Protein AF-0000000076112813 (afdb_homodimer)

InterPro domains:
  IPR049012 Mutator-like transposase domain [PF20700] (1-371)

Radius of gyration: 33.18 Å; Cα contacts (8 Å, |Δi|>4): 1658; chains: 2; bounding box: 88×106×82 Å

Structure (mmCIF, N/CA/C/O backbone):
data_AF-0000000076112813-model_v1
#
loop_
_entity.id
_entity.type
_entity.pdbx_description
1 polymer 'Mutator-like transposase domain-containing protein'
#
loop_
_atom_site.group_PDB
_atom_site.id
_atom_site.type_symbol
_atom_site.label_atom_id
_atom_site.label_alt_id
_atom_site.label_comp_id
_atom_site.label_asym_id
_atom_site.label_entity_id
_atom_site.label_seq_id
_atom_site.pdbx_PDB_ins_code
_atom_site.Cartn_x
_atom_site.Cartn_y
_atom_site.Cartn_z
_atom_site.occupancy
_atom_site.B_iso_or_equiv
_atom_site.auth_seq_id
_atom_site.auth_comp_id
_atom_site.auth_asym_id
_atom_site.auth_atom_id
_atom_site.pdbx_PDB_model_num
ATOM 1 N N . MET A 1 1 ? 8.406 -40.531 -15.422 1 90.19 1 MET A N 1
ATOM 2 C CA . MET A 1 1 ? 7.383 -41.094 -14.539 1 90.19 1 MET A CA 1
ATOM 3 C C . MET A 1 1 ? 6.406 -41.969 -15.328 1 90.19 1 MET A C 1
ATOM 5 O O . MET A 1 1 ? 6.293 -43.156 -15.078 1 90.19 1 MET A O 1
ATOM 9 N N . TRP A 1 2 ? 5.66 -41.438 -16.297 1 91.44 2 TRP A N 1
ATOM 10 C CA . TRP A 1 2 ? 4.625 -42.156 -17.047 1 91.44 2 TRP A CA 1
ATOM 11 C C . TRP A 1 2 ? 5.223 -43.312 -17.844 1 91.44 2 TRP A C 1
ATOM 13 O O . TRP A 1 2 ? 4.684 -44.406 -17.844 1 91.44 2 TRP A O 1
ATOM 23 N N . ASN A 1 3 ? 6.371 -43.062 -18.484 1 93.19 3 ASN A N 1
ATOM 24 C CA . ASN A 1 3 ? 7.051 -44.125 -19.219 1 93.19 3 ASN A CA 1
ATOM 25 C C . ASN A 1 3 ? 7.379 -45.312 -18.328 1 93.19 3 ASN A C 1
ATOM 27 O O . ASN A 1 3 ? 7.141 -46.469 -18.688 1 93.19 3 ASN A O 1
ATOM 31 N N . THR A 1 4 ? 7.922 -45.031 -17.172 1 93.44 4 THR A N 1
ATOM 32 C CA . THR A 1 4 ? 8.281 -46.062 -16.219 1 93.44 4 THR A CA 1
ATOM 33 C C . THR A 1 4 ? 7.047 -46.844 -15.766 1 93.44 4 THR A C 1
ATOM 35 O O . THR A 1 4 ? 7.055 -48.062 -15.719 1 93.44 4 THR A O 1
ATOM 38 N N . ALA A 1 5 ? 6.035 -46.125 -15.438 1 94.56 5 ALA A N 1
ATOM 39 C CA . ALA A 1 5 ? 4.812 -46.75 -14.93 1 94.56 5 ALA A CA 1
ATOM 40 C C . ALA A 1 5 ? 4.156 -47.625 -15.992 1 94.56 5 ALA A C 1
ATOM 42 O O . ALA A 1 5 ? 3.686 -48.719 -15.703 1 94.56 5 ALA A O 1
ATOM 43 N N . PHE A 1 6 ? 4.055 -47.094 -17.188 1 92.5 6 PHE A N 1
ATOM 44 C CA . PHE A 1 6 ? 3.414 -47.844 -18.266 1 92.5 6 PHE A CA 1
ATOM 45 C C . PHE A 1 6 ? 4.199 -49.125 -18.578 1 92.5 6 PHE A C 1
ATOM 47 O O . PHE A 1 6 ? 3.609 -50.188 -18.812 1 92.5 6 PHE A O 1
ATOM 54 N N . LYS A 1 7 ? 5.492 -49 -18.609 1 91.56 7 LYS A N 1
ATOM 55 C CA . LYS A 1 7 ? 6.332 -50.156 -18.875 1 91.56 7 LYS A CA 1
ATOM 56 C C . LYS A 1 7 ? 6.195 -51.219 -17.75 1 91.56 7 LYS A C 1
ATOM 58 O O . LYS A 1 7 ? 6.105 -52.406 -18.016 1 91.56 7 LYS A O 1
ATOM 63 N N . GLU A 1 8 ? 6.262 -50.719 -16.547 1 94.81 8 GLU A N 1
ATOM 64 C CA . GLU A 1 8 ? 6.098 -51.594 -15.398 1 94.81 8 GLU A CA 1
ATOM 65 C C . GLU A 1 8 ? 4.738 -52.281 -15.422 1 94.81 8 GLU A C 1
ATOM 67 O O . GLU A 1 8 ? 4.645 -53.5 -15.172 1 94.81 8 GLU A O 1
ATOM 72 N N . HIS A 1 9 ? 3.711 -51.594 -15.648 1 94.69 9 HIS A N 1
ATOM 73 C CA . HIS A 1 9 ? 2.361 -52.125 -15.734 1 94.69 9 HIS A CA 1
ATOM 74 C C . HIS A 1 9 ? 2.273 -53.219 -16.797 1 94.69 9 HIS A C 1
ATOM 76 O O . HIS A 1 9 ? 1.688 -54.281 -16.562 1 94.69 9 HIS A O 1
ATOM 82 N N . ALA A 1 10 ? 2.828 -52.938 -17.969 1 89.62 10 ALA A N 1
ATOM 83 C CA . ALA A 1 10 ? 2.803 -53.906 -19.078 1 89.62 10 ALA A CA 1
ATOM 84 C C . ALA A 1 10 ? 3.541 -55.188 -18.703 1 89.62 10 ALA A C 1
ATOM 86 O O . ALA A 1 10 ? 3.162 -56.281 -19.141 1 89.62 10 ALA A O 1
ATOM 87 N N . SER A 1 11 ? 4.562 -55.031 -17.891 1 91.75 11 SER A N 1
ATOM 88 C CA . SER A 1 11 ? 5.352 -56.188 -17.484 1 91.75 11 SER A CA 1
ATOM 89 C C . SER A 1 11 ? 4.605 -57.031 -16.438 1 91.75 11 SER A C 1
ATOM 91 O O . SER A 1 11 ? 4.68 -58.25 -16.453 1 91.75 11 SER A O 1
ATOM 93 N N . ILE A 1 12 ? 3.953 -56.344 -15.547 1 93.94 12 ILE A N 1
ATOM 94 C CA . ILE A 1 12 ? 3.289 -57.031 -14.438 1 93.94 12 ILE A CA 1
ATOM 95 C C . ILE A 1 12 ? 1.954 -57.594 -14.898 1 93.94 12 ILE A C 1
ATOM 97 O O . ILE A 1 12 ? 1.556 -58.688 -14.469 1 93.94 12 ILE A O 1
ATOM 101 N N . SER A 1 13 ? 1.271 -56.781 -15.711 1 93.06 13 SER A N 1
ATOM 102 C CA . SER A 1 13 ? -0.036 -57.188 -16.219 1 93.06 13 SER A CA 1
ATOM 103 C C . SER A 1 13 ? -0.128 -57.031 -17.734 1 93.06 13 SER A C 1
ATOM 105 O O . SER A 1 13 ? -0.859 -56.156 -18.219 1 93.06 13 SER A O 1
ATOM 107 N N . PRO A 1 14 ? 0.369 -57.906 -18.469 1 88.5 14 PRO A N 1
ATOM 108 C CA . PRO A 1 14 ? 0.478 -57.75 -19.922 1 88.5 14 PRO A CA 1
ATOM 109 C C . PRO A 1 14 ? -0.879 -57.781 -20.609 1 88.5 14 PRO A C 1
ATOM 111 O O . PRO A 1 14 ? -1.026 -57.219 -21.703 1 88.5 14 PRO A O 1
ATOM 114 N N . VAL A 1 15 ? -1.887 -58.406 -20.062 1 91.12 15 VAL A N 1
ATOM 115 C CA . VAL A 1 15 ? -3.168 -58.562 -20.75 1 91.12 15 VAL A CA 1
ATOM 116 C C . VAL A 1 15 ? -4.125 -57.469 -20.312 1 91.12 15 VAL A C 1
ATOM 118 O O . VAL A 1 15 ? -5.215 -57.312 -20.859 1 91.12 15 VAL A O 1
ATOM 121 N N . CYS A 1 16 ? -3.648 -56.625 -19.391 1 93 16 CYS A N 1
ATOM 122 C CA . CYS A 1 16 ? -4.535 -55.594 -18.844 1 93 16 CYS A CA 1
ATOM 123 C C . CYS A 1 16 ? -4.664 -54.406 -19.797 1 93 16 CYS A C 1
ATOM 125 O O . CYS A 1 16 ? -3.658 -53.906 -20.297 1 93 16 CYS A O 1
ATOM 127 N N . ASN A 1 17 ? -5.902 -54.031 -20.078 1 89.25 17 ASN A N 1
ATOM 128 C CA . ASN A 1 17 ? -6.164 -52.875 -20.938 1 89.25 17 ASN A CA 1
ATOM 129 C C . ASN A 1 17 ? -6.648 -51.688 -20.125 1 89.25 17 ASN A C 1
ATOM 131 O O . ASN A 1 17 ? -7.328 -50.812 -20.656 1 89.25 17 ASN A O 1
ATOM 135 N N . GLY A 1 18 ? -6.367 -51.75 -18.891 1 92.44 18 GLY A N 1
ATOM 136 C CA . GLY A 1 18 ? -6.789 -50.656 -18.016 1 92.44 18 GLY A CA 1
ATOM 137 C C . GLY A 1 18 ? -5.984 -49.375 -18.219 1 92.44 18 GLY A C 1
ATOM 138 O O . GLY A 1 18 ? -4.926 -49.406 -18.859 1 92.44 18 GLY A O 1
ATOM 139 N N . PHE A 1 19 ? -6.559 -48.219 -17.719 1 93.88 19 PHE A N 1
ATOM 140 C CA . PHE A 1 19 ? -5.898 -46.906 -17.797 1 93.88 19 PHE A CA 1
ATOM 141 C C . PHE A 1 19 ? -5.16 -46.625 -16.484 1 93.88 19 PHE A C 1
ATOM 143 O O . PHE A 1 19 ? -5.648 -46.938 -15.406 1 93.88 19 PHE A O 1
ATOM 150 N N . LEU A 1 20 ? -3.98 -46.031 -16.734 1 94.81 20 LEU A N 1
ATOM 151 C CA . LEU A 1 20 ? -3.254 -45.562 -15.562 1 94.81 20 LEU A CA 1
ATOM 152 C C . LEU A 1 20 ? -3.678 -44.125 -15.211 1 94.81 20 LEU A C 1
ATOM 154 O O . LEU A 1 20 ? -3.838 -43.281 -16.094 1 94.81 20 LEU A O 1
ATOM 158 N N . HIS A 1 21 ? -4 -43.938 -13.945 1 93.12 21 HIS A N 1
ATOM 159 C CA . HIS A 1 21 ? -4.324 -42.594 -13.461 1 93.12 21 HIS A CA 1
ATOM 160 C C . HIS A 1 21 ? -3.686 -42.344 -12.102 1 93.12 21 HIS A C 1
ATOM 162 O O . HIS A 1 21 ? -3.244 -43.281 -11.43 1 93.12 21 HIS A O 1
ATOM 168 N N . TRP A 1 22 ? -3.652 -41.125 -11.727 1 90.19 22 TRP A N 1
ATOM 169 C CA . TRP A 1 22 ? -3.131 -40.75 -10.414 1 90.19 22 TRP A CA 1
ATOM 170 C C . TRP A 1 22 ? -4.047 -41.25 -9.297 1 90.19 22 TRP A C 1
ATOM 172 O O . TRP A 1 22 ? -5.27 -41.188 -9.414 1 90.19 22 TRP A O 1
ATOM 182 N N . ASP A 1 23 ? -3.438 -41.875 -8.352 1 90.44 23 ASP A N 1
ATOM 183 C CA . ASP A 1 23 ? -4.195 -42.188 -7.148 1 90.44 23 ASP A CA 1
ATOM 184 C C . ASP A 1 23 ? -4.297 -40.969 -6.223 1 90.44 23 ASP A C 1
ATOM 186 O O . ASP A 1 23 ? -3.471 -40.812 -5.324 1 90.44 23 ASP A O 1
ATOM 190 N N . MET A 1 24 ? -5.297 -40.281 -6.348 1 84.69 24 MET A N 1
ATOM 191 C CA . MET A 1 24 ? -5.469 -39 -5.656 1 84.69 24 MET A CA 1
ATOM 192 C C . MET A 1 24 ? -5.578 -39.219 -4.148 1 84.69 24 MET A C 1
ATOM 194 O O . MET A 1 24 ? -5.246 -38.312 -3.367 1 84.69 24 MET A O 1
ATOM 198 N N . LYS A 1 25 ? -6.102 -40.312 -3.676 1 85.56 25 LYS A N 1
ATOM 199 C CA . LYS A 1 25 ? -6.273 -40.594 -2.256 1 85.56 25 LYS A CA 1
ATOM 200 C C . LYS A 1 25 ? -4.926 -40.781 -1.565 1 85.56 25 LYS A C 1
ATOM 202 O O . LYS A 1 25 ? -4.812 -40.562 -0.355 1 85.56 25 LYS A O 1
ATOM 207 N N . LYS A 1 26 ? -3.941 -41.156 -2.379 1 89.88 26 LYS A N 1
ATOM 208 C CA . LYS A 1 26 ? -2.637 -41.438 -1.785 1 89.88 26 LYS A CA 1
ATOM 209 C C . LYS A 1 26 ? -1.637 -40.344 -2.1 1 89.88 26 LYS A C 1
ATOM 211 O O . LYS A 1 26 ? -0.428 -40.531 -1.945 1 89.88 26 LYS A O 1
ATOM 216 N N . GLU A 1 27 ? -2.17 -39.281 -2.574 1 88.44 27 GLU A N 1
ATOM 217 C CA . GLU A 1 27 ? -1.311 -38.156 -2.904 1 88.44 27 GLU A CA 1
ATOM 218 C C . GLU A 1 27 ? -0.609 -37.625 -1.662 1 88.44 27 GLU A C 1
ATOM 220 O O . GLU A 1 27 ? -1.218 -37.531 -0.595 1 88.44 27 GLU A O 1
ATOM 225 N N . LYS A 1 28 ? 0.679 -37.344 -1.759 1 86 28 LYS A N 1
ATOM 226 C CA . LYS A 1 28 ? 1.44 -36.688 -0.697 1 86 28 LYS A CA 1
ATOM 227 C C . LYS A 1 28 ? 1.85 -35.281 -1.102 1 86 28 LYS A C 1
ATOM 229 O O . LYS A 1 28 ? 2.662 -35.094 -2.012 1 86 28 LYS A O 1
ATOM 234 N N . ILE A 1 29 ? 1.318 -34.375 -0.402 1 82.56 29 ILE A N 1
ATOM 235 C CA . ILE A 1 29 ? 1.545 -32.969 -0.749 1 82.56 29 ILE A CA 1
ATOM 236 C C . ILE A 1 29 ? 2.574 -32.375 0.201 1 82.56 29 ILE A C 1
ATOM 238 O O . ILE A 1 29 ? 2.529 -32.594 1.41 1 82.56 29 ILE A O 1
ATOM 242 N N . ARG A 1 30 ? 3.516 -31.625 -0.354 1 82.19 30 ARG A N 1
ATOM 243 C CA . ARG A 1 30 ? 4.516 -30.859 0.385 1 82.19 30 ARG A CA 1
ATOM 244 C C . ARG A 1 30 ? 4.684 -29.453 -0.21 1 82.19 30 ARG A C 1
ATOM 246 O O . ARG A 1 30 ? 5.566 -29.234 -1.04 1 82.19 30 ARG A O 1
ATOM 253 N N . GLY A 1 31 ? 3.951 -28.547 0.407 1 82 31 GLY A N 1
ATOM 254 C CA . GLY A 1 31 ? 3.941 -27.234 -0.227 1 82 31 GLY A CA 1
ATOM 255 C C . GLY A 1 31 ? 3.414 -27.266 -1.649 1 82 31 GLY A C 1
ATOM 256 O O . GLY A 1 31 ? 2.318 -27.766 -1.9 1 82 31 GLY A O 1
ATOM 257 N N . LEU A 1 32 ? 4.281 -26.891 -2.588 1 86.5 32 LEU A N 1
ATOM 258 C CA . LEU A 1 32 ? 3.898 -26.906 -3.994 1 86.5 32 LEU A CA 1
ATOM 259 C C . LEU A 1 32 ? 4.312 -28.219 -4.66 1 86.5 32 LEU A C 1
ATOM 261 O O . LEU A 1 32 ? 3.9 -28.5 -5.785 1 86.5 32 LEU A O 1
ATOM 265 N N . GLY A 1 33 ? 5.098 -28.922 -3.918 1 82.44 33 GLY A N 1
ATOM 266 C CA . GLY A 1 33 ? 5.496 -30.219 -4.434 1 82.44 33 GLY A CA 1
ATOM 267 C C . GLY A 1 33 ? 4.539 -31.328 -4.051 1 82.44 33 GLY A C 1
ATOM 268 O O . GLY A 1 33 ? 3.93 -31.297 -2.98 1 82.44 33 GLY A O 1
ATOM 269 N N . CYS A 1 34 ? 4.457 -32.281 -5.035 1 86.31 34 CYS A N 1
ATOM 270 C CA . CYS A 1 34 ? 3.611 -33.438 -4.738 1 86.31 34 CYS A CA 1
ATOM 271 C C . CYS A 1 34 ? 4.289 -34.75 -5.16 1 86.31 34 CYS A C 1
ATOM 273 O O . CYS A 1 34 ? 5.156 -34.75 -6.039 1 86.31 34 CYS A O 1
ATOM 275 N N . ARG A 1 35 ? 4.012 -35.719 -4.398 1 90.31 35 ARG A N 1
ATOM 276 C CA . ARG A 1 35 ? 4.355 -37.094 -4.773 1 90.31 35 ARG A CA 1
ATOM 277 C C . ARG A 1 35 ? 3.105 -37.906 -5.109 1 90.31 35 ARG A C 1
ATOM 279 O O . ARG A 1 35 ? 2.1 -37.812 -4.402 1 90.31 35 ARG A O 1
ATOM 286 N N . GLU A 1 36 ? 3.266 -38.5 -6.23 1 91.75 36 GLU A N 1
ATOM 287 C CA . GLU A 1 36 ? 2.082 -39.188 -6.75 1 91.75 36 GLU A CA 1
ATOM 288 C C . GLU A 1 36 ? 2.363 -40.656 -7.008 1 91.75 36 GLU A C 1
ATOM 290 O O . GLU A 1 36 ? 3.512 -41.062 -7.234 1 91.75 36 GLU A O 1
ATOM 295 N N . GLN A 1 37 ? 1.291 -41.406 -6.832 1 94.56 37 GLN A N 1
ATOM 296 C CA . GLN A 1 37 ? 1.275 -42.812 -7.254 1 94.56 37 GLN A CA 1
ATOM 297 C C . GLN A 1 37 ? 0.25 -43.031 -8.359 1 94.56 37 GLN A C 1
ATOM 299 O O . GLN A 1 37 ? -0.777 -42.375 -8.414 1 94.56 37 GLN A O 1
ATOM 304 N N . MET A 1 38 ? 0.599 -43.906 -9.258 1 94.94 38 MET A N 1
ATOM 305 C CA . MET A 1 38 ? -0.341 -44.25 -10.32 1 94.94 38 MET A CA 1
ATOM 306 C C . MET A 1 38 ? -1.021 -45.594 -10.023 1 94.94 38 MET A C 1
ATOM 308 O O . MET A 1 38 ? -0.425 -46.469 -9.398 1 94.94 38 MET A O 1
ATOM 312 N N . LYS A 1 39 ? -2.285 -45.656 -10.43 1 95.75 39 LYS A N 1
ATOM 313 C CA . LYS A 1 39 ? -3.035 -46.906 -10.289 1 95.75 39 LYS A CA 1
ATOM 314 C C . LYS A 1 39 ? -3.781 -47.25 -11.578 1 95.75 39 LYS A C 1
ATOM 316 O O . LYS A 1 39 ? -4.102 -46.344 -12.367 1 95.75 39 LYS A O 1
ATOM 321 N N . CYS A 1 40 ? -3.898 -48.531 -11.805 1 96.25 40 CYS A N 1
ATOM 322 C CA . CYS A 1 40 ? -4.652 -48.969 -12.961 1 96.25 40 CYS A CA 1
ATOM 323 C C . CYS A 1 40 ? -6.141 -49.062 -12.648 1 96.25 40 CYS A C 1
ATOM 325 O O . CYS A 1 40 ? -6.523 -49.406 -11.531 1 96.25 40 CYS A O 1
ATOM 327 N N . THR A 1 41 ? -6.98 -48.75 -13.578 1 94.69 41 THR A N 1
ATOM 328 C CA . THR A 1 41 ? -8.422 -48.75 -13.391 1 94.69 41 THR A CA 1
ATOM 329 C C . THR A 1 41 ? -8.945 -50.188 -13.43 1 94.69 41 THR A C 1
ATOM 331 O O . THR A 1 41 ? -10.07 -50.469 -13.008 1 94.69 41 THR A O 1
ATOM 334 N N . HIS A 1 42 ? -8.156 -51.188 -13.938 1 95.25 42 HIS A N 1
ATOM 335 C CA . HIS A 1 42 ? -8.68 -52.531 -14.211 1 95.25 42 HIS A CA 1
ATOM 336 C C . HIS A 1 42 ? -8 -53.562 -13.336 1 95.25 42 HIS A C 1
ATOM 338 O O . HIS A 1 42 ? -8.609 -54.594 -13 1 95.25 42 HIS A O 1
ATOM 344 N N . CYS A 1 43 ? -6.746 -53.406 -13.109 1 95 43 CYS A N 1
ATOM 345 C CA . CYS A 1 43 ? -6.035 -54.406 -12.328 1 95 43 CYS A CA 1
ATOM 346 C C . CYS A 1 43 ? -5.523 -53.812 -11.023 1 95 43 CYS A C 1
ATOM 348 O O . CYS A 1 43 ? -5.906 -52.719 -10.648 1 95 43 CYS A O 1
ATOM 350 N N . THR A 1 44 ? -4.719 -54.531 -10.18 1 93.69 44 THR A N 1
ATOM 351 C CA . THR A 1 44 ? -4.312 -54.125 -8.844 1 93.69 44 THR A CA 1
ATOM 352 C C . THR A 1 44 ? -2.963 -53.406 -8.883 1 93.69 44 THR A C 1
ATOM 354 O O . THR A 1 44 ? -2.305 -53.25 -7.848 1 93.69 44 THR A O 1
ATOM 357 N N . TYR A 1 45 ? -2.607 -52.938 -10.07 1 95.44 45 TYR A N 1
ATOM 358 C CA . TYR A 1 45 ? -1.302 -52.312 -10.219 1 95.44 45 TYR A CA 1
ATOM 359 C C . TYR A 1 45 ? -1.269 -50.969 -9.531 1 95.44 45 TYR A C 1
ATOM 361 O O . TYR A 1 45 ? -2.203 -50.156 -9.664 1 95.44 45 TYR A O 1
ATOM 369 N N . HIS A 1 46 ? -0.18 -50.781 -8.781 1 95.62 46 HIS A N 1
ATOM 370 C CA . HIS A 1 46 ? 0.213 -49.5 -8.227 1 95.62 46 HIS A CA 1
ATOM 371 C C . HIS A 1 46 ? 1.69 -49.219 -8.484 1 95.62 46 HIS A C 1
ATOM 373 O O . HIS A 1 46 ? 2.539 -50.094 -8.266 1 95.62 46 HIS A O 1
ATOM 379 N N . SER A 1 47 ? 1.897 -48.062 -9.008 1 95.38 47 SER A N 1
ATOM 380 C CA . SER A 1 47 ? 3.295 -47.688 -9.211 1 95.38 47 SER A CA 1
ATOM 381 C C . SER A 1 47 ? 3.961 -47.312 -7.898 1 95.38 47 SER A C 1
ATOM 383 O O . SER A 1 47 ? 3.291 -47.156 -6.871 1 95.38 47 SER A O 1
ATOM 385 N N . LYS A 1 48 ? 5.277 -47.188 -7.977 1 94.06 48 LYS A N 1
ATOM 386 C CA . LYS A 1 48 ? 5.973 -46.5 -6.879 1 94.06 48 LYS A CA 1
ATOM 387 C C . LYS A 1 48 ? 5.598 -45.031 -6.812 1 94.06 48 LYS A C 1
ATOM 389 O O . LYS A 1 48 ? 4.93 -44.5 -7.711 1 94.06 48 LYS A O 1
ATOM 394 N N . TYR A 1 49 ? 6.027 -44.406 -5.719 1 94.62 49 TYR A N 1
ATOM 395 C CA . TYR A 1 49 ? 5.828 -42.969 -5.629 1 94.62 49 TYR A CA 1
ATOM 396 C C . TYR A 1 49 ? 6.828 -42.219 -6.504 1 94.62 49 TYR A C 1
ATOM 398 O O . TYR A 1 49 ? 8.016 -42.594 -6.535 1 94.62 49 TYR A O 1
ATOM 406 N N . PHE A 1 50 ? 6.277 -41.312 -7.234 1 92.5 50 PHE A N 1
ATOM 407 C CA . PHE A 1 50 ? 7.125 -40.438 -8.008 1 92.5 50 PHE A CA 1
ATOM 408 C C . PHE A 1 50 ? 7.059 -39 -7.449 1 92.5 50 PHE A C 1
ATOM 410 O O . PHE A 1 50 ? 5.973 -38.5 -7.168 1 92.5 50 PHE A O 1
ATOM 417 N N . SER A 1 51 ? 8.281 -38.406 -7.258 1 89 51 SER A N 1
ATOM 418 C CA . SER A 1 51 ? 8.312 -37 -6.891 1 89 51 SER A CA 1
ATOM 419 C C . SER A 1 51 ? 8.195 -36.094 -8.117 1 89 51 SER A C 1
ATOM 421 O O . SER A 1 51 ? 8.984 -36.219 -9.055 1 89 51 SER A O 1
ATOM 423 N N . LEU A 1 52 ? 7.215 -35.281 -8.102 1 88.06 52 LEU A N 1
ATOM 424 C CA . LEU A 1 52 ? 6.996 -34.406 -9.242 1 88.06 52 LEU A CA 1
ATOM 425 C C . LEU A 1 52 ? 7.711 -33.062 -9.031 1 88.06 52 LEU A C 1
ATOM 427 O O . LEU A 1 52 ? 7.273 -32.031 -9.547 1 88.06 52 LEU A O 1
ATOM 431 N N . TYR A 1 53 ? 8.641 -33.094 -8.156 1 87.44 53 TYR A N 1
ATOM 432 C CA . TYR A 1 53 ? 9.477 -31.922 -7.887 1 87.44 53 TYR A CA 1
ATOM 433 C C . TYR A 1 53 ? 10.93 -32.312 -7.66 1 87.44 53 TYR A C 1
ATOM 435 O O . TYR A 1 53 ? 11.211 -33.5 -7.371 1 87.44 53 TYR A O 1
ATOM 443 N N . GLU A 1 54 ? 11.75 -31.297 -7.793 1 88.75 54 GLU A N 1
ATOM 444 C CA . GLU A 1 54 ? 13.172 -31.5 -7.52 1 88.75 54 GLU A CA 1
ATOM 445 C C . GLU A 1 54 ? 13.523 -31.109 -6.09 1 88.75 54 GLU A C 1
ATOM 447 O O . GLU A 1 54 ? 12.914 -30.188 -5.527 1 88.75 54 GLU A O 1
ATOM 452 N N . GLU A 1 55 ? 14.43 -31.844 -5.578 1 90.62 55 GLU A N 1
ATOM 453 C CA . GLU A 1 55 ? 14.906 -31.547 -4.227 1 90.62 55 GLU A CA 1
ATOM 454 C C . GLU A 1 55 ? 16.297 -30.906 -4.25 1 90.62 55 GLU A C 1
ATOM 456 O O . GLU A 1 55 ? 17.078 -31.156 -5.168 1 90.62 55 GLU A O 1
ATOM 461 N N . ILE A 1 56 ? 16.547 -30.062 -3.303 1 91.25 56 ILE A N 1
ATOM 462 C CA . ILE A 1 56 ? 17.859 -29.453 -3.168 1 91.25 56 ILE A CA 1
ATOM 463 C C . ILE A 1 56 ? 18.844 -30.453 -2.566 1 91.25 56 ILE A C 1
ATOM 465 O O . ILE A 1 56 ? 18.547 -31.078 -1.544 1 91.25 56 ILE A O 1
ATOM 469 N N . ALA A 1 57 ? 19.969 -30.562 -3.242 1 85.06 57 ALA A N 1
ATOM 470 C CA . ALA A 1 57 ? 20.969 -31.516 -2.777 1 85.06 57 ALA A CA 1
ATOM 471 C C . ALA A 1 57 ? 21.672 -31 -1.519 1 85.06 57 ALA A C 1
ATOM 473 O O . ALA A 1 57 ? 22.094 -29.844 -1.459 1 85.06 57 ALA A O 1
ATOM 474 N N . THR A 1 58 ? 21.438 -31.734 -0.499 1 81.06 58 THR A N 1
ATOM 475 C CA . THR A 1 58 ? 22.172 -31.406 0.715 1 81.06 58 THR A CA 1
ATOM 476 C C . THR A 1 58 ? 22.953 -32.625 1.225 1 81.06 58 THR A C 1
ATOM 478 O O . THR A 1 58 ? 22.641 -33.75 0.884 1 81.06 58 THR A O 1
ATOM 481 N N . ASN A 1 59 ? 24.062 -32.375 1.892 1 75.56 59 ASN A N 1
ATOM 482 C CA . ASN A 1 59 ? 24.859 -33.438 2.475 1 75.56 59 ASN A CA 1
ATOM 483 C C . ASN A 1 59 ? 24.297 -33.906 3.824 1 75.56 59 ASN A C 1
ATOM 485 O O . ASN A 1 59 ? 24.844 -34.812 4.453 1 75.56 59 ASN A O 1
ATOM 489 N N . LYS A 1 60 ? 23.344 -33.312 4.254 1 68 60 LYS A N 1
ATOM 490 C CA . LYS A 1 60 ? 22.797 -33.656 5.562 1 68 60 LYS A CA 1
ATOM 491 C C . LYS A 1 60 ? 21.703 -34.688 5.441 1 68 60 LYS A C 1
ATOM 493 O O . LYS A 1 60 ? 20.938 -34.719 4.469 1 68 60 LYS A O 1
ATOM 498 N N . PRO A 1 61 ? 21.672 -35.562 6.469 1 79.56 61 PRO A N 1
ATOM 499 C CA . PRO A 1 61 ? 20.594 -36.562 6.461 1 79.56 61 PRO A CA 1
ATOM 500 C C . PRO A 1 61 ? 19.234 -35.938 6.762 1 79.56 61 PRO A C 1
ATOM 502 O O . PRO A 1 61 ? 19.156 -34.875 7.367 1 79.56 61 PRO A O 1
ATOM 505 N N . GLY A 1 62 ? 18.109 -36.469 6.102 1 73 62 GLY A N 1
ATOM 506 C CA . GLY A 1 62 ? 16.766 -35.969 6.375 1 73 62 GLY A CA 1
ATOM 507 C C . GLY A 1 62 ? 16.031 -35.531 5.125 1 73 62 GLY A C 1
ATOM 508 O O . GLY A 1 62 ? 16.5 -35.75 4.008 1 73 62 GLY A O 1
ATOM 509 N N . ARG A 1 63 ? 14.969 -35 5.414 1 73.38 63 ARG A N 1
ATOM 510 C CA . ARG A 1 63 ? 14.109 -34.625 4.289 1 73.38 63 ARG A CA 1
ATOM 511 C C . ARG A 1 63 ? 14.641 -33.375 3.594 1 73.38 63 ARG A C 1
ATOM 513 O O . ARG A 1 63 ? 14.992 -32.375 4.25 1 73.38 63 ARG A O 1
ATOM 520 N N . ARG A 1 64 ? 14.898 -33.469 2.361 1 84.38 64 ARG A N 1
ATOM 521 C CA . ARG A 1 64 ? 15.453 -32.406 1.538 1 84.38 64 ARG A CA 1
ATOM 522 C C . ARG A 1 64 ? 14.383 -31.391 1.145 1 84.38 64 ARG A C 1
ATOM 524 O O . ARG A 1 64 ? 13.203 -31.719 1.066 1 84.38 64 ARG A O 1
ATOM 531 N N . ARG A 1 65 ? 14.805 -30.25 1.023 1 87.56 65 ARG A N 1
ATOM 532 C CA . ARG A 1 65 ? 13.891 -29.188 0.647 1 87.56 65 ARG A CA 1
ATOM 533 C C . ARG A 1 65 ? 13.516 -29.281 -0.829 1 87.56 65 ARG A C 1
ATOM 535 O O . ARG A 1 65 ? 14.367 -29.562 -1.672 1 87.56 65 ARG A O 1
ATOM 542 N N . ALA A 1 66 ? 12.234 -29.016 -1.081 1 90.88 66 ALA A N 1
ATOM 543 C CA . ALA A 1 66 ? 11.781 -28.938 -2.471 1 90.88 66 ALA A CA 1
ATOM 544 C C . ALA A 1 66 ? 12.195 -27.625 -3.115 1 90.88 66 ALA A C 1
ATOM 546 O O . ALA A 1 66 ? 11.938 -26.547 -2.564 1 90.88 66 ALA A O 1
ATOM 547 N N . LYS A 1 67 ? 12.758 -27.641 -4.324 1 92.75 67 LYS A N 1
ATOM 548 C CA . LYS A 1 67 ? 13.211 -26.438 -5.031 1 92.75 67 LYS A CA 1
ATOM 549 C C . LYS A 1 67 ? 12.047 -25.469 -5.262 1 92.75 67 LYS A C 1
ATOM 551 O O . LYS A 1 67 ? 12.203 -24.266 -5.113 1 92.75 67 LYS A O 1
ATOM 556 N N . VAL A 1 68 ? 10.953 -26.062 -5.566 1 92.19 68 VAL A N 1
ATOM 557 C CA . VAL A 1 68 ? 9.781 -25.25 -5.914 1 92.19 68 VAL A CA 1
ATOM 558 C C . VAL A 1 68 ? 9.32 -24.469 -4.691 1 92.19 68 VAL A C 1
ATOM 560 O O . VAL A 1 68 ? 8.867 -23.328 -4.82 1 92.19 68 VAL A O 1
ATOM 563 N N . ASN A 1 69 ? 9.469 -24.984 -3.512 1 93.31 69 ASN A N 1
ATOM 564 C CA . ASN A 1 69 ? 9.062 -24.281 -2.295 1 93.31 69 ASN A CA 1
ATOM 565 C C . ASN A 1 69 ? 10.023 -23.156 -1.944 1 93.31 69 ASN A C 1
ATOM 567 O O . ASN A 1 69 ? 9.609 -22.094 -1.478 1 93.31 69 ASN A O 1
ATOM 571 N N . VAL A 1 70 ? 11.273 -23.422 -2.201 1 95.75 70 VAL A N 1
ATOM 572 C CA . VAL A 1 70 ? 12.281 -22.391 -1.981 1 95.75 70 VAL A CA 1
ATOM 573 C C . VAL A 1 70 ? 12.062 -21.234 -2.961 1 95.75 70 VAL A C 1
ATOM 575 O O . VAL A 1 70 ? 12.062 -20.062 -2.566 1 95.75 70 VAL A O 1
ATOM 578 N N . GLY A 1 71 ? 11.836 -21.672 -4.18 1 95.81 71 GLY A N 1
ATOM 579 C CA . GLY A 1 71 ? 11.562 -20.672 -5.188 1 95.81 71 GLY A CA 1
ATOM 580 C C . GLY A 1 71 ? 10.344 -19.812 -4.867 1 95.81 71 GLY A C 1
ATOM 581 O O . GLY A 1 71 ? 10.352 -18.609 -5.102 1 95.81 71 GLY A O 1
ATOM 582 N N . LEU A 1 72 ? 9.359 -20.453 -4.359 1 95.88 72 LEU A N 1
ATOM 583 C CA . LEU A 1 72 ? 8.148 -19.719 -3.992 1 95.88 72 LEU A CA 1
ATOM 584 C C . LEU A 1 72 ? 8.453 -18.688 -2.908 1 95.88 72 LEU A C 1
ATOM 586 O O . LEU A 1 72 ? 7.961 -17.562 -2.971 1 95.88 72 LEU A O 1
ATOM 590 N N . ALA A 1 73 ? 9.242 -19.078 -1.926 1 96.62 73 ALA A N 1
ATOM 591 C CA . ALA A 1 73 ? 9.609 -18.156 -0.854 1 96.62 73 ALA A CA 1
ATOM 592 C C . ALA A 1 73 ? 10.352 -16.953 -1.401 1 96.62 73 ALA A C 1
ATOM 594 O O . ALA A 1 73 ? 10.094 -15.812 -0.995 1 96.62 73 ALA A O 1
ATOM 595 N N . VAL A 1 74 ? 11.227 -17.188 -2.365 1 97.5 74 VAL A N 1
ATOM 596 C CA . VAL A 1 74 ? 11.953 -16.109 -3.016 1 97.5 74 VAL A CA 1
ATOM 597 C C . VAL A 1 74 ? 10.969 -15.203 -3.756 1 97.5 74 VAL A C 1
ATOM 599 O O . VAL A 1 74 ? 11.031 -13.977 -3.627 1 97.5 74 VAL A O 1
ATOM 602 N N . GLY A 1 75 ? 10.086 -15.836 -4.477 1 96.12 75 GLY A N 1
ATOM 603 C CA . GLY A 1 75 ? 9.094 -15.07 -5.215 1 96.12 75 GLY A CA 1
ATOM 604 C C . GLY A 1 75 ? 8.203 -14.234 -4.324 1 96.12 75 GLY A C 1
ATOM 605 O O . GLY A 1 75 ? 7.918 -13.07 -4.633 1 96.12 75 GLY A O 1
ATOM 606 N N . LEU A 1 76 ? 7.762 -14.797 -3.248 1 95.38 76 LEU A N 1
ATOM 607 C CA . LEU A 1 76 ? 6.879 -14.109 -2.318 1 95.38 76 LEU A CA 1
ATOM 608 C C . LEU A 1 76 ? 7.594 -12.922 -1.672 1 95.38 76 LEU A C 1
ATOM 610 O O . LEU A 1 76 ? 6.965 -11.906 -1.36 1 95.38 76 LEU A O 1
ATOM 614 N N . SER A 1 77 ? 8.867 -13.023 -1.489 1 95.88 77 SER A N 1
ATOM 615 C CA . SER A 1 77 ? 9.633 -11.93 -0.893 1 95.88 77 SER A CA 1
ATOM 616 C C . SER A 1 77 ? 9.688 -10.727 -1.82 1 95.88 77 SER A C 1
ATOM 618 O O . SER A 1 77 ? 10.062 -9.625 -1.397 1 95.88 77 SER A O 1
ATOM 620 N N . LYS A 1 78 ? 9.32 -10.906 -3.057 1 94.62 78 LYS A N 1
ATOM 621 C CA . LYS A 1 78 ? 9.383 -9.828 -4.047 1 94.62 78 LYS A CA 1
ATOM 622 C C . LYS A 1 78 ? 7.984 -9.383 -4.461 1 94.62 78 LYS A C 1
ATOM 624 O O . LYS A 1 78 ? 7.824 -8.664 -5.453 1 94.62 78 LYS A O 1
ATOM 629 N N . THR A 1 79 ? 7.031 -9.859 -3.797 1 91.69 79 THR A N 1
ATOM 630 C CA . THR A 1 79 ? 5.641 -9.492 -4.035 1 91.69 79 THR A CA 1
ATOM 631 C C . THR A 1 79 ? 4.98 -9.008 -2.75 1 91.69 79 THR A C 1
ATOM 633 O O . THR A 1 79 ? 5.484 -9.258 -1.653 1 91.69 79 THR A O 1
ATOM 636 N N . PRO A 1 80 ? 3.914 -8.32 -2.916 1 89.5 80 PRO A N 1
ATOM 637 C CA . PRO A 1 80 ? 3.246 -7.812 -1.716 1 89.5 80 PRO A CA 1
ATOM 638 C C . PRO A 1 80 ? 2.404 -8.875 -1.015 1 89.5 80 PRO A C 1
ATOM 640 O O . PRO A 1 80 ? 1.756 -8.586 -0.004 1 89.5 80 PRO A O 1
ATOM 643 N N . MET A 1 81 ? 2.453 -10.102 -1.413 1 89.75 81 MET A N 1
ATOM 644 C CA . MET A 1 81 ? 1.55 -11.125 -0.889 1 89.75 81 MET A CA 1
ATOM 645 C C . MET A 1 81 ? 2.281 -12.055 0.068 1 89.75 81 MET A C 1
ATOM 647 O O . MET A 1 81 ? 3.504 -12.195 -0.005 1 89.75 81 MET A O 1
ATOM 651 N N . ALA A 1 82 ? 1.465 -12.547 1.001 1 90.38 82 ALA A N 1
ATOM 652 C CA . ALA A 1 82 ? 1.902 -13.656 1.845 1 90.38 82 ALA A CA 1
ATOM 653 C C . ALA A 1 82 ? 1.209 -14.953 1.444 1 90.38 82 ALA A C 1
ATOM 655 O O . ALA A 1 82 ? 0.885 -15.156 0.272 1 90.38 82 ALA A O 1
ATOM 656 N N . ALA A 1 83 ? 1.12 -15.852 2.34 1 90.62 83 ALA A N 1
ATOM 657 C CA . ALA A 1 83 ? 0.562 -17.172 2.051 1 90.62 83 ALA A CA 1
ATOM 658 C C . ALA A 1 83 ? -0.894 -17.062 1.605 1 90.62 83 ALA A C 1
ATOM 660 O O . ALA A 1 83 ? -1.302 -17.703 0.638 1 90.62 83 ALA A O 1
ATOM 661 N N . ALA A 1 84 ? -1.622 -16.188 2.174 1 88.62 84 ALA A N 1
ATOM 662 C CA . ALA A 1 84 ? -3.049 -16.078 1.882 1 88.62 84 ALA A CA 1
ATOM 663 C C . ALA A 1 84 ? -3.281 -15.609 0.445 1 88.62 84 ALA A C 1
ATOM 665 O O . ALA A 1 84 ? -4.16 -16.141 -0.246 1 88.62 84 ALA A O 1
ATOM 666 N N . GLY A 1 85 ? -2.553 -14.617 0.08 1 90.06 85 GLY A N 1
ATOM 667 C CA . GLY A 1 85 ? -2.674 -14.141 -1.286 1 90.06 85 GLY A CA 1
ATOM 668 C C . GLY A 1 85 ? -2.348 -15.195 -2.324 1 90.06 85 GLY A C 1
ATOM 669 O O . GLY A 1 85 ? -3.035 -15.305 -3.342 1 90.06 85 GLY A O 1
ATOM 670 N N . TYR A 1 86 ? -1.357 -15.969 -2.053 1 93 86 TYR A N 1
ATOM 671 C CA . TYR A 1 86 ? -0.969 -17.031 -2.98 1 93 86 TYR A CA 1
ATOM 672 C C . TYR A 1 86 ? -2.037 -18.109 -3.051 1 93 86 TYR A C 1
ATOM 674 O O . TYR A 1 86 ? -2.342 -18.625 -4.133 1 93 86 TYR A O 1
ATOM 682 N N . ILE A 1 87 ? -2.557 -18.453 -1.939 1 92.12 87 ILE A N 1
ATOM 683 C CA . ILE A 1 87 ? -3.596 -19.484 -1.862 1 92.12 87 ILE A CA 1
ATOM 684 C C . ILE A 1 87 ? -4.82 -19.031 -2.654 1 92.12 87 ILE A C 1
ATOM 686 O O . ILE A 1 87 ? -5.453 -19.828 -3.344 1 92.12 87 ILE A O 1
ATOM 690 N N . ARG A 1 88 ? -5.145 -17.766 -2.645 1 91.75 88 ARG A N 1
ATOM 691 C CA . ARG A 1 88 ? -6.258 -17.219 -3.424 1 91.75 88 ARG A CA 1
ATOM 692 C C . ARG A 1 88 ? -6.02 -17.422 -4.918 1 91.75 88 ARG A C 1
ATOM 694 O O . ARG A 1 88 ? -6.949 -17.734 -5.664 1 91.75 88 ARG A O 1
ATOM 701 N N . LEU A 1 89 ? -4.805 -17.188 -5.293 1 92.38 89 LEU A N 1
ATOM 702 C CA . LEU A 1 89 ? -4.465 -17.375 -6.699 1 92.38 89 LEU A CA 1
ATOM 703 C C . LEU A 1 89 ? -4.629 -18.828 -7.109 1 92.38 89 LEU A C 1
ATOM 705 O O . LEU A 1 89 ? -5.168 -19.125 -8.18 1 92.38 89 LEU A O 1
ATOM 709 N N . CYS A 1 90 ? -4.16 -19.703 -6.246 1 91 90 CYS A N 1
ATOM 710 C CA . CYS A 1 90 ? -4.312 -21.141 -6.52 1 91 90 CYS A CA 1
ATOM 711 C C . CYS A 1 90 ? -5.785 -21.516 -6.594 1 91 90 CYS A C 1
ATOM 713 O O . CYS A 1 90 ? -6.207 -22.188 -7.531 1 91 90 CYS A O 1
ATOM 715 N N . LEU A 1 91 ? -6.5 -21 -5.676 1 89.88 91 LEU A N 1
ATOM 716 C CA . LEU A 1 91 ? -7.926 -21.312 -5.617 1 89.88 91 LEU A CA 1
ATOM 717 C C . LEU A 1 91 ? -8.633 -20.859 -6.887 1 89.88 91 LEU A C 1
ATOM 719 O O . LEU A 1 91 ? -9.375 -21.625 -7.5 1 89.88 91 LEU A O 1
ATOM 723 N N . SER A 1 92 ? -8.414 -19.672 -7.285 1 91.81 92 SER A N 1
ATOM 724 C CA . SER A 1 92 ? -9.117 -19.094 -8.422 1 91.81 92 SER A CA 1
ATOM 725 C C . SER A 1 92 ? -8.727 -19.797 -9.727 1 91.81 92 SER A C 1
ATOM 727 O O . SER A 1 92 ? -9.461 -19.734 -10.711 1 91.81 92 SER A O 1
ATOM 729 N N . THR A 1 93 ? -7.535 -20.422 -9.75 1 89.94 93 THR A N 1
ATOM 730 C CA . THR A 1 93 ? -7.078 -21.094 -10.953 1 89.94 93 THR A CA 1
ATOM 731 C C . THR A 1 93 ? -7.324 -22.609 -10.852 1 89.94 93 THR A C 1
ATOM 733 O O . THR A 1 93 ? -6.812 -23.375 -11.664 1 89.94 93 THR A O 1
ATOM 736 N N . ASN A 1 94 ? -7.98 -22.984 -9.82 1 87.81 94 ASN A N 1
ATOM 737 C CA . ASN A 1 94 ? -8.352 -24.375 -9.594 1 87.81 94 ASN A CA 1
ATOM 738 C C . ASN A 1 94 ? -7.121 -25.266 -9.391 1 87.81 94 ASN A C 1
ATOM 740 O O . ASN A 1 94 ? -7.066 -26.375 -9.914 1 87.81 94 ASN A O 1
ATOM 744 N N . LEU A 1 95 ? -6.109 -24.719 -8.836 1 83.56 95 LEU A N 1
ATOM 745 C CA . LEU A 1 95 ? -4.918 -25.453 -8.422 1 83.56 95 LEU A CA 1
ATOM 746 C C . LEU A 1 95 ? -4.953 -25.75 -6.93 1 83.56 95 LEU A C 1
ATOM 748 O O . LEU A 1 95 ? -5.359 -24.906 -6.133 1 83.56 95 LEU A O 1
ATOM 752 N N . PRO A 1 96 ? -4.578 -26.906 -6.594 1 80.31 96 PRO A N 1
ATOM 753 C CA . PRO A 1 96 ? -4.523 -27.188 -5.156 1 80.31 96 PRO A CA 1
ATOM 754 C C . PRO A 1 96 ? -3.523 -26.297 -4.422 1 80.31 96 PRO A C 1
ATOM 756 O O . PRO A 1 96 ? -2.334 -26.297 -4.75 1 80.31 96 PRO A O 1
ATOM 759 N N . PRO A 1 97 ? -4.023 -25.594 -3.463 1 84.44 97 PRO A N 1
ATOM 760 C CA . PRO A 1 97 ? -3.1 -24.703 -2.748 1 84.44 97 PRO A CA 1
ATOM 761 C C . PRO A 1 97 ? -2.256 -25.438 -1.713 1 84.44 97 PRO A C 1
ATOM 763 O O . PRO A 1 97 ? -2.723 -26.406 -1.106 1 84.44 97 PRO A O 1
ATOM 766 N N . PRO A 1 98 ? -1.021 -25.062 -1.558 1 86.12 98 PRO A N 1
ATOM 767 C CA . PRO A 1 98 ? -0.302 -25.531 -0.371 1 86.12 98 PRO A CA 1
ATOM 768 C C . PRO A 1 98 ? -0.897 -25 0.929 1 86.12 98 PRO A C 1
ATOM 770 O O . PRO A 1 98 ? -1.684 -24.047 0.908 1 86.12 98 PRO A O 1
ATOM 773 N N . SER A 1 99 ? -0.544 -25.656 1.944 1 87.81 99 SER A N 1
ATOM 774 C CA . SER A 1 99 ? -1.011 -25.156 3.232 1 87.81 99 SER A CA 1
ATOM 775 C C . SER A 1 99 ? -0.354 -23.812 3.576 1 87.81 99 SER A C 1
ATOM 777 O O . SER A 1 99 ? 0.822 -23.609 3.277 1 87.81 99 SER A O 1
ATOM 779 N N . ALA A 1 100 ? -1.143 -22.953 4.23 1 89.94 100 ALA A N 1
ATOM 780 C CA . ALA A 1 100 ? -0.613 -21.656 4.645 1 89.94 100 ALA A CA 1
ATOM 781 C C . ALA A 1 100 ? 0.583 -21.828 5.578 1 89.94 100 ALA A C 1
ATOM 783 O O . ALA A 1 100 ? 1.582 -21.109 5.449 1 89.94 100 ALA A O 1
ATOM 784 N N . ARG A 1 101 ? 0.497 -22.797 6.465 1 87.31 101 ARG A N 1
ATOM 785 C CA . ARG A 1 101 ? 1.566 -23.062 7.422 1 87.31 101 ARG A CA 1
ATOM 786 C C . ARG A 1 101 ? 2.836 -23.516 6.711 1 87.31 101 ARG A C 1
ATOM 788 O O . ARG A 1 101 ? 3.941 -23.125 7.086 1 87.31 101 ARG A O 1
ATOM 795 N N . GLY A 1 102 ? 2.586 -24.312 5.68 1 87.19 102 GLY A N 1
ATOM 796 C CA . GLY A 1 102 ? 3.727 -24.781 4.91 1 87.19 102 GLY A CA 1
ATOM 797 C C . GLY A 1 102 ? 4.473 -23.656 4.203 1 87.19 102 GLY A C 1
ATOM 798 O O . GLY A 1 102 ? 5.703 -23.625 4.211 1 87.19 102 GLY A O 1
ATOM 799 N N . ILE A 1 103 ? 3.73 -22.781 3.646 1 92 103 ILE A N 1
ATOM 800 C CA . ILE A 1 103 ? 4.34 -21.641 2.961 1 92 103 ILE A CA 1
ATOM 801 C C . ILE A 1 103 ? 5.078 -20.766 3.969 1 92 103 ILE A C 1
ATOM 803 O O . ILE A 1 103 ? 6.223 -20.375 3.734 1 92 103 ILE A O 1
ATOM 807 N N . GLN A 1 104 ? 4.441 -20.516 5.098 1 90.94 104 GLN A N 1
ATOM 808 C CA . GLN A 1 104 ? 5.027 -19.656 6.121 1 90.94 104 GLN A CA 1
ATOM 809 C C . GLN A 1 104 ? 6.312 -20.266 6.676 1 90.94 104 GLN A C 1
ATOM 811 O O . GLN A 1 104 ? 7.301 -19.562 6.887 1 90.94 104 GLN A O 1
ATOM 816 N N . ASP A 1 105 ? 6.273 -21.484 6.895 1 89.31 105 ASP A N 1
ATOM 817 C CA . ASP A 1 105 ? 7.449 -22.172 7.418 1 89.31 105 ASP A CA 1
ATOM 818 C C . ASP A 1 105 ? 8.617 -22.078 6.441 1 89.31 105 ASP A C 1
ATOM 820 O O . ASP A 1 105 ? 9.758 -21.844 6.852 1 89.31 105 ASP A O 1
ATOM 824 N N . ALA A 1 106 ? 8.328 -22.312 5.195 1 91.94 106 ALA A N 1
ATOM 825 C CA . ALA A 1 106 ? 9.367 -22.188 4.18 1 91.94 106 ALA A CA 1
ATOM 826 C C . ALA A 1 106 ? 9.945 -20.766 4.16 1 91.94 106 ALA A C 1
ATOM 828 O O . ALA A 1 106 ? 11.164 -20.578 4.125 1 91.94 106 ALA A O 1
ATOM 829 N N . CYS A 1 107 ? 9.109 -19.828 4.266 1 94.12 107 CYS A N 1
ATOM 830 C CA . CYS A 1 107 ? 9.547 -18.438 4.254 1 94.12 107 CYS A CA 1
ATOM 831 C C . CYS A 1 107 ? 10.398 -18.125 5.48 1 94.12 107 CYS A C 1
ATOM 833 O O . CYS A 1 107 ? 11.414 -17.438 5.379 1 94.12 107 CYS A O 1
ATOM 835 N N . ASN A 1 108 ? 9.984 -18.609 6.629 1 91.75 108 ASN A N 1
ATOM 836 C CA . ASN A 1 108 ? 10.711 -18.359 7.871 1 91.75 108 ASN A CA 1
ATOM 837 C C . ASN A 1 108 ? 12.133 -18.906 7.809 1 91.75 108 ASN A C 1
ATOM 839 O O . ASN A 1 108 ? 13.031 -18.406 8.484 1 91.75 108 ASN A O 1
ATOM 843 N N . LYS A 1 109 ? 12.297 -19.891 7.027 1 91.94 109 LYS A N 1
ATOM 844 C CA . LYS A 1 109 ? 13.617 -20.516 6.898 1 91.94 109 LYS A CA 1
ATOM 845 C C . LYS A 1 109 ? 14.438 -19.828 5.812 1 91.94 109 LYS A C 1
ATOM 847 O O . LYS A 1 109 ? 15.648 -19.625 5.98 1 91.94 109 LYS A O 1
ATOM 852 N N . ILE A 1 110 ? 13.828 -19.453 4.762 1 96.25 110 ILE A N 1
ATOM 853 C CA . ILE A 1 110 ? 14.531 -19.016 3.562 1 96.25 110 ILE A CA 1
ATOM 854 C C . ILE A 1 110 ? 14.852 -17.531 3.672 1 96.25 110 ILE A C 1
ATOM 856 O O . ILE A 1 110 ? 15.898 -17.078 3.209 1 96.25 110 ILE A O 1
ATOM 860 N N . LEU A 1 111 ? 14.047 -16.734 4.23 1 96.56 111 LEU A N 1
ATOM 861 C CA . LEU A 1 111 ? 14.18 -15.273 4.215 1 96.56 111 LEU A CA 1
ATOM 862 C C . LEU A 1 111 ? 15.398 -14.836 5.023 1 96.56 111 LEU A C 1
ATOM 864 O O . LEU A 1 111 ? 16.109 -13.906 4.625 1 96.56 111 LEU A O 1
ATOM 868 N N . PRO A 1 112 ? 15.648 -15.453 6.172 1 95.25 112 PRO A N 1
ATOM 869 C CA . PRO A 1 112 ? 16.906 -15.109 6.832 1 95.25 112 PRO A CA 1
ATOM 870 C C . PRO A 1 112 ? 18.125 -15.375 5.953 1 95.25 112 PRO A C 1
ATOM 872 O O . PRO A 1 112 ? 19.125 -14.648 6.031 1 95.25 112 PRO A O 1
ATOM 875 N N . GLU A 1 113 ? 18.062 -16.422 5.117 1 97 113 GLU A N 1
ATOM 876 C CA . GLU A 1 113 ? 19.156 -16.703 4.195 1 97 113 GLU A CA 1
ATOM 877 C C . GLU A 1 113 ? 19.281 -15.602 3.141 1 97 113 GLU A C 1
ATOM 879 O O . GLU A 1 113 ? 20.391 -15.227 2.76 1 97 113 GLU A O 1
ATOM 884 N N . ILE A 1 114 ? 18.188 -15.109 2.711 1 98.06 114 ILE A N 1
ATOM 885 C CA . ILE A 1 114 ? 18.188 -14.008 1.757 1 98.06 114 ILE A CA 1
ATOM 886 C C . ILE A 1 114 ? 18.844 -12.781 2.387 1 98.06 114 ILE A C 1
ATOM 888 O O . ILE A 1 114 ? 19.609 -12.07 1.73 1 98.06 114 ILE A O 1
ATOM 892 N N . GLU A 1 115 ? 18.484 -12.555 3.652 1 97.25 115 GLU A N 1
ATOM 893 C CA . GLU A 1 115 ? 19.109 -11.453 4.391 1 97.25 115 GLU A CA 1
ATOM 894 C C . GLU A 1 115 ? 20.625 -11.57 4.402 1 97.25 115 GLU A C 1
ATOM 896 O O . GLU A 1 115 ? 21.328 -10.609 4.113 1 97.25 115 GLU A O 1
ATOM 901 N N . GLU A 1 116 ? 21.094 -12.719 4.617 1 97.56 116 GLU A N 1
ATOM 902 C CA . GLU A 1 116 ? 22.531 -12.953 4.68 1 97.56 116 GLU A CA 1
ATOM 903 C C . GLU A 1 116 ? 23.172 -12.773 3.309 1 97.56 116 GLU A C 1
ATOM 905 O O . GLU A 1 116 ? 24.266 -12.195 3.197 1 97.56 116 GLU A O 1
ATOM 910 N N . ILE A 1 117 ? 22.531 -13.273 2.328 1 98.12 117 ILE A N 1
ATOM 911 C CA . ILE A 1 117 ? 23.047 -13.148 0.969 1 98.12 117 ILE A CA 1
ATOM 912 C C . ILE A 1 117 ? 23.172 -11.672 0.599 1 98.12 117 ILE A C 1
ATOM 914 O O . ILE A 1 117 ? 24.203 -11.242 0.062 1 98.12 117 ILE A O 1
ATOM 918 N N . ASN A 1 118 ? 22.172 -10.93 0.888 1 98.25 118 ASN A N 1
ATOM 919 C CA . ASN A 1 118 ? 22.203 -9.516 0.526 1 98.25 118 ASN A CA 1
ATOM 920 C C . ASN A 1 118 ? 23.219 -8.75 1.369 1 98.25 118 ASN A C 1
ATOM 922 O O . ASN A 1 118 ? 23.859 -7.812 0.881 1 98.25 118 ASN A O 1
ATOM 926 N N . LYS A 1 119 ? 23.281 -9.039 2.68 1 97.56 119 LYS A N 1
ATOM 927 C CA . LYS A 1 119 ? 24.297 -8.414 3.518 1 97.56 119 LYS A CA 1
ATOM 928 C C . LYS A 1 119 ? 25.703 -8.602 2.932 1 97.56 119 LYS A C 1
ATOM 930 O O . LYS A 1 119 ? 26.484 -7.656 2.875 1 97.56 119 LYS A O 1
ATOM 935 N N . ASN A 1 120 ? 25.922 -9.773 2.477 1 97.56 120 ASN A N 1
ATOM 936 C CA . ASN A 1 120 ? 27.219 -10.062 1.847 1 97.56 120 ASN A CA 1
ATOM 937 C C . ASN A 1 120 ? 27.375 -9.297 0.537 1 97.56 120 ASN A C 1
ATOM 939 O O . ASN A 1 120 ? 28.469 -8.812 0.23 1 97.56 120 ASN A O 1
ATOM 943 N N . ASP A 1 121 ? 26.344 -9.289 -0.209 1 97.88 121 ASP A N 1
ATOM 944 C CA . ASP A 1 121 ? 26.391 -8.531 -1.455 1 97.88 121 ASP A CA 1
ATOM 945 C C . ASP A 1 121 ? 26.703 -7.059 -1.19 1 97.88 121 ASP A C 1
ATOM 947 O O . ASP A 1 121 ? 27.531 -6.461 -1.881 1 97.88 121 ASP A O 1
ATOM 951 N N . MET A 1 122 ? 26.078 -6.465 -0.194 1 97.56 122 MET A N 1
ATOM 952 C CA . MET A 1 122 ? 26.312 -5.066 0.153 1 97.56 122 MET A CA 1
ATOM 953 C C . MET A 1 122 ? 27.75 -4.863 0.631 1 97.56 122 MET A C 1
ATOM 955 O O . MET A 1 122 ? 28.375 -3.861 0.3 1 97.56 122 MET A O 1
ATOM 959 N N . LYS A 1 123 ? 28.234 -5.793 1.359 1 97.5 123 LYS A N 1
ATOM 960 C CA . LYS A 1 123 ? 29.625 -5.738 1.803 1 97.5 123 LYS A CA 1
ATOM 961 C C . LYS A 1 123 ? 30.578 -5.734 0.613 1 97.5 123 LYS A C 1
ATOM 963 O O . LYS A 1 123 ? 31.516 -4.945 0.571 1 97.5 123 LYS A O 1
ATOM 968 N N . MET A 1 124 ? 30.328 -6.586 -0.309 1 97.38 124 MET A N 1
ATOM 969 C CA . MET A 1 124 ? 31.172 -6.672 -1.501 1 97.38 124 MET A CA 1
ATOM 970 C C . MET A 1 124 ? 31.109 -5.379 -2.303 1 97.38 124 MET A C 1
ATOM 972 O O . MET A 1 124 ? 32.125 -4.941 -2.869 1 97.38 124 MET A O 1
ATOM 976 N N . ARG A 1 125 ? 30 -4.82 -2.354 1 97.31 125 ARG A N 1
ATOM 977 C CA . ARG A 1 125 ? 29.844 -3.553 -3.064 1 97.31 125 ARG A CA 1
ATOM 978 C C . ARG A 1 125 ? 30.656 -2.447 -2.391 1 97.31 125 ARG A C 1
ATOM 980 O O . ARG A 1 125 ? 31.25 -1.613 -3.066 1 97.31 125 ARG A O 1
ATOM 987 N N . ARG A 1 126 ? 30.641 -2.432 -1.09 1 97.75 126 ARG A N 1
ATOM 988 C CA . ARG A 1 126 ? 31.453 -1.466 -0.358 1 97.75 126 ARG A CA 1
ATOM 989 C C . ARG A 1 126 ? 32.938 -1.629 -0.693 1 97.75 126 ARG A C 1
ATOM 991 O O . ARG A 1 126 ? 33.625 -0.643 -0.927 1 97.75 126 ARG A O 1
ATOM 998 N N . GLU A 1 127 ? 33.344 -2.832 -0.781 1 97.06 127 GLU A N 1
ATOM 999 C CA . GLU A 1 127 ? 34.75 -3.105 -1.116 1 97.06 127 GLU A CA 1
ATOM 1000 C C . GLU A 1 127 ? 35.062 -2.66 -2.539 1 97.06 127 GLU A C 1
ATOM 1002 O O . GLU A 1 127 ? 36.125 -2.104 -2.793 1 97.06 127 GLU A O 1
ATOM 1007 N N . ARG A 1 128 ? 34.156 -2.875 -3.365 1 96.88 128 ARG A N 1
ATOM 1008 C CA . ARG A 1 128 ? 34.344 -2.465 -4.75 1 96.88 128 ARG A CA 1
ATOM 1009 C C . ARG A 1 128 ? 34.469 -0.948 -4.863 1 96.88 128 ARG A C 1
ATOM 1011 O O . ARG A 1 128 ? 35.25 -0.433 -5.66 1 96.88 128 ARG A O 1
ATOM 1018 N N . ILE A 1 129 ? 33.688 -0.257 -4.141 1 97.12 129 ILE A N 1
ATOM 1019 C CA . ILE A 1 129 ? 33.719 1.201 -4.145 1 97.12 129 ILE A CA 1
ATOM 1020 C C . ILE A 1 129 ? 35.062 1.699 -3.646 1 97.12 129 ILE A C 1
ATOM 1022 O O . ILE A 1 129 ? 35.656 2.613 -4.23 1 97.12 129 ILE A O 1
ATOM 1026 N N . LYS A 1 130 ? 35.594 1.091 -2.641 1 96.31 130 LYS A N 1
ATOM 1027 C CA . LYS A 1 130 ? 36.906 1.448 -2.121 1 96.31 130 LYS A CA 1
ATOM 1028 C C . LYS A 1 130 ? 37.969 1.227 -3.174 1 96.31 130 LYS A C 1
ATOM 1030 O O . LYS A 1 130 ? 38.844 2.086 -3.377 1 96.31 130 LYS A O 1
ATOM 1035 N N . ASP A 1 131 ? 37.875 0.083 -3.762 1 96 131 ASP A N 1
ATOM 1036 C CA . ASP A 1 131 ? 38.844 -0.26 -4.797 1 96 131 ASP A CA 1
ATOM 1037 C C . ASP A 1 131 ? 38.812 0.753 -5.941 1 96 131 ASP A C 1
ATOM 1039 O O . ASP A 1 131 ? 39.844 1.169 -6.441 1 96 131 ASP A O 1
ATOM 1043 N N . MET A 1 132 ? 37.656 1.09 -6.281 1 95.88 132 MET A N 1
ATOM 1044 C CA . MET A 1 132 ? 37.5 2.061 -7.359 1 95.88 132 MET A CA 1
ATOM 1045 C C . MET A 1 132 ? 38.062 3.414 -6.973 1 95.88 132 MET A C 1
ATOM 1047 O O . MET A 1 132 ? 38.719 4.078 -7.793 1 95.88 132 MET A O 1
ATOM 1051 N N . GLN A 1 133 ? 37.812 3.822 -5.801 1 95.62 133 GLN A N 1
ATOM 1052 C CA . GLN A 1 133 ? 38.344 5.098 -5.328 1 95.62 133 GLN A CA 1
ATOM 1053 C C . GLN A 1 133 ? 39.875 5.074 -5.25 1 95.62 133 GLN A C 1
ATOM 1055 O O . GLN A 1 133 ? 40.531 6.062 -5.574 1 95.62 133 GLN A O 1
ATOM 1060 N N . GLN A 1 134 ? 40.406 3.955 -4.875 1 94.88 134 GLN A N 1
ATOM 1061 C CA . GLN A 1 134 ? 41.875 3.787 -4.832 1 94.88 134 GLN A CA 1
ATOM 1062 C C . GLN A 1 134 ? 42.469 3.896 -6.227 1 94.88 134 GLN A C 1
ATOM 1064 O O . GLN A 1 134 ? 43.469 4.586 -6.422 1 94.88 134 GLN A O 1
ATOM 1069 N N . GLN A 1 135 ? 41.812 3.314 -7.074 1 95.5 135 GLN A N 1
ATOM 1070 C CA . GLN A 1 135 ? 42.281 3.33 -8.453 1 95.5 135 GLN A CA 1
ATOM 1071 C C . GLN A 1 135 ? 42.188 4.727 -9.055 1 95.5 135 GLN A C 1
ATOM 1073 O O . GLN A 1 135 ? 43 5.105 -9.906 1 95.5 135 GLN A O 1
ATOM 1078 N N . ASN A 1 136 ? 41.219 5.461 -8.633 1 93.94 136 ASN A N 1
ATOM 1079 C CA . ASN A 1 136 ? 41 6.812 -9.141 1 93.94 136 ASN A CA 1
ATOM 1080 C C . ASN A 1 136 ? 41.906 7.824 -8.43 1 93.94 136 ASN A C 1
ATOM 1082 O O . ASN A 1 136 ? 41.812 9.023 -8.688 1 93.94 136 ASN A O 1
ATOM 1086 N N . GLY A 1 137 ? 42.688 7.371 -7.434 1 91.88 137 GLY A N 1
ATOM 1087 C CA . GLY A 1 137 ? 43.719 8.211 -6.82 1 91.88 137 GLY A CA 1
ATOM 1088 C C . GLY A 1 137 ? 43.188 9.031 -5.656 1 91.88 137 GLY A C 1
ATOM 1089 O O . GLY A 1 137 ? 43.781 10.039 -5.277 1 91.88 137 GLY A O 1
ATOM 1090 N N . LYS A 1 138 ? 42.094 8.633 -5.16 1 91.69 138 LYS A N 1
ATOM 1091 C CA . LYS A 1 138 ? 41.594 9.352 -3.994 1 91.69 138 LYS A CA 1
ATOM 1092 C C . LYS A 1 138 ? 42.531 9.172 -2.795 1 91.69 138 LYS A C 1
ATOM 1094 O O . LYS A 1 138 ? 43.062 8.078 -2.568 1 91.69 138 LYS A O 1
ATOM 1099 N N . SER A 1 139 ? 42.75 10.273 -2.096 1 91.19 139 SER A N 1
ATOM 1100 C CA . SER A 1 139 ? 43.656 10.258 -0.954 1 91.19 139 SER A CA 1
ATOM 1101 C C . SER A 1 139 ? 43.156 9.305 0.133 1 91.19 139 SER A C 1
ATOM 1103 O O . SER A 1 139 ? 43.938 8.578 0.741 1 91.19 139 SER A O 1
ATOM 1105 N N . ASN A 1 140 ? 41.875 9.281 0.379 1 93.81 140 ASN A N 1
ATOM 1106 C CA . ASN A 1 140 ? 41.25 8.375 1.338 1 93.81 140 ASN A CA 1
ATOM 1107 C C . ASN A 1 140 ? 40.094 7.578 0.702 1 93.81 140 ASN A C 1
ATOM 1109 O O . ASN A 1 140 ? 38.969 8.031 0.681 1 93.81 140 ASN A O 1
ATOM 1113 N N . PRO A 1 141 ? 40.438 6.434 0.311 1 95 141 PRO A N 1
ATOM 1114 C CA . PRO A 1 141 ? 39.438 5.617 -0.409 1 95 141 PRO A CA 1
ATOM 1115 C C . PRO A 1 141 ? 38.281 5.164 0.479 1 95 141 PRO A C 1
ATOM 1117 O O . PRO A 1 141 ? 37.281 4.652 -0.022 1 95 141 PRO A O 1
ATOM 1120 N N . ASN A 1 142 ? 38.406 5.348 1.788 1 96.06 142 ASN A N 1
ATOM 1121 C CA . ASN A 1 142 ? 37.406 4.867 2.73 1 96.06 142 ASN A CA 1
ATOM 1122 C C . ASN A 1 142 ? 36.312 5.902 2.951 1 96.06 142 ASN A C 1
ATOM 1124 O O . ASN A 1 142 ? 35.281 5.605 3.584 1 96.06 142 ASN A O 1
ATOM 1128 N N . VAL A 1 143 ? 36.5 7.094 2.428 1 96.94 143 VAL A N 1
ATOM 1129 C CA . VAL A 1 143 ? 35.531 8.172 2.633 1 96.94 143 VAL A CA 1
ATOM 1130 C C . VAL A 1 143 ? 34.625 8.297 1.407 1 96.94 143 VAL A C 1
ATOM 1132 O O . VAL A 1 143 ? 35.094 8.445 0.284 1 96.94 143 VAL A O 1
ATOM 1135 N N . ILE A 1 144 ? 33.344 8.227 1.629 1 96.88 144 ILE A N 1
ATOM 1136 C CA . ILE A 1 144 ? 32.406 8.266 0.495 1 96.88 144 ILE A CA 1
ATOM 1137 C C . ILE A 1 144 ? 31.344 9.32 0.737 1 96.88 144 ILE A C 1
ATOM 1139 O O . ILE A 1 144 ? 31.156 9.781 1.867 1 96.88 144 ILE A O 1
ATOM 1143 N N . ASN A 1 145 ? 30.672 9.695 -0.318 1 95.94 145 ASN A N 1
ATOM 1144 C CA . ASN A 1 145 ? 29.406 10.414 -0.249 1 95.94 145 ASN A CA 1
ATOM 1145 C C . ASN A 1 145 ? 28.219 9.461 -0.317 1 95.94 145 ASN A C 1
ATOM 1147 O O . ASN A 1 145 ? 28.297 8.398 -0.937 1 95.94 145 ASN A O 1
ATOM 1151 N N . ALA A 1 146 ? 27.188 9.82 0.407 1 97.56 146 ALA A N 1
ATOM 1152 C CA . ALA A 1 146 ? 26.062 8.883 0.47 1 97.56 146 ALA A CA 1
ATOM 1153 C C . ALA A 1 146 ? 24.734 9.625 0.57 1 97.56 146 ALA A C 1
ATOM 1155 O O . ALA A 1 146 ? 24.703 10.844 0.776 1 97.56 146 ALA A O 1
ATOM 1156 N N . GLN A 1 147 ? 23.703 9 0.284 1 97.38 147 GLN A N 1
ATOM 1157 C CA . GLN A 1 147 ? 22.328 9.422 0.522 1 97.38 147 GLN A CA 1
ATOM 1158 C C . GLN A 1 147 ? 21.594 8.422 1.41 1 97.38 147 GLN A C 1
ATOM 1160 O O . GLN A 1 147 ? 21.875 7.223 1.372 1 97.38 147 GLN A O 1
ATOM 1165 N N . SER A 1 148 ? 20.688 8.852 2.217 1 96.06 148 SER A N 1
ATOM 1166 C CA . SER A 1 148 ? 20 7.949 3.135 1 96.06 148 SER A CA 1
ATOM 1167 C C . SER A 1 148 ? 18.578 8.422 3.416 1 96.06 148 SER A C 1
ATOM 1169 O O . SER A 1 148 ? 18.266 9.594 3.217 1 96.06 148 SER A O 1
ATOM 1171 N N . ASP A 1 149 ? 17.734 7.504 3.729 1 92.38 149 ASP A N 1
ATOM 1172 C CA . ASP A 1 149 ? 16.344 7.777 4.105 1 92.38 149 ASP A CA 1
ATOM 1173 C C . ASP A 1 149 ? 15.742 6.602 4.879 1 92.38 149 ASP A C 1
ATOM 1175 O O . ASP A 1 149 ? 16.219 5.469 4.754 1 92.38 149 ASP A O 1
ATOM 1179 N N . GLY A 1 150 ? 14.828 6.98 5.758 1 87.69 150 GLY A N 1
ATOM 1180 C CA . GLY A 1 150 ? 14.125 5.961 6.523 1 87.69 150 GLY A CA 1
ATOM 1181 C C . GLY A 1 150 ? 12.672 5.812 6.125 1 87.69 150 GLY A C 1
ATOM 1182 O O . GLY A 1 150 ? 12.023 6.785 5.727 1 87.69 150 GLY A O 1
ATOM 1183 N N . MET A 1 151 ? 12.227 4.547 6.125 1 85.81 151 MET A N 1
ATOM 1184 C CA . MET A 1 151 ? 10.82 4.242 5.902 1 85.81 151 MET A CA 1
ATOM 1185 C C . MET A 1 151 ? 10.203 3.604 7.145 1 85.81 151 MET A C 1
ATOM 1187 O O . MET A 1 151 ? 10.812 2.746 7.777 1 85.81 151 MET A O 1
ATOM 1191 N N . TYR A 1 152 ? 8.984 4.086 7.402 1 77.44 152 TYR A N 1
ATOM 1192 C CA . TYR A 1 152 ? 8.281 3.58 8.578 1 77.44 152 TYR A CA 1
ATOM 1193 C C . TYR A 1 152 ? 6.953 2.941 8.18 1 77.44 152 TYR A C 1
ATOM 1195 O O . TYR A 1 152 ? 6.285 3.408 7.258 1 77.44 152 TYR A O 1
ATOM 1203 N N . ASN A 1 153 ? 6.613 1.73 8.578 1 70.31 153 ASN A N 1
ATOM 1204 C CA . ASN A 1 153 ? 5.324 1.073 8.391 1 70.31 153 ASN A CA 1
ATOM 1205 C C . ASN A 1 153 ? 4.523 1.021 9.688 1 70.31 153 ASN A C 1
ATOM 1207 O O . ASN A 1 153 ? 5.043 0.614 10.727 1 70.31 153 ASN A O 1
ATOM 1211 N N . ASN A 1 154 ? 3.209 1.779 9.711 1 56.62 154 ASN A N 1
ATOM 1212 C CA . ASN A 1 154 ? 2.33 1.813 10.875 1 56.62 154 ASN A CA 1
ATOM 1213 C C . ASN A 1 154 ? 1.15 0.86 10.719 1 56.62 154 ASN A C 1
ATOM 1215 O O . ASN A 1 154 ? 0.491 0.851 9.672 1 56.62 154 ASN A O 1
ATOM 1219 N N . ASN A 1 155 ? 0.993 -0.173 11.305 1 46.25 155 ASN A N 1
ATOM 1220 C CA . ASN A 1 155 ? -0.295 -0.858 11.312 1 46.25 155 ASN A CA 1
ATOM 1221 C C . ASN A 1 155 ? -1.44 0.104 11.609 1 46.25 155 ASN A C 1
ATOM 1223 O O . ASN A 1 155 ? -1.228 1.168 12.195 1 46.25 155 ASN A O 1
A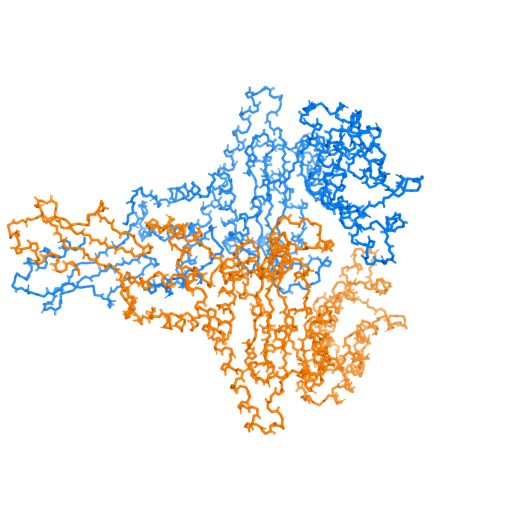TOM 1227 N N . LEU A 1 156 ? -2.789 -0.025 11.109 1 39.81 156 LEU A N 1
ATOM 1228 C CA . LEU A 1 156 ? -4.055 0.697 11.164 1 39.81 156 LEU A CA 1
ATOM 1229 C C . LEU A 1 156 ? -4.211 1.43 12.492 1 39.81 156 LEU A C 1
ATOM 1231 O O . LEU A 1 156 ? -4.961 2.4 12.586 1 39.81 156 LEU A O 1
ATOM 1235 N N . TYR A 1 157 ? -4.215 0.838 13.539 1 34.34 157 TYR A N 1
ATOM 1236 C CA . TYR A 1 157 ? -4.973 1.407 14.648 1 34.34 157 TYR A CA 1
ATOM 1237 C C . TYR A 1 157 ? -4.453 2.795 15.008 1 34.34 157 TYR A C 1
ATOM 1239 O O . TYR A 1 157 ? -4.906 3.4 15.984 1 34.34 157 TYR A O 1
ATOM 1247 N N . SER A 1 158 ? -3.086 3.188 14.82 1 35.97 158 SER A N 1
ATOM 1248 C CA . SER A 1 158 ? -2.633 4.215 15.75 1 35.97 158 SER A CA 1
ATOM 1249 C C . SER A 1 158 ? -3.08 5.602 15.305 1 35.97 158 SER A C 1
ATOM 1251 O O . SER A 1 158 ? -2.891 5.98 14.148 1 35.97 158 SER A O 1
ATOM 1253 N N . GLY A 1 159 ? -4.277 6.297 15.594 1 34.06 159 GLY A N 1
ATOM 1254 C CA . GLY A 1 159 ? -4.785 7.66 15.633 1 34.06 159 GLY A CA 1
ATOM 1255 C C . GLY A 1 159 ? -3.697 8.703 15.477 1 34.06 159 GLY A C 1
ATOM 1256 O O . GLY A 1 159 ? -3.832 9.633 14.68 1 34.06 159 GLY A O 1
ATOM 1257 N N . VAL A 1 160 ? -3.115 9.289 16.719 1 35.16 160 VAL A N 1
ATOM 1258 C CA . VAL A 1 160 ? -2.543 10.594 17.047 1 35.16 160 VAL A CA 1
ATOM 1259 C C . VAL A 1 160 ? -1.311 10.852 16.188 1 35.16 160 VAL A C 1
ATOM 1261 O O . VAL A 1 160 ? -0.343 10.086 16.234 1 35.16 160 VAL A O 1
ATOM 1264 N N . GLY A 1 161 ? -1.184 11.234 15.172 1 34.06 161 GLY A N 1
ATOM 1265 C CA . GLY A 1 161 ? -0.028 11.766 14.469 1 34.06 161 GLY A CA 1
ATOM 1266 C C . GLY A 1 161 ? 0.879 12.602 15.344 1 34.06 161 GLY A C 1
ATOM 1267 O O . GLY A 1 161 ? 1.856 13.18 14.867 1 34.06 161 GLY A O 1
ATOM 1268 N N . LYS A 1 162 ? 0.584 13.805 16.203 1 33.34 162 LYS A N 1
ATOM 1269 C CA . LYS A 1 162 ? 1.899 14.203 16.703 1 33.34 162 LYS A CA 1
ATOM 1270 C C . LYS A 1 162 ? 2.775 12.977 16.969 1 33.34 162 LYS A C 1
ATOM 1272 O O . LYS A 1 162 ? 3.832 13.094 17.594 1 33.34 162 LYS A O 1
ATOM 1277 N N . THR A 1 163 ? 2.496 11.93 17.375 1 32.22 163 THR A N 1
ATOM 1278 C CA . THR A 1 163 ? 2.547 11 18.5 1 32.22 163 THR A CA 1
ATOM 1279 C C . THR A 1 163 ? 3.967 10.484 18.719 1 32.22 163 THR A C 1
ATOM 1281 O O . THR A 1 163 ? 4.68 10.195 17.75 1 32.22 163 THR A O 1
ATOM 1284 N N . PRO A 1 164 ? 4.684 10.07 20.016 1 33.47 164 PRO A N 1
ATOM 1285 C CA . PRO A 1 164 ? 5.531 9.031 20.594 1 33.47 164 PRO A CA 1
ATOM 1286 C C . PRO A 1 164 ? 5.48 7.715 19.828 1 33.47 164 PRO A C 1
ATOM 1288 O O . PRO A 1 164 ? 6.523 7.168 19.453 1 33.47 164 PRO A O 1
ATOM 1291 N N . PHE A 1 165 ? 4.258 6.492 20.141 1 32.78 165 PHE A N 1
ATOM 1292 C CA . PHE A 1 165 ? 4.191 5.137 19.609 1 32.78 165 PHE A CA 1
ATOM 1293 C C . PHE A 1 165 ? 3.623 5.141 18.203 1 32.78 165 PHE A C 1
ATOM 1295 O O . PHE A 1 165 ? 2.408 5.047 18.016 1 32.78 165 PHE A O 1
ATOM 1302 N N . GLN A 1 166 ? 3.412 5.945 17.469 1 38.31 166 GLN A N 1
ATOM 1303 C CA . GLN A 1 166 ? 3.111 5.512 16.109 1 38.31 166 GLN A CA 1
ATOM 1304 C C . GLN A 1 166 ? 3.449 4.039 15.906 1 38.31 166 GLN A C 1
ATOM 1306 O O . GLN A 1 166 ? 4.602 3.633 16.078 1 38.31 166 GLN A O 1
ATOM 1311 N N . PRO A 1 167 ? 2.4 3.326 16.156 1 44.22 167 PRO A N 1
ATOM 1312 C CA . PRO A 1 167 ? 2.801 1.917 16.172 1 44.22 167 PRO A CA 1
ATOM 1313 C C . PRO A 1 167 ? 3.518 1.489 14.891 1 44.22 167 PRO A C 1
ATOM 1315 O O . PRO A 1 167 ? 2.922 0.825 14.039 1 44.22 167 PRO A O 1
ATOM 1318 N N . ALA A 1 168 ? 4.18 2.5 14.312 1 52.94 168 ALA A N 1
ATOM 1319 C CA . ALA A 1 168 ? 4.988 1.743 13.359 1 52.94 168 ALA A CA 1
ATOM 1320 C C . ALA A 1 168 ? 5.688 0.57 14.039 1 52.94 168 ALA A C 1
ATOM 1322 O O . ALA A 1 168 ? 6.121 0.68 15.188 1 52.94 168 ALA A O 1
ATOM 1323 N N . THR A 1 169 ? 5.293 -0.335 13.516 1 66.5 169 THR A N 1
ATOM 1324 C CA . THR A 1 169 ? 5.859 -1.513 14.164 1 66.5 169 THR A CA 1
ATOM 1325 C C . THR A 1 169 ? 7.172 -1.918 13.5 1 66.5 169 THR A C 1
ATOM 1327 O O . THR A 1 169 ? 7.926 -2.727 14.047 1 66.5 169 THR A O 1
ATOM 1330 N N . GLN A 1 170 ? 7.41 -1.035 12.281 1 79.19 170 GLN A N 1
ATOM 1331 C CA . GLN A 1 170 ? 8.617 -1.447 11.57 1 79.19 170 GLN A CA 1
ATOM 1332 C C . GLN A 1 170 ? 9.383 -0.24 11.031 1 79.19 170 GLN A C 1
ATOM 1334 O O . GLN A 1 170 ? 8.773 0.762 10.641 1 79.19 170 GLN A O 1
ATOM 1339 N N . VAL A 1 171 ? 10.688 -0.224 11.07 1 84.12 171 VAL A N 1
ATOM 1340 C CA . VAL A 1 171 ? 11.539 0.806 10.484 1 84.12 171 VAL A CA 1
ATOM 1341 C C . VAL A 1 171 ? 12.586 0.158 9.578 1 84.12 171 VAL A C 1
ATOM 1343 O O . VAL A 1 171 ? 13.141 -0.889 9.914 1 84.12 171 VAL A O 1
ATOM 1346 N N . ILE A 1 172 ? 12.734 0.693 8.438 1 91.44 172 ILE A N 1
ATOM 1347 C CA . ILE A 1 172 ? 13.773 0.306 7.492 1 91.44 172 ILE A CA 1
ATOM 1348 C C . ILE A 1 172 ? 14.578 1.537 7.074 1 91.44 172 ILE A C 1
ATOM 1350 O O . ILE A 1 172 ? 14.023 2.492 6.527 1 91.44 172 ILE A O 1
ATOM 1354 N N . TYR A 1 173 ? 15.82 1.576 7.477 1 94 173 TYR A N 1
ATOM 1355 C CA . TYR A 1 173 ? 16.719 2.678 7.129 1 94 173 TYR A CA 1
ATOM 1356 C C . TYR A 1 173 ? 17.766 2.232 6.117 1 94 173 TYR A C 1
ATOM 1358 O O . TYR A 1 173 ? 18.438 1.217 6.316 1 94 173 TYR A O 1
ATOM 1366 N N . SER A 1 174 ? 17.859 2.918 5.012 1 97.12 174 SER A N 1
ATOM 1367 C CA . SER A 1 174 ? 18.75 2.504 3.932 1 97.12 174 SER A CA 1
ATOM 1368 C C . SER A 1 174 ? 19.766 3.59 3.615 1 97.12 174 SER A C 1
ATOM 1370 O O . SER A 1 174 ? 19.531 4.77 3.889 1 97.12 174 SER A O 1
ATOM 1372 N N . LEU A 1 175 ? 20.875 3.219 3.117 1 98.06 175 LEU A N 1
ATOM 1373 C CA . LEU A 1 175 ? 21.953 4.094 2.68 1 98.06 175 LEU A CA 1
ATOM 1374 C C . LEU A 1 175 ? 22.484 3.664 1.317 1 98.06 175 LEU A C 1
ATOM 1376 O O . LEU A 1 175 ? 22.781 2.486 1.106 1 98.06 175 LEU A O 1
ATOM 1380 N N . ALA A 1 176 ? 22.516 4.578 0.395 1 98.38 176 ALA A N 1
ATOM 1381 C CA . ALA A 1 176 ? 23.078 4.352 -0.938 1 98.38 176 ALA A CA 1
ATOM 1382 C C . ALA A 1 176 ? 24.312 5.199 -1.166 1 98.38 176 ALA A C 1
ATOM 1384 O O . ALA A 1 176 ? 24.406 6.336 -0.689 1 98.38 176 ALA A O 1
ATOM 1385 N N . GLU A 1 177 ? 25.219 4.695 -1.897 1 97.75 177 GLU A N 1
ATOM 1386 C CA . GLU A 1 177 ? 26.438 5.426 -2.195 1 97.75 177 GLU A CA 1
ATOM 1387 C C . GLU A 1 177 ? 26.219 6.453 -3.299 1 97.75 177 GLU A C 1
ATOM 1389 O O . GLU A 1 177 ? 25.375 6.258 -4.176 1 97.75 177 GLU A O 1
ATOM 1394 N N . ASN A 1 178 ? 26.891 7.574 -3.188 1 95.88 178 ASN A N 1
ATOM 1395 C CA . ASN A 1 178 ? 26.875 8.602 -4.223 1 95.88 178 ASN A CA 1
ATOM 1396 C C . ASN A 1 178 ? 28.234 8.727 -4.902 1 95.88 178 ASN A C 1
ATOM 1398 O O . ASN A 1 178 ? 28.688 9.828 -5.207 1 95.88 178 ASN A O 1
ATOM 1402 N N . VAL A 1 179 ? 28.922 7.664 -5.043 1 94.25 179 VAL A N 1
ATOM 1403 C CA . VAL A 1 179 ? 30.25 7.633 -5.648 1 94.25 179 VAL A CA 1
ATOM 1404 C C . VAL A 1 179 ? 30.141 7.203 -7.109 1 94.25 179 VAL A C 1
ATOM 1406 O O . VAL A 1 179 ? 30.75 7.824 -7.992 1 94.25 179 VAL A O 1
ATOM 1409 N N . THR A 1 180 ? 29.391 6.199 -7.316 1 93.94 180 THR A N 1
ATOM 1410 C CA . THR A 1 180 ? 29.219 5.676 -8.664 1 93.94 180 THR A CA 1
ATOM 1411 C C . THR A 1 180 ? 27.891 6.133 -9.258 1 93.94 180 THR A C 1
ATOM 1413 O O . THR A 1 180 ? 27.047 6.707 -8.555 1 93.94 180 THR A O 1
ATOM 1416 N N . GLN A 1 181 ? 27.672 5.852 -10.547 1 91.12 181 GLN A N 1
ATOM 1417 C CA . GLN A 1 181 ? 26.422 6.207 -11.242 1 91.12 181 GLN A CA 1
ATOM 1418 C C . GLN A 1 181 ? 25.281 5.281 -10.828 1 91.12 181 GLN A C 1
ATOM 1420 O O . GLN A 1 181 ? 24.109 5.633 -10.977 1 91.12 181 GLN A O 1
ATOM 1425 N N . GLN A 1 182 ? 25.578 4.18 -10.305 1 92.38 182 GLN A N 1
ATOM 1426 C CA . GLN A 1 182 ? 24.562 3.195 -9.953 1 92.38 182 GLN A CA 1
ATOM 1427 C C . GLN A 1 182 ? 23.875 3.566 -8.641 1 92.38 182 GLN A C 1
ATOM 1429 O O . GLN A 1 182 ? 22.688 3.268 -8.453 1 92.38 182 GLN A O 1
ATOM 1434 N N . HIS A 1 183 ? 24.641 4.215 -7.738 1 96.62 183 HIS A N 1
ATOM 1435 C CA . HIS A 1 183 ? 24.125 4.586 -6.43 1 96.62 183 HIS A CA 1
ATOM 1436 C C . HIS A 1 183 ? 23.578 3.369 -5.691 1 96.62 183 HIS A C 1
ATOM 1438 O O . HIS A 1 183 ? 22.438 3.391 -5.219 1 96.62 183 HIS A O 1
ATOM 1444 N N . ASP A 1 184 ? 24.406 2.373 -5.559 1 97.12 184 ASP A N 1
ATOM 1445 C CA . ASP A 1 184 ? 23.984 1.107 -4.973 1 97.12 184 ASP A CA 1
ATOM 1446 C C . ASP A 1 184 ? 23.594 1.285 -3.508 1 97.12 184 ASP A C 1
ATOM 1448 O O . ASP A 1 184 ? 24.188 2.086 -2.789 1 97.12 184 ASP A O 1
ATOM 1452 N N . ILE A 1 185 ? 22.562 0.532 -3.129 1 98.5 185 ILE A N 1
ATOM 1453 C CA . ILE A 1 185 ? 22.266 0.402 -1.705 1 98.5 185 ILE A CA 1
ATOM 1454 C C . ILE A 1 185 ? 23.375 -0.398 -1.025 1 98.5 185 ILE A C 1
ATOM 1456 O O . ILE A 1 185 ? 23.625 -1.558 -1.371 1 98.5 185 ILE A O 1
ATOM 1460 N N . ILE A 1 186 ? 24 0.173 -0.001 1 98.38 186 ILE A N 1
ATOM 1461 C CA . ILE A 1 186 ? 25.172 -0.491 0.566 1 98.38 186 ILE A CA 1
ATOM 1462 C C . ILE A 1 186 ? 24.969 -0.707 2.064 1 98.38 186 ILE A C 1
ATOM 1464 O O . ILE A 1 186 ? 25.812 -1.284 2.738 1 98.38 186 ILE A O 1
ATOM 1468 N N . GLY A 1 187 ? 23.922 -0.24 2.598 1 97.88 187 GLY A N 1
ATOM 1469 C CA . GLY A 1 187 ? 23.578 -0.44 3.996 1 97.88 187 GLY A CA 1
ATOM 1470 C C . GLY A 1 187 ? 22.078 -0.456 4.246 1 97.88 187 GLY A C 1
ATOM 1471 O O . GLY A 1 187 ? 21.328 0.283 3.604 1 97.88 187 GLY A O 1
ATOM 1472 N N . LEU A 1 188 ? 21.703 -1.305 5.168 1 97.12 188 LEU A N 1
ATOM 1473 C CA . LEU A 1 188 ? 20.297 -1.453 5.512 1 97.12 188 LEU A CA 1
ATOM 1474 C C . LEU A 1 188 ? 20.125 -1.849 6.977 1 97.12 188 LEU A C 1
ATOM 1476 O O . LEU A 1 188 ? 20.812 -2.756 7.461 1 97.12 188 LEU A O 1
ATOM 1480 N N . VAL A 1 189 ? 19.312 -1.092 7.66 1 94.75 189 VAL A N 1
ATOM 1481 C CA . VAL A 1 189 ? 18.922 -1.44 9.023 1 94.75 189 VAL A CA 1
ATOM 1482 C C . VAL A 1 189 ? 17.422 -1.684 9.086 1 94.75 189 VAL A C 1
ATOM 1484 O O . VAL A 1 189 ? 16.625 -0.873 8.594 1 94.75 189 VAL A O 1
ATOM 1487 N N . VAL A 1 190 ? 17.062 -2.85 9.609 1 91.75 190 VAL A N 1
ATOM 1488 C CA . VAL A 1 190 ? 15.656 -3.219 9.711 1 91.75 190 VAL A CA 1
ATOM 1489 C C . VAL A 1 190 ? 15.297 -3.535 11.156 1 91.75 190 VAL A C 1
ATOM 1491 O O . VAL A 1 190 ? 15.938 -4.383 11.789 1 91.75 190 VAL A O 1
ATOM 1494 N N . HIS A 1 191 ? 14.32 -2.854 11.641 1 85.62 191 HIS A N 1
ATOM 1495 C CA . HIS A 1 191 ? 13.781 -3.16 12.969 1 85.62 191 HIS A CA 1
ATOM 1496 C C . HIS A 1 191 ? 12.273 -3.332 12.922 1 85.62 191 HIS A C 1
ATOM 1498 O O . HIS A 1 191 ? 11.586 -2.654 12.148 1 85.62 191 HIS A O 1
ATOM 1504 N N . ASN A 1 192 ? 11.914 -4.336 13.742 1 78.81 192 ASN A N 1
ATOM 1505 C CA . ASN A 1 192 ? 10.5 -4.688 13.719 1 78.81 192 ASN A CA 1
ATOM 1506 C C . ASN A 1 192 ? 9.898 -4.68 15.117 1 78.81 192 ASN A C 1
ATOM 1508 O O . ASN A 1 192 ? 10.414 -5.34 16.031 1 78.81 192 ASN A O 1
ATOM 1512 N N . LYS A 1 193 ? 8.828 -4.117 15.391 1 70.38 193 LYS A N 1
ATOM 1513 C CA . LYS A 1 193 ? 7.941 -4.129 16.547 1 70.38 193 LYS A CA 1
ATOM 1514 C C . LYS A 1 193 ? 8.688 -3.736 17.828 1 70.38 193 LYS A C 1
ATOM 1516 O O . LYS A 1 193 ? 9.891 -3.977 17.938 1 70.38 193 LYS A O 1
ATOM 1521 N N . LEU A 1 194 ? 7.91 -3.111 18.656 1 62.97 194 LEU A N 1
ATOM 1522 C CA . LEU A 1 194 ? 8.414 -2.812 20 1 62.97 194 LEU A CA 1
ATOM 1523 C C . LEU A 1 194 ? 8.359 -4.051 20.875 1 62.97 194 LEU A C 1
ATOM 1525 O O . LEU A 1 194 ? 7.387 -4.805 20.844 1 62.97 194 LEU A O 1
ATOM 1529 N N . CYS A 1 195 ? 9.445 -4.336 21.5 1 62 195 CYS A N 1
ATOM 1530 C CA . CYS A 1 195 ? 9.477 -5.484 22.406 1 62 195 CYS A CA 1
ATOM 1531 C C . CYS A 1 195 ? 8.781 -5.156 23.719 1 62 195 CYS A C 1
ATOM 1533 O O . CYS A 1 195 ? 9.422 -4.711 24.672 1 62 195 CYS A O 1
ATOM 1535 N N . SER A 1 196 ? 7.465 -5.277 23.656 1 57.22 196 SER A N 1
ATOM 1536 C CA . SER A 1 196 ? 6.723 -5.012 24.891 1 57.22 196 SER A CA 1
ATOM 1537 C C . SER A 1 196 ? 7.145 -5.957 26 1 57.22 196 SER A C 1
ATOM 1539 O O . SER A 1 196 ? 7.18 -5.57 27.172 1 57.22 196 SER A O 1
ATOM 1541 N N . LYS A 1 197 ? 7.406 -7.18 25.562 1 55.62 197 LYS A N 1
ATOM 1542 C CA . LYS A 1 197 ? 7.797 -8.188 26.547 1 55.62 197 LYS A CA 1
ATOM 1543 C C . LYS A 1 197 ? 9.156 -7.871 27.156 1 55.62 197 LYS A C 1
ATOM 1545 O O . LYS A 1 197 ? 9.398 -8.141 28.344 1 55.62 197 LYS A O 1
ATOM 1550 N N . GLY A 1 198 ? 9.961 -7.359 26.234 1 52.59 198 GLY A N 1
ATOM 1551 C CA . GLY A 1 198 ? 11.258 -6.992 26.766 1 52.59 198 GLY A CA 1
ATOM 1552 C C . GLY A 1 198 ? 11.18 -5.996 27.922 1 52.59 198 GLY A C 1
ATOM 1553 O O . GLY A 1 198 ? 12 -6.027 28.828 1 52.59 198 GLY A O 1
ATOM 1554 N N . LYS A 1 199 ? 10.188 -5.062 27.859 1 49.66 199 LYS A N 1
ATOM 1555 C CA . LYS A 1 199 ? 10.031 -4.141 28.969 1 49.66 199 LYS A CA 1
ATOM 1556 C C . LYS A 1 199 ? 9.594 -4.875 30.234 1 49.66 199 LYS A C 1
ATOM 1558 O O . LYS A 1 199 ? 10.055 -4.551 31.328 1 49.66 199 LYS A O 1
ATOM 1563 N N . HIS A 1 200 ? 8.5 -5.543 30.031 1 47.09 200 HIS A N 1
ATOM 1564 C CA . HIS A 1 200 ? 7.988 -6.188 31.234 1 47.09 200 HIS A CA 1
ATOM 1565 C C . HIS A 1 200 ? 9.008 -7.152 31.828 1 47.09 200 HIS A C 1
ATOM 1567 O O . HIS A 1 200 ? 8.898 -7.539 33 1 47.09 200 HIS A O 1
ATOM 1573 N N . LEU A 1 201 ? 9.641 -7.742 30.938 1 43.44 201 LEU A N 1
ATOM 1574 C CA . LEU A 1 201 ? 10.719 -8.539 31.516 1 43.44 201 LEU A CA 1
ATOM 1575 C C . LEU A 1 201 ? 11.859 -7.648 31.984 1 43.44 201 LEU A C 1
ATOM 1577 O O . LEU A 1 201 ? 12.797 -7.387 31.234 1 43.44 201 LEU A O 1
ATOM 1581 N N . LYS A 1 202 ? 11.617 -6.426 32.344 1 37.62 202 LYS A N 1
ATOM 1582 C CA . LYS A 1 202 ? 12.672 -5.566 32.875 1 37.62 202 LYS A CA 1
ATOM 1583 C C . LYS A 1 202 ? 13.781 -6.391 33.5 1 37.62 202 LYS A C 1
ATOM 1585 O O . LYS A 1 202 ? 14.953 -6.234 33.156 1 37.62 202 LYS A O 1
ATOM 1590 N N . PRO A 1 203 ? 14.219 -5.984 34.938 1 37.69 203 PRO A N 1
ATOM 1591 C CA . PRO A 1 203 ? 15.484 -5.621 35.562 1 37.69 203 PRO A CA 1
ATOM 1592 C C . PRO A 1 203 ? 16.438 -6.809 35.719 1 37.69 203 PRO A C 1
ATOM 1594 O O . PRO A 1 203 ? 17.5 -6.684 36.344 1 37.69 203 PRO A O 1
ATOM 1597 N N . SER A 1 204 ? 16.062 -8.023 36.062 1 35.53 204 SER A N 1
ATOM 1598 C CA . SER A 1 204 ? 17.359 -8.602 36.344 1 35.53 204 SER A CA 1
ATOM 1599 C C . SER A 1 204 ? 18.297 -8.492 35.156 1 35.53 204 SER A C 1
ATOM 1601 O O . SER A 1 204 ? 17.828 -8.516 34 1 35.53 204 SER A O 1
ATOM 1603 N N . ASP A 1 205 ? 19.578 -7.777 35.312 1 39.16 205 ASP A N 1
ATOM 1604 C CA . ASP A 1 205 ? 20.75 -7.492 34.469 1 39.16 205 ASP A CA 1
ATOM 1605 C C . ASP A 1 205 ? 20.734 -8.359 33.219 1 39.16 205 ASP A C 1
ATOM 1607 O O . ASP A 1 205 ? 21.328 -7.988 32.188 1 39.16 205 ASP A O 1
ATOM 1611 N N . GLU A 1 206 ? 20.391 -9.641 33.281 1 36.78 206 GLU A N 1
ATOM 1612 C CA . GLU A 1 206 ? 20.781 -10.711 32.375 1 36.78 206 GLU A CA 1
ATOM 1613 C C . GLU A 1 206 ? 19.766 -10.898 31.266 1 36.78 206 GLU A C 1
ATOM 1615 O O . GLU A 1 206 ? 19.953 -11.742 30.375 1 36.78 206 GLU A O 1
ATOM 1620 N N . HIS A 1 207 ? 18.547 -10.469 31.484 1 39.47 207 HIS A N 1
ATOM 1621 C CA . HIS A 1 207 ? 17.703 -11.031 30.422 1 39.47 207 HIS A CA 1
ATOM 1622 C C . HIS A 1 207 ? 17.828 -10.227 29.141 1 39.47 207 HIS A C 1
ATOM 1624 O O . HIS A 1 207 ? 17.391 -9.07 29.078 1 39.47 207 HIS A O 1
ATOM 1630 N N . GLN A 1 208 ? 18.828 -10.133 28.484 1 41.06 208 GLN A N 1
ATOM 1631 C CA . GLN A 1 208 ? 19 -9.805 27.078 1 41.06 208 GLN A CA 1
ATOM 1632 C C . GLN A 1 208 ? 17.812 -10.32 26.266 1 41.06 208 GLN A C 1
ATOM 1634 O O . GLN A 1 208 ? 17.375 -11.461 26.453 1 41.06 208 GLN A O 1
ATOM 1639 N N . CYS A 1 209 ? 16.781 -9.508 26.109 1 46 209 CYS A N 1
ATOM 1640 C CA . CYS A 1 209 ? 15.906 -9.969 25.047 1 46 209 CYS A CA 1
ATOM 1641 C C . CYS A 1 209 ? 16.562 -11.094 24.234 1 46 209 CYS A C 1
ATOM 1643 O O . CYS A 1 209 ? 17.516 -10.859 23.5 1 46 209 CYS A O 1
ATOM 1645 N N . LEU A 1 210 ? 16.75 -12.117 24.922 1 43.34 210 LEU A N 1
ATOM 1646 C CA . LEU A 1 210 ? 17.547 -13.305 24.641 1 43.34 210 LEU A CA 1
ATOM 1647 C C . LEU A 1 210 ? 17.562 -13.609 23.141 1 43.34 210 LEU A C 1
ATOM 1649 O O . LEU A 1 210 ? 18.594 -13.992 22.594 1 43.34 210 LEU A O 1
ATOM 1653 N N . GLY A 1 211 ? 16.312 -14.25 22.422 1 43.28 211 GLY A N 1
ATOM 1654 C CA . GLY A 1 211 ? 16.5 -15.273 21.391 1 43.28 211 GLY A CA 1
ATOM 1655 C C . GLY A 1 211 ? 16.531 -14.711 19.984 1 43.28 211 GLY A C 1
ATOM 1656 O O . GLY A 1 211 ? 15.992 -13.633 19.734 1 43.28 211 GLY A O 1
ATOM 1657 N N . LYS A 1 212 ? 17.5 -14.977 19.203 1 50.56 212 LYS A N 1
ATOM 1658 C CA . LYS A 1 212 ? 17.766 -14.836 17.781 1 50.56 212 LYS A CA 1
ATOM 1659 C C . LYS A 1 212 ? 16.469 -14.812 16.969 1 50.56 212 LYS A C 1
ATOM 1661 O O . LYS A 1 212 ? 16.406 -14.18 15.922 1 50.56 212 LYS A O 1
ATOM 1666 N N . ASP A 1 213 ? 15.352 -15.312 17.656 1 58.62 213 ASP A N 1
ATOM 1667 C CA . ASP A 1 213 ? 14.18 -15.555 16.812 1 58.62 213 ASP A CA 1
ATOM 1668 C C . ASP A 1 213 ? 13.078 -14.539 17.109 1 58.62 213 ASP A C 1
ATOM 1670 O O . ASP A 1 213 ? 11.938 -14.703 16.672 1 58.62 213 ASP A O 1
ATOM 1674 N N . CYS A 1 214 ? 13.406 -13.438 17.906 1 66.25 214 CYS A N 1
ATOM 1675 C CA . CYS A 1 214 ? 12.32 -12.523 18.25 1 66.25 214 CYS A CA 1
ATOM 1676 C C . CYS A 1 214 ? 12.078 -11.523 17.125 1 66.25 214 CYS A C 1
ATOM 1678 O O . CYS A 1 214 ? 13.016 -10.945 16.594 1 66.25 214 CYS A O 1
ATOM 1680 N N . SER A 1 215 ? 10.828 -11.422 16.797 1 71.31 215 SER A N 1
ATOM 1681 C CA . SER A 1 215 ? 10.461 -10.516 15.719 1 71.31 215 SER A CA 1
ATOM 1682 C C . SER A 1 215 ? 10.406 -9.07 16.203 1 71.31 215 SER A C 1
ATOM 1684 O O . SER A 1 215 ? 10.359 -8.141 15.406 1 71.31 215 SER A O 1
ATOM 1686 N N . ALA A 1 216 ? 10.398 -8.852 17.609 1 69.81 216 ALA A N 1
ATOM 1687 C CA . ALA A 1 216 ? 10.406 -7.508 18.172 1 69.81 216 ALA A CA 1
ATOM 1688 C C . ALA A 1 216 ? 11.836 -7.035 18.438 1 69.81 216 ALA A C 1
ATOM 1690 O O . ALA A 1 216 ? 12.461 -7.457 19.406 1 69.81 216 ALA A O 1
ATOM 1691 N N . THR A 1 217 ? 12.336 -6.18 17.641 1 71.12 217 THR A N 1
ATOM 1692 C CA . THR A 1 217 ? 13.758 -5.844 17.688 1 71.12 217 THR A CA 1
ATOM 1693 C C . THR A 1 217 ? 13.961 -4.434 18.219 1 71.12 217 THR A C 1
ATOM 1695 O O . THR A 1 217 ? 15.094 -3.977 18.375 1 71.12 217 THR A O 1
ATOM 1698 N N . ILE A 1 218 ? 12.844 -3.783 18.562 1 70.19 218 ILE A N 1
ATOM 1699 C CA . ILE A 1 218 ? 12.992 -2.412 19.031 1 70.19 218 ILE A CA 1
ATOM 1700 C C . ILE A 1 218 ? 12.758 -2.365 20.547 1 70.19 218 ILE A C 1
ATOM 1702 O O . ILE A 1 218 ? 11.711 -2.785 21.031 1 70.19 218 ILE A O 1
ATOM 1706 N N . PRO A 1 219 ? 13.797 -1.872 21.156 1 63.66 219 PRO A N 1
ATOM 1707 C CA . PRO A 1 219 ? 13.57 -1.687 22.578 1 63.66 219 PRO A CA 1
ATOM 1708 C C . PRO A 1 219 ? 12.383 -0.778 22.875 1 63.66 219 PRO A C 1
ATOM 1710 O O . PRO A 1 219 ? 12.141 0.192 22.156 1 63.66 219 PRO A O 1
ATOM 1713 N N . PHE A 1 220 ? 11.664 -1.063 23.875 1 62.16 220 PHE A N 1
ATOM 1714 C CA . PHE A 1 220 ? 10.422 -0.391 24.203 1 62.16 220 PHE A CA 1
ATOM 1715 C C . PHE A 1 220 ? 10.656 1.09 24.484 1 62.16 220 PHE A C 1
ATOM 1717 O O . PHE A 1 220 ? 9.766 1.916 24.266 1 62.16 220 PHE A O 1
ATOM 1724 N N . GLU A 1 221 ? 11.906 1.425 24.938 1 57.16 221 GLU A N 1
ATOM 1725 C CA . GLU A 1 221 ? 12.227 2.799 25.312 1 57.16 221 GLU A CA 1
ATOM 1726 C C . GLU A 1 221 ? 12.484 3.66 24.078 1 57.16 221 GLU A C 1
ATOM 1728 O O . GLU A 1 221 ? 12.445 4.891 24.156 1 57.16 221 GLU A O 1
ATOM 1733 N N . LYS A 1 222 ? 12.75 2.914 23.016 1 61.84 222 LYS A N 1
ATOM 1734 C CA . LYS A 1 222 ? 13.078 3.65 21.812 1 61.84 222 LYS A CA 1
ATOM 1735 C C . LYS A 1 222 ? 11.82 3.977 21 1 61.84 222 LYS A C 1
ATOM 1737 O O . LYS A 1 222 ? 10.758 3.393 21.234 1 61.84 222 LYS A O 1
ATOM 1742 N N . SER A 1 223 ? 12.008 5.137 20.375 1 64.19 223 SER A N 1
ATOM 1743 C CA . SER A 1 223 ? 10.922 5.508 19.469 1 64.19 223 SER A CA 1
ATOM 1744 C C . SER A 1 223 ? 11.188 5.012 18.047 1 64.19 223 SER A C 1
ATOM 1746 O O . SER A 1 223 ? 12.312 5.117 17.547 1 64.19 223 SER A O 1
ATOM 1748 N N . ILE A 1 224 ? 10.297 4.344 17.375 1 66 224 ILE A N 1
ATOM 1749 C CA . ILE A 1 224 ? 10.414 3.822 16.016 1 66 224 ILE A CA 1
ATOM 1750 C C . ILE A 1 224 ? 10.75 4.961 15.055 1 66 224 ILE A C 1
ATOM 1752 O O . ILE A 1 224 ? 11.5 4.766 14.094 1 66 224 ILE A O 1
ATOM 1756 N N . GLY A 1 225 ? 10.266 6.121 15.383 1 71.12 225 GLY A N 1
ATOM 1757 C CA . GLY A 1 225 ? 10.492 7.25 14.492 1 71.12 225 GLY A CA 1
ATOM 1758 C C . GLY A 1 225 ? 11.789 7.984 14.781 1 71.12 225 GLY A C 1
ATOM 1759 O O . GLY A 1 225 ? 12 9.094 14.281 1 71.12 225 GLY A O 1
ATOM 1760 N N . ASP A 1 226 ? 12.641 7.34 15.516 1 77.5 226 ASP A N 1
ATOM 1761 C CA . ASP A 1 226 ? 13.922 7.969 15.828 1 77.5 226 ASP A CA 1
ATOM 1762 C C . ASP A 1 226 ? 14.945 7.715 14.719 1 77.5 226 ASP A C 1
ATOM 1764 O O . ASP A 1 226 ? 15.773 6.812 14.828 1 77.5 226 ASP A O 1
ATOM 1768 N N . GLU A 1 227 ? 14.898 8.492 13.734 1 84.94 227 GLU A N 1
ATOM 1769 C CA . GLU A 1 227 ? 15.766 8.359 12.57 1 84.94 227 GLU A CA 1
ATOM 1770 C C . GLU A 1 227 ? 17.234 8.438 12.969 1 84.94 227 GLU A C 1
ATOM 1772 O O . GLU A 1 227 ? 18.078 7.762 12.383 1 84.94 227 GLU A O 1
ATOM 1777 N N . LYS A 1 228 ? 17.547 9.289 14.016 1 89.81 228 LYS A N 1
ATOM 1778 C CA . LYS A 1 228 ? 18.922 9.461 14.461 1 89.81 228 LYS A CA 1
ATOM 1779 C C . LYS A 1 228 ? 19.516 8.133 14.938 1 89.81 228 LYS A C 1
ATOM 1781 O O . LYS A 1 228 ? 20.641 7.789 14.562 1 89.81 228 LYS A O 1
ATOM 1786 N N . THR A 1 229 ? 18.766 7.434 15.664 1 88.56 229 THR A N 1
ATOM 1787 C CA . THR A 1 229 ? 19.234 6.172 16.219 1 88.56 229 THR A CA 1
ATOM 1788 C C . THR A 1 229 ? 19.516 5.16 15.117 1 88.56 229 THR A C 1
ATOM 1790 O O . THR A 1 229 ? 20.562 4.5 15.133 1 88.56 229 THR A O 1
ATOM 1793 N N . TRP A 1 230 ? 18.688 5.031 14.172 1 90.88 230 TRP A N 1
ATOM 1794 C CA . TRP A 1 230 ? 18.812 4.023 13.125 1 90.88 230 TRP A CA 1
ATOM 1795 C C . TRP A 1 230 ? 19.922 4.398 12.148 1 90.88 230 TRP A C 1
ATOM 1797 O O . TRP A 1 230 ? 20.672 3.531 11.688 1 90.88 230 TRP A O 1
ATOM 1807 N N . ALA A 1 231 ? 19.969 5.672 11.867 1 95.62 231 ALA A N 1
ATOM 1808 C CA . ALA A 1 231 ? 21.062 6.145 11.023 1 95.62 231 ALA A CA 1
ATOM 1809 C C . ALA A 1 231 ? 22.422 5.902 11.695 1 95.62 231 ALA A C 1
ATOM 1811 O O . ALA A 1 231 ? 23.375 5.492 11.031 1 95.62 231 ALA A O 1
ATOM 1812 N N . LYS A 1 232 ? 22.469 6.188 12.969 1 96.12 232 LYS A N 1
ATOM 1813 C CA . LYS A 1 232 ? 23.719 5.984 13.703 1 96.12 232 LYS A CA 1
ATOM 1814 C C . LYS A 1 232 ? 24.156 4.523 13.656 1 96.12 232 LYS A C 1
ATOM 1816 O O . LYS A 1 232 ? 25.328 4.23 13.422 1 96.12 232 LYS A O 1
ATOM 1821 N N . GLU A 1 233 ? 23.219 3.66 13.867 1 94.19 233 GLU A N 1
ATOM 1822 C CA . GLU A 1 233 ? 23.5 2.229 13.797 1 94.19 233 GLU A CA 1
ATOM 1823 C C . GLU A 1 233 ? 24.062 1.842 12.438 1 94.19 233 GLU A C 1
ATOM 1825 O O . GLU A 1 233 ? 25.031 1.085 12.352 1 94.19 233 GLU A O 1
ATOM 1830 N N . LEU A 1 234 ? 23.484 2.318 11.414 1 96.88 234 LEU A N 1
ATOM 1831 C CA . LEU A 1 234 ? 23.891 1.982 10.055 1 96.88 234 LEU A CA 1
ATOM 1832 C C . LEU A 1 234 ? 25.297 2.52 9.766 1 96.88 234 LEU A C 1
ATOM 1834 O O . LEU A 1 234 ? 26.141 1.8 9.234 1 96.88 234 LEU A O 1
ATOM 1838 N N . LEU A 1 235 ? 25.531 3.762 10.125 1 97.31 235 LEU A N 1
ATOM 1839 C CA . LEU A 1 235 ? 26.828 4.387 9.891 1 97.31 235 LEU A CA 1
ATOM 1840 C C . LEU A 1 235 ? 27.922 3.691 10.688 1 97.31 235 LEU A C 1
ATOM 1842 O O . LEU A 1 235 ? 29.047 3.537 10.211 1 97.31 235 LEU A O 1
ATOM 1846 N N . GLN A 1 236 ? 27.594 3.299 11.859 1 96.69 236 GLN A N 1
ATOM 1847 C CA . GLN A 1 236 ? 28.531 2.543 12.68 1 96.69 236 GLN A CA 1
ATOM 1848 C C . GLN A 1 236 ? 28.859 1.199 12.039 1 96.69 236 GLN A C 1
ATOM 1850 O O . GLN A 1 236 ? 30.016 0.77 12.055 1 96.69 236 GLN A O 1
ATOM 1855 N N . GLU A 1 237 ? 27.859 0.573 11.523 1 95.38 237 GLU A N 1
ATOM 1856 C CA . GLU A 1 237 ? 28.078 -0.706 10.852 1 95.38 237 GLU A CA 1
ATOM 1857 C C . GLU A 1 237 ? 29 -0.554 9.656 1 95.38 237 GLU A C 1
ATOM 1859 O O . GLU A 1 237 ? 29.859 -1.409 9.422 1 95.38 237 GLU A O 1
ATOM 1864 N N . LEU A 1 238 ? 28.828 0.486 8.883 1 96.69 238 LEU A N 1
ATOM 1865 C CA . LEU A 1 238 ? 29.688 0.748 7.742 1 96.69 238 LEU A CA 1
ATOM 1866 C C . LEU A 1 238 ? 31.141 0.868 8.18 1 96.69 238 LEU A C 1
ATOM 1868 O O . LEU A 1 238 ? 32.031 0.317 7.539 1 96.69 238 LEU A O 1
ATOM 1872 N N . LYS A 1 239 ? 31.312 1.556 9.281 1 97 239 LYS A N 1
ATOM 1873 C CA . LYS A 1 239 ? 32.656 1.763 9.82 1 97 239 LYS A CA 1
ATOM 1874 C C . LYS A 1 239 ? 33.25 0.456 10.336 1 97 239 LYS A C 1
ATOM 1876 O O . LYS A 1 239 ? 34.375 0.122 10.023 1 97 239 LYS A O 1
ATOM 1881 N N . GLU A 1 240 ? 32.5 -0.27 11.07 1 94.94 240 GLU A N 1
ATOM 1882 C CA . GLU A 1 240 ? 32.969 -1.498 11.711 1 94.94 240 GLU A CA 1
ATOM 1883 C C . GLU A 1 240 ? 33.219 -2.594 10.672 1 94.94 240 GLU A C 1
ATOM 1885 O O . GLU A 1 240 ? 34.188 -3.348 10.781 1 94.94 240 GLU A O 1
ATOM 1890 N N . SER A 1 241 ? 32.375 -2.646 9.711 1 93.12 241 SER A N 1
ATOM 1891 C CA . SER A 1 241 ? 32.406 -3.754 8.766 1 93.12 241 SER A CA 1
ATOM 1892 C C . SER A 1 241 ? 33.438 -3.5 7.672 1 93.12 241 SER A C 1
ATOM 1894 O O . SER A 1 241 ? 34.125 -4.422 7.238 1 93.12 241 SER A O 1
ATOM 1896 N N . ASN A 1 242 ? 33.531 -2.24 7.152 1 93.81 242 ASN A N 1
ATOM 1897 C CA . ASN A 1 242 ? 34.406 -1.973 5.996 1 93.81 242 ASN A CA 1
ATOM 1898 C C . ASN A 1 242 ? 35.25 -0.732 6.211 1 93.81 242 ASN A C 1
ATOM 1900 O O . ASN A 1 242 ? 35.875 -0.242 5.277 1 93.81 242 ASN A O 1
ATOM 1904 N N . ASP A 1 243 ? 35.219 -0.2 7.387 1 96.19 243 ASP A N 1
ATOM 1905 C CA . ASP A 1 243 ? 35.969 1.013 7.688 1 96.19 243 ASP A CA 1
ATOM 1906 C C . ASP A 1 243 ? 35.594 2.146 6.738 1 96.19 243 ASP A C 1
ATOM 1908 O O . ASP A 1 243 ? 36.469 2.85 6.219 1 96.19 243 ASP A O 1
ATOM 1912 N N . MET A 1 244 ? 34.375 2.27 6.492 1 96.69 244 MET A N 1
ATOM 1913 C CA . MET A 1 244 ? 33.844 3.295 5.582 1 96.69 244 MET A CA 1
ATOM 1914 C C . MET A 1 244 ? 33.25 4.461 6.355 1 96.69 244 MET A C 1
ATOM 1916 O O . MET A 1 244 ? 32.562 4.258 7.348 1 96.69 244 MET A O 1
ATOM 1920 N N . GLU A 1 245 ? 33.562 5.648 5.891 1 97.19 245 GLU A N 1
ATOM 1921 C CA . GLU A 1 245 ? 33.062 6.871 6.5 1 97.19 245 GLU A CA 1
ATOM 1922 C C . GLU A 1 245 ? 32.344 7.742 5.473 1 97.19 245 GLU A C 1
ATOM 1924 O O . GLU A 1 245 ? 32.594 7.641 4.273 1 97.19 245 GLU A O 1
ATOM 1929 N N . VAL A 1 246 ? 31.469 8.555 5.938 1 97.31 246 VAL A N 1
ATOM 1930 C CA . VAL A 1 246 ? 30.672 9.406 5.047 1 97.31 246 VAL A CA 1
ATOM 1931 C C . VAL A 1 246 ? 31.078 10.867 5.242 1 97.31 246 VAL A C 1
ATOM 1933 O O . VAL A 1 246 ? 31.078 11.375 6.367 1 97.31 246 VAL A O 1
ATOM 1936 N N . GLU A 1 247 ? 31.422 11.492 4.168 1 96.5 247 GLU A N 1
ATOM 1937 C CA . GLU A 1 247 ? 31.781 12.906 4.199 1 96.5 247 GLU A CA 1
ATOM 1938 C C . GLU A 1 247 ? 30.578 13.789 3.895 1 96.5 247 GLU A C 1
ATOM 1940 O O . GLU A 1 247 ? 30.25 14.703 4.66 1 96.5 247 GLU A O 1
ATOM 1945 N N . TYR A 1 248 ? 29.969 13.516 2.777 1 96.19 248 TYR A N 1
ATOM 1946 C CA . TYR A 1 248 ? 28.766 14.234 2.408 1 96.19 248 TYR A CA 1
ATOM 1947 C C . TYR A 1 248 ? 27.547 13.328 2.49 1 96.19 248 TYR A C 1
ATOM 1949 O O . TYR A 1 248 ? 27.453 12.336 1.765 1 96.19 248 TYR A O 1
ATOM 1957 N N . LEU A 1 249 ? 26.609 13.68 3.367 1 97 249 LEU A N 1
ATOM 1958 C CA . LEU A 1 249 ? 25.391 12.906 3.559 1 97 249 LEU A CA 1
ATOM 1959 C C . LEU A 1 249 ? 24.172 13.688 3.061 1 97 249 LEU A C 1
ATOM 1961 O O . LEU A 1 249 ? 23.844 14.742 3.602 1 97 249 LEU A O 1
ATOM 1965 N N . THR A 1 250 ? 23.594 13.156 2.051 1 96.38 250 THR A N 1
ATOM 1966 C CA . THR A 1 250 ? 22.422 13.797 1.48 1 96.38 250 THR A CA 1
ATOM 1967 C C . THR A 1 250 ? 21.141 13.242 2.111 1 96.38 250 THR A C 1
ATOM 1969 O O . THR A 1 250 ? 20.891 12.039 2.037 1 96.38 250 THR A O 1
ATOM 1972 N N . THR A 1 251 ? 20.375 14.055 2.771 1 94.62 251 THR A N 1
ATOM 1973 C CA . THR A 1 251 ? 19.109 13.688 3.396 1 94.62 251 THR A CA 1
ATOM 1974 C C . THR A 1 251 ? 18.109 14.836 3.316 1 94.62 251 THR A C 1
ATOM 1976 O O . THR A 1 251 ? 18.406 15.891 2.754 1 94.62 251 THR A O 1
ATOM 1979 N N . ASP A 1 252 ? 16.922 14.562 3.824 1 88.94 252 ASP A N 1
ATOM 1980 C CA . ASP A 1 252 ? 15.945 15.641 3.994 1 88.94 252 ASP A CA 1
ATOM 1981 C C . ASP A 1 252 ? 16.422 16.641 5.039 1 88.94 252 ASP A C 1
ATOM 1983 O O . ASP A 1 252 ? 17.234 16.312 5.902 1 88.94 252 ASP A O 1
ATOM 1987 N N . PRO A 1 253 ? 15.906 17.875 4.965 1 82.5 253 PRO A N 1
ATOM 1988 C CA . PRO A 1 253 ? 16.375 18.906 5.887 1 82.5 253 PRO A CA 1
ATOM 1989 C C . PRO A 1 253 ? 16.141 18.547 7.352 1 82.5 253 PRO A C 1
ATOM 1991 O O . PRO A 1 253 ? 16.922 18.922 8.219 1 82.5 253 PRO A O 1
ATOM 1994 N N . ASP A 1 254 ? 15.094 17.844 7.652 1 78.44 254 ASP A N 1
ATOM 1995 C CA . ASP A 1 254 ? 14.75 17.547 9.039 1 78.44 254 ASP A CA 1
ATOM 1996 C C . ASP A 1 254 ? 15.195 16.141 9.422 1 78.44 254 ASP A C 1
ATOM 1998 O O . ASP A 1 254 ? 14.75 15.594 10.43 1 78.44 254 ASP A O 1
ATOM 2002 N N . SER A 1 255 ? 16.109 15.672 8.656 1 85.38 255 SER A N 1
ATOM 2003 C CA . SER A 1 255 ? 16.531 14.305 8.922 1 85.38 255 SER A CA 1
ATOM 2004 C C . SER A 1 255 ? 17.469 14.242 10.133 1 85.38 255 SER A C 1
ATOM 2006 O O . SER A 1 255 ? 18.359 15.078 10.273 1 85.38 255 SER A O 1
ATOM 2008 N N . GLY A 1 256 ? 17.281 13.305 10.992 1 89.06 256 GLY A N 1
ATOM 2009 C CA . GLY A 1 256 ? 18.156 13.055 12.133 1 89.06 256 GLY A CA 1
ATOM 2010 C C . GLY A 1 256 ? 19.438 12.328 11.758 1 89.06 256 GLY A C 1
ATOM 2011 O O . GLY A 1 256 ? 20.328 12.172 12.586 1 89.06 256 GLY A O 1
ATOM 2012 N N . ALA A 1 257 ? 19.578 11.984 10.516 1 93.56 257 ALA A N 1
ATOM 2013 C CA . ALA A 1 257 ? 20.734 11.203 10.062 1 93.56 257 ALA A CA 1
ATOM 2014 C C . ALA A 1 257 ? 22.016 12.016 10.141 1 93.56 257 ALA A C 1
ATOM 2016 O O . ALA A 1 257 ? 23.078 11.484 10.461 1 93.56 257 ALA A O 1
ATOM 2017 N N . TYR A 1 258 ? 21.922 13.273 9.844 1 94.44 258 TYR A N 1
ATOM 2018 C CA . TYR A 1 258 ? 23.094 14.125 9.914 1 94.44 258 TYR A CA 1
ATOM 2019 C C . TYR A 1 258 ? 23.594 14.25 11.344 1 94.44 258 TYR A C 1
ATOM 2021 O O . TYR A 1 258 ? 24.797 14.203 11.602 1 94.44 258 TYR A O 1
ATOM 2029 N N . GLN A 1 259 ? 22.688 14.414 12.234 1 94.06 259 GLN A N 1
ATOM 2030 C CA . GLN A 1 259 ? 23.062 14.469 13.641 1 94.06 259 GLN A CA 1
ATOM 2031 C C . GLN A 1 259 ? 23.75 13.18 14.078 1 94.06 259 GLN A C 1
ATOM 2033 O O . GLN A 1 259 ? 24.703 13.203 14.859 1 94.06 259 GLN A O 1
ATOM 2038 N N . ALA A 1 260 ? 23.25 12.117 13.586 1 96.12 260 ALA A N 1
ATOM 2039 C CA . ALA A 1 260 ? 23.859 10.828 13.883 1 96.12 260 ALA A CA 1
ATOM 2040 C C . ALA A 1 260 ? 25.312 10.789 13.398 1 96.12 260 ALA A C 1
ATOM 2042 O O . ALA A 1 260 ? 26.203 10.336 14.133 1 96.12 260 ALA A O 1
ATOM 2043 N N . ALA A 1 261 ? 25.516 11.258 12.227 1 96.81 261 ALA A N 1
ATOM 2044 C CA . ALA A 1 261 ? 26.859 11.281 11.656 1 96.81 261 ALA A CA 1
ATOM 2045 C C . ALA A 1 261 ? 27.781 12.195 12.469 1 96.81 261 ALA A C 1
ATOM 2047 O O . ALA A 1 261 ? 28.938 11.844 12.719 1 96.81 261 ALA A O 1
ATOM 2048 N N . THR A 1 262 ? 27.281 13.297 12.852 1 96.25 262 THR A N 1
ATOM 2049 C CA . THR A 1 262 ? 28.047 14.258 13.633 1 96.25 262 THR A CA 1
ATOM 2050 C C . THR A 1 262 ? 28.406 13.68 15 1 96.25 262 THR A C 1
ATOM 2052 O O . THR A 1 262 ? 29.531 13.844 15.484 1 96.25 262 THR A O 1
ATOM 2055 N N . ASP A 1 263 ? 27.453 13.016 15.609 1 96.19 263 ASP A N 1
ATOM 2056 C CA . ASP A 1 263 ? 27.703 12.383 16.891 1 96.19 263 ASP A CA 1
ATOM 2057 C C . ASP A 1 263 ? 28.844 11.375 16.812 1 96.19 263 ASP A C 1
ATOM 2059 O O . ASP A 1 263 ? 29.703 11.32 17.688 1 96.19 263 ASP A O 1
ATOM 2063 N N . LEU A 1 264 ? 28.844 10.602 15.805 1 97.06 264 LEU A N 1
ATOM 2064 C CA . LEU A 1 264 ? 29.875 9.578 15.633 1 97.06 264 LEU A CA 1
ATOM 2065 C C . LEU A 1 264 ? 31.25 10.219 15.461 1 97.06 264 LEU A C 1
ATOM 2067 O O . LEU A 1 264 ? 32.25 9.688 15.945 1 97.06 264 LEU A O 1
ATOM 2071 N N . HIS A 1 265 ? 31.266 11.289 14.758 1 97.12 265 HIS A N 1
ATOM 2072 C CA . HIS A 1 265 ? 32.5 12.031 14.609 1 97.12 265 HIS A CA 1
ATOM 2073 C C . HIS A 1 265 ? 32.969 12.602 15.945 1 97.12 265 HIS A C 1
ATOM 2075 O O . HIS A 1 265 ? 34.156 12.484 16.297 1 97.12 265 HIS A O 1
ATOM 2081 N N . ASP A 1 266 ? 32.094 13.195 16.641 1 96.94 266 ASP A N 1
ATOM 2082 C CA . ASP A 1 266 ? 32.406 13.82 17.906 1 96.94 266 ASP A CA 1
ATOM 2083 C C . ASP A 1 266 ? 32.844 12.781 18.938 1 96.94 266 ASP A C 1
ATOM 2085 O O . ASP A 1 266 ? 33.656 13.078 19.812 1 96.94 266 ASP A O 1
ATOM 2089 N N . GLU A 1 267 ? 32.281 11.578 18.859 1 96.44 267 GLU A N 1
ATOM 2090 C CA . GLU A 1 267 ? 32.625 10.477 19.75 1 96.44 267 GLU A CA 1
ATOM 2091 C C . GLU A 1 267 ? 33.969 9.852 19.344 1 96.44 267 GLU A C 1
ATOM 2093 O O . GLU A 1 267 ? 34.5 9 20.078 1 96.44 267 GLU A O 1
ATOM 2098 N N . GLY A 1 268 ? 34.469 10.203 18.219 1 95.69 268 GLY A N 1
ATOM 2099 C CA . GLY A 1 268 ? 35.75 9.711 17.781 1 95.69 268 GLY A CA 1
ATOM 2100 C C . GLY A 1 268 ? 35.656 8.398 17.016 1 95.69 268 GLY A C 1
ATOM 2101 O O . GLY A 1 268 ? 36.688 7.777 16.703 1 95.69 268 GLY A O 1
ATOM 2102 N N . VAL A 1 269 ? 34.469 8.008 16.719 1 95.5 269 VAL A N 1
ATOM 2103 C CA . VAL A 1 269 ? 34.281 6.762 15.977 1 95.5 269 VAL A CA 1
ATOM 2104 C C . VAL A 1 269 ? 34.719 6.941 14.531 1 95.5 269 VAL A C 1
ATOM 2106 O O . VAL A 1 269 ? 35.375 6.074 13.961 1 95.5 269 VAL A O 1
ATOM 2109 N N . THR A 1 270 ? 34.281 8.07 13.945 1 95.38 270 THR A N 1
ATOM 2110 C CA . THR A 1 270 ? 34.75 8.43 12.602 1 95.38 270 THR A CA 1
ATOM 2111 C C . THR A 1 270 ? 35.719 9.594 12.648 1 95.38 270 THR A C 1
ATOM 2113 O O . THR A 1 270 ? 35.688 10.414 13.562 1 95.38 270 THR A O 1
ATOM 2116 N N . LYS A 1 271 ? 36.469 9.688 11.656 1 95.06 271 LYS A N 1
ATOM 2117 C CA . LYS A 1 271 ? 37.5 10.719 11.617 1 95.06 271 LYS A CA 1
ATOM 2118 C C . LYS A 1 271 ? 37.094 11.859 10.68 1 95.06 271 LYS A C 1
ATOM 2120 O O . LYS A 1 271 ? 37.531 12.992 10.852 1 95.06 271 LYS A O 1
ATOM 2125 N N . THR A 1 272 ? 36.312 11.531 9.797 1 95.5 272 THR A N 1
ATOM 2126 C CA . THR A 1 272 ? 35.906 12.508 8.805 1 95.5 272 THR A CA 1
ATOM 2127 C C . THR A 1 272 ? 34.688 13.305 9.297 1 95.5 272 THR A C 1
ATOM 2129 O O . THR A 1 272 ? 33.656 12.719 9.656 1 95.5 272 THR A O 1
ATOM 2132 N N . LYS A 1 273 ? 34.812 14.602 9.273 1 95.69 273 LYS A N 1
ATOM 2133 C CA . LYS A 1 273 ? 33.688 15.445 9.656 1 95.69 273 LYS A CA 1
ATOM 2134 C C . LYS A 1 273 ? 32.594 15.43 8.586 1 95.69 273 LYS A C 1
ATOM 2136 O O . LYS A 1 273 ? 32.844 15.789 7.434 1 95.69 273 LYS A O 1
ATOM 2141 N N . PRO A 1 274 ? 31.469 15.055 9.008 1 96 274 PRO A N 1
ATOM 2142 C CA . PRO A 1 274 ? 30.391 14.977 8.008 1 96 274 PRO A CA 1
ATOM 2143 C C . PRO A 1 274 ? 29.859 16.344 7.617 1 96 274 PRO A C 1
ATOM 2145 O O . PRO A 1 274 ? 29.906 17.281 8.414 1 96 274 PRO A O 1
ATOM 2148 N N . THR A 1 275 ? 29.391 16.453 6.406 1 95.25 275 THR A N 1
ATOM 2149 C CA . THR A 1 275 ? 28.688 17.641 5.902 1 95.25 275 THR A CA 1
ATOM 2150 C C . THR A 1 275 ? 27.297 17.266 5.398 1 95.25 275 THR A C 1
ATOM 2152 O O . THR A 1 275 ? 27.125 16.281 4.688 1 95.25 275 THR A O 1
ATOM 2155 N N . HIS A 1 276 ? 26.391 18.062 5.805 1 95.12 276 HIS A N 1
ATOM 2156 C CA . HIS A 1 276 ? 25 17.812 5.438 1 95.12 276 HIS A CA 1
ATOM 2157 C C . HIS A 1 276 ? 24.672 18.391 4.07 1 95.12 276 HIS A C 1
ATOM 2159 O O . HIS A 1 276 ? 24.781 19.609 3.867 1 95.12 276 HIS A O 1
ATOM 2165 N N . GLN A 1 277 ? 24.328 17.531 3.176 1 94.44 277 GLN A N 1
ATOM 2166 C CA . GLN A 1 277 ? 23.797 17.953 1.886 1 94.44 277 GLN A CA 1
ATOM 2167 C C . GLN A 1 277 ? 22.281 17.766 1.83 1 94.44 277 GLN A C 1
ATOM 2169 O O . GLN A 1 277 ? 21.766 16.719 2.197 1 94.44 277 GLN A O 1
ATOM 2174 N N . LEU A 1 278 ? 21.641 18.781 1.32 1 93.56 278 LEU A N 1
ATOM 2175 C CA . LEU A 1 278 ? 20.188 18.703 1.283 1 93.56 278 LEU A CA 1
ATOM 2176 C C . LEU A 1 278 ? 19.719 18.078 -0.029 1 93.56 278 LEU A C 1
ATOM 2178 O O . LEU A 1 278 ? 20.266 18.375 -1.094 1 93.56 278 LEU A O 1
ATOM 2182 N N . ASP A 1 279 ? 18.75 17.234 0.109 1 92 279 ASP A N 1
ATOM 2183 C CA . ASP A 1 279 ? 18.109 16.594 -1.041 1 92 279 ASP A CA 1
ATOM 2184 C C . ASP A 1 279 ? 17.422 17.609 -1.93 1 92 279 ASP A C 1
ATOM 2186 O O . ASP A 1 279 ? 16.453 18.25 -1.51 1 92 279 ASP A O 1
ATOM 2190 N N . THR A 1 280 ? 17.766 17.688 -3.105 1 87 280 THR A N 1
ATOM 2191 C CA . THR A 1 280 ? 17.266 18.719 -4.004 1 87 280 THR A CA 1
ATOM 2192 C C . THR A 1 280 ? 15.789 18.484 -4.316 1 87 280 THR A C 1
ATOM 2194 O O . THR A 1 280 ? 15.039 19.438 -4.555 1 87 280 THR A O 1
ATOM 2197 N N . ARG A 1 281 ? 15.375 17.25 -4.277 1 82.81 281 ARG A N 1
ATOM 2198 C CA . ARG A 1 281 ? 13.977 16.953 -4.547 1 82.81 281 ARG A CA 1
ATOM 2199 C C . ARG A 1 281 ? 13.078 17.422 -3.404 1 82.81 281 ARG A C 1
ATOM 2201 O O . ARG A 1 281 ? 12.031 18.031 -3.637 1 82.81 281 ARG A O 1
ATOM 2208 N N . HIS A 1 282 ? 13.492 17.141 -2.303 1 84.5 282 HIS A N 1
ATOM 2209 C CA . HIS A 1 282 ? 12.727 17.562 -1.138 1 84.5 282 HIS A CA 1
ATOM 2210 C C . HIS A 1 282 ? 12.727 19.078 -0.998 1 84.5 282 HIS A C 1
ATOM 2212 O O . HIS A 1 282 ? 11.727 19.672 -0.591 1 84.5 282 HIS A O 1
ATOM 2218 N N . ILE A 1 283 ? 13.797 19.609 -1.331 1 88.31 283 ILE A N 1
ATOM 2219 C CA . ILE A 1 283 ? 13.883 21.078 -1.271 1 88.31 283 ILE A CA 1
ATOM 2220 C C . ILE A 1 283 ? 12.898 21.688 -2.264 1 88.31 283 ILE A C 1
ATOM 2222 O O . ILE A 1 283 ? 12.266 22.703 -1.967 1 88.31 283 ILE A O 1
ATOM 2226 N N . SER A 1 284 ? 12.836 21.094 -3.387 1 84.44 284 SER A N 1
ATOM 2227 C CA . SER A 1 284 ? 11.875 21.578 -4.375 1 84.44 284 SER A CA 1
ATOM 2228 C C . SER A 1 284 ? 10.445 21.484 -3.852 1 84.44 284 SER A C 1
ATOM 2230 O O . SER A 1 284 ? 9.641 22.391 -4.059 1 84.44 284 SER A O 1
ATOM 2232 N N . LYS A 1 285 ? 10.195 20.422 -3.238 1 83.56 285 LYS A N 1
ATOM 2233 C CA . LYS A 1 285 ? 8.875 20.25 -2.639 1 83.56 285 LYS A CA 1
ATOM 2234 C C . LYS A 1 285 ? 8.633 21.297 -1.551 1 83.56 285 LYS A C 1
ATOM 2236 O O . LYS A 1 285 ? 7.555 21.891 -1.492 1 83.56 285 LYS A O 1
ATOM 2241 N N . ASN A 1 286 ? 9.562 21.484 -0.728 1 86.81 286 ASN A N 1
ATOM 2242 C CA . ASN A 1 286 ? 9.453 22.469 0.342 1 86.81 286 ASN A CA 1
ATOM 2243 C C . ASN A 1 286 ? 9.32 23.891 -0.214 1 86.81 286 ASN A C 1
ATOM 2245 O O . ASN A 1 286 ? 8.633 24.734 0.369 1 86.81 286 ASN A O 1
ATOM 2249 N N . HIS A 1 287 ? 10.008 24.078 -1.245 1 91.62 287 HIS A N 1
ATOM 2250 C CA . HIS A 1 287 ? 9.914 25.359 -1.935 1 91.62 287 HIS A CA 1
ATOM 2251 C C . HIS A 1 287 ? 8.484 25.641 -2.395 1 91.62 287 HIS A C 1
ATOM 2253 O O . HIS A 1 287 ? 7.949 26.719 -2.154 1 91.62 287 HIS A O 1
ATOM 2259 N N . ARG A 1 288 ? 7.902 24.656 -2.967 1 89 288 ARG A N 1
ATOM 2260 C CA . ARG A 1 288 ? 6.516 24.766 -3.408 1 89 288 ARG A CA 1
ATOM 2261 C C . ARG A 1 288 ? 5.59 25.047 -2.23 1 89 288 ARG A C 1
ATOM 2263 O O . ARG A 1 288 ? 4.723 25.922 -2.311 1 89 288 ARG A O 1
ATOM 2270 N N . LEU A 1 289 ? 5.832 24.375 -1.227 1 87.5 289 LEU A N 1
ATOM 2271 C CA . LEU A 1 289 ? 5.004 24.547 -0.037 1 87.5 289 LEU A CA 1
ATOM 2272 C C . LEU A 1 289 ? 5.188 25.938 0.56 1 87.5 289 LEU A C 1
ATOM 2274 O O . LEU A 1 289 ? 4.219 26.547 1.009 1 87.5 289 LEU A O 1
ATOM 2278 N N . PHE A 1 290 ? 6.391 26.375 0.597 1 91.25 290 PHE A N 1
ATOM 2279 C CA . PHE A 1 290 ? 6.699 27.703 1.107 1 91.25 290 PHE A CA 1
ATOM 2280 C C . PHE A 1 290 ? 5.926 28.766 0.342 1 91.25 290 PHE A C 1
ATOM 2282 O O . PHE A 1 290 ? 5.336 29.656 0.945 1 91.25 290 PHE A O 1
ATOM 2289 N N . ILE A 1 291 ? 5.863 28.609 -0.943 1 92.31 291 ILE A N 1
ATOM 2290 C CA . ILE A 1 291 ? 5.172 29.562 -1.793 1 92.31 291 ILE A CA 1
ATOM 2291 C C . ILE A 1 291 ? 3.666 29.469 -1.568 1 92.31 291 ILE A C 1
ATOM 2293 O O . ILE A 1 291 ? 2.975 30.484 -1.466 1 92.31 291 ILE A O 1
ATOM 2297 N N . LYS A 1 292 ? 3.221 28.312 -1.469 1 88.25 292 LYS A N 1
ATOM 2298 C CA . LYS A 1 292 ? 1.793 28.094 -1.268 1 88.25 292 LYS A CA 1
ATOM 2299 C C . LYS A 1 292 ? 1.326 28.688 0.06 1 88.25 292 LYS A C 1
ATOM 2301 O O . LYS A 1 292 ? 0.18 29.125 0.182 1 88.25 292 LYS A O 1
ATOM 2306 N N . LYS A 1 293 ? 2.184 28.688 0.997 1 88.5 293 LYS A N 1
ATOM 2307 C CA . LYS A 1 293 ? 1.805 29.094 2.346 1 88.5 293 LYS A CA 1
ATOM 2308 C C . LYS A 1 293 ? 2.08 30.578 2.562 1 88.5 293 LYS A C 1
ATOM 2310 O O . LYS A 1 293 ? 1.705 31.141 3.594 1 88.5 293 LYS A O 1
ATOM 2315 N N . ASN A 1 294 ? 2.719 31.156 1.656 1 91.31 294 ASN A N 1
ATOM 2316 C CA . ASN A 1 294 ? 3.047 32.562 1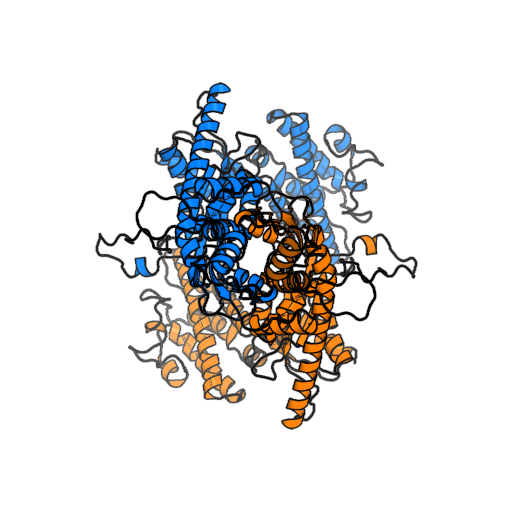.803 1 91.31 294 ASN A CA 1
ATOM 2317 C C . ASN A 1 294 ? 1.813 33.438 1.624 1 91.31 294 ASN A C 1
ATOM 2319 O O . ASN A 1 294 ? 1.399 33.719 0.497 1 91.31 294 ASN A O 1
ATOM 2323 N N . SER A 1 295 ? 1.244 33.906 2.674 1 87.31 295 SER A N 1
ATOM 2324 C CA . SER A 1 295 ? 0.01 34.688 2.646 1 87.31 295 SER A CA 1
ATOM 2325 C C . SER A 1 295 ? 0.221 36.031 1.969 1 87.31 295 SER A C 1
ATOM 2327 O O . SER A 1 295 ? -0.727 36.625 1.452 1 87.31 295 SER A O 1
ATOM 2329 N N . ARG A 1 296 ? 1.376 36.594 1.908 1 91.06 296 ARG A N 1
ATOM 2330 C CA . ARG A 1 296 ? 1.677 37.906 1.321 1 91.06 296 ARG A CA 1
ATOM 2331 C C . ARG A 1 296 ? 1.519 37.875 -0.195 1 91.06 296 ARG A C 1
ATOM 2333 O O . ARG A 1 296 ? 1.297 38.906 -0.824 1 91.06 296 ARG A O 1
ATOM 2340 N N . LEU A 1 297 ? 1.64 36.688 -0.687 1 91.81 297 LEU A N 1
ATOM 2341 C CA . LEU A 1 297 ? 1.53 36.531 -2.135 1 91.81 297 LEU A CA 1
ATOM 2342 C C . LEU A 1 297 ? 0.113 36.844 -2.605 1 91.81 297 LEU A C 1
ATOM 2344 O O . LEU A 1 297 ? -0.081 37.344 -3.715 1 91.81 297 LEU A O 1
ATOM 2348 N N . CYS A 1 298 ? -0.802 36.531 -1.847 1 85.75 298 CYS A N 1
ATOM 2349 C CA . CYS A 1 298 ? -2.195 36.75 -2.209 1 85.75 298 CYS A CA 1
ATOM 2350 C C . CYS A 1 298 ? -2.473 38.25 -2.361 1 85.75 298 CYS A C 1
ATOM 2352 O O . CYS A 1 298 ? -3.398 38.656 -3.074 1 85.75 298 CYS A O 1
ATOM 2354 N N . GLU A 1 299 ? -1.661 39.031 -1.797 1 85.81 299 GLU A N 1
ATOM 2355 C CA . GLU A 1 299 ? -1.833 40.5 -1.857 1 85.81 299 GLU A CA 1
ATOM 2356 C C . GLU A 1 299 ? -1.411 41.031 -3.217 1 85.81 299 GLU A C 1
ATOM 2358 O O . GLU A 1 299 ? -1.868 42.094 -3.631 1 85.81 299 GLU A O 1
ATOM 2363 N N . ILE A 1 300 ? -0.613 40.312 -3.869 1 89.5 300 ILE A N 1
ATOM 2364 C CA . ILE A 1 300 ? -0.05 40.906 -5.09 1 89.5 300 ILE A CA 1
ATOM 2365 C C . ILE A 1 300 ? -0.618 40.156 -6.305 1 89.5 300 ILE A C 1
ATOM 2367 O O . ILE A 1 300 ? -0.386 40.562 -7.445 1 89.5 300 ILE A O 1
ATOM 2371 N N . LEU A 1 301 ? -1.238 39.031 -6.09 1 88.44 301 LEU A N 1
ATOM 2372 C CA . LEU A 1 301 ? -1.792 38.25 -7.195 1 88.44 301 LEU A CA 1
ATOM 2373 C C . LEU A 1 301 ? -3.109 38.844 -7.672 1 88.44 301 LEU A C 1
ATOM 2375 O O . LEU A 1 301 ? -3.875 39.375 -6.871 1 88.44 301 LEU A O 1
ATOM 2379 N N . LYS A 1 302 ? -3.301 38.688 -8.93 1 77.75 302 LYS A N 1
ATOM 2380 C CA . LYS A 1 302 ? -4.535 39.188 -9.523 1 77.75 302 LYS A CA 1
ATOM 2381 C C . LYS A 1 302 ? -5.707 38.25 -9.234 1 77.75 302 LYS A C 1
ATOM 2383 O O . LYS A 1 302 ? -5.523 37.062 -9.109 1 77.75 302 LYS A O 1
ATOM 2388 N N . GLY A 1 303 ? -6.758 38.688 -8.75 1 75.12 303 GLY A N 1
ATOM 2389 C CA . GLY A 1 303 ? -7.957 37.875 -8.531 1 75.12 303 GLY A CA 1
ATOM 2390 C C . GLY A 1 303 ? -8.984 38.594 -7.664 1 75.12 303 GLY A C 1
ATOM 2391 O O . GLY A 1 303 ? -8.641 39.188 -6.648 1 75.12 303 GLY A O 1
ATOM 2392 N N . ASN A 1 304 ? -10.258 38.469 -8.148 1 76.81 304 ASN A N 1
ATOM 2393 C CA . ASN A 1 304 ? -11.328 39.156 -7.445 1 76.81 304 ASN A CA 1
ATOM 2394 C C . ASN A 1 304 ? -11.828 38.375 -6.242 1 76.81 304 ASN A C 1
ATOM 2396 O O . ASN A 1 304 ? -12.484 38.906 -5.359 1 76.81 304 ASN A O 1
ATOM 2400 N N . THR A 1 305 ? -11.477 37.188 -6.219 1 81.25 305 THR A N 1
ATOM 2401 C CA . THR A 1 305 ? -11.914 36.312 -5.121 1 81.25 305 THR A CA 1
ATOM 2402 C C . THR A 1 305 ? -10.719 35.625 -4.461 1 81.25 305 THR A C 1
ATOM 2404 O O . THR A 1 305 ? -9.68 35.438 -5.094 1 81.25 305 THR A O 1
ATOM 2407 N N . VAL A 1 306 ? -10.953 35.344 -3.213 1 80 306 VAL A N 1
ATOM 2408 C CA . VAL A 1 306 ? -9.922 34.625 -2.459 1 80 306 VAL A CA 1
ATOM 2409 C C . VAL A 1 306 ? -9.633 33.281 -3.111 1 80 306 VAL A C 1
ATOM 2411 O O . VAL A 1 306 ? -8.484 32.844 -3.195 1 80 306 VAL A O 1
ATOM 2414 N N . LYS A 1 307 ? -10.641 32.656 -3.545 1 74.5 307 LYS A N 1
ATOM 2415 C CA . LYS A 1 307 ? -10.5 31.359 -4.191 1 74.5 307 LYS A CA 1
ATOM 2416 C C . LYS A 1 307 ? -9.633 31.453 -5.438 1 74.5 307 LYS A C 1
ATOM 2418 O O . LYS A 1 307 ? -8.75 30.609 -5.648 1 74.5 307 LYS A O 1
ATOM 2423 N N . LEU A 1 308 ? -9.883 32.406 -6.215 1 76 308 LEU A N 1
ATOM 2424 C CA . LEU A 1 308 ? -9.117 32.594 -7.445 1 76 308 LEU A CA 1
ATOM 2425 C C . LEU A 1 308 ? -7.66 32.906 -7.133 1 76 308 LEU A C 1
ATOM 2427 O O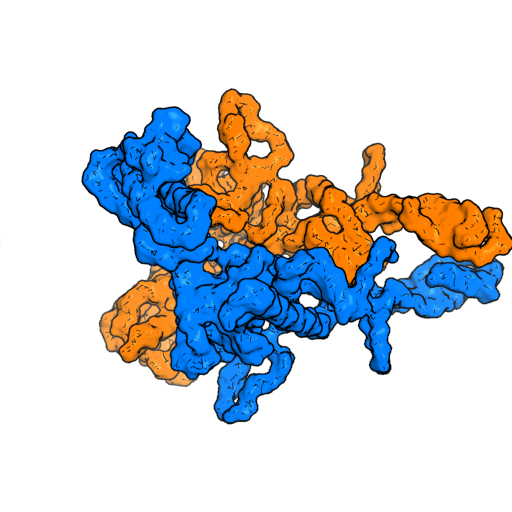 . LEU A 1 308 ? -6.746 32.406 -7.781 1 76 308 LEU A O 1
ATOM 2431 N N . ARG A 1 309 ? -7.395 33.75 -6.176 1 83 309 ARG A N 1
ATOM 2432 C CA . ARG A 1 309 ? -6.035 34.125 -5.785 1 83 309 ARG A CA 1
ATOM 2433 C C . ARG A 1 309 ? -5.27 32.906 -5.277 1 83 309 ARG A C 1
ATOM 2435 O O . ARG A 1 309 ? -4.094 32.719 -5.59 1 83 309 ARG A O 1
ATOM 2442 N N . THR A 1 310 ? -5.992 32.125 -4.527 1 79.62 310 THR A N 1
ATOM 2443 C CA . THR A 1 310 ? -5.383 30.891 -4.023 1 79.62 310 THR A CA 1
ATOM 2444 C C . THR A 1 310 ? -5.031 29.938 -5.168 1 79.62 310 THR A C 1
ATOM 2446 O O . THR A 1 310 ? -3.996 29.266 -5.133 1 79.62 310 THR A O 1
ATOM 2449 N N . GLN A 1 311 ? -5.844 29.906 -6.117 1 75.88 311 GLN A N 1
ATOM 2450 C CA . GLN A 1 311 ? -5.574 29.094 -7.297 1 75.88 311 GLN A CA 1
ATOM 2451 C C . GLN A 1 311 ? -4.328 29.578 -8.031 1 75.88 311 GLN A C 1
ATOM 2453 O O . GLN A 1 311 ? -3.492 28.781 -8.445 1 75.88 311 GLN A O 1
ATOM 2458 N N . PHE A 1 312 ? -4.281 30.844 -8.188 1 81.06 312 PHE A N 1
ATOM 2459 C CA . PHE A 1 312 ? -3.117 31.422 -8.852 1 81.06 312 PHE A CA 1
ATOM 2460 C C . PHE A 1 312 ? -1.857 31.188 -8.023 1 81.06 312 PHE A C 1
ATOM 2462 O O . PHE A 1 312 ? -0.786 30.922 -8.578 1 81.06 312 PHE A O 1
ATOM 2469 N N . GLN A 1 313 ? -2.006 31.266 -6.789 1 87.19 313 GLN A N 1
ATOM 2470 C CA . GLN A 1 313 ? -0.877 31.016 -5.902 1 87.19 313 GLN A CA 1
ATOM 2471 C C . GLN A 1 313 ? -0.374 29.578 -6.055 1 87.19 313 GLN A C 1
ATOM 2473 O O . GLN A 1 313 ? 0.835 29.344 -6.102 1 87.19 313 GLN A O 1
ATOM 2478 N N . ASN A 1 314 ? -1.232 28.703 -6.156 1 80.5 314 ASN A N 1
ATOM 2479 C CA . ASN A 1 314 ? -0.865 27.297 -6.352 1 80.5 314 ASN A CA 1
ATOM 2480 C C . ASN A 1 314 ? -0.143 27.094 -7.68 1 80.5 314 ASN A C 1
ATOM 2482 O O . ASN A 1 314 ? 0.843 26.359 -7.746 1 80.5 314 ASN A O 1
ATOM 2486 N N . LYS A 1 315 ? -0.667 27.719 -8.648 1 79.12 315 LYS A N 1
ATOM 2487 C CA . LYS A 1 315 ? -0.036 27.609 -9.961 1 79.12 315 LYS A CA 1
ATOM 2488 C C . LYS A 1 315 ? 1.353 28.25 -9.953 1 79.12 315 LYS A C 1
ATOM 2490 O O . LYS A 1 315 ? 2.291 27.703 -10.539 1 79.12 315 LYS A O 1
ATOM 2495 N N . LEU A 1 316 ? 1.388 29.359 -9.328 1 88.06 316 LEU A N 1
ATOM 2496 C CA . LEU A 1 316 ? 2.668 30.047 -9.203 1 88.06 316 LEU A CA 1
ATOM 2497 C C . LEU A 1 316 ? 3.68 29.188 -8.461 1 88.06 316 LEU A C 1
ATOM 2499 O O . LEU A 1 316 ? 4.852 29.125 -8.844 1 88.06 316 LEU A O 1
ATOM 2503 N N . ALA A 1 317 ? 3.24 28.562 -7.445 1 89.38 317 ALA A N 1
ATOM 2504 C CA . ALA A 1 317 ? 4.113 27.719 -6.637 1 89.38 317 ALA A CA 1
ATOM 2505 C C . ALA A 1 317 ? 4.758 26.625 -7.484 1 89.38 317 ALA A C 1
ATOM 2507 O O . ALA A 1 317 ? 5.957 26.359 -7.371 1 89.38 317 ALA A O 1
ATOM 2508 N N . ILE A 1 318 ? 4 26.047 -8.336 1 83.25 318 ILE A N 1
ATOM 2509 C CA . ILE A 1 318 ? 4.504 24.984 -9.203 1 83.25 318 ILE A CA 1
ATOM 2510 C C . ILE A 1 318 ? 5.473 25.562 -10.227 1 83.25 318 ILE A C 1
ATOM 2512 O O . ILE A 1 318 ? 6.59 25.062 -10.391 1 83.25 318 ILE A O 1
ATOM 2516 N N . ASP A 1 319 ? 5.047 26.562 -10.773 1 86.81 319 ASP A N 1
ATOM 2517 C CA . ASP A 1 319 ? 5.816 27.125 -11.883 1 86.81 319 ASP A CA 1
ATOM 2518 C C . ASP A 1 319 ? 7.133 27.719 -11.391 1 86.81 319 ASP A C 1
ATOM 2520 O O . ASP A 1 319 ? 8.188 27.453 -11.969 1 86.81 319 ASP A O 1
ATOM 2524 N N . LEU A 1 320 ? 7.004 28.531 -10.406 1 92.25 320 LEU A N 1
ATOM 2525 C CA . LEU A 1 320 ? 8.195 29.203 -9.898 1 92.25 320 LEU A CA 1
ATOM 2526 C C . LEU A 1 320 ? 9.203 28.188 -9.367 1 92.25 320 LEU A C 1
ATOM 2528 O O . LEU A 1 320 ? 10.414 28.344 -9.578 1 92.25 320 LEU A O 1
ATOM 2532 N N . SER A 1 321 ? 8.75 27.234 -8.672 1 91.31 321 SER A N 1
ATOM 2533 C CA . SER A 1 321 ? 9.648 26.203 -8.172 1 91.31 321 SER A CA 1
ATOM 2534 C C . SER A 1 321 ? 10.336 25.469 -9.32 1 91.31 321 SER A C 1
ATOM 2536 O O . SER A 1 321 ? 11.531 25.172 -9.25 1 91.31 321 SER A O 1
ATOM 2538 N N . GLU A 1 322 ? 9.578 25.125 -10.312 1 88.38 322 GLU A N 1
ATOM 2539 C CA . GLU A 1 322 ? 10.133 24.469 -11.484 1 88.38 322 GLU A CA 1
ATOM 2540 C C . GLU A 1 322 ? 11.148 25.359 -12.188 1 88.38 322 GLU A C 1
ATOM 2542 O O . GLU A 1 322 ? 12.172 24.875 -12.68 1 88.38 322 GLU A O 1
ATOM 2547 N N . ARG A 1 323 ? 10.844 26.609 -12.234 1 92.81 323 ARG A N 1
ATOM 2548 C CA . ARG A 1 323 ? 11.742 27.578 -12.844 1 92.81 323 ARG A CA 1
ATOM 2549 C C . ARG A 1 323 ? 13.078 27.641 -12.094 1 92.81 323 ARG A C 1
ATOM 2551 O O . ARG A 1 323 ? 14.141 27.547 -12.711 1 92.81 323 ARG A O 1
ATOM 2558 N N . CYS A 1 324 ? 12.992 27.828 -10.828 1 94.25 324 CYS A N 1
ATOM 2559 C CA . CYS A 1 324 ? 14.203 27.906 -10.016 1 94.25 324 CYS A CA 1
ATOM 2560 C C . CYS A 1 324 ? 15.023 26.625 -10.133 1 94.25 324 CYS A C 1
ATOM 2562 O O . CYS A 1 324 ? 16.234 26.672 -10.336 1 94.25 324 CYS A O 1
ATOM 2564 N N . HIS A 1 325 ? 14.359 25.5 -10.039 1 90.06 325 HIS A N 1
ATOM 2565 C CA . HIS A 1 325 ? 15.039 24.219 -10.172 1 90.06 325 HIS A CA 1
ATOM 2566 C C . HIS A 1 325 ? 15.672 24.062 -11.555 1 90.06 325 HIS A C 1
ATOM 2568 O O . HIS A 1 325 ? 16.797 23.594 -11.672 1 90.06 325 HIS A O 1
ATOM 2574 N N . GLY A 1 326 ? 14.922 24.422 -12.523 1 90.06 326 GLY A N 1
ATOM 2575 C CA . GLY A 1 326 ? 15.43 24.344 -13.883 1 90.06 326 GLY A CA 1
ATOM 2576 C C . GLY A 1 326 ? 16.672 25.172 -14.102 1 90.06 326 GLY A C 1
ATOM 2577 O O . GLY A 1 326 ? 17.625 24.734 -14.758 1 90.06 326 GLY A O 1
ATOM 2578 N N . GLU A 1 327 ? 16.656 26.422 -13.586 1 94.25 327 GLU A N 1
ATOM 2579 C CA . GLU A 1 327 ? 17.828 27.281 -13.695 1 94.25 327 GLU A CA 1
ATOM 2580 C C . GLU A 1 327 ? 19.047 26.656 -13.047 1 94.25 327 GLU A C 1
ATOM 2582 O O . GLU A 1 327 ? 20.156 26.719 -13.594 1 94.25 327 GLU A O 1
ATOM 2587 N N . ILE A 1 328 ? 18.859 26.031 -11.969 1 91.56 328 ILE A N 1
ATOM 2588 C CA . ILE A 1 328 ? 19.938 25.391 -11.234 1 91.56 328 ILE A CA 1
ATOM 2589 C C . ILE A 1 328 ? 20.484 24.219 -12.039 1 91.56 328 ILE A C 1
ATOM 2591 O O . ILE A 1 328 ? 21.703 24.094 -12.219 1 91.56 328 ILE A O 1
ATOM 2595 N N . CYS A 1 329 ? 19.609 23.375 -12.508 1 88.5 329 CYS A N 1
ATOM 2596 C CA . CYS A 1 329 ? 20.031 22.219 -13.297 1 88.5 329 CYS A CA 1
ATOM 2597 C C . CYS A 1 329 ? 20.828 22.672 -14.523 1 88.5 329 CYS A C 1
ATOM 2599 O O . CYS A 1 329 ? 21.875 22.078 -14.836 1 88.5 329 CYS A O 1
ATOM 2601 N N . LYS A 1 330 ? 20.359 23.672 -15.156 1 92.31 330 LYS A N 1
ATOM 2602 C CA . LYS A 1 330 ? 21.031 24.172 -16.344 1 92.31 330 LYS A CA 1
ATOM 2603 C C . LYS A 1 330 ? 22.391 24.766 -16 1 92.31 330 LYS A C 1
ATOM 2605 O O . LYS A 1 330 ? 23.344 24.672 -16.781 1 92.31 330 LYS A O 1
ATOM 2610 N N . ALA A 1 331 ? 22.422 25.422 -14.922 1 93.5 331 ALA A N 1
ATOM 2611 C CA . ALA A 1 331 ? 23.703 25.953 -14.484 1 93.5 331 ALA A CA 1
ATOM 2612 C C . ALA A 1 331 ? 24.719 24.844 -14.258 1 93.5 331 ALA A C 1
ATOM 2614 O O . ALA A 1 331 ? 25.875 24.953 -14.648 1 93.5 331 ALA A O 1
ATOM 2615 N N . PHE A 1 332 ? 24.281 23.781 -13.648 1 88.75 332 PHE A N 1
ATOM 2616 C CA . PHE A 1 332 ? 25.172 22.641 -13.43 1 88.75 332 PHE A CA 1
ATOM 2617 C C . PHE A 1 332 ? 25.578 22 -14.75 1 88.75 332 PHE A C 1
ATOM 2619 O O . PHE A 1 332 ? 26.719 21.562 -14.914 1 88.75 332 PHE A O 1
ATOM 2626 N N . ASP A 1 333 ? 24.688 21.969 -15.641 1 89.75 333 ASP A N 1
ATOM 2627 C CA . ASP A 1 333 ? 24.984 21.422 -16.969 1 89.75 333 ASP A CA 1
ATOM 2628 C C . ASP A 1 333 ? 26.047 22.266 -17.672 1 89.75 333 ASP A C 1
ATOM 2630 O O . ASP A 1 333 ? 26.953 21.719 -18.312 1 89.75 333 ASP A O 1
ATOM 2634 N N . LYS A 1 334 ? 25.891 23.469 -17.562 1 92.25 334 LYS A N 1
ATOM 2635 C CA . LYS A 1 334 ? 26.75 24.406 -18.281 1 92.25 334 LYS A CA 1
ATOM 2636 C C . LYS A 1 334 ? 28.125 24.5 -17.641 1 92.25 334 LYS A C 1
ATOM 2638 O O . LYS A 1 334 ? 29.156 24.547 -18.328 1 92.25 334 LYS A O 1
ATOM 2643 N N . TYR A 1 335 ? 28.109 24.594 -16.359 1 91.69 335 TYR A N 1
ATOM 2644 C CA . TYR A 1 335 ? 29.359 24.922 -15.688 1 91.69 335 TYR A CA 1
ATOM 2645 C C . TYR A 1 335 ? 29.938 23.703 -14.969 1 91.69 335 TYR A C 1
ATOM 2647 O O . TYR A 1 335 ? 30.984 23.797 -14.32 1 91.69 335 TYR A O 1
ATOM 2655 N N . GLY A 1 336 ? 29.219 22.609 -15.086 1 80.88 336 GLY A N 1
ATOM 2656 C CA . GLY A 1 336 ? 29.703 21.406 -14.422 1 80.88 336 GLY A CA 1
ATOM 2657 C C . GLY A 1 336 ? 29.719 21.516 -12.914 1 80.88 336 GLY A C 1
ATOM 2658 O O . GLY A 1 336 ? 28.719 21.906 -12.305 1 80.88 336 GLY A O 1
ATOM 2659 N N . ASN A 1 337 ? 30.938 21.234 -12.281 1 78.06 337 ASN A N 1
ATOM 2660 C CA . ASN A 1 337 ? 31 21.219 -10.82 1 78.06 337 ASN A CA 1
ATOM 2661 C C . ASN A 1 337 ? 31.719 22.453 -10.273 1 78.06 337 ASN A C 1
ATOM 2663 O O . ASN A 1 337 ? 32.188 22.453 -9.133 1 78.06 337 ASN A O 1
ATOM 2667 N N . ASP A 1 338 ? 31.719 23.516 -11.148 1 87.44 338 ASP A N 1
ATOM 2668 C CA . ASP A 1 338 ? 32.281 24.781 -10.656 1 87.44 338 ASP A CA 1
ATOM 2669 C C . ASP A 1 338 ? 31.25 25.562 -9.852 1 87.44 338 ASP A C 1
ATOM 2671 O O . ASP A 1 338 ? 30.484 26.359 -10.406 1 87.44 338 ASP A O 1
ATOM 2675 N N . ILE A 1 339 ? 31.328 25.422 -8.578 1 85.94 339 ILE A N 1
ATOM 2676 C CA . ILE A 1 339 ? 30.297 25.906 -7.668 1 85.94 339 ILE A CA 1
ATOM 2677 C C . ILE A 1 339 ? 30.328 27.438 -7.648 1 85.94 339 ILE A C 1
ATOM 2679 O O . ILE A 1 339 ? 29.281 28.078 -7.527 1 85.94 339 ILE A O 1
ATOM 2683 N N . ASP A 1 340 ? 31.438 28.016 -7.758 1 88.81 340 ASP A N 1
ATOM 2684 C CA . ASP A 1 340 ? 31.547 29.469 -7.703 1 88.81 340 ASP A CA 1
ATOM 2685 C C . ASP A 1 340 ? 30.906 30.109 -8.93 1 88.81 340 ASP A C 1
ATOM 2687 O O . ASP A 1 340 ? 30.156 31.094 -8.805 1 88.81 340 ASP A O 1
ATOM 2691 N N . LEU A 1 341 ? 31.172 29.516 -10.047 1 92.12 341 LEU A N 1
ATOM 2692 C CA . LEU A 1 341 ? 30.547 30.031 -11.266 1 92.12 341 LEU A CA 1
ATOM 2693 C C . LEU A 1 341 ? 29.031 29.828 -11.227 1 92.12 341 LEU A C 1
ATOM 2695 O O . LEU A 1 341 ? 28.281 30.719 -11.648 1 92.12 341 LEU A O 1
ATOM 2699 N N . ILE A 1 342 ? 28.703 28.734 -10.727 1 91.06 342 ILE A N 1
ATOM 2700 C CA . ILE A 1 342 ? 27.281 28.438 -10.625 1 91.06 342 ILE A CA 1
ATOM 2701 C C . ILE A 1 342 ? 26.609 29.422 -9.68 1 91.06 342 ILE A C 1
ATOM 2703 O O . ILE A 1 342 ? 25.578 30 -10.008 1 91.06 342 ILE A O 1
ATOM 2707 N N . ARG A 1 343 ? 27.203 29.656 -8.57 1 90.25 343 ARG A N 1
ATOM 2708 C CA . ARG A 1 343 ? 26.656 30.562 -7.57 1 90.25 343 ARG A CA 1
ATOM 2709 C C . ARG A 1 343 ? 26.516 31.969 -8.141 1 90.25 343 ARG A C 1
ATOM 2711 O O . ARG A 1 343 ? 25.484 32.625 -7.953 1 90.25 343 ARG A O 1
ATOM 2718 N N . ASN A 1 344 ? 27.516 32.406 -8.75 1 91.25 344 ASN A N 1
ATOM 2719 C CA . ASN A 1 344 ? 27.484 33.719 -9.352 1 91.25 344 ASN A CA 1
ATOM 2720 C C . ASN A 1 344 ? 26.375 33.844 -10.391 1 91.25 344 ASN A C 1
ATOM 2722 O O . ASN A 1 344 ? 25.625 34.812 -10.383 1 91.25 344 ASN A O 1
ATOM 2726 N N . LYS A 1 345 ? 26.328 32.938 -11.227 1 93 345 LYS A N 1
ATOM 2727 C CA . LYS A 1 345 ? 25.312 32.938 -12.266 1 93 345 LYS A CA 1
ATOM 2728 C C . LYS A 1 345 ? 23.906 32.906 -11.664 1 93 345 LYS A C 1
ATOM 2730 O O . LYS A 1 345 ? 23.016 33.625 -12.117 1 93 345 LYS A O 1
ATOM 2735 N N . LEU A 1 346 ? 23.75 32.125 -10.672 1 93.38 346 LEU A N 1
ATOM 2736 C CA . LEU A 1 346 ? 22.438 31.938 -10.086 1 93.38 346 LEU A CA 1
ATOM 2737 C C . LEU A 1 346 ? 22 33.188 -9.297 1 93.38 346 LEU A C 1
ATOM 2739 O O . LEU A 1 346 ? 20.797 33.469 -9.211 1 93.38 346 LEU A O 1
ATOM 2743 N N . THR A 1 347 ? 22.922 33.906 -8.781 1 92.81 347 THR A N 1
ATOM 2744 C CA . THR A 1 347 ? 22.609 35.156 -8.102 1 92.81 347 THR A CA 1
ATOM 2745 C C . THR A 1 347 ? 21.953 36.156 -9.07 1 92.81 347 THR A C 1
ATOM 2747 O O . THR A 1 347 ? 20.922 36.75 -8.75 1 92.81 347 THR A O 1
ATOM 2750 N N . PHE A 1 348 ? 22.516 36.188 -10.211 1 94.38 348 PHE A N 1
ATOM 2751 C CA . PHE A 1 348 ? 21.969 37.094 -11.227 1 94.38 348 PHE A CA 1
ATOM 2752 C C . PHE A 1 348 ? 20.672 36.531 -11.805 1 94.38 348 PHE A C 1
ATOM 2754 O O . PHE A 1 348 ? 19.75 37.281 -12.117 1 94.38 348 PHE A O 1
ATOM 2761 N N . ALA A 1 349 ? 20.656 35.281 -11.938 1 95.81 349 ALA A N 1
ATOM 2762 C CA . ALA A 1 349 ? 19.438 34.656 -12.445 1 95.81 349 ALA A CA 1
ATOM 2763 C C . ALA A 1 349 ? 18.266 34.875 -11.5 1 95.81 349 ALA A C 1
ATOM 2765 O O . ALA A 1 349 ? 17.125 35.031 -11.945 1 95.81 349 ALA A O 1
ATOM 2766 N N . ALA A 1 350 ? 18.547 34.812 -10.227 1 95.94 350 ALA A N 1
ATOM 2767 C CA . ALA A 1 350 ? 17.5 35.062 -9.234 1 95.94 350 ALA A CA 1
ATOM 2768 C C . ALA A 1 350 ? 16.859 36.438 -9.438 1 95.94 350 ALA A C 1
ATOM 2770 O O . ALA A 1 350 ? 15.633 36.562 -9.383 1 95.94 350 ALA A O 1
ATOM 2771 N N . ASP A 1 351 ? 17.672 37.375 -9.75 1 94.94 351 ASP A N 1
ATOM 2772 C CA . ASP A 1 351 ? 17.156 38.719 -10.016 1 94.94 351 ASP A CA 1
ATOM 2773 C C . ASP A 1 351 ? 16.312 38.75 -11.289 1 94.94 351 ASP A C 1
ATOM 2775 O O . ASP A 1 351 ? 15.258 39.406 -11.32 1 94.94 351 ASP A O 1
ATOM 2779 N N . ALA A 1 352 ? 16.797 38.062 -12.211 1 95.81 352 ALA A N 1
ATOM 2780 C CA . ALA A 1 352 ? 16.062 38 -13.484 1 95.81 352 ALA A CA 1
ATOM 2781 C C . ALA A 1 352 ? 14.711 37.312 -13.305 1 95.81 352 ALA A C 1
ATOM 2783 O O . ALA A 1 352 ? 13.727 37.719 -13.922 1 95.81 352 ALA A O 1
ATOM 2784 N N . ILE A 1 353 ? 14.664 36.281 -12.508 1 96.12 353 ILE A N 1
ATOM 2785 C CA . ILE A 1 353 ? 13.422 35.562 -12.281 1 96.12 353 ILE A CA 1
ATOM 2786 C C . ILE A 1 353 ? 12.391 36.469 -11.625 1 96.12 353 ILE A C 1
ATOM 2788 O O . ILE A 1 353 ? 11.227 36.469 -12.023 1 96.12 353 ILE A O 1
ATOM 2792 N N . VAL A 1 354 ? 12.82 37.25 -10.641 1 95.75 354 VAL A N 1
ATOM 2793 C CA . VAL A 1 354 ? 11.93 38.156 -9.93 1 95.75 354 VAL A CA 1
ATOM 2794 C C . VAL A 1 354 ? 11.289 39.125 -10.914 1 95.75 354 VAL A C 1
ATOM 2796 O O . VAL A 1 354 ? 10.07 39.312 -10.914 1 95.75 354 VAL A O 1
ATOM 2799 N N . ASP A 1 355 ? 12.055 39.625 -11.812 1 94.12 355 ASP A N 1
ATOM 2800 C CA . ASP A 1 355 ? 11.562 40.562 -12.812 1 94.12 355 ASP A CA 1
ATOM 2801 C C . ASP A 1 355 ? 10.703 39.875 -13.859 1 94.12 355 ASP A C 1
ATOM 2803 O O . ASP A 1 355 ? 9.672 40.375 -14.281 1 94.12 355 ASP A O 1
ATOM 2807 N N . CYS A 1 356 ? 11.102 38.75 -14.172 1 93.25 356 CYS A N 1
ATOM 2808 C CA . CYS A 1 356 ? 10.422 37.969 -15.195 1 93.25 356 CYS A CA 1
ATOM 2809 C C . CYS A 1 356 ? 8.961 37.719 -14.82 1 93.25 356 CYS A C 1
ATOM 2811 O O . CYS A 1 356 ? 8.07 37.875 -15.648 1 93.25 356 CYS A O 1
ATOM 2813 N N . TYR A 1 357 ? 8.719 37.375 -13.609 1 93.12 357 TYR A N 1
ATOM 2814 C CA . TYR A 1 357 ? 7.363 37.031 -13.195 1 93.12 357 TYR A CA 1
ATOM 2815 C C . TYR A 1 357 ? 6.504 38.281 -13.047 1 93.12 357 TYR A C 1
ATOM 2817 O O . TYR A 1 357 ? 5.293 38.188 -12.836 1 93.12 357 TYR A O 1
ATOM 2825 N N . GLN A 1 358 ? 7.137 39.406 -13.148 1 90.81 358 GLN A N 1
ATOM 2826 C CA . GLN A 1 358 ? 6.43 40.688 -13.211 1 90.81 358 GLN A CA 1
ATOM 2827 C C . GLN A 1 358 ? 6.367 41.219 -14.648 1 90.81 358 GLN A C 1
ATOM 2829 O O . GLN A 1 358 ? 6.094 42.406 -14.867 1 90.81 358 GLN A O 1
ATOM 2834 N N . ASP A 1 359 ? 6.727 40.375 -15.547 1 88.12 359 ASP A N 1
ATOM 2835 C CA . ASP A 1 359 ? 6.648 40.562 -16.984 1 88.12 359 ASP A CA 1
ATOM 2836 C C . ASP A 1 359 ? 7.723 41.531 -17.469 1 88.12 359 ASP A C 1
ATOM 2838 O O . ASP A 1 359 ? 7.52 42.281 -18.438 1 88.12 359 ASP A O 1
ATOM 2842 N N . TRP A 1 360 ? 8.781 41.656 -16.766 1 89.19 360 TRP A N 1
ATOM 2843 C CA . TRP A 1 360 ? 9.969 42.406 -17.141 1 89.19 360 TRP A CA 1
ATOM 2844 C C . TRP A 1 360 ? 11.125 41.469 -17.469 1 89.19 360 TRP A C 1
ATOM 2846 O O . TRP A 1 360 ? 11.773 40.906 -16.562 1 89.19 360 TRP A O 1
ATOM 2856 N N . HIS A 1 361 ? 11.5 41.344 -18.734 1 90.94 361 HIS A N 1
ATOM 2857 C CA . HIS A 1 361 ? 12.398 40.281 -19.156 1 90.94 361 HIS A CA 1
ATOM 2858 C C . HIS A 1 361 ? 13.766 40.812 -19.531 1 90.94 361 HIS A C 1
ATOM 2860 O O . HIS A 1 361 ? 14.586 40.094 -20.109 1 90.94 361 HIS A O 1
ATOM 2866 N N . LEU A 1 362 ? 14.039 42 -19.25 1 89.06 362 LEU A N 1
ATOM 2867 C CA . LEU A 1 362 ? 15.289 42.625 -19.672 1 89.06 362 LEU A CA 1
ATOM 2868 C C . LEU A 1 362 ? 16.484 41.875 -19.094 1 89.06 362 LEU A C 1
ATOM 2870 O O . LEU A 1 362 ? 17.469 41.656 -19.797 1 89.06 362 LEU A O 1
ATOM 2874 N N . LYS A 1 363 ? 16.438 41.531 -17.875 1 92.75 363 LYS A N 1
ATOM 2875 C CA . LYS A 1 363 ? 17.547 40.844 -17.219 1 92.75 363 LYS A CA 1
ATOM 2876 C C . LYS A 1 363 ? 17.625 39.375 -17.641 1 92.75 363 LYS A C 1
ATOM 2878 O O . LYS A 1 363 ? 18.656 38.75 -17.5 1 92.75 363 LYS A O 1
ATOM 2883 N N . CYS A 1 364 ? 16.531 38.812 -18.078 1 93.44 364 CYS A N 1
ATOM 2884 C CA . CYS A 1 364 ? 16.5 37.406 -18.453 1 93.44 364 CYS A CA 1
ATOM 2885 C C . CYS A 1 364 ? 17.438 37.125 -19.594 1 93.44 364 CYS A C 1
ATOM 2887 O O . CYS A 1 364 ? 18.141 36.094 -19.594 1 93.44 364 CYS A O 1
ATOM 2889 N N . ALA A 1 365 ? 17.5 37.969 -20.547 1 89.12 365 ALA A N 1
ATOM 2890 C CA . ALA A 1 365 ? 18.328 37.781 -21.719 1 89.12 365 ALA A CA 1
ATOM 2891 C C . ALA A 1 365 ? 19.797 37.562 -21.344 1 89.12 365 ALA A C 1
ATOM 2893 O O . ALA A 1 365 ? 20.5 36.781 -21.953 1 89.12 365 ALA A O 1
ATOM 2894 N N . LYS A 1 366 ? 20.172 38.156 -20.312 1 90.06 366 LYS A N 1
ATOM 2895 C CA . LYS A 1 366 ? 21.578 38.156 -19.922 1 90.06 366 LYS A CA 1
ATOM 2896 C C . LYS A 1 366 ? 21.844 37.094 -18.828 1 90.06 366 LYS A C 1
ATOM 2898 O O . LYS A 1 366 ? 22.891 36.469 -18.828 1 90.06 366 LYS A O 1
ATOM 2903 N N . HIS A 1 367 ? 20.953 37 -18 1 93.75 367 HIS A N 1
ATOM 2904 C CA . HIS A 1 367 ? 21.297 36.344 -16.75 1 93.75 367 HIS A CA 1
ATOM 2905 C C . HIS A 1 367 ? 20.547 35 -16.625 1 93.75 367 HIS A C 1
ATOM 2907 O O . HIS A 1 367 ? 20.984 34.125 -15.883 1 93.75 367 HIS A O 1
ATOM 2913 N N . SER A 1 368 ? 19.438 34.812 -17.25 1 94.81 368 SER A N 1
ATOM 2914 C CA . SER A 1 368 ? 18.672 33.594 -17.172 1 94.81 368 SER A CA 1
ATOM 2915 C C . SER A 1 368 ? 19.188 32.531 -18.156 1 94.81 368 SER A C 1
ATOM 2917 O O . SER A 1 368 ? 19.625 32.906 -19.266 1 94.81 368 SER A O 1
ATOM 2919 N N . LEU A 1 369 ? 19.141 31.359 -17.797 1 94.19 369 LEU A N 1
ATOM 2920 C CA . LEU A 1 369 ? 19.531 30.266 -18.688 1 94.19 369 LEU A CA 1
ATOM 2921 C C . LEU A 1 369 ? 18.297 29.641 -19.344 1 94.19 369 LEU A C 1
ATOM 2923 O O . LEU A 1 369 ? 18.422 28.875 -20.312 1 94.19 369 LEU A O 1
ATOM 2927 N N . LEU A 1 370 ? 17.156 29.906 -18.859 1 93.25 370 LEU A N 1
ATOM 2928 C CA . LEU A 1 370 ? 15.961 29.25 -19.359 1 93.25 370 LEU A CA 1
ATOM 2929 C C . LEU A 1 370 ? 15.055 30.234 -20.094 1 93.25 370 LEU A C 1
ATOM 2931 O O . LEU A 1 370 ? 14.211 29.828 -20.891 1 93.25 370 LEU A O 1
ATOM 2935 N N . CYS A 1 371 ? 15.117 31.5 -19.672 1 93 371 CYS A N 1
ATOM 2936 C CA . CYS A 1 371 ? 14.305 32.531 -20.312 1 93 371 CYS A CA 1
ATOM 2937 C C . CYS A 1 371 ? 15.164 33.406 -21.219 1 93 371 CYS A C 1
ATOM 2939 O O . CYS A 1 371 ? 16.078 34.094 -20.766 1 93 371 CYS A O 1
ATOM 2941 N N . LYS A 1 372 ? 14.773 33.5 -22.516 1 90.44 372 LYS A N 1
ATOM 2942 C CA . LYS A 1 372 ? 15.562 34.25 -23.469 1 90.44 372 LYS A CA 1
ATOM 2943 C C . LYS A 1 372 ? 15.148 35.719 -23.484 1 90.44 372 LYS A C 1
ATOM 2945 O O . LYS A 1 372 ? 15.797 36.531 -24.141 1 90.44 372 LYS A O 1
ATOM 2950 N N . GLY A 1 373 ? 14.109 36.062 -22.766 1 87.75 373 GLY A N 1
ATOM 2951 C CA . GLY A 1 373 ? 13.695 37.438 -22.594 1 87.75 373 GLY A CA 1
ATOM 2952 C C . GLY A 1 373 ? 12.992 38 -23.812 1 87.75 373 GLY A C 1
ATOM 2953 O O . GLY A 1 373 ? 12.75 39.219 -23.891 1 87.75 373 GLY A O 1
ATOM 2954 N N . LEU A 1 374 ? 12.703 37.188 -24.766 1 85.12 374 LEU A N 1
ATOM 2955 C CA . LEU A 1 374 ? 12.07 37.625 -26 1 85.12 374 LEU A CA 1
ATOM 2956 C C . LEU A 1 374 ? 10.555 37.5 -25.906 1 85.12 374 LEU A C 1
ATOM 2958 O O . LEU A 1 374 ? 10.039 36.719 -25.109 1 85.12 374 LEU A O 1
ATOM 2962 N N . ARG A 1 375 ? 9.859 38.375 -26.734 1 78.88 375 ARG A N 1
ATOM 2963 C CA . ARG A 1 375 ? 8.406 38.438 -26.688 1 78.88 375 ARG A CA 1
ATOM 2964 C C . ARG A 1 375 ? 7.797 37.062 -27.016 1 78.88 375 ARG A C 1
ATOM 2966 O O . ARG A 1 375 ? 6.855 36.625 -26.344 1 78.88 375 ARG A O 1
ATOM 2973 N N . ASN A 1 376 ? 8.461 36.406 -27.953 1 77.31 376 ASN A N 1
ATOM 2974 C CA . ASN A 1 376 ? 7.898 35.125 -28.391 1 77.31 376 ASN A CA 1
ATOM 2975 C C . ASN A 1 376 ? 8.656 33.938 -27.781 1 77.31 376 ASN A C 1
ATOM 2977 O O . ASN A 1 376 ? 8.398 32.781 -28.125 1 77.31 376 ASN A O 1
ATOM 2981 N N . ASN A 1 377 ? 9.562 34.281 -26.906 1 82.12 377 ASN A N 1
ATOM 2982 C CA . ASN A 1 377 ? 10.375 33.219 -26.328 1 82.12 377 ASN A CA 1
ATOM 2983 C C . ASN A 1 377 ? 10.781 33.562 -24.891 1 82.12 377 ASN A C 1
ATOM 2985 O O . ASN A 1 377 ? 11.961 33.812 -24.609 1 82.12 377 ASN A O 1
ATOM 2989 N N . ASN A 1 378 ? 9.875 33.688 -24.109 1 86.31 378 ASN A N 1
ATOM 2990 C CA . ASN A 1 378 ? 10.141 33.875 -22.688 1 86.31 378 ASN A CA 1
ATOM 2991 C C . ASN A 1 378 ? 9.453 32.812 -21.844 1 86.31 378 ASN A C 1
ATOM 2993 O O . ASN A 1 378 ? 8.625 32.062 -22.344 1 86.31 378 ASN A O 1
ATOM 2997 N N . TRP A 1 379 ? 9.953 32.625 -20.609 1 89.38 379 TRP A N 1
ATOM 2998 C CA . TRP A 1 379 ? 9.492 31.578 -19.719 1 89.38 379 TRP A CA 1
ATOM 2999 C C . TRP A 1 379 ? 7.988 31.672 -19.5 1 89.38 379 TRP A C 1
ATOM 3001 O O . TRP A 1 379 ? 7.273 30.688 -19.641 1 89.38 379 TRP A O 1
ATOM 3011 N N . LEU A 1 380 ? 7.441 32.844 -19.219 1 84.62 380 LEU A N 1
ATOM 3012 C CA . LEU A 1 380 ? 6.035 33 -18.859 1 84.62 380 LEU A CA 1
ATOM 3013 C C . LEU A 1 380 ? 5.137 32.719 -20.062 1 84.62 380 LEU A C 1
ATOM 3015 O O . LEU A 1 380 ? 4.07 32.125 -19.906 1 84.62 380 LEU A O 1
ATOM 3019 N N . GLY A 1 381 ? 5.598 33.156 -21.203 1 78.12 381 GLY A N 1
ATOM 3020 C CA . GLY A 1 381 ? 4.828 32.938 -22.406 1 78.12 381 GLY A CA 1
ATOM 3021 C C . GLY A 1 381 ? 4.758 31.484 -22.828 1 78.12 381 GLY A C 1
ATOM 3022 O O . GLY A 1 381 ? 3.783 31.062 -23.453 1 78.12 381 GLY A O 1
ATOM 3023 N N . LYS A 1 382 ? 5.707 30.719 -22.453 1 75.12 382 LYS A N 1
ATOM 3024 C CA . LYS A 1 382 ? 5.793 29.328 -22.875 1 75.12 382 LYS A CA 1
ATOM 3025 C C . LYS A 1 382 ? 5.059 28.406 -21.906 1 75.12 382 LYS A C 1
ATOM 3027 O O . LYS A 1 382 ? 4.762 27.25 -22.219 1 75.12 382 LYS A O 1
ATOM 3032 N N . ARG A 1 383 ? 4.844 28.969 -20.781 1 70.94 383 ARG A N 1
ATOM 3033 C CA . ARG A 1 383 ? 4.266 28.109 -19.75 1 70.94 383 ARG A CA 1
ATOM 3034 C C . ARG A 1 383 ? 2.744 28.188 -19.766 1 70.94 383 ARG A C 1
ATOM 3036 O O . ARG A 1 383 ? 2.17 29.266 -19.594 1 70.94 383 ARG A O 1
ATOM 3043 N N . ALA A 1 384 ? 2.094 27.203 -20.016 1 61.66 384 ALA A N 1
ATOM 3044 C CA . ALA A 1 384 ? 0.639 27.109 -20.109 1 61.66 384 ALA A CA 1
ATOM 3045 C C . ALA A 1 384 ? 0.003 27.172 -18.719 1 61.66 384 ALA A C 1
ATOM 3047 O O . ALA A 1 384 ? -1.169 27.531 -18.578 1 61.66 384 ALA A O 1
ATOM 3048 N N . LEU A 1 385 ? 0.811 26.891 -17.719 1 69.94 385 LEU A N 1
ATOM 3049 C CA . LEU A 1 385 ? 0.252 26.734 -16.375 1 69.94 385 LEU A CA 1
ATOM 3050 C C . LEU A 1 385 ? -0.274 28.062 -15.844 1 69.94 385 LEU A C 1
ATOM 3052 O O . LEU A 1 385 ? -1.346 28.109 -15.242 1 69.94 385 LEU A O 1
ATOM 3056 N N . LEU A 1 386 ? 0.388 29.188 -15.961 1 75.44 386 LEU A N 1
ATOM 3057 C CA . LEU A 1 386 ? 0.003 30.484 -15.406 1 75.44 386 LEU A CA 1
ATOM 3058 C C . LEU A 1 386 ? -0.982 31.203 -16.328 1 75.44 386 LEU A C 1
ATOM 3060 O O . LEU A 1 386 ? -1.877 31.906 -15.852 1 75.44 386 LEU A O 1
ATOM 3064 N N . GLY A 1 387 ? -1.107 30.75 -17.578 1 65.56 387 GLY A N 1
ATOM 3065 C CA . GLY A 1 387 ? -2.064 31.297 -18.531 1 65.56 387 GLY A CA 1
ATOM 3066 C C . GLY A 1 387 ? -1.863 32.781 -18.812 1 65.56 387 GLY A C 1
ATOM 3067 O O . GLY A 1 387 ? -0.967 33.406 -18.25 1 65.56 387 GLY A O 1
ATOM 3068 N N . LYS A 1 388 ? -2.783 33.312 -19.672 1 62.62 388 LYS A N 1
ATOM 3069 C CA . LYS A 1 388 ? -2.686 34.719 -20.125 1 62.62 388 LYS A CA 1
ATOM 3070 C C . LYS A 1 388 ? -3.162 35.688 -19.062 1 62.62 388 LYS A C 1
ATOM 3072 O O . LYS A 1 388 ? -2.785 36.844 -19.062 1 62.62 388 LYS A O 1
ATOM 3077 N N . LYS A 1 389 ? -3.898 35.188 -18.125 1 60.78 389 LYS A N 1
ATOM 3078 C CA . LYS A 1 389 ? -4.492 36.031 -17.109 1 60.78 389 LYS A CA 1
ATOM 3079 C C . LYS A 1 389 ? -3.602 36.156 -15.875 1 60.78 389 LYS A C 1
ATOM 3081 O O . LYS A 1 389 ? -3.955 36.812 -14.898 1 60.78 389 LYS A O 1
ATOM 3086 N N . PHE A 1 390 ? -2.451 35.375 -15.945 1 72.5 390 PHE A N 1
ATOM 3087 C CA . PHE A 1 390 ? -1.535 35.469 -14.812 1 72.5 390 PHE A CA 1
ATOM 3088 C C . PHE A 1 390 ? -0.741 36.781 -14.859 1 72.5 390 PHE A C 1
ATOM 3090 O O . PHE A 1 390 ? -0.304 37.188 -15.93 1 72.5 390 PHE A O 1
ATOM 3097 N N . GLY A 1 391 ? -0.889 37.656 -13.812 1 72.94 391 GLY A N 1
ATOM 3098 C CA . GLY A 1 391 ? -0.138 38.906 -13.844 1 72.94 391 GLY A CA 1
ATOM 3099 C C . GLY A 1 391 ? 0.24 39.406 -12.469 1 72.94 391 GLY A C 1
ATOM 3100 O O . GLY A 1 391 ? -0.537 39.281 -11.516 1 72.94 391 GLY A O 1
ATOM 3101 N N . ILE A 1 392 ? 1.534 39.625 -12.242 1 88.12 392 ILE A N 1
ATOM 3102 C CA . ILE A 1 392 ? 1.986 40.344 -11.047 1 88.12 392 ILE A CA 1
ATOM 3103 C C . ILE A 1 392 ? 2.512 41.719 -11.43 1 88.12 392 ILE A C 1
ATOM 3105 O O . ILE A 1 392 ? 3.355 41.844 -12.32 1 88.12 392 ILE A O 1
ATOM 3109 N N . LYS A 1 393 ? 1.805 42.781 -10.836 1 88 393 LYS A N 1
ATOM 3110 C CA . LYS A 1 393 ? 2.242 44.125 -11.125 1 88 393 LYS A CA 1
ATOM 3111 C C . LYS A 1 393 ? 3.658 44.375 -10.609 1 88 393 LYS A C 1
ATOM 3113 O O . LYS A 1 393 ? 4.016 43.938 -9.523 1 88 393 LYS A O 1
ATOM 3118 N N . HIS A 1 394 ? 4.398 45.094 -11.414 1 90.5 394 HIS A N 1
ATOM 3119 C CA . HIS A 1 394 ? 5.766 45.406 -11.016 1 90.5 394 HIS A CA 1
ATOM 3120 C C . HIS A 1 394 ? 5.793 46.5 -9.953 1 90.5 394 HIS A C 1
ATOM 3122 O O . HIS A 1 394 ? 5.664 47.688 -10.281 1 90.5 394 HIS A O 1
ATOM 3128 N N . THR A 1 395 ? 5.914 46.156 -8.828 1 92.69 395 THR A N 1
ATOM 3129 C CA . THR A 1 395 ? 6.027 47.094 -7.695 1 92.69 395 THR A CA 1
ATOM 3130 C C . THR A 1 395 ? 7.148 46.656 -6.758 1 92.69 395 THR A C 1
ATOM 3132 O O . THR A 1 395 ? 7.652 45.531 -6.863 1 92.69 395 THR A O 1
ATOM 3135 N N . LYS A 1 396 ? 7.602 47.562 -5.938 1 93 396 LYS A N 1
ATOM 3136 C CA . LYS A 1 396 ? 8.617 47.25 -4.945 1 93 396 LYS A CA 1
ATOM 3137 C C . LYS A 1 396 ? 8.141 46.094 -4.035 1 93 396 LYS A C 1
ATOM 3139 O O . LYS A 1 396 ? 8.898 45.188 -3.719 1 93 396 LYS A O 1
ATOM 3144 N N . LYS A 1 397 ? 6.918 46.156 -3.719 1 93.44 397 LYS A N 1
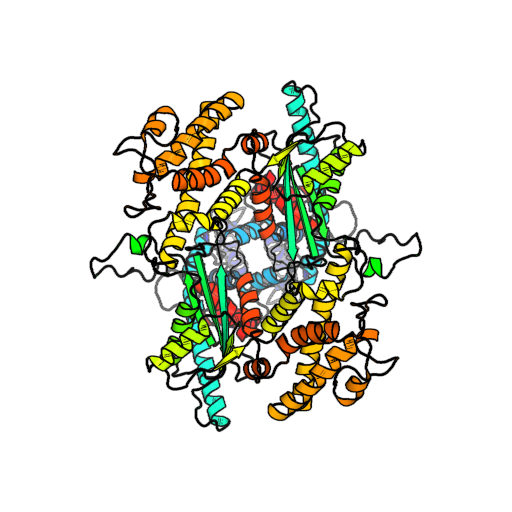ATOM 3145 C CA . LYS A 1 397 ? 6.332 45.156 -2.844 1 93.44 397 LYS A CA 1
ATOM 3146 C C . LYS A 1 397 ? 6.309 43.781 -3.518 1 93.44 397 LYS A C 1
ATOM 3148 O O . LYS A 1 397 ? 6.688 42.781 -2.908 1 93.44 397 LYS A O 1
ATOM 3153 N N . SER A 1 398 ? 5.867 43.75 -4.703 1 94.88 398 SER A N 1
ATOM 3154 C CA . SER A 1 398 ? 5.824 42.469 -5.434 1 94.88 398 SER A CA 1
ATOM 3155 C C . SER A 1 398 ? 7.219 41.906 -5.609 1 94.88 398 SER A C 1
ATOM 3157 O O . SER A 1 398 ? 7.414 40.688 -5.473 1 94.88 398 SER A O 1
ATOM 3159 N N . SER A 1 399 ? 8.18 42.75 -5.84 1 95 399 SER A N 1
ATOM 3160 C CA . SER A 1 399 ? 9.555 42.312 -6.012 1 95 399 SER A CA 1
ATOM 3161 C C . SER A 1 399 ? 10.109 41.719 -4.727 1 95 399 SER A C 1
ATOM 3163 O O . SER A 1 399 ? 10.812 40.688 -4.762 1 95 399 SER A O 1
ATOM 3165 N N . GLU A 1 400 ? 9.828 42.344 -3.662 1 95.69 400 GLU A N 1
ATOM 3166 C CA . GLU A 1 400 ? 10.289 41.875 -2.367 1 95.69 400 GLU A CA 1
ATOM 3167 C C . GLU A 1 400 ? 9.711 40.5 -2.059 1 95.69 400 GLU A C 1
ATOM 3169 O O . GLU A 1 400 ? 10.438 39.594 -1.625 1 95.69 400 GLU A O 1
ATOM 3174 N N . ILE A 1 401 ? 8.461 40.312 -2.314 1 95.94 401 ILE A N 1
ATOM 3175 C CA . ILE A 1 401 ? 7.781 39.062 -2.01 1 95.94 401 ILE A CA 1
ATOM 3176 C C . ILE A 1 401 ? 8.305 37.969 -2.926 1 95.94 401 ILE A C 1
ATOM 3178 O O . ILE A 1 401 ? 8.602 36.844 -2.465 1 95.94 401 ILE A O 1
ATOM 3182 N N . LEU A 1 402 ? 8.398 38.25 -4.156 1 95.94 402 LEU A N 1
ATOM 3183 C CA . LEU A 1 402 ? 8.891 37.25 -5.113 1 95.94 402 LEU A CA 1
ATOM 3184 C C . LEU A 1 402 ? 10.344 36.875 -4.809 1 95.94 402 LEU A C 1
ATOM 3186 O O . LEU A 1 402 ? 10.727 35.719 -4.949 1 95.94 402 LEU A O 1
ATOM 3190 N N . ARG A 1 403 ? 11.125 37.844 -4.398 1 95.81 403 ARG A N 1
ATOM 3191 C CA . ARG A 1 403 ? 12.516 37.562 -4.051 1 95.81 403 ARG A CA 1
ATOM 3192 C C . ARG A 1 403 ? 12.617 36.594 -2.873 1 95.81 403 ARG A C 1
ATOM 3194 O O . ARG A 1 403 ? 13.484 35.719 -2.854 1 95.81 403 ARG A O 1
ATOM 3201 N N . GLU A 1 404 ? 11.82 36.844 -1.973 1 95.44 404 GLU A N 1
ATOM 3202 C CA . GLU A 1 404 ? 11.773 35.906 -0.842 1 95.44 404 GLU A CA 1
ATOM 3203 C C . GLU A 1 404 ? 11.492 34.5 -1.304 1 95.44 404 GLU A C 1
ATOM 3205 O O . GLU A 1 404 ? 12.125 33.531 -0.834 1 95.44 404 GLU A O 1
ATOM 3210 N N . CYS A 1 405 ? 10.547 34.375 -2.207 1 96.12 405 CYS A N 1
ATOM 3211 C CA . CYS A 1 405 ? 10.18 33.062 -2.732 1 96.12 405 CYS A CA 1
ATOM 3212 C C . CYS A 1 405 ? 11.336 32.469 -3.506 1 96.12 405 CYS A C 1
ATOM 3214 O O . CYS A 1 405 ? 11.648 31.281 -3.324 1 96.12 405 CYS A O 1
ATOM 3216 N N . VAL A 1 406 ? 11.953 33.219 -4.285 1 96.19 406 VAL A N 1
ATOM 3217 C CA . VAL A 1 406 ? 13.047 32.719 -5.121 1 96.19 406 VAL A CA 1
ATOM 3218 C C . VAL A 1 406 ? 14.242 32.375 -4.246 1 96.19 406 VAL A C 1
ATOM 3220 O O . VAL A 1 406 ? 14.883 31.344 -4.441 1 96.19 406 VAL A O 1
ATOM 3223 N N . ASN A 1 407 ? 14.508 33.188 -3.215 1 94.5 407 ASN A N 1
ATOM 3224 C CA . ASN A 1 407 ? 15.68 33.031 -2.361 1 94.5 407 ASN A CA 1
ATOM 3225 C C . ASN A 1 407 ? 15.547 31.797 -1.465 1 94.5 407 ASN A C 1
ATOM 3227 O O . ASN A 1 407 ? 16.547 31.312 -0.915 1 94.5 407 ASN A O 1
ATOM 3231 N N . TYR A 1 408 ? 14.375 31.375 -1.36 1 94.69 408 TYR A N 1
ATOM 3232 C CA . TYR A 1 408 ? 14.227 30.125 -0.621 1 94.69 408 TYR A CA 1
ATOM 3233 C C . TYR A 1 408 ? 15.094 29.016 -1.225 1 94.69 408 TYR A C 1
ATOM 3235 O O . TYR A 1 408 ? 15.648 28.188 -0.5 1 94.69 408 TYR A O 1
ATOM 3243 N N . ARG A 1 409 ? 15.164 29.047 -2.535 1 94.06 409 ARG A N 1
ATOM 3244 C CA . ARG A 1 409 ? 15.867 27.984 -3.246 1 94.06 409 ARG A CA 1
ATOM 3245 C C . ARG A 1 409 ? 17.219 28.469 -3.756 1 94.06 409 ARG A C 1
ATOM 3247 O O . ARG A 1 409 ? 18.172 27.688 -3.84 1 94.06 409 ARG A O 1
ATOM 3254 N N . MET A 1 410 ? 17.328 29.734 -4.027 1 93.38 410 MET A N 1
ATOM 3255 C CA . MET A 1 410 ? 18.484 30.156 -4.824 1 93.38 410 MET A CA 1
ATOM 3256 C C . MET A 1 410 ? 19.406 31.062 -4.016 1 93.38 410 MET A C 1
ATOM 3258 O O . MET A 1 410 ? 20.375 31.609 -4.547 1 93.38 410 MET A O 1
ATOM 3262 N N . CYS A 1 411 ? 19.156 31.25 -2.777 1 90.5 411 CYS A N 1
ATOM 3263 C CA . CYS A 1 411 ? 20.078 32.062 -1.975 1 90.5 411 CYS A CA 1
ATOM 3264 C C . CYS A 1 411 ? 21.406 31.344 -1.79 1 90.5 411 CYS A C 1
ATOM 3266 O O . CYS A 1 411 ? 21.484 30.109 -1.888 1 90.5 411 CYS A O 1
ATOM 3268 N N . PRO A 1 412 ? 22.438 32.062 -1.457 1 87.12 412 PRO A N 1
ATOM 3269 C CA . PRO A 1 412 ? 23.781 31.469 -1.326 1 87.12 412 PRO A CA 1
ATOM 3270 C C . PRO A 1 412 ? 23.844 30.375 -0.264 1 87.12 412 PRO A C 1
ATOM 3272 O O . PRO A 1 412 ? 24.469 29.344 -0.477 1 87.12 412 PRO A O 1
ATOM 3275 N N . ALA A 1 413 ? 23.25 30.594 0.802 1 88.12 413 ALA A N 1
ATOM 3276 C CA . ALA A 1 413 ? 23.25 29.609 1.872 1 88.12 413 ALA A CA 1
ATOM 3277 C C . ALA A 1 413 ? 22.656 28.281 1.397 1 88.12 413 ALA A C 1
ATOM 3279 O O . ALA A 1 413 ? 23.172 27.203 1.701 1 88.12 413 ALA A O 1
ATOM 3280 N N . MET A 1 414 ? 21.578 28.406 0.703 1 90.5 414 MET A N 1
ATOM 3281 C CA . MET A 1 414 ? 20.906 27.203 0.182 1 90.5 414 MET A CA 1
ATOM 3282 C C . MET A 1 414 ? 21.75 26.547 -0.905 1 90.5 414 MET A C 1
ATOM 3284 O O . MET A 1 414 ? 21.797 25.328 -1.006 1 90.5 414 MET A O 1
ATOM 3288 N N . MET A 1 415 ? 22.406 27.281 -1.635 1 88.25 415 MET A N 1
ATOM 3289 C CA . MET A 1 415 ? 23.266 26.75 -2.693 1 88.25 415 MET A CA 1
ATOM 3290 C C . MET A 1 415 ? 24.438 25.969 -2.107 1 88.25 415 MET A C 1
ATOM 3292 O O . MET A 1 415 ? 24.875 24.969 -2.684 1 88.25 415 MET A O 1
ATOM 3296 N N . GLU A 1 416 ? 24.859 26.453 -1.014 1 88.44 416 GLU A N 1
ATOM 3297 C CA . GLU A 1 416 ? 25.953 25.734 -0.348 1 88.44 416 GLU A CA 1
ATOM 3298 C C . GLU A 1 416 ? 25.5 24.359 0.134 1 88.44 416 GLU A C 1
ATOM 3300 O O . GLU A 1 416 ? 26.234 23.391 0.042 1 88.44 416 GLU A O 1
ATOM 3305 N N . LYS A 1 417 ? 24.328 24.312 0.535 1 90.88 417 LYS A N 1
ATOM 3306 C CA . LYS A 1 417 ? 23.781 23.062 1.081 1 90.88 417 LYS A CA 1
ATOM 3307 C C . LYS A 1 417 ? 23.391 22.094 -0.033 1 90.88 417 LYS A C 1
ATOM 3309 O O . LYS A 1 417 ? 23.125 20.922 0.223 1 90.88 417 LYS A O 1
ATOM 3314 N N . THR A 1 418 ? 23.391 22.578 -1.26 1 89.75 418 THR A N 1
ATOM 3315 C CA . THR A 1 418 ? 23.016 21.734 -2.389 1 89.75 418 THR A CA 1
ATOM 3316 C C . THR A 1 418 ? 24.109 21.734 -3.455 1 89.75 418 THR A C 1
ATOM 3318 O O . THR A 1 418 ? 23.844 21.5 -4.633 1 89.75 418 THR A O 1
ATOM 3321 N N . LYS A 1 419 ? 25.266 22.047 -3.098 1 86.25 419 LYS A N 1
ATOM 3322 C CA . LYS A 1 419 ? 26.375 22.297 -4.027 1 86.25 419 LYS A CA 1
ATOM 3323 C C . LYS A 1 419 ? 26.703 21.047 -4.836 1 86.25 419 LYS A C 1
ATOM 3325 O O . LYS A 1 419 ? 27.172 21.141 -5.965 1 86.25 419 LYS A O 1
ATOM 3330 N N . LEU A 1 420 ? 26.438 19.891 -4.266 1 87.12 420 LEU A N 1
ATOM 3331 C CA . LEU A 1 420 ? 26.75 18.656 -4.977 1 87.12 420 LEU A CA 1
ATOM 3332 C C . LEU A 1 420 ? 25.594 18.219 -5.867 1 87.12 420 LEU A C 1
ATOM 3334 O O . LEU A 1 420 ? 25.703 17.234 -6.602 1 87.12 420 LEU A O 1
ATOM 3338 N N . ASN A 1 421 ? 24.469 18.922 -5.82 1 86.12 421 ASN A N 1
ATOM 3339 C CA . ASN A 1 421 ? 23.266 18.609 -6.594 1 86.12 421 ASN A CA 1
ATOM 3340 C C . ASN A 1 421 ? 22.859 17.141 -6.434 1 86.12 421 ASN A C 1
ATOM 3342 O O . ASN A 1 421 ? 22.516 16.484 -7.414 1 86.12 421 ASN A O 1
ATOM 3346 N N . SER A 1 422 ? 23.047 16.672 -5.238 1 88.06 422 SER A N 1
ATOM 3347 C CA . SER A 1 422 ? 22.703 15.281 -4.934 1 88.06 422 SER A CA 1
ATOM 3348 C C . SER A 1 422 ? 21.266 15.172 -4.445 1 88.06 422 SER A C 1
ATOM 3350 O O . SER A 1 422 ? 20.672 16.172 -4.02 1 88.06 422 SER A O 1
ATOM 3352 N N . ASN A 1 423 ? 20.703 14.031 -4.711 1 88.12 423 ASN A N 1
ATOM 3353 C CA . ASN A 1 423 ? 19.328 13.781 -4.258 1 88.12 423 ASN A CA 1
ATOM 3354 C C . ASN A 1 423 ? 19.172 12.352 -3.738 1 88.12 423 ASN A C 1
ATOM 3356 O O . ASN A 1 423 ? 20.125 11.57 -3.764 1 88.12 423 ASN A O 1
ATOM 3360 N N . THR A 1 424 ? 18.016 12.031 -3.195 1 90.5 424 THR A N 1
ATOM 3361 C CA . THR A 1 424 ? 17.766 10.734 -2.58 1 90.5 424 THR A CA 1
ATOM 3362 C C . THR A 1 424 ? 16.938 9.844 -3.51 1 90.5 424 THR A C 1
ATOM 3364 O O . THR A 1 424 ? 16.078 9.094 -3.053 1 90.5 424 THR A O 1
ATOM 3367 N N . GLN A 1 425 ? 17.172 9.938 -4.824 1 87.19 425 GLN A N 1
ATOM 3368 C CA . GLN A 1 425 ? 16.375 9.219 -5.812 1 87.19 425 GLN A CA 1
ATOM 3369 C C . GLN A 1 425 ? 16.516 7.711 -5.648 1 87.19 425 GLN A C 1
ATOM 3371 O O . GLN A 1 425 ? 15.547 6.969 -5.77 1 87.19 425 GLN A O 1
ATOM 3376 N N . LYS A 1 426 ? 17.719 7.227 -5.422 1 92.12 426 LYS A N 1
ATOM 3377 C CA . LYS A 1 426 ? 17.938 5.785 -5.305 1 92.12 426 LYS A CA 1
ATOM 3378 C C . LYS A 1 426 ? 17.266 5.23 -4.047 1 92.12 426 LYS A C 1
ATOM 3380 O O . LYS A 1 426 ? 16.641 4.168 -4.09 1 92.12 426 LYS A O 1
ATOM 3385 N N . VAL A 1 427 ? 17.406 5.934 -2.973 1 94.25 427 VAL A N 1
ATOM 3386 C CA . VAL A 1 427 ? 16.781 5.488 -1.732 1 94.25 427 VAL A CA 1
ATOM 3387 C C . VAL A 1 427 ? 15.258 5.539 -1.876 1 94.25 427 VAL A C 1
ATOM 3389 O O . VAL A 1 427 ? 14.555 4.688 -1.335 1 94.25 42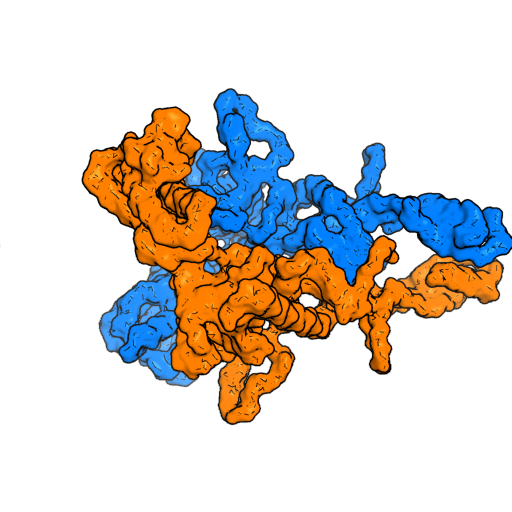7 VAL A O 1
ATOM 3392 N N . GLU A 1 428 ? 14.758 6.461 -2.629 1 88.5 428 GLU A N 1
ATOM 3393 C CA . GLU A 1 428 ? 13.328 6.496 -2.922 1 88.5 428 GLU A CA 1
ATOM 3394 C C . GLU A 1 428 ? 12.906 5.316 -3.791 1 88.5 428 GLU A C 1
ATOM 3396 O O . GLU A 1 428 ? 11.82 4.762 -3.617 1 88.5 428 GLU A O 1
ATOM 3401 N N . ALA A 1 429 ? 13.766 5.016 -4.75 1 87.69 429 ALA A N 1
ATOM 3402 C CA . ALA A 1 429 ? 13.516 3.83 -5.566 1 87.69 429 ALA A CA 1
ATOM 3403 C C . ALA A 1 429 ? 13.453 2.572 -4.703 1 87.69 429 ALA A C 1
ATOM 3405 O O . ALA A 1 429 ? 12.594 1.715 -4.906 1 87.69 429 ALA A O 1
ATOM 3406 N N . PHE A 1 430 ? 14.375 2.523 -3.807 1 94.75 430 PHE A N 1
ATOM 3407 C CA . PHE A 1 430 ? 14.344 1.411 -2.863 1 94.75 430 PHE A CA 1
ATOM 3408 C C . PHE A 1 430 ? 13.047 1.412 -2.064 1 94.75 430 PHE A C 1
ATOM 3410 O O . PHE A 1 430 ? 12.422 0.366 -1.89 1 94.75 430 PHE A O 1
ATOM 3417 N N . ASN A 1 431 ? 12.625 2.533 -1.579 1 89.44 431 ASN A N 1
ATOM 3418 C CA . ASN A 1 431 ? 11.391 2.627 -0.812 1 89.44 431 ASN A CA 1
ATOM 3419 C C . ASN A 1 431 ? 10.188 2.148 -1.623 1 89.44 431 ASN A C 1
ATOM 3421 O O . ASN A 1 431 ? 9.289 1.507 -1.083 1 89.44 431 ASN A O 1
ATOM 3425 N N . ARG A 1 432 ? 10.195 2.426 -2.842 1 85 432 ARG A N 1
ATOM 3426 C CA . ARG A 1 432 ? 9.125 1.938 -3.707 1 85 432 ARG A CA 1
ATOM 3427 C C . ARG A 1 432 ? 9.164 0.418 -3.816 1 85 432 ARG A C 1
ATOM 3429 O O . ARG A 1 432 ? 8.117 -0.237 -3.748 1 85 432 ARG A O 1
ATOM 3436 N N . ALA A 1 433 ? 10.359 -0.085 -4.035 1 89.56 433 ALA A N 1
ATOM 3437 C CA . ALA A 1 433 ? 10.516 -1.536 -4.09 1 89.56 433 ALA A CA 1
ATOM 3438 C C . ALA A 1 433 ? 10.109 -2.182 -2.768 1 89.56 433 ALA A C 1
ATOM 3440 O O . ALA A 1 433 ? 9.508 -3.256 -2.756 1 89.56 433 ALA A O 1
ATOM 3441 N N . LEU A 1 434 ? 10.477 -1.484 -1.728 1 91.69 434 LEU A N 1
ATOM 3442 C CA . LEU A 1 434 ? 10.133 -1.963 -0.393 1 91.69 434 LEU A CA 1
ATOM 3443 C C . LEU A 1 434 ? 8.625 -2.033 -0.214 1 91.69 434 LEU A C 1
ATOM 3445 O O . LEU A 1 434 ? 8.109 -2.986 0.372 1 91.69 434 LEU A O 1
ATOM 3449 N N . ARG A 1 435 ? 7.922 -1.111 -0.738 1 86.75 435 ARG A N 1
ATOM 3450 C CA . ARG A 1 435 ? 6.469 -1.076 -0.613 1 86.75 435 ARG A CA 1
ATOM 3451 C C . ARG A 1 435 ? 5.824 -2.227 -1.38 1 86.75 435 ARG A C 1
ATOM 3453 O O . ARG A 1 435 ? 4.746 -2.697 -1.015 1 86.75 435 ARG A O 1
ATOM 3460 N N . THR A 1 436 ? 6.473 -2.635 -2.338 1 85.75 436 THR A N 1
ATOM 3461 C CA . THR A 1 436 ? 5.992 -3.799 -3.074 1 85.75 436 THR A CA 1
ATOM 3462 C C . THR A 1 436 ? 6.203 -5.074 -2.268 1 85.75 436 THR A C 1
ATOM 3464 O O . THR A 1 436 ? 5.336 -5.953 -2.24 1 85.75 436 THR A O 1
ATOM 3467 N N . SER A 1 437 ? 7.305 -5.082 -1.633 1 90 437 SER A N 1
ATOM 3468 C CA . SER A 1 437 ? 7.652 -6.273 -0.863 1 90 437 SER A CA 1
ATOM 3469 C C . SER A 1 437 ? 6.984 -6.258 0.508 1 90 437 SER A C 1
ATOM 3471 O O . SER A 1 437 ? 6.605 -7.309 1.028 1 90 437 SER A O 1
ATOM 3473 N N . ILE A 1 438 ? 6.926 -5.059 1.084 1 88.38 438 ILE A N 1
ATOM 3474 C CA . ILE A 1 438 ? 6.348 -4.855 2.408 1 88.38 438 ILE A CA 1
ATOM 3475 C C . ILE A 1 438 ? 5.309 -3.734 2.352 1 88.38 438 ILE A C 1
ATOM 3477 O O . ILE A 1 438 ? 5.562 -2.621 2.818 1 88.38 438 ILE A O 1
ATOM 3481 N N . PRO A 1 439 ? 4.145 -4.105 1.865 1 79.75 439 PRO A N 1
ATOM 3482 C CA . PRO A 1 439 ? 3.119 -3.064 1.801 1 79.75 439 PRO A CA 1
ATOM 3483 C C . PRO A 1 439 ? 2.695 -2.568 3.182 1 79.75 439 PRO A C 1
ATOM 3485 O O . PRO A 1 439 ? 2.818 -3.299 4.168 1 79.75 439 PRO A O 1
ATOM 3488 N N . LYS A 1 440 ? 2.203 -1.36 3.258 1 72.19 440 LYS A N 1
ATOM 3489 C CA . LYS A 1 440 ? 1.854 -0.72 4.523 1 72.19 440 LYS A CA 1
ATOM 3490 C C . LYS A 1 440 ? 0.696 -1.445 5.203 1 72.19 440 LYS A C 1
ATOM 3492 O O . LYS A 1 440 ? 0.593 -1.444 6.43 1 72.19 440 LYS A O 1
ATOM 3497 N N . ASN A 1 441 ? -0.16 -2.07 4.434 1 66.38 441 ASN A N 1
ATOM 3498 C CA . ASN A 1 441 ? -1.384 -2.648 4.977 1 66.38 441 ASN A CA 1
ATOM 3499 C C . ASN A 1 441 ? -1.178 -4.098 5.406 1 66.38 441 ASN A C 1
ATOM 3501 O O . ASN A 1 441 ? -2.115 -4.754 5.863 1 66.38 441 ASN A O 1
ATOM 3505 N N . VAL A 1 442 ? 0.046 -4.641 5.137 1 70.25 442 VAL A N 1
ATOM 3506 C CA . VAL A 1 442 ? 0.342 -6.02 5.516 1 70.25 442 VAL A CA 1
ATOM 3507 C C . VAL A 1 442 ? 1.478 -6.039 6.535 1 70.25 442 VAL A C 1
ATOM 3509 O O . VAL A 1 442 ? 2.506 -5.387 6.34 1 70.25 442 VAL A O 1
ATOM 3512 N N . THR A 1 443 ? 1.234 -6.723 7.617 1 70.25 443 THR A N 1
ATOM 3513 C CA . THR A 1 443 ? 2.281 -6.801 8.633 1 70.25 443 THR A CA 1
ATOM 3514 C C . THR A 1 443 ? 3.047 -8.117 8.516 1 70.25 443 THR A C 1
ATOM 3516 O O . THR A 1 443 ? 2.508 -9.18 8.812 1 70.25 443 THR A O 1
ATOM 3519 N N . PHE A 1 444 ? 4.211 -7.992 8 1 78.88 444 PHE A N 1
ATOM 3520 C CA . PHE A 1 444 ? 5.148 -9.109 8.039 1 78.88 444 PHE A CA 1
ATOM 3521 C C . PHE A 1 444 ? 6.035 -9.031 9.273 1 78.88 444 PHE A C 1
ATOM 3523 O O . PHE A 1 444 ? 6.75 -8.047 9.477 1 78.88 444 PHE A O 1
ATOM 3530 N N . SER A 1 445 ? 5.898 -9.883 10.188 1 78.06 445 SER A N 1
ATOM 3531 C CA . SER A 1 445 ? 6.68 -9.805 11.414 1 78.06 445 SER A CA 1
ATOM 3532 C C . SER A 1 445 ? 8 -10.555 11.289 1 78.06 445 SER A C 1
ATOM 3534 O O . SER A 1 445 ? 9.055 -9.945 11.125 1 78.06 445 SER A O 1
ATOM 3536 N N . ARG A 1 446 ? 7.996 -11.844 11.078 1 80.44 446 ARG A N 1
ATOM 3537 C CA . ARG A 1 446 ? 9.195 -12.672 11.062 1 80.44 446 ARG A CA 1
ATOM 3538 C C . ARG A 1 446 ? 9.945 -12.531 9.742 1 80.44 446 ARG A C 1
ATOM 3540 O O . ARG A 1 446 ? 11.164 -12.695 9.695 1 80.44 446 ARG A O 1
ATOM 3547 N N . ASN A 1 447 ? 9.227 -12.188 8.719 1 88.88 447 ASN A N 1
ATOM 3548 C CA . ASN A 1 447 ? 9.805 -12.188 7.383 1 88.88 447 ASN A CA 1
ATOM 3549 C C . ASN A 1 447 ? 10.172 -10.781 6.922 1 88.88 447 ASN A C 1
ATOM 3551 O O . ASN A 1 447 ? 10.641 -10.594 5.801 1 88.88 447 ASN A O 1
ATOM 3555 N N . THR A 1 448 ? 10.07 -9.805 7.828 1 89.81 448 THR A N 1
ATOM 3556 C CA . THR A 1 448 ? 10.227 -8.406 7.441 1 89.81 448 THR A CA 1
ATOM 3557 C C . THR A 1 448 ? 11.641 -8.141 6.945 1 89.81 448 THR A C 1
ATOM 3559 O O . THR A 1 448 ? 11.836 -7.559 5.875 1 89.81 448 THR A O 1
ATOM 3562 N N . SER A 1 449 ? 12.57 -8.547 7.727 1 93 449 SER A N 1
ATOM 3563 C CA . SER A 1 449 ? 13.961 -8.266 7.375 1 93 449 SER A CA 1
ATOM 3564 C C . SER A 1 449 ? 14.344 -8.93 6.055 1 93 449 SER A C 1
ATOM 3566 O O . SER A 1 449 ? 14.938 -8.289 5.184 1 93 449 SER A O 1
ATOM 3568 N N . GLY A 1 450 ? 13.984 -10.172 5.879 1 95.69 450 GLY A N 1
ATOM 3569 C CA . GLY A 1 450 ? 14.273 -10.859 4.633 1 95.69 450 GLY A CA 1
ATOM 3570 C C . GLY A 1 450 ? 13.648 -10.195 3.424 1 95.69 450 GLY A C 1
ATOM 3571 O O . GLY A 1 450 ? 14.273 -10.102 2.365 1 95.69 450 GLY A O 1
ATOM 3572 N N . ARG A 1 451 ? 12.453 -9.75 3.559 1 95.75 451 ARG A N 1
ATOM 3573 C CA . ARG A 1 451 ? 11.758 -9.062 2.475 1 95.75 451 ARG A CA 1
ATOM 3574 C C . ARG A 1 451 ? 12.422 -7.727 2.156 1 95.75 451 ARG A C 1
ATOM 3576 O O . ARG A 1 451 ? 12.523 -7.344 0.989 1 95.75 451 ARG A O 1
ATOM 3583 N N . ALA A 1 452 ? 12.852 -7.02 3.215 1 96.06 452 ALA A N 1
ATOM 3584 C CA . ALA A 1 452 ? 13.539 -5.75 3.01 1 96.06 452 ALA A CA 1
ATOM 3585 C C . ALA A 1 452 ? 14.852 -5.957 2.258 1 96.06 452 ALA A C 1
ATOM 3587 O O . ALA A 1 452 ? 15.156 -5.223 1.313 1 96.06 452 ALA A O 1
ATOM 3588 N N . HIS A 1 453 ? 15.57 -6.93 2.658 1 98.06 453 HIS A N 1
ATOM 3589 C CA . HIS A 1 453 ? 16.844 -7.227 2.006 1 98.06 453 HIS A CA 1
ATOM 3590 C C . HIS A 1 453 ? 16.625 -7.711 0.577 1 98.06 453 HIS A C 1
ATOM 3592 O O . HIS A 1 453 ? 17.422 -7.406 -0.314 1 98.06 453 HIS A O 1
ATOM 3598 N N . SER A 1 454 ? 15.594 -8.469 0.392 1 97.81 454 SER A N 1
ATOM 3599 C CA . SER A 1 454 ? 15.242 -8.883 -0.963 1 97.81 454 SER A CA 1
ATOM 3600 C C . SER A 1 454 ? 14.969 -7.676 -1.854 1 97.81 454 SER A C 1
ATOM 3602 O O . SER A 1 454 ? 15.398 -7.641 -3.01 1 97.81 454 SER A O 1
ATOM 3604 N N . ALA A 1 455 ? 14.273 -6.727 -1.352 1 97.06 455 ALA A N 1
ATOM 3605 C CA . ALA A 1 455 ? 13.977 -5.504 -2.094 1 97.06 455 ALA A CA 1
ATOM 3606 C C . ALA A 1 455 ? 15.258 -4.742 -2.424 1 97.06 455 ALA A C 1
ATOM 3608 O O . ALA A 1 455 ? 15.422 -4.258 -3.545 1 97.06 455 ALA A O 1
ATOM 3609 N N . ALA A 1 456 ? 16.094 -4.641 -1.42 1 98.06 456 ALA A N 1
ATOM 3610 C CA . ALA A 1 456 ? 17.359 -3.947 -1.641 1 98.06 456 ALA A CA 1
ATOM 3611 C C . ALA A 1 456 ? 18.188 -4.641 -2.721 1 98.06 456 ALA A C 1
ATOM 3613 O O . ALA A 1 456 ? 18.75 -3.982 -3.598 1 98.06 456 ALA A O 1
ATOM 3614 N N . HIS A 1 457 ? 18.203 -5.938 -2.66 1 98.12 457 HIS A N 1
ATOM 3615 C CA . HIS A 1 457 ? 18.922 -6.723 -3.662 1 98.12 457 HIS A CA 1
ATOM 3616 C C . HIS A 1 457 ? 18.359 -6.48 -5.055 1 98.12 457 HIS A C 1
ATOM 3618 O O . HIS A 1 457 ? 19.109 -6.324 -6.02 1 98.12 457 HIS A O 1
ATOM 3624 N N . SER A 1 458 ? 17.109 -6.438 -5.152 1 96.62 458 SER A N 1
ATOM 3625 C CA . SER A 1 458 ? 16.438 -6.203 -6.422 1 96.62 458 SER A CA 1
ATOM 3626 C C . SER A 1 458 ? 16.797 -4.84 -7 1 96.62 458 SER A C 1
ATOM 3628 O O . SER A 1 458 ? 16.953 -4.695 -8.211 1 96.62 458 SER A O 1
ATOM 3630 N N . VAL A 1 459 ? 16.844 -3.848 -6.168 1 96.94 459 VAL A N 1
ATOM 3631 C CA . VAL A 1 459 ? 17.141 -2.492 -6.621 1 96.94 459 VAL A CA 1
ATOM 3632 C C . VAL A 1 459 ? 18.578 -2.428 -7.133 1 96.94 459 VAL A C 1
ATOM 3634 O O . VAL A 1 459 ? 18.859 -1.725 -8.109 1 96.94 459 VAL A O 1
ATOM 3637 N N . ASN A 1 460 ? 19.469 -3.137 -6.512 1 97.25 460 ASN A N 1
ATOM 3638 C CA . ASN A 1 460 ? 20.891 -3.098 -6.859 1 97.25 460 ASN A CA 1
ATOM 3639 C C . ASN A 1 460 ? 21.172 -3.861 -8.156 1 97.25 460 ASN A C 1
ATOM 3641 O O . ASN A 1 460 ? 21.969 -3.418 -8.977 1 97.25 460 ASN A O 1
ATOM 3645 N N . VAL A 1 461 ? 20.469 -5.004 -8.414 1 96.44 461 VAL A N 1
ATOM 3646 C CA . VAL A 1 461 ? 20.891 -5.84 -9.531 1 96.44 461 VAL A CA 1
ATOM 3647 C C . VAL A 1 461 ? 19.766 -5.957 -10.547 1 96.44 461 VAL A C 1
ATOM 3649 O O . VAL A 1 461 ? 19.953 -6.488 -11.641 1 96.44 461 VAL A O 1
ATOM 3652 N N . GLY A 1 462 ? 18.641 -5.445 -10.258 1 93.75 462 GLY A N 1
ATOM 3653 C CA . GLY A 1 462 ? 17.453 -5.68 -11.062 1 93.75 462 GLY A CA 1
ATOM 3654 C C . GLY A 1 462 ? 16.594 -6.828 -10.555 1 93.75 462 GLY A C 1
ATOM 3655 O O . GLY A 1 462 ? 17.125 -7.82 -10.047 1 93.75 462 GLY A O 1
ATOM 3656 N N . THR A 1 463 ? 15.383 -6.75 -10.703 1 92.19 463 THR A N 1
ATOM 3657 C CA . THR A 1 463 ? 14.453 -7.691 -10.094 1 92.19 463 THR A CA 1
ATOM 3658 C C . THR A 1 463 ? 14.656 -9.094 -10.656 1 92.19 463 THR A C 1
ATOM 3660 O O . THR A 1 463 ? 14.758 -10.062 -9.906 1 92.19 463 THR A O 1
ATOM 3663 N N . ALA A 1 464 ? 14.703 -9.273 -11.992 1 91.25 464 ALA A N 1
ATOM 3664 C CA . ALA A 1 464 ? 14.875 -10.578 -12.617 1 91.25 464 ALA A CA 1
ATOM 3665 C C . ALA A 1 464 ? 16.203 -11.219 -12.195 1 91.25 464 ALA A C 1
ATOM 3667 O O . ALA A 1 464 ? 16.234 -12.367 -11.758 1 91.25 464 ALA A O 1
ATOM 3668 N N . ASN A 1 465 ? 17.234 -10.422 -12.266 1 94.25 465 ASN A N 1
ATOM 3669 C CA . ASN A 1 465 ? 18.547 -10.922 -11.875 1 94.25 465 ASN A CA 1
ATOM 3670 C C . ASN A 1 465 ? 18.594 -11.289 -10.398 1 94.25 465 ASN A C 1
ATOM 3672 O O . ASN A 1 465 ? 19.266 -12.242 -10.008 1 94.25 465 ASN A O 1
ATOM 3676 N N . SER A 1 466 ? 17.953 -10.5 -9.625 1 96.88 466 SER A N 1
ATOM 3677 C CA . SER A 1 466 ? 17.875 -10.797 -8.195 1 96.88 466 SER A CA 1
ATOM 3678 C C . SER A 1 466 ? 17.25 -12.156 -7.945 1 96.88 466 SER A C 1
ATOM 3680 O O . SER A 1 466 ? 17.75 -12.945 -7.141 1 96.88 466 SER A O 1
ATOM 3682 N N . ILE A 1 467 ? 16.188 -12.477 -8.633 1 95.31 467 ILE A N 1
ATOM 3683 C CA . ILE A 1 467 ? 15.516 -13.758 -8.477 1 95.31 467 ILE A CA 1
ATOM 3684 C C . ILE A 1 467 ? 16.453 -14.891 -8.891 1 95.31 467 ILE A C 1
ATOM 3686 O O . ILE A 1 467 ? 16.625 -15.867 -8.156 1 95.31 467 ILE A O 1
ATOM 3690 N N . PHE A 1 468 ? 17.109 -14.719 -10.016 1 94.88 468 PHE A N 1
ATOM 3691 C CA . PHE A 1 468 ? 18.031 -15.742 -10.508 1 94.88 468 PHE A CA 1
ATOM 3692 C C . PHE A 1 468 ? 19.156 -15.977 -9.516 1 94.88 468 PHE A C 1
ATOM 3694 O O . PHE A 1 468 ? 19.469 -17.125 -9.172 1 94.88 468 PHE A O 1
ATOM 3701 N N . THR A 1 469 ? 19.703 -14.906 -9.047 1 96.38 469 THR A N 1
ATOM 3702 C CA . THR A 1 469 ? 20.844 -15 -8.148 1 96.38 469 THR A CA 1
ATOM 3703 C C . THR A 1 469 ? 20.453 -15.625 -6.812 1 96.38 469 THR A C 1
ATOM 3705 O O . THR A 1 469 ? 21.141 -16.5 -6.301 1 96.38 469 THR A O 1
ATOM 3708 N N . LEU A 1 470 ? 19.391 -15.164 -6.27 1 97.56 470 LEU A N 1
ATOM 3709 C CA . LEU A 1 470 ? 18.938 -15.688 -4.984 1 97.56 470 LEU A CA 1
ATOM 3710 C C . LEU A 1 470 ? 18.578 -17.172 -5.102 1 97.56 470 LEU A C 1
ATOM 3712 O O . LEU A 1 470 ? 18.969 -17.969 -4.258 1 97.56 470 LEU A O 1
ATOM 3716 N N . CYS A 1 471 ? 17.797 -17.484 -6.129 1 96.5 471 CYS A N 1
ATOM 3717 C CA . CYS A 1 471 ? 17.438 -18.891 -6.336 1 96.5 471 CYS A CA 1
ATOM 3718 C C . CYS A 1 471 ? 18.688 -19.75 -6.5 1 96.5 471 CYS A C 1
ATOM 3720 O O . CYS A 1 471 ? 18.766 -20.844 -5.938 1 96.5 471 CYS A O 1
ATOM 3722 N N . ASP A 1 472 ? 19.609 -19.266 -7.184 1 94.88 472 ASP A N 1
ATOM 3723 C CA . ASP A 1 472 ? 20.859 -20 -7.398 1 94.88 472 ASP A CA 1
ATOM 3724 C C . ASP A 1 472 ? 21.594 -20.219 -6.082 1 94.88 472 ASP A C 1
ATOM 3726 O O . ASP A 1 472 ? 21.969 -21.359 -5.758 1 94.88 472 ASP A O 1
ATOM 3730 N N . LYS A 1 473 ? 21.766 -19.234 -5.348 1 96.25 473 LYS A N 1
ATOM 3731 C CA . LYS A 1 473 ? 22.516 -19.297 -4.094 1 96.25 473 LYS A CA 1
ATOM 3732 C C . LYS A 1 473 ? 21.781 -20.156 -3.068 1 96.25 473 LYS A C 1
ATOM 3734 O O . LYS A 1 473 ? 22.406 -20.719 -2.162 1 96.25 473 LYS A O 1
ATOM 3739 N N . LEU A 1 474 ? 20.516 -20.25 -3.234 1 95.94 474 LEU A N 1
ATOM 3740 C CA . LEU A 1 474 ? 19.719 -21.016 -2.283 1 95.94 474 LEU A CA 1
ATOM 3741 C C . LEU A 1 474 ? 19.516 -22.438 -2.768 1 95.94 474 LEU A C 1
ATOM 3743 O O . LEU A 1 474 ? 18.812 -23.219 -2.131 1 95.94 474 LEU A O 1
ATOM 3747 N N . GLY A 1 475 ? 20.031 -22.766 -3.943 1 92.56 475 GLY A N 1
ATOM 3748 C CA . GLY A 1 475 ? 20.047 -24.141 -4.422 1 92.56 475 GLY A CA 1
ATOM 3749 C C . GLY A 1 475 ? 18.859 -24.484 -5.312 1 92.56 475 GLY A C 1
ATOM 3750 O O . GLY A 1 475 ? 18.594 -25.656 -5.586 1 92.56 475 GLY A O 1
ATOM 3751 N N . CYS A 1 476 ? 18.094 -23.516 -5.691 1 93.19 476 CYS A N 1
ATOM 3752 C CA . CYS A 1 476 ? 16.953 -23.766 -6.562 1 93.19 476 CYS A CA 1
ATOM 3753 C C . CYS A 1 476 ? 17.125 -23.031 -7.895 1 93.19 476 CYS A C 1
ATOM 3755 O O . CYS A 1 476 ? 16.203 -22.344 -8.352 1 93.19 476 CYS A O 1
ATOM 3757 N N . SER A 1 477 ? 18.156 -23.281 -8.5 1 90.81 477 SER A N 1
ATOM 3758 C CA . SER A 1 477 ? 18.516 -22.594 -9.742 1 90.81 477 SER A CA 1
ATOM 3759 C C . SER A 1 477 ? 17.422 -22.766 -10.797 1 90.81 477 SER A C 1
ATOM 3761 O O . SER A 1 477 ? 16.812 -23.828 -10.906 1 90.81 477 SER A O 1
ATOM 3763 N N . ILE A 1 478 ? 17.234 -21.672 -11.508 1 86.44 478 ILE A N 1
ATOM 3764 C CA . ILE A 1 478 ? 16.234 -21.625 -12.562 1 86.44 478 ILE A CA 1
ATOM 3765 C C . ILE A 1 478 ? 16.859 -22.016 -13.898 1 86.44 478 ILE A C 1
ATOM 3767 O O . ILE A 1 478 ? 17.859 -21.422 -14.305 1 86.44 478 ILE A O 1
ATOM 3771 N N . THR A 1 479 ? 16.422 -23.094 -14.375 1 75.75 479 THR A N 1
ATOM 3772 C CA . THR A 1 479 ? 16.984 -23.578 -15.633 1 75.75 479 THR A CA 1
ATOM 3773 C C . THR A 1 479 ? 16.297 -22.891 -16.812 1 75.75 479 THR A C 1
ATOM 3775 O O . THR A 1 479 ? 15.102 -22.625 -16.781 1 75.75 479 THR A O 1
ATOM 3778 N N . ALA A 1 480 ? 17.172 -22.5 -17.703 1 63.97 480 ALA A N 1
ATOM 3779 C CA . ALA A 1 480 ? 16.641 -21.938 -18.938 1 63.97 480 ALA A CA 1
ATOM 3780 C C . ALA A 1 480 ? 15.664 -22.891 -19.609 1 63.97 480 ALA A C 1
ATOM 3782 O O . ALA A 1 480 ? 15.883 -24.109 -19.641 1 63.97 480 ALA A O 1
ATOM 3783 N N . ASN A 1 481 ? 14.5 -22.5 -20.031 1 56 481 ASN A N 1
ATOM 3784 C CA . ASN A 1 481 ? 13.516 -23.266 -20.781 1 56 481 ASN A CA 1
ATOM 3785 C C . ASN A 1 481 ? 12.859 -24.328 -19.922 1 56 481 ASN A C 1
ATOM 3787 O O . ASN A 1 481 ? 12.453 -25.391 -20.422 1 56 481 ASN A O 1
ATOM 3791 N N . SER A 1 482 ? 13.062 -24.172 -18.516 1 54.19 482 SER A N 1
ATOM 3792 C CA . SER A 1 482 ? 12.484 -25.188 -17.656 1 54.19 482 SER A CA 1
ATOM 3793 C C . SER A 1 482 ? 10.969 -25.078 -17.609 1 54.19 482 SER A C 1
ATOM 3795 O O . SER A 1 482 ? 10.414 -23.984 -17.656 1 54.19 482 SER A O 1
ATOM 3797 N N . LYS A 1 483 ? 10.203 -26.156 -18.172 1 49.97 483 LYS A N 1
ATOM 3798 C CA . LYS A 1 483 ? 8.773 -26.328 -17.969 1 49.97 483 LYS A CA 1
ATOM 3799 C C . LYS A 1 483 ? 8.492 -27.359 -16.875 1 49.97 483 LYS A C 1
ATOM 3801 O O . LYS A 1 483 ? 9.086 -28.438 -16.859 1 49.97 483 LYS A O 1
ATOM 3806 N N . MET B 1 1 ? -4.766 -38.25 -21.516 1 89.94 1 MET B N 1
ATOM 3807 C CA . MET B 1 1 ? -3.748 -37.844 -22.469 1 89.94 1 MET B CA 1
ATOM 3808 C C . MET B 1 1 ? -2.676 -38.938 -22.609 1 89.94 1 MET B C 1
ATOM 3810 O O . MET B 1 1 ? -2.477 -39.469 -23.703 1 89.94 1 MET B O 1
ATOM 3814 N N . TRP B 1 2 ? -1.947 -39.281 -21.578 1 91.38 2 TRP B N 1
ATOM 3815 C CA . TRP B 1 2 ? -0.836 -40.25 -21.594 1 91.38 2 TRP B CA 1
ATOM 3816 C C . TRP B 1 2 ? -1.313 -41.625 -22 1 91.38 2 TRP B C 1
ATOM 3818 O O . TRP B 1 2 ? -0.696 -42.281 -22.828 1 91.38 2 TRP B O 1
ATOM 3828 N N . ASN B 1 3 ? -2.449 -42.062 -21.469 1 93.12 3 ASN B N 1
ATOM 3829 C CA . ASN B 1 3 ? -3.018 -43.344 -21.828 1 93.12 3 ASN B CA 1
ATOM 3830 C C . ASN B 1 3 ? -3.295 -43.438 -23.328 1 93.12 3 ASN B C 1
ATOM 3832 O O . ASN B 1 3 ? -2.969 -44.438 -23.969 1 93.12 3 ASN B O 1
ATOM 3836 N N . THR B 1 4 ? -3.9 -42.406 -23.844 1 93.56 4 THR B N 1
ATOM 3837 C CA . THR B 1 4 ? -4.219 -42.375 -25.266 1 93.56 4 THR B CA 1
ATOM 3838 C C . THR B 1 4 ? -2.947 -42.406 -26.109 1 93.56 4 THR B C 1
ATOM 3840 O O . THR B 1 4 ? -2.871 -43.156 -27.078 1 93.56 4 THR B O 1
ATOM 3843 N N . ALA B 1 5 ? -1.999 -41.625 -25.734 1 94.56 5 ALA B N 1
ATOM 3844 C CA . ALA B 1 5 ? -0.754 -41.562 -26.5 1 94.56 5 ALA B CA 1
ATOM 3845 C C . ALA B 1 5 ? -0.003 -42.875 -26.469 1 94.56 5 ALA B C 1
ATOM 3847 O O . ALA B 1 5 ? 0.534 -43.312 -27.484 1 94.56 5 ALA B O 1
ATOM 3848 N N . PHE B 1 6 ? 0.093 -43.469 -25.297 1 92.5 6 PHE B N 1
ATOM 3849 C CA . PHE B 1 6 ? 0.816 -44.75 -25.156 1 92.5 6 PHE B CA 1
ATOM 3850 C C . PHE B 1 6 ? 0.137 -45.844 -25.953 1 92.5 6 PHE B C 1
ATOM 3852 O O . PHE B 1 6 ? 0.807 -46.656 -26.594 1 92.5 6 PHE B O 1
ATOM 3859 N N . LYS B 1 7 ? -1.163 -45.875 -25.891 1 91.62 7 LYS B N 1
ATOM 3860 C CA . LYS B 1 7 ? -1.907 -46.875 -26.656 1 91.62 7 LYS B CA 1
ATOM 3861 C C . LYS B 1 7 ? -1.729 -46.688 -28.156 1 91.62 7 LYS B C 1
ATOM 3863 O O . LYS B 1 7 ? -1.543 -47.656 -28.906 1 91.62 7 LYS B O 1
ATOM 3868 N N . GLU B 1 8 ? -1.862 -45.438 -28.562 1 94.88 8 GLU B N 1
ATOM 3869 C CA . GLU B 1 8 ? -1.671 -45.125 -29.969 1 94.88 8 GLU B CA 1
ATOM 3870 C C . GLU B 1 8 ? -0.266 -45.5 -30.438 1 94.88 8 GLU B C 1
ATOM 3872 O O . GLU B 1 8 ? -0.095 -46.062 -31.516 1 94.88 8 GLU B O 1
ATOM 3877 N N . HIS B 1 9 ? 0.716 -45.125 -29.719 1 94.62 9 HIS B N 1
ATOM 3878 C CA . HIS B 1 9 ? 2.104 -45.469 -30.031 1 94.62 9 HIS B CA 1
ATOM 3879 C C . HIS B 1 9 ? 2.299 -46.969 -30.172 1 94.62 9 HIS B C 1
ATOM 3881 O O . HIS B 1 9 ? 2.953 -47.406 -31.125 1 94.62 9 HIS B O 1
ATOM 3887 N N . ALA B 1 10 ? 1.756 -47.719 -29.234 1 89.62 10 ALA B N 1
ATOM 3888 C CA . ALA B 1 10 ? 1.881 -49.188 -29.25 1 89.62 10 ALA B CA 1
ATOM 3889 C C . ALA B 1 10 ? 1.221 -49.75 -30.5 1 89.62 10 ALA B C 1
ATOM 3891 O O . ALA B 1 10 ? 1.679 -50.781 -31.031 1 89.62 10 ALA B O 1
ATOM 3892 N N . SER B 1 11 ? 0.163 -49.125 -30.953 1 91.75 11 SER B N 1
ATOM 3893 C CA . SER B 1 11 ? -0.556 -49.594 -32.125 1 91.75 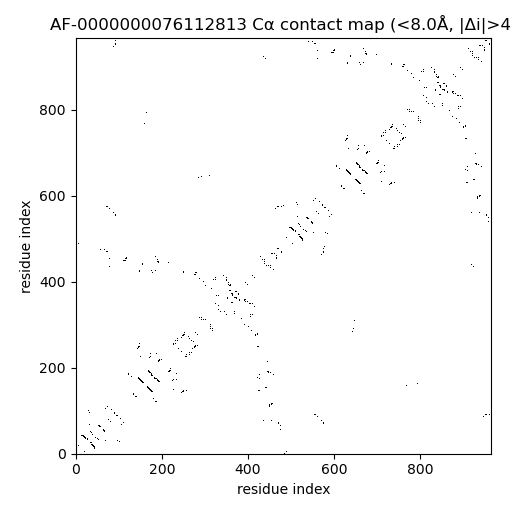11 SER B CA 1
ATOM 3894 C C . SER B 1 11 ? 0.217 -49.281 -33.406 1 91.75 11 SER B C 1
ATOM 3896 O O . SER B 1 11 ? 0.223 -50.062 -34.344 1 91.75 11 SER B O 1
ATOM 3898 N N . ILE B 1 12 ? 0.804 -48.125 -33.438 1 93.81 12 ILE B N 1
ATOM 3899 C CA . ILE B 1 12 ? 1.484 -47.656 -34.625 1 93.81 12 ILE B CA 1
ATOM 3900 C C . ILE B 1 12 ? 2.867 -48.281 -34.719 1 93.81 12 ILE B C 1
ATOM 3902 O O . ILE B 1 12 ? 3.324 -48.656 -35.812 1 93.81 12 ILE B O 1
ATOM 3906 N N . SER B 1 13 ? 3.51 -48.344 -33.562 1 92.88 13 SER B N 1
ATOM 3907 C CA . SER B 1 13 ? 4.852 -48.906 -33.5 1 92.88 13 SER B CA 1
ATOM 3908 C C . SER B 1 13 ? 4.973 -49.938 -32.406 1 92.88 13 SER B C 1
ATOM 3910 O O . SER B 1 13 ? 5.656 -49.688 -31.391 1 92.88 13 SER B O 1
ATOM 3912 N N . PRO B 1 14 ? 4.578 -51.125 -32.594 1 88.44 14 PRO B N 1
ATOM 3913 C CA . PRO B 1 14 ? 4.492 -52.125 -31.547 1 88.44 14 PRO B CA 1
ATOM 3914 C C . PRO B 1 14 ? 5.867 -52.594 -31.062 1 88.44 14 PRO B C 1
ATOM 3916 O O . PRO B 1 14 ? 6 -53.062 -29.922 1 88.44 14 PRO B O 1
ATOM 3919 N N . VAL B 1 15 ? 6.895 -52.5 -31.844 1 91.12 15 VAL B N 1
ATOM 3920 C CA . VAL B 1 15 ? 8.195 -53.031 -31.469 1 91.12 15 VAL B CA 1
ATOM 3921 C C . VAL B 1 15 ? 9.062 -51.938 -30.875 1 91.12 15 VAL B C 1
ATOM 3923 O O . VAL B 1 15 ? 10.141 -52.188 -30.344 1 91.12 15 VAL B O 1
ATOM 3926 N N . CYS B 1 16 ? 8.5 -50.719 -30.859 1 92.81 16 CYS B N 1
ATOM 3927 C CA . CYS B 1 16 ? 9.297 -49.562 -30.406 1 92.81 16 CYS B CA 1
ATOM 3928 C C . CYS B 1 16 ? 9.352 -49.531 -28.875 1 92.81 16 CYS B C 1
ATOM 3930 O O . CYS B 1 16 ? 8.32 -49.625 -28.219 1 92.81 16 CYS B O 1
ATOM 3932 N N . ASN B 1 17 ? 10.57 -49.406 -28.344 1 89.25 17 ASN B N 1
ATOM 3933 C CA . ASN B 1 17 ? 10.758 -49.312 -26.906 1 89.25 17 ASN B CA 1
ATOM 3934 C C . ASN B 1 17 ? 11.141 -47.875 -26.5 1 89.25 17 ASN B C 1
ATOM 3936 O O . ASN B 1 17 ? 11.766 -47.688 -25.453 1 89.25 17 ASN B O 1
ATOM 3940 N N . GLY B 1 18 ? 10.844 -47 -27.359 1 92.19 18 GLY B N 1
ATOM 3941 C CA . GLY B 1 18 ? 11.18 -45.625 -27.078 1 92.19 18 GLY B CA 1
ATOM 3942 C C . GLY B 1 18 ? 10.297 -45 -26.016 1 92.19 18 GLY B C 1
ATOM 3943 O O . GLY B 1 18 ? 9.234 -45.531 -25.688 1 92.19 18 GLY B O 1
ATOM 3944 N N . PHE B 1 19 ? 10.781 -43.844 -25.422 1 93.62 19 PHE B N 1
ATOM 3945 C CA . PHE B 1 19 ? 10.031 -43.094 -24.406 1 93.62 19 PHE B CA 1
ATOM 3946 C C . PHE B 1 19 ? 9.242 -41.969 -25.047 1 93.62 19 PHE B C 1
ATOM 3948 O O . PHE B 1 19 ? 9.719 -41.312 -25.969 1 93.62 19 PHE B O 1
ATOM 3955 N N . LEU B 1 20 ? 8.023 -41.844 -24.5 1 94.81 20 LEU B N 1
ATOM 3956 C CA . LEU B 1 20 ? 7.23 -40.688 -24.906 1 94.81 20 LEU B CA 1
ATOM 3957 C C . LEU B 1 20 ? 7.535 -39.5 -24.031 1 94.81 20 LEU B C 1
ATOM 3959 O O . LEU B 1 20 ? 7.648 -39.625 -22.812 1 94.81 20 LEU B O 1
ATOM 3963 N N . HIS B 1 21 ? 7.809 -38.375 -24.672 1 93.12 21 HIS B N 1
ATOM 3964 C CA . HIS B 1 21 ? 8.016 -37.094 -23.953 1 93.12 21 HIS B CA 1
ATOM 3965 C C . HIS B 1 21 ? 7.316 -35.938 -24.656 1 93.12 21 HIS B C 1
ATOM 3967 O O . HIS B 1 21 ? 6.93 -36.062 -25.828 1 93.12 21 HIS B O 1
ATOM 3973 N N . TRP B 1 22 ? 7.16 -34.906 -23.984 1 90 22 TRP B N 1
ATOM 3974 C CA . TRP B 1 22 ? 6.574 -33.688 -24.578 1 90 22 TRP B CA 1
ATOM 3975 C C . TRP B 1 22 ? 7.5 -33.094 -25.625 1 90 22 TRP B C 1
ATOM 3977 O O . TRP B 1 22 ? 8.719 -33.031 -25.422 1 90 22 TRP B O 1
ATOM 3987 N N . ASP B 1 23 ? 6.945 -32.812 -26.734 1 90.31 23 ASP B N 1
ATOM 3988 C CA . ASP B 1 23 ? 7.695 -32.031 -27.719 1 90.31 23 ASP B CA 1
ATOM 3989 C C . ASP B 1 23 ? 7.676 -30.547 -27.391 1 90.31 23 ASP B C 1
ATOM 3991 O O . ASP B 1 23 ? 6.805 -29.812 -27.859 1 90.31 23 ASP B O 1
ATOM 3995 N N . MET B 1 24 ? 8.625 -30.125 -26.719 1 84.56 24 MET B N 1
ATOM 3996 C CA . MET B 1 24 ? 8.672 -28.766 -26.188 1 84.56 24 MET B CA 1
ATOM 3997 C C . MET B 1 24 ? 8.758 -27.734 -27.328 1 84.56 24 MET B C 1
ATOM 3999 O O . MET B 1 24 ? 8.336 -26.594 -27.156 1 84.56 24 MET B O 1
ATOM 4003 N N . LYS B 1 25 ? 9.352 -28.047 -28.438 1 85.38 25 LYS B N 1
ATOM 4004 C CA . LYS B 1 25 ? 9.492 -27.156 -29.578 1 85.38 25 LYS B CA 1
ATOM 4005 C C . LYS B 1 25 ? 8.141 -26.828 -30.203 1 85.38 25 LYS B C 1
ATOM 4007 O O . LYS B 1 25 ? 7.969 -25.781 -30.828 1 85.38 25 LYS B O 1
ATOM 4012 N N . LYS B 1 26 ? 7.215 -27.766 -30 1 89.88 26 LYS B N 1
ATOM 4013 C CA . LYS B 1 26 ? 5.914 -27.578 -30.641 1 89.88 26 LYS B CA 1
ATOM 4014 C C . LYS B 1 26 ? 4.848 -27.188 -29.625 1 89.88 26 LYS B C 1
ATOM 4016 O O . LYS B 1 26 ? 3.652 -27.266 -29.922 1 89.88 26 LYS B O 1
ATOM 4021 N N . GLU B 1 27 ? 5.324 -26.844 -28.516 1 88.25 27 GLU B N 1
ATOM 4022 C CA . GLU B 1 27 ? 4.395 -26.438 -27.469 1 88.25 27 GLU B CA 1
ATOM 4023 C C . GLU B 1 27 ? 3.611 -25.188 -27.875 1 88.25 27 GLU B C 1
ATOM 4025 O O . GLU B 1 27 ? 4.168 -24.266 -28.484 1 88.25 27 GLU B O 1
ATOM 4030 N N . LYS B 1 28 ? 2.312 -25.188 -27.641 1 85.5 28 LYS B N 1
ATOM 4031 C CA . LYS B 1 28 ? 1.465 -24.016 -27.859 1 85.5 28 LYS B CA 1
ATOM 4032 C C . LYS B 1 28 ? 0.967 -23.453 -26.531 1 85.5 28 LYS B C 1
ATOM 4034 O O . LYS B 1 28 ? 0.185 -24.094 -25.828 1 85.5 28 LYS B O 1
ATOM 4039 N N . ILE B 1 29 ? 1.395 -22.281 -26.266 1 81.69 29 ILE B N 1
ATOM 4040 C CA . ILE B 1 29 ? 1.084 -21.672 -24.984 1 81.69 29 ILE B CA 1
ATOM 4041 C C . ILE B 1 29 ? -0.016 -20.625 -25.156 1 81.69 29 ILE B C 1
ATOM 4043 O O . ILE B 1 29 ? -0 -19.844 -26.125 1 81.69 29 ILE B O 1
ATOM 4047 N N . ARG B 1 30 ? -0.971 -20.641 -24.25 1 81.5 30 ARG B N 1
ATOM 4048 C CA . ARG B 1 30 ? -2.039 -19.641 -24.172 1 81.5 30 ARG B CA 1
ATOM 4049 C C . ARG B 1 30 ? -2.285 -19.219 -22.719 1 81.5 30 ARG B C 1
ATOM 4051 O O . ARG B 1 30 ? -3.154 -19.781 -22.047 1 81.5 30 ARG B O 1
ATOM 4058 N N . GLY B 1 31 ? -1.646 -18.109 -22.391 1 81.75 31 GLY B N 1
ATOM 4059 C CA . GLY B 1 31 ? -1.699 -17.766 -20.969 1 81.75 31 GLY B CA 1
ATOM 4060 C C . GLY B 1 31 ? -1.122 -18.844 -20.078 1 81.75 31 GLY B C 1
ATOM 4061 O O . GLY B 1 31 ? 0.013 -19.281 -20.281 1 81.75 31 GLY B O 1
ATOM 4062 N N . LEU B 1 32 ? -1.976 -19.375 -19.203 1 86.06 32 LEU B N 1
ATOM 4063 C CA . LEU B 1 32 ? -1.544 -20.438 -18.312 1 86.06 32 LEU B CA 1
ATOM 4064 C C . LEU B 1 32 ? -1.842 -21.812 -18.906 1 86.06 32 LEU B C 1
ATOM 4066 O O . LEU B 1 32 ? -1.378 -22.828 -18.391 1 86.06 32 LEU B O 1
ATOM 4070 N N . GLY B 1 33 ? -2.602 -21.75 -19.938 1 81.69 33 GLY B N 1
ATOM 4071 C CA . GLY B 1 33 ? -2.898 -23 -20.625 1 81.69 33 GLY B CA 1
ATOM 4072 C C . GLY B 1 33 ? -1.882 -23.359 -21.688 1 81.69 33 GLY B C 1
ATOM 4073 O O . GLY B 1 33 ? -1.313 -22.469 -22.328 1 81.69 33 GLY B O 1
ATOM 4074 N N . CYS B 1 34 ? -1.705 -24.734 -21.781 1 85.88 34 CYS B N 1
ATOM 4075 C CA . CYS B 1 34 ? -0.791 -25.188 -22.828 1 85.88 34 CYS B CA 1
ATOM 4076 C C . CYS B 1 34 ? -1.363 -26.391 -23.562 1 85.88 34 CYS B C 1
ATOM 4078 O O . CYS B 1 34 ? -2.197 -27.125 -23.031 1 85.88 34 CYS B O 1
ATOM 4080 N N . ARG B 1 35 ? -1.042 -26.406 -24.797 1 90 35 ARG B N 1
ATOM 4081 C CA . ARG B 1 35 ? -1.276 -27.594 -25.609 1 90 35 ARG B CA 1
ATOM 4082 C C . ARG B 1 35 ? 0.038 -28.281 -25.969 1 90 35 ARG B C 1
ATOM 4084 O O . ARG B 1 35 ? 1.014 -27.625 -26.328 1 90 35 ARG B O 1
ATOM 4091 N N . GLU B 1 36 ? -0.041 -29.547 -25.719 1 91.69 36 GLU B N 1
ATOM 4092 C CA . GLU B 1 36 ? 1.202 -30.312 -25.859 1 91.69 36 GLU B CA 1
ATOM 4093 C C . GLU B 1 36 ? 1.035 -31.469 -26.844 1 91.69 36 GLU B C 1
ATOM 4095 O O . GLU B 1 36 ? -0.074 -31.969 -27.016 1 91.69 36 GLU B O 1
ATOM 4100 N N . GLN B 1 37 ? 2.146 -31.734 -27.5 1 94.62 37 GLN B N 1
ATOM 4101 C CA . GLN B 1 37 ? 2.271 -32.938 -28.297 1 94.62 37 GLN B CA 1
ATOM 4102 C C . GLN B 1 37 ? 3.355 -33.875 -27.734 1 94.62 37 GLN B C 1
ATOM 4104 O O . GLN B 1 37 ? 4.348 -33.406 -27.172 1 94.62 37 GLN B O 1
ATOM 4109 N N . MET B 1 38 ? 3.08 -35.125 -27.797 1 94.94 38 MET B N 1
ATOM 4110 C CA . MET B 1 38 ? 4.082 -36.094 -27.359 1 94.94 38 MET B CA 1
ATOM 4111 C C . MET B 1 38 ? 4.844 -36.656 -28.562 1 94.94 38 MET B C 1
ATOM 4113 O O . MET B 1 38 ? 4.289 -36.812 -29.641 1 94.94 38 MET B O 1
ATOM 4117 N N . LYS B 1 39 ? 6.129 -36.906 -28.328 1 95.81 39 LYS B N 1
ATOM 4118 C CA . LYS B 1 39 ? 6.965 -37.562 -29.344 1 95.81 39 LYS B CA 1
ATOM 4119 C C . LYS B 1 39 ? 7.77 -38.688 -28.75 1 95.81 39 LYS B C 1
ATOM 4121 O O . LYS B 1 39 ? 8.07 -38.688 -27.547 1 95.81 39 LYS B O 1
ATOM 4126 N N . CYS B 1 40 ? 7.973 -39.688 -29.562 1 96.19 40 CYS B N 1
ATOM 4127 C CA . CYS B 1 40 ? 8.789 -40.812 -29.141 1 96.19 40 CYS B CA 1
ATOM 4128 C C . CYS B 1 40 ? 10.273 -40.531 -29.359 1 96.19 40 CYS B C 1
ATOM 4130 O O . CYS B 1 40 ? 10.648 -39.875 -30.328 1 96.19 40 CYS B O 1
ATOM 4132 N N . THR B 1 41 ? 11.117 -40.969 -28.469 1 94.5 41 THR B N 1
ATOM 4133 C CA . THR B 1 41 ? 12.555 -40.719 -28.562 1 94.5 41 THR B CA 1
ATOM 4134 C C . THR B 1 41 ? 13.188 -41.656 -29.609 1 94.5 41 THR B C 1
ATOM 4136 O O . THR B 1 41 ? 14.312 -41.406 -30.047 1 94.5 41 THR B O 1
ATOM 4139 N N . HIS B 1 42 ? 12.469 -42.719 -30.062 1 95.12 42 HIS B N 1
ATOM 4140 C CA . HIS B 1 42 ? 13.094 -43.75 -30.891 1 95.12 42 HIS B CA 1
ATOM 4141 C C . HIS B 1 42 ? 12.469 -43.812 -32.281 1 95.12 42 HIS B C 1
ATOM 4143 O O . HIS B 1 42 ? 13.133 -44.156 -33.25 1 95.12 42 HIS B O 1
ATOM 4149 N N . CYS B 1 43 ? 11.203 -43.625 -32.344 1 94.88 43 CYS B N 1
ATOM 4150 C CA . CYS B 1 43 ? 10.539 -43.719 -33.656 1 94.88 43 CYS B CA 1
ATOM 4151 C C . CYS B 1 43 ? 9.945 -42.375 -34.062 1 94.88 43 CYS B C 1
ATOM 4153 O O . CYS B 1 43 ? 10.25 -41.344 -33.438 1 94.88 43 CYS B O 1
ATOM 4155 N N . THR B 1 44 ? 9.156 -42.25 -35.156 1 93.69 44 THR B N 1
ATOM 4156 C CA . THR B 1 44 ? 8.68 -41 -35.719 1 93.69 44 THR B CA 1
ATOM 4157 C C . THR B 1 44 ? 7.285 -40.688 -35.188 1 93.69 44 THR B C 1
ATOM 4159 O O . THR B 1 44 ? 6.586 -39.844 -35.781 1 93.69 44 THR B O 1
ATOM 4162 N N . TYR B 1 45 ? 6.938 -41.312 -34.094 1 95.38 45 TYR B N 1
ATOM 4163 C CA . TYR B 1 45 ? 5.598 -41.094 -33.562 1 95.38 45 TYR B CA 1
ATOM 4164 C C . TYR B 1 45 ? 5.445 -39.719 -32.969 1 95.38 45 TYR B C 1
ATOM 4166 O O . TYR B 1 45 ? 6.328 -39.25 -32.25 1 95.38 45 TYR B O 1
ATOM 4174 N N . HIS B 1 46 ? 4.336 -39.094 -33.344 1 95.75 46 HIS B N 1
ATOM 4175 C CA . HIS B 1 46 ? 3.838 -37.875 -32.719 1 95.75 46 HIS B CA 1
ATOM 4176 C C . HIS B 1 46 ? 2.354 -38 -32.406 1 95.75 46 HIS B C 1
ATOM 4178 O O . HIS B 1 46 ? 1.562 -38.469 -33.219 1 95.75 46 HIS B O 1
ATOM 4184 N N . SER B 1 47 ? 2.088 -37.688 -31.203 1 95.44 47 SER B N 1
ATOM 4185 C CA . SER B 1 47 ? 0.676 -37.688 -30.828 1 95.44 47 SER B CA 1
ATOM 4186 C C . SER B 1 47 ? -0.059 -36.5 -31.391 1 95.44 47 SER B C 1
ATOM 4188 O O . SER B 1 47 ? 0.566 -35.562 -31.938 1 95.44 47 SER B O 1
ATOM 4190 N N . LYS B 1 48 ? -1.376 -36.562 -31.297 1 94.12 48 LYS B N 1
ATOM 4191 C CA . LYS B 1 48 ? -2.148 -35.344 -31.516 1 94.12 48 LYS B CA 1
ATOM 4192 C C . LYS B 1 48 ? -1.882 -34.312 -30.422 1 94.12 48 LYS B C 1
ATOM 4194 O O . LYS B 1 48 ? -1.23 -34.625 -29.422 1 94.12 48 LYS B O 1
ATOM 4199 N N . TYR B 1 49 ? -2.383 -33.125 -30.672 1 94.5 49 TYR B N 1
ATOM 4200 C CA . TYR B 1 49 ? -2.291 -32.125 -29.625 1 94.5 49 TYR B CA 1
ATOM 4201 C C . TYR B 1 49 ? -3.316 -32.375 -28.516 1 94.5 49 TYR B C 1
ATOM 4203 O O . TYR B 1 49 ? -4.473 -32.719 -28.812 1 94.5 49 TYR B O 1
ATOM 4211 N N . PHE B 1 50 ? -2.803 -32.344 -27.328 1 92.56 50 PHE B N 1
ATOM 4212 C CA . PHE B 1 50 ? -3.688 -32.406 -26.172 1 92.56 50 PHE B CA 1
ATOM 4213 C C . PHE B 1 50 ? -3.742 -31.078 -25.438 1 92.56 50 PHE B C 1
ATOM 4215 O O . PHE B 1 50 ? -2.707 -30.438 -25.203 1 92.56 50 PHE B O 1
ATOM 4222 N N . SER B 1 51 ? -5.008 -30.625 -25.141 1 88.88 51 SER B N 1
ATOM 4223 C CA . SER B 1 51 ? -5.152 -29.453 -24.297 1 88.88 51 SER B CA 1
ATOM 4224 C C . SER B 1 51 ? -5.051 -29.812 -22.812 1 88.88 51 SER B C 1
ATOM 4226 O O . SER B 1 51 ? -5.797 -30.672 -22.328 1 88.88 51 SER B O 1
ATOM 4228 N N . LEU B 1 52 ? -4.129 -29.188 -22.156 1 87.88 52 LEU B N 1
ATOM 4229 C CA . LEU B 1 52 ? -3.932 -29.484 -20.75 1 87.88 52 LEU B CA 1
ATOM 4230 C C . LEU B 1 52 ? -4.75 -28.531 -19.875 1 87.88 52 LEU B C 1
ATOM 4232 O O . LEU B 1 52 ? -4.367 -28.234 -18.734 1 87.88 52 LEU B O 1
ATOM 4236 N N . TYR B 1 53 ? -5.707 -27.938 -20.469 1 87.31 53 TYR B N 1
ATOM 4237 C CA . TYR B 1 53 ? -6.633 -27.047 -19.766 1 87.31 53 TYR B CA 1
ATOM 4238 C C . TYR B 1 53 ? -8.062 -27.234 -20.281 1 87.31 53 TYR B C 1
ATOM 4240 O O . TYR B 1 53 ? -8.273 -27.781 -21.359 1 87.31 53 TYR B O 1
ATOM 4248 N N . GLU B 1 54 ? -8.953 -26.75 -19.438 1 88.56 54 GLU B N 1
ATOM 4249 C CA . GLU B 1 54 ? -10.359 -26.766 -19.828 1 88.56 54 GLU B CA 1
ATOM 4250 C C . GLU B 1 54 ? -10.781 -25.453 -20.453 1 88.56 54 GLU B C 1
ATOM 4252 O O . GLU B 1 54 ? -10.25 -24.391 -20.109 1 88.56 54 GLU B O 1
ATOM 4257 N N . GLU B 1 55 ? -11.664 -25.594 -21.375 1 90.31 55 GLU B N 1
ATOM 4258 C CA . GLU B 1 55 ? -12.195 -24.406 -22.047 1 90.31 55 GLU B CA 1
ATOM 4259 C C . GLU B 1 55 ? -13.625 -24.109 -21.594 1 90.31 55 GLU B C 1
ATOM 4261 O O . GLU B 1 55 ? -14.367 -25.031 -21.219 1 90.31 55 GLU B O 1
ATOM 4266 N N . ILE B 1 56 ? -13.953 -22.844 -21.547 1 91.06 56 ILE B N 1
ATOM 4267 C CA . ILE B 1 56 ? -15.32 -22.438 -21.219 1 91.06 56 ILE B CA 1
ATOM 4268 C C . ILE B 1 56 ? -16.234 -22.703 -22.406 1 91.06 56 ILE B C 1
ATOM 4270 O O . ILE B 1 56 ? -15.922 -22.328 -23.531 1 91.06 56 ILE B O 1
ATOM 4274 N N . ALA B 1 57 ? -17.359 -23.328 -22.094 1 84.94 57 ALA B N 1
ATOM 4275 C CA . ALA B 1 57 ? -18.312 -23.656 -23.141 1 84.94 57 ALA B CA 1
ATOM 4276 C C . ALA B 1 57 ? -19.078 -22.422 -23.594 1 84.94 57 ALA B C 1
ATOM 4278 O O . ALA B 1 57 ? -19.578 -21.656 -22.766 1 84.94 57 ALA B O 1
ATOM 4279 N N . THR B 1 58 ? -18.812 -22.078 -24.797 1 80.62 58 THR B N 1
ATOM 4280 C CA . THR B 1 58 ? -19.594 -20.984 -25.359 1 80.62 58 THR B CA 1
ATOM 4281 C C . THR B 1 58 ? -20.297 -21.422 -26.641 1 80.62 58 THR B C 1
ATOM 4283 O O . THR B 1 58 ? -19.875 -22.391 -27.281 1 80.62 58 THR B O 1
ATOM 4286 N N . ASN B 1 59 ? -21.438 -20.828 -26.938 1 74.75 59 ASN B N 1
ATOM 4287 C CA . ASN B 1 59 ? -22.172 -21.125 -28.156 1 74.75 59 ASN B CA 1
ATOM 4288 C C . ASN B 1 59 ? -21.625 -20.328 -29.344 1 74.75 59 ASN B C 1
ATOM 4290 O O . ASN B 1 59 ? -22.125 -20.469 -30.469 1 74.75 59 ASN B O 1
ATOM 4294 N N . LYS B 1 60 ? -20.703 -19.562 -29.141 1 68.44 60 LYS B N 1
ATOM 4295 C CA . LYS B 1 60 ? -20.172 -18.75 -30.219 1 68.44 60 LYS B CA 1
ATOM 4296 C C . LYS B 1 60 ? -19 -19.438 -30.922 1 68.44 60 LYS B C 1
ATOM 4298 O O . LYS B 1 60 ? -18.234 -20.156 -30.281 1 68.44 60 LYS B O 1
ATOM 4303 N N . PRO B 1 61 ? -18.938 -19.203 -32.25 1 79 61 PRO B N 1
ATOM 4304 C CA . PRO B 1 61 ? -17.797 -19.766 -32.969 1 79 61 PRO B CA 1
ATOM 4305 C C . PRO B 1 61 ? -16.469 -19.078 -32.625 1 79 61 PRO B C 1
ATOM 4307 O O . PRO B 1 61 ? -16.484 -17.938 -32.156 1 79 61 PRO B O 1
ATOM 4310 N N . GLY B 1 62 ? -15.305 -19.828 -32.562 1 72.31 62 GLY B N 1
ATOM 4311 C CA . GLY B 1 62 ? -14 -19.234 -32.312 1 72.31 62 GLY B CA 1
ATOM 4312 C C . GLY B 1 62 ? -13.273 -19.859 -31.156 1 72.31 62 GLY B C 1
ATOM 4313 O O . GLY B 1 62 ? -13.719 -20.875 -30.609 1 72.31 62 GLY B O 1
ATOM 4314 N N . ARG B 1 63 ? -12.242 -19.266 -30.922 1 73.12 63 ARG B N 1
ATOM 4315 C CA . ARG B 1 63 ? -11.398 -19.828 -29.875 1 73.12 63 ARG B CA 1
ATOM 4316 C C . ARG B 1 63 ? -11.992 -19.578 -28.484 1 73.12 63 ARG B C 1
ATOM 4318 O O . ARG B 1 63 ? -12.422 -18.469 -28.188 1 73.12 63 ARG B O 1
ATOM 4325 N N . ARG B 1 64 ? -12.203 -20.609 -27.766 1 83.88 64 ARG B N 1
ATOM 4326 C CA . ARG B 1 64 ? -12.82 -20.578 -26.438 1 83.88 64 ARG B CA 1
ATOM 4327 C C . ARG B 1 64 ? -11.82 -20.156 -25.375 1 83.88 64 ARG B C 1
ATOM 4329 O O . ARG B 1 64 ? -10.609 -20.359 -25.531 1 83.88 64 ARG B O 1
ATOM 4336 N N . ARG B 1 65 ? -12.32 -19.547 -24.438 1 87.38 65 ARG B N 1
ATOM 4337 C CA . ARG B 1 65 ? -11.477 -19.094 -23.344 1 87.38 65 ARG B CA 1
ATOM 4338 C C . ARG B 1 65 ? -11.055 -20.25 -22.453 1 87.38 65 ARG B C 1
ATOM 4340 O O . ARG B 1 65 ? -11.859 -21.141 -22.156 1 87.38 65 ARG B O 1
ATOM 4347 N N . ALA B 1 66 ? -9.789 -20.188 -22.031 1 90.56 66 ALA B N 1
ATOM 4348 C CA . ALA B 1 66 ? -9.312 -21.172 -21.078 1 90.56 66 ALA B CA 1
ATOM 4349 C C . ALA B 1 66 ? -9.789 -20.844 -19.656 1 90.56 66 ALA B C 1
ATOM 4351 O O . ALA B 1 66 ? -9.625 -19.719 -19.188 1 90.56 66 ALA B O 1
ATOM 4352 N N . LYS B 1 67 ? -10.312 -21.812 -18.922 1 92.56 67 LYS B N 1
ATOM 4353 C CA . LYS B 1 67 ? -10.82 -21.625 -17.562 1 92.56 67 LYS B CA 1
ATOM 4354 C C . LYS B 1 67 ? -9.727 -21.094 -16.641 1 92.56 67 LYS B C 1
ATOM 4356 O O . LYS B 1 67 ? -9.977 -20.219 -15.805 1 92.56 67 LYS B O 1
ATOM 4361 N N . VAL B 1 68 ? -8.586 -21.625 -16.859 1 92.12 68 VAL B N 1
ATOM 4362 C CA . VAL B 1 68 ? -7.469 -21.297 -15.984 1 92.12 68 VAL B CA 1
ATOM 4363 C C . VAL B 1 68 ? -7.105 -19.812 -16.141 1 92.12 68 VAL B C 1
ATOM 4365 O O . VAL B 1 68 ? -6.727 -19.156 -15.172 1 92.12 68 VAL B O 1
ATOM 4368 N N . ASN B 1 69 ? -7.242 -19.266 -17.297 1 93.25 69 ASN B N 1
ATOM 4369 C CA . ASN B 1 69 ? -6.93 -17.859 -17.531 1 93.25 69 ASN B CA 1
ATOM 4370 C C . ASN B 1 69 ? -7.984 -16.938 -16.922 1 93.25 69 ASN B C 1
ATOM 4372 O O . ASN B 1 69 ? -7.66 -15.867 -16.406 1 93.25 69 ASN B O 1
ATOM 4376 N N . VAL B 1 70 ? -9.203 -17.375 -17 1 95.81 70 VAL B N 1
ATOM 4377 C CA . VAL B 1 70 ? -10.289 -16.625 -16.391 1 95.81 70 VAL B CA 1
ATOM 4378 C C . VAL B 1 70 ? -10.117 -16.625 -14.867 1 95.81 70 VAL B C 1
ATOM 4380 O O . VAL B 1 70 ? -10.219 -15.578 -14.227 1 95.81 70 VAL B O 1
ATOM 4383 N N . GLY B 1 71 ? -9.82 -17.812 -14.422 1 95.69 71 GLY B N 1
ATOM 4384 C CA . GLY B 1 71 ? -9.586 -17.922 -12.992 1 95.69 71 GLY B CA 1
ATOM 4385 C C . GLY B 1 71 ? -8.445 -17.047 -12.508 1 95.69 71 GLY B C 1
ATOM 4386 O O . GLY B 1 71 ? -8.523 -16.453 -11.43 1 95.69 71 GLY B O 1
ATOM 4387 N N . LEU B 1 72 ? -7.434 -17 -13.289 1 95.81 72 LEU B N 1
ATOM 4388 C CA . LEU B 1 72 ? -6.293 -16.172 -12.93 1 95.81 72 LEU B CA 1
ATOM 4389 C C . LEU B 1 72 ? -6.699 -14.703 -12.844 1 95.81 72 LEU B C 1
ATOM 4391 O O . LEU B 1 72 ? -6.285 -13.992 -11.93 1 95.81 72 LEU B O 1
ATOM 4395 N N . ALA B 1 73 ? -7.492 -14.266 -13.805 1 96.69 73 ALA B N 1
ATOM 4396 C CA . ALA B 1 73 ? -7.957 -12.875 -13.797 1 96.69 73 ALA B CA 1
ATOM 4397 C C . ALA B 1 73 ? -8.766 -12.578 -12.539 1 96.69 73 ALA B C 1
ATOM 4399 O O . ALA B 1 73 ? -8.594 -11.523 -11.922 1 96.69 73 ALA B O 1
ATOM 4400 N N . VAL B 1 74 ? -9.586 -13.523 -12.133 1 97.56 74 VAL B N 1
ATOM 4401 C CA . VAL B 1 74 ? -10.359 -13.375 -10.906 1 97.56 74 VAL B CA 1
ATOM 4402 C C . VAL B 1 74 ? -9.422 -13.289 -9.703 1 97.56 74 VAL B C 1
ATOM 4404 O O . VAL B 1 74 ? -9.57 -12.414 -8.852 1 97.56 74 VAL B O 1
ATOM 4407 N N . GLY B 1 75 ? -8.477 -14.188 -9.703 1 96.25 75 GLY B N 1
ATOM 4408 C CA . GLY B 1 75 ? -7.52 -14.188 -8.609 1 96.25 75 GLY B CA 1
ATOM 4409 C C . GLY B 1 75 ? -6.715 -12.906 -8.523 1 96.25 75 GLY B C 1
ATOM 4410 O O . GLY B 1 75 ? -6.508 -12.375 -7.426 1 96.25 75 GLY B O 1
ATOM 4411 N N . LEU B 1 76 ? -6.27 -12.43 -9.633 1 95.62 76 LEU B N 1
ATOM 4412 C CA . LEU B 1 76 ? -5.465 -11.211 -9.672 1 95.62 76 LEU B CA 1
ATOM 4413 C C . LEU B 1 76 ? -6.277 -10.008 -9.211 1 95.62 76 LEU B C 1
ATOM 4415 O O . LEU B 1 76 ? -5.73 -9.078 -8.617 1 95.62 76 LEU B O 1
ATOM 4419 N N . SER B 1 77 ? -7.547 -10.008 -9.445 1 96.19 77 SER B N 1
ATOM 4420 C CA . SER B 1 77 ? -8.406 -8.906 -9.023 1 96.19 77 SER B CA 1
ATOM 4421 C C . SER B 1 77 ? -8.5 -8.844 -7.5 1 96.19 77 SER B C 1
ATOM 4423 O O . SER B 1 77 ? -8.953 -7.84 -6.945 1 96.19 77 SER B O 1
ATOM 4425 N N . LYS B 1 78 ? -8.102 -9.883 -6.828 1 95.06 78 LYS B N 1
ATOM 4426 C CA . LYS B 1 78 ? -8.203 -9.961 -5.375 1 95.06 78 LYS B CA 1
ATOM 4427 C C . LYS B 1 78 ? -6.828 -9.906 -4.719 1 95.06 78 LYS B C 1
ATOM 4429 O O . LYS B 1 78 ? -6.688 -10.188 -3.527 1 95.06 78 LYS B O 1
ATOM 4434 N N . THR B 1 79 ? -5.859 -9.641 -5.48 1 92.12 79 THR B N 1
ATOM 4435 C CA . THR B 1 79 ? -4.488 -9.484 -5.004 1 92.12 79 THR B CA 1
ATOM 4436 C C . THR B 1 79 ? -3.91 -8.141 -5.438 1 92.12 79 THR B C 1
ATOM 4438 O O . THR B 1 79 ? -4.434 -7.5 -6.352 1 92.12 79 THR B O 1
ATOM 4441 N N . PRO B 1 80 ? -2.896 -7.754 -4.781 1 89.81 80 PRO B N 1
ATOM 4442 C CA . PRO B 1 80 ? -2.309 -6.461 -5.145 1 89.81 80 PRO B CA 1
ATOM 4443 C C . PRO B 1 80 ? -1.42 -6.547 -6.383 1 89.81 80 PRO B C 1
ATOM 4445 O O . PRO B 1 80 ? -0.832 -5.543 -6.797 1 89.81 80 PRO B O 1
ATOM 4448 N N . MET B 1 81 ? -1.37 -7.645 -7.074 1 89.88 81 MET B N 1
ATOM 4449 C CA . MET B 1 81 ? -0.416 -7.84 -8.164 1 89.88 81 MET B CA 1
ATOM 4450 C C . MET B 1 81 ? -1.105 -7.734 -9.516 1 89.88 81 MET B C 1
ATOM 4452 O O . MET B 1 81 ? -2.312 -7.961 -9.625 1 89.88 81 MET B O 1
ATOM 4456 N N . ALA B 1 82 ? -0.291 -7.246 -10.438 1 90.19 82 ALA B N 1
ATOM 4457 C CA . ALA B 1 82 ? -0.665 -7.332 -11.852 1 90.19 82 ALA B CA 1
ATOM 4458 C C . ALA B 1 82 ? 0.121 -8.43 -12.555 1 90.19 82 ALA B C 1
ATOM 4460 O O . ALA B 1 82 ? 0.51 -9.422 -11.938 1 90.19 82 ALA B O 1
ATOM 4461 N N . ALA B 1 83 ? 0.245 -8.328 -13.82 1 90.38 83 ALA B N 1
ATOM 4462 C CA . ALA B 1 83 ? 0.899 -9.367 -14.617 1 90.38 83 ALA B CA 1
ATOM 4463 C C . ALA B 1 83 ? 2.357 -9.539 -14.203 1 90.38 83 ALA B C 1
ATOM 4465 O O . ALA B 1 83 ? 2.834 -10.664 -14.047 1 90.38 83 ALA B O 1
ATOM 4466 N N . ALA B 1 84 ? 3.008 -8.484 -13.875 1 88.5 84 ALA B N 1
ATOM 4467 C CA . ALA B 1 84 ? 4.434 -8.539 -13.555 1 88.5 84 ALA B CA 1
ATOM 4468 C C . ALA B 1 84 ? 4.672 -9.32 -12.266 1 88.5 84 ALA B C 1
ATOM 4470 O O . ALA B 1 84 ? 5.605 -10.125 -12.188 1 88.5 84 ALA B O 1
ATOM 4471 N N . GLY B 1 85 ? 3.885 -9.016 -11.297 1 90.19 85 GLY B N 1
ATOM 4472 C CA . GLY B 1 85 ? 4.012 -9.742 -10.039 1 90.19 85 GLY B CA 1
ATOM 4473 C C . GLY B 1 85 ? 3.797 -11.234 -10.188 1 90.19 85 GLY B C 1
ATOM 4474 O O . GLY B 1 85 ? 4.523 -12.031 -9.602 1 90.19 85 GLY B O 1
ATOM 4475 N N . TYR B 1 86 ? 2.852 -11.602 -10.984 1 92.81 86 TYR B N 1
ATOM 4476 C CA . TYR B 1 86 ? 2.568 -13.016 -11.203 1 92.81 86 TYR B CA 1
ATOM 4477 C C . TYR B 1 86 ? 3.709 -13.688 -11.961 1 92.81 86 TYR B C 1
ATOM 4479 O O . TYR B 1 86 ? 4.086 -14.82 -11.648 1 92.81 86 TYR B O 1
ATOM 4487 N N . ILE B 1 87 ? 4.215 -13.023 -12.93 1 91.94 87 ILE B N 1
ATOM 4488 C CA . ILE B 1 87 ? 5.316 -13.539 -13.727 1 91.94 87 ILE B CA 1
ATOM 4489 C C . ILE B 1 87 ? 6.535 -13.773 -12.836 1 91.94 87 ILE B C 1
ATOM 4491 O O . ILE B 1 87 ? 7.238 -14.773 -12.992 1 91.94 87 ILE B O 1
ATOM 4495 N N . ARG B 1 88 ? 6.785 -12.93 -11.867 1 91.25 88 ARG B N 1
ATOM 4496 C CA . ARG B 1 88 ? 7.887 -13.102 -10.93 1 91.25 88 ARG B CA 1
ATOM 4497 C C . ARG B 1 88 ? 7.711 -14.383 -10.109 1 91.25 88 ARG B C 1
ATOM 4499 O O . ARG B 1 88 ? 8.68 -15.086 -9.836 1 91.25 88 ARG B O 1
ATOM 4506 N N . LEU B 1 89 ? 6.492 -14.602 -9.742 1 92.25 89 LEU B N 1
ATOM 4507 C CA . LEU B 1 89 ? 6.211 -15.812 -8.984 1 92.25 89 LEU B CA 1
ATOM 4508 C C . LEU B 1 89 ? 6.484 -17.062 -9.828 1 92.25 89 LEU B C 1
ATOM 4510 O O . LEU B 1 89 ? 7.078 -18.016 -9.344 1 92.25 89 LEU B O 1
ATOM 4514 N N . CYS B 1 90 ? 6.047 -17 -11.055 1 91.06 90 CYS B N 1
ATOM 4515 C CA . CYS B 1 90 ? 6.301 -18.125 -11.961 1 91.06 90 CYS B CA 1
ATOM 4516 C C . CYS B 1 90 ? 7.801 -18.328 -12.164 1 91.06 90 CYS B C 1
ATOM 4518 O O . CYS B 1 90 ? 8.297 -19.453 -12.062 1 91.06 90 CYS B O 1
ATOM 4520 N N . LEU B 1 91 ? 8.445 -17.234 -12.328 1 90.06 91 LEU B N 1
ATOM 4521 C CA . LEU B 1 91 ? 9.883 -17.297 -12.562 1 90.06 91 LEU B CA 1
ATOM 4522 C C . LEU B 1 91 ? 10.602 -17.938 -11.375 1 90.06 91 LEU B C 1
ATOM 4524 O O . LEU B 1 91 ? 11.414 -18.844 -11.547 1 90.06 91 LEU B O 1
ATOM 4528 N N . SER B 1 92 ? 10.305 -17.484 -10.234 1 91.75 92 SER B N 1
ATOM 4529 C CA . SER B 1 92 ? 11 -17.938 -9.031 1 91.75 92 SER B CA 1
ATOM 4530 C C . SER B 1 92 ? 10.711 -19.406 -8.742 1 91.75 92 SER B C 1
ATOM 4532 O O . SER B 1 92 ? 11.477 -20.078 -8.039 1 91.75 92 SER B O 1
ATOM 4534 N N . THR B 1 93 ? 9.57 -19.906 -9.25 1 90 93 THR B N 1
ATOM 4535 C CA . THR B 1 93 ? 9.195 -21.297 -9.016 1 90 93 THR B CA 1
ATOM 4536 C C . THR B 1 93 ? 9.547 -22.172 -10.227 1 90 93 THR B C 1
ATOM 4538 O O . THR B 1 93 ? 9.109 -23.312 -10.32 1 90 93 THR B O 1
ATOM 4541 N N . ASN B 1 94 ? 10.188 -21.578 -11.156 1 87.81 94 ASN B N 1
ATOM 4542 C CA . ASN B 1 94 ? 10.641 -22.266 -12.359 1 87.81 94 ASN B CA 1
ATOM 4543 C C . ASN B 1 94 ? 9.469 -22.766 -13.195 1 87.81 94 ASN B C 1
ATOM 4545 O O . ASN B 1 94 ? 9.5 -23.891 -13.711 1 87.81 94 ASN B O 1
ATOM 4549 N N . LEU B 1 95 ? 8.406 -22.047 -13.164 1 83.44 95 LEU B N 1
ATOM 4550 C CA . LEU B 1 95 ? 7.262 -22.281 -14.031 1 83.44 95 LEU B CA 1
ATOM 4551 C C . LEU B 1 95 ? 7.273 -21.328 -15.219 1 83.44 95 LEU B C 1
ATOM 4553 O O . LEU B 1 95 ? 7.586 -20.141 -15.07 1 83.44 95 LEU B O 1
ATOM 4557 N N . PRO B 1 96 ? 7.012 -21.859 -16.344 1 80.19 96 PRO B N 1
ATOM 4558 C CA . PRO B 1 96 ? 6.934 -20.938 -17.484 1 80.19 96 PRO B CA 1
ATOM 4559 C C . PRO B 1 96 ? 5.836 -19.891 -17.312 1 80.19 96 PRO B C 1
ATOM 4561 O O . PRO B 1 96 ? 4.664 -20.234 -17.156 1 80.19 96 PRO B O 1
ATOM 4564 N N . PRO B 1 97 ? 6.238 -18.656 -17.344 1 84.25 97 PRO B N 1
ATOM 4565 C CA . PRO B 1 97 ? 5.219 -17.625 -17.172 1 84.25 97 PRO B CA 1
ATOM 4566 C C . PRO B 1 97 ? 4.414 -17.359 -18.438 1 84.25 97 PRO B C 1
ATOM 4568 O O . PRO B 1 97 ? 4.941 -17.484 -19.547 1 84.25 97 PRO B O 1
ATOM 4571 N N . PRO B 1 98 ? 3.152 -17.094 -18.297 1 86.12 98 PRO B N 1
ATOM 4572 C CA . PRO B 1 98 ? 2.443 -16.531 -19.438 1 86.12 98 PRO B CA 1
ATOM 4573 C C . PRO B 1 98 ? 2.965 -15.156 -19.844 1 86.12 98 PRO B C 1
ATOM 4575 O O . PRO B 1 98 ? 3.686 -14.516 -19.078 1 86.12 98 PRO B O 1
ATOM 4578 N N . SER B 1 99 ? 2.639 -14.812 -21 1 87.69 99 SER B N 1
ATOM 4579 C CA . SER B 1 99 ? 3.027 -13.469 -21.422 1 87.69 99 SER B CA 1
ATOM 4580 C C . SER B 1 99 ? 2.256 -12.406 -20.656 1 87.69 99 SER B C 1
ATOM 4582 O O . SER B 1 99 ? 1.083 -12.594 -20.328 1 87.69 99 SER B O 1
ATOM 4584 N N . ALA B 1 100 ? 2.943 -11.289 -20.391 1 89.88 100 ALA B N 1
ATOM 4585 C CA . ALA B 1 100 ? 2.301 -10.18 -19.688 1 89.88 100 ALA B CA 1
ATOM 4586 C C . ALA B 1 100 ? 1.083 -9.68 -20.453 1 89.88 100 ALA B C 1
ATOM 4588 O O . ALA B 1 100 ? 0.038 -9.398 -19.875 1 89.88 100 ALA B O 1
ATOM 4589 N N . ARG B 1 101 ? 1.196 -9.641 -21.781 1 86.75 101 ARG B N 1
ATOM 4590 C CA . ARG B 1 101 ? 0.112 -9.172 -22.641 1 86.75 101 ARG B CA 1
ATOM 4591 C C . ARG B 1 101 ? -1.089 -10.109 -22.562 1 86.75 101 ARG B C 1
ATOM 4593 O O . ARG B 1 101 ? -2.234 -9.656 -22.531 1 86.75 101 ARG B O 1
ATOM 4600 N N . GLY B 1 102 ? -0.729 -11.375 -22.5 1 86.75 102 GLY B N 1
ATOM 4601 C CA . GLY B 1 102 ? -1.799 -12.359 -22.391 1 86.75 102 GLY B CA 1
ATOM 4602 C C . GLY B 1 102 ? -2.594 -12.234 -21.094 1 86.75 102 GLY B C 1
ATOM 4603 O O . GLY B 1 102 ? -3.824 -12.305 -21.109 1 86.75 102 GLY B O 1
ATOM 4604 N N . ILE B 1 103 ? -1.908 -12.008 -20.031 1 91.88 103 ILE B N 1
ATOM 4605 C CA . ILE B 1 103 ? -2.568 -11.852 -18.734 1 91.88 103 ILE B CA 1
ATOM 4606 C C . ILE B 1 103 ? -3.408 -10.578 -18.75 1 91.88 103 ILE B C 1
ATOM 4608 O O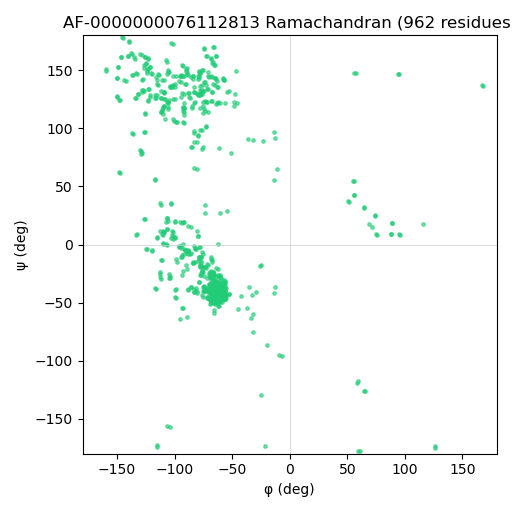 . ILE B 1 103 ? -4.57 -10.586 -18.328 1 91.88 103 ILE B O 1
ATOM 4612 N N . GLN B 1 104 ? -2.834 -9.5 -19.266 1 90.44 104 GLN B N 1
ATOM 4613 C CA . GLN B 1 104 ? -3.518 -8.211 -19.281 1 90.44 104 GLN B CA 1
ATOM 4614 C C . GLN B 1 104 ? -4.773 -8.266 -20.141 1 90.44 104 GLN B C 1
ATOM 4616 O O . GLN B 1 104 ? -5.816 -7.719 -19.766 1 90.44 104 GLN B O 1
ATOM 4621 N N . ASP B 1 105 ? -4.668 -8.883 -21.219 1 88.94 105 ASP B N 1
ATOM 4622 C CA . ASP B 1 105 ? -5.809 -9.008 -22.125 1 88.94 105 ASP B CA 1
ATOM 4623 C C . ASP B 1 105 ? -6.949 -9.773 -21.469 1 88.94 105 ASP B C 1
ATOM 4625 O O . ASP B 1 105 ? -8.117 -9.398 -21.594 1 88.94 105 ASP B O 1
ATOM 4629 N N . ALA B 1 106 ? -6.594 -10.852 -20.844 1 91.62 106 ALA B N 1
ATOM 4630 C CA . ALA B 1 106 ? -7.605 -11.617 -20.109 1 91.62 106 ALA B CA 1
ATOM 4631 C C . ALA B 1 106 ? -8.281 -10.766 -19.047 1 91.62 106 ALA B C 1
ATOM 4633 O O . ALA B 1 106 ? -9.508 -10.758 -18.922 1 91.62 106 ALA B O 1
ATOM 4634 N N . CYS B 1 107 ? -7.508 -10.023 -18.359 1 94.06 107 CYS B N 1
ATOM 4635 C CA . CYS B 1 107 ? -8.047 -9.172 -17.312 1 94.06 107 CYS B CA 1
ATOM 4636 C C . CYS B 1 107 ? -8.953 -8.102 -17.891 1 94.06 107 CYS B C 1
ATOM 4638 O O . CYS B 1 107 ? -10.008 -7.801 -17.328 1 94.06 107 CYS B O 1
ATOM 4640 N N . ASN B 1 108 ? -8.555 -7.492 -18.984 1 91.56 108 ASN B N 1
ATOM 4641 C CA . ASN B 1 108 ? -9.336 -6.438 -19.609 1 91.56 108 ASN B CA 1
ATOM 4642 C C . ASN B 1 108 ? -10.711 -6.938 -20.047 1 91.56 108 ASN B C 1
ATOM 4644 O O . ASN B 1 108 ? -11.664 -6.16 -20.125 1 91.56 108 ASN B O 1
ATOM 4648 N N . LYS B 1 109 ? -10.789 -8.172 -20.297 1 91.81 109 LYS B N 1
ATOM 4649 C CA . LYS B 1 109 ? -12.047 -8.758 -20.734 1 91.81 109 LYS B CA 1
ATOM 4650 C C . LYS B 1 109 ? -12.891 -9.203 -19.531 1 91.81 109 LYS B C 1
ATOM 4652 O O . LYS B 1 109 ? -14.109 -9.039 -19.531 1 91.81 109 LYS B O 1
ATOM 4657 N N . ILE B 1 110 ? -12.266 -9.727 -18.562 1 96.25 110 ILE B N 1
ATOM 4658 C CA . ILE B 1 110 ? -12.953 -10.406 -17.469 1 96.25 110 ILE B CA 1
ATOM 4659 C C . ILE B 1 110 ? -13.375 -9.391 -16.406 1 96.25 110 ILE B C 1
ATOM 4661 O O . ILE B 1 110 ? -14.445 -9.523 -15.805 1 96.25 110 ILE B O 1
ATOM 4665 N N . LEU B 1 111 ? -12.641 -8.398 -16.125 1 96.62 111 LEU B N 1
ATOM 4666 C CA . LEU B 1 111 ? -12.883 -7.484 -15.016 1 96.62 111 LEU B CA 1
ATOM 4667 C C . LEU B 1 111 ? -14.148 -6.672 -15.242 1 96.62 111 LEU B C 1
ATOM 4669 O O . LEU B 1 111 ? -14.906 -6.426 -14.297 1 96.62 111 LEU B O 1
ATOM 4673 N N . PRO B 1 112 ? -14.398 -6.223 -16.469 1 95.31 112 PRO B N 1
ATOM 4674 C CA . PRO B 1 112 ? -15.703 -5.586 -16.672 1 95.31 112 PRO B CA 1
ATOM 4675 C C . PRO B 1 112 ? -16.875 -6.512 -16.344 1 95.31 112 PRO B C 1
ATOM 4677 O O . PRO B 1 112 ? -17.906 -6.051 -15.859 1 95.31 112 PRO B O 1
ATOM 4680 N N . GLU B 1 113 ? -16.688 -7.805 -16.594 1 97 113 GLU B N 1
ATOM 4681 C CA . GLU B 1 113 ? -17.734 -8.766 -16.234 1 97 113 GLU B CA 1
ATOM 4682 C C . GLU B 1 113 ? -17.906 -8.875 -14.727 1 97 113 GLU B C 1
ATOM 4684 O O . GLU B 1 113 ? -19.031 -8.992 -14.227 1 97 113 GLU B O 1
ATOM 4689 N N . ILE B 1 114 ? -16.828 -8.828 -14.031 1 98.06 114 ILE B N 1
ATOM 4690 C CA . ILE B 1 114 ? -16.875 -8.844 -12.57 1 98.06 114 ILE B CA 1
ATOM 4691 C C . ILE B 1 114 ? -17.625 -7.621 -12.062 1 98.06 114 ILE B C 1
ATOM 4693 O O . ILE B 1 114 ? -18.422 -7.719 -11.125 1 98.06 114 ILE B O 1
ATOM 4697 N N . GLU B 1 115 ? -17.328 -6.488 -12.688 1 97.31 115 GLU B N 1
ATOM 4698 C CA . GLU B 1 115 ? -18.031 -5.262 -12.344 1 97.31 115 GLU B CA 1
ATOM 4699 C C . GLU B 1 115 ? -19.547 -5.434 -12.492 1 97.31 115 GLU B C 1
ATOM 4701 O O . GLU B 1 115 ? -20.312 -5.082 -11.586 1 97.31 115 GLU B O 1
ATOM 4706 N N . GLU B 1 116 ? -19.953 -6.023 -13.531 1 97.5 116 GLU B N 1
ATOM 4707 C CA . GLU B 1 116 ? -21.375 -6.227 -13.797 1 97.5 116 GLU B CA 1
ATOM 4708 C C . GLU B 1 116 ? -21.984 -7.199 -12.797 1 97.5 116 GLU B C 1
ATOM 4710 O O . GLU B 1 116 ? -23.094 -6.988 -12.32 1 97.5 116 GLU B O 1
ATOM 4715 N N . ILE B 1 117 ? -21.281 -8.227 -12.539 1 98.19 117 ILE B N 1
ATOM 4716 C CA . ILE B 1 117 ? -21.75 -9.219 -11.586 1 98.19 117 ILE B CA 1
ATOM 4717 C C . ILE B 1 117 ? -21.969 -8.57 -10.227 1 98.19 117 ILE B C 1
ATOM 4719 O O . ILE B 1 117 ? -23 -8.773 -9.586 1 98.19 117 ILE B O 1
ATOM 4723 N N . ASN B 1 118 ? -21.016 -7.809 -9.805 1 98.25 118 ASN B N 1
ATOM 4724 C CA . ASN B 1 118 ? -21.141 -7.184 -8.492 1 98.25 118 ASN B CA 1
ATOM 4725 C C . ASN B 1 118 ? -22.234 -6.109 -8.477 1 98.25 118 ASN B C 1
ATOM 4727 O O . ASN B 1 118 ? -22.906 -5.926 -7.469 1 98.25 118 ASN B O 1
ATOM 4731 N N . LYS B 1 119 ? -22.312 -5.309 -9.547 1 97.62 119 LYS B N 1
ATOM 4732 C CA . LYS B 1 119 ? -23.391 -4.328 -9.641 1 97.62 119 LYS B CA 1
ATOM 4733 C C . LYS B 1 119 ? -24.766 -4.992 -9.445 1 97.62 119 LYS B C 1
ATOM 4735 O O . LYS B 1 119 ? -25.609 -4.48 -8.719 1 97.62 119 LYS B O 1
ATOM 4740 N N . ASN B 1 120 ? -24.891 -6.109 -10.062 1 97.56 120 ASN B N 1
ATOM 4741 C CA . ASN B 1 120 ? -26.125 -6.855 -9.922 1 97.56 120 ASN B CA 1
ATOM 4742 C C . ASN B 1 120 ? -26.312 -7.375 -8.492 1 97.56 120 ASN B C 1
ATOM 4744 O O . ASN B 1 120 ? -27.422 -7.371 -7.961 1 97.56 120 ASN B O 1
ATOM 4748 N N . ASP B 1 121 ? -25.266 -7.875 -7.984 1 97.94 121 ASP B N 1
ATOM 4749 C CA . ASP B 1 121 ? -25.312 -8.344 -6.602 1 97.94 121 ASP B CA 1
ATOM 4750 C C . ASP B 1 121 ? -25.734 -7.219 -5.66 1 97.94 121 ASP B C 1
ATOM 4752 O O . ASP B 1 121 ? -26.578 -7.422 -4.781 1 97.94 121 ASP B O 1
ATOM 4756 N N . MET B 1 122 ? -25.188 -6.039 -5.828 1 97.62 122 MET B N 1
ATOM 4757 C CA . MET B 1 122 ? -25.531 -4.895 -4.992 1 97.62 122 MET B CA 1
ATOM 4758 C C . MET B 1 122 ? -26.984 -4.492 -5.191 1 97.62 122 MET B C 1
ATOM 4760 O O . MET B 1 122 ? -27.672 -4.148 -4.23 1 97.62 122 MET B O 1
ATOM 4764 N N . LYS B 1 123 ? -27.422 -4.551 -6.391 1 97.5 123 LYS B N 1
ATOM 4765 C CA . LYS B 1 123 ? -28.828 -4.266 -6.68 1 97.5 123 LYS B CA 1
ATOM 4766 C C . LYS B 1 123 ? -29.75 -5.242 -5.945 1 97.5 123 LYS B C 1
ATOM 4768 O O . LYS B 1 123 ? -30.734 -4.828 -5.348 1 97.5 123 LYS B O 1
ATOM 4773 N N . MET B 1 124 ? -29.422 -6.477 -5.992 1 97.38 124 MET B N 1
ATOM 4774 C CA . MET B 1 124 ? -30.219 -7.5 -5.32 1 97.38 124 MET B CA 1
ATOM 4775 C C . MET B 1 124 ? -30.219 -7.281 -3.809 1 97.38 124 MET B C 1
ATOM 4777 O O . MET B 1 124 ? -31.234 -7.508 -3.146 1 97.38 124 MET B O 1
ATOM 4781 N N . ARG B 1 125 ? -29.141 -6.898 -3.307 1 97.38 125 ARG B N 1
ATOM 4782 C CA . ARG B 1 125 ? -29.062 -6.625 -1.877 1 97.38 125 ARG B CA 1
ATOM 4783 C C . ARG B 1 125 ? -29.953 -5.457 -1.486 1 97.38 125 ARG B C 1
ATOM 4785 O O . ARG B 1 125 ? -30.594 -5.48 -0.432 1 97.38 125 ARG B O 1
ATOM 4792 N N . ARG B 1 126 ? -29.984 -4.449 -2.312 1 97.81 126 ARG B N 1
ATOM 4793 C CA . ARG B 1 126 ? -30.875 -3.328 -2.07 1 97.81 126 ARG B CA 1
ATOM 4794 C C . ARG B 1 126 ? -32.344 -3.791 -2.025 1 97.81 126 ARG B C 1
ATOM 4796 O O . ARG B 1 126 ? -33.094 -3.391 -1.142 1 97.81 126 ARG B O 1
ATOM 4803 N N . GLU B 1 127 ? -32.656 -4.648 -2.92 1 97.12 127 GLU B N 1
ATOM 4804 C CA . GLU B 1 127 ? -34.031 -5.176 -2.963 1 97.12 127 GLU B CA 1
ATOM 4805 C C . GLU B 1 127 ? -34.344 -6.004 -1.719 1 97.12 127 GLU B C 1
ATOM 4807 O O . GLU B 1 127 ? -35.438 -5.914 -1.167 1 97.12 127 GLU B O 1
ATOM 4812 N N . ARG B 1 128 ? -33.406 -6.723 -1.326 1 96.88 128 ARG B N 1
ATOM 4813 C CA . ARG B 1 128 ? -33.562 -7.535 -0.127 1 96.88 128 ARG B CA 1
ATOM 4814 C C . ARG B 1 128 ? -33.781 -6.656 1.103 1 96.88 128 ARG B C 1
ATOM 4816 O O . ARG B 1 128 ? -34.594 -6.992 1.98 1 96.88 128 ARG B O 1
ATOM 4823 N N . ILE B 1 129 ? -33.094 -5.609 1.202 1 97.12 129 ILE B N 1
ATOM 4824 C CA . ILE B 1 129 ? -33.219 -4.684 2.32 1 97.12 129 ILE B CA 1
ATOM 4825 C C . ILE B 1 129 ? -34.625 -4.07 2.338 1 97.12 129 ILE B C 1
ATOM 4827 O O . ILE B 1 129 ? -35.25 -3.973 3.395 1 97.12 129 ILE B O 1
ATOM 4831 N N . LYS B 1 130 ? -35.094 -3.713 1.207 1 96.25 130 LYS B N 1
ATOM 4832 C CA . LYS B 1 130 ? -36.438 -3.176 1.105 1 96.25 130 LYS B CA 1
ATOM 4833 C C . LYS B 1 130 ? -37.469 -4.195 1.575 1 96.25 130 LYS B C 1
ATOM 4835 O O . LYS B 1 130 ? -38.406 -3.861 2.336 1 96.25 130 LYS B O 1
ATOM 4840 N N . ASP B 1 131 ? -37.281 -5.379 1.076 1 96 131 ASP B N 1
ATOM 4841 C CA . ASP B 1 131 ? -38.188 -6.457 1.448 1 96 131 ASP B CA 1
ATOM 4842 C C . ASP B 1 131 ? -38.188 -6.68 2.959 1 96 131 ASP B C 1
ATOM 4844 O O . ASP B 1 131 ? -39.25 -6.871 3.564 1 96 131 ASP B O 1
ATOM 4848 N N . MET B 1 132 ? -37.062 -6.652 3.48 1 95.81 132 MET B N 1
ATOM 4849 C CA . MET B 1 132 ? -36.938 -6.84 4.922 1 95.81 132 MET B CA 1
ATOM 4850 C C . MET B 1 132 ? -37.625 -5.719 5.688 1 95.81 132 MET B C 1
ATOM 4852 O O . MET B 1 132 ? -38.281 -5.965 6.699 1 95.81 132 MET B O 1
ATOM 4856 N N . GLN B 1 133 ? -37.438 -4.535 5.258 1 95.62 133 GLN B N 1
ATOM 4857 C CA . GLN B 1 133 ? -38.062 -3.393 5.91 1 95.62 133 GLN B CA 1
ATOM 4858 C C . GLN B 1 133 ? -39.594 -3.455 5.789 1 95.62 133 GLN B C 1
ATOM 4860 O O . GLN B 1 133 ? -40.312 -3.105 6.73 1 95.62 133 GLN B O 1
ATOM 4865 N N . GLN B 1 134 ? -40.062 -3.91 4.68 1 94.88 134 GLN B N 1
ATOM 4866 C CA . GLN B 1 134 ? -41.5 -4.086 4.477 1 94.88 134 GLN B CA 1
ATOM 4867 C C . GLN B 1 134 ? -42.062 -5.125 5.438 1 94.88 134 GLN B C 1
ATOM 4869 O O . GLN B 1 134 ? -43.094 -4.902 6.055 1 94.88 134 GLN B O 1
ATOM 4874 N N . GLN B 1 135 ? -41.344 -6.113 5.57 1 95.44 135 GLN B N 1
ATOM 4875 C CA . GLN B 1 135 ? -41.75 -7.191 6.457 1 95.44 135 GLN B CA 1
ATOM 4876 C C . GLN B 1 135 ? -41.75 -6.742 7.918 1 95.44 135 GLN B C 1
ATOM 4878 O O . GLN B 1 135 ? -42.531 -7.203 8.727 1 95.44 135 GLN B O 1
ATOM 4883 N N . ASN B 1 136 ? -40.844 -5.879 8.234 1 93.75 136 ASN B N 1
ATOM 4884 C CA . ASN B 1 136 ? -40.719 -5.383 9.602 1 93.75 136 ASN B CA 1
ATOM 4885 C C . ASN B 1 136 ? -41.719 -4.254 9.891 1 93.75 136 ASN B C 1
ATOM 4887 O O . ASN B 1 136 ? -41.688 -3.67 10.969 1 93.75 136 ASN B O 1
ATOM 4891 N N . GLY B 1 137 ? -42.5 -3.834 8.867 1 91.81 137 GLY B N 1
ATOM 4892 C CA . GLY B 1 137 ? -43.594 -2.895 9.086 1 91.81 137 GLY B CA 1
ATOM 4893 C C . GLY B 1 137 ? -43.156 -1.443 8.984 1 91.81 137 GLY B C 1
ATOM 4894 O O . GLY B 1 137 ? -43.844 -0.549 9.484 1 91.81 137 GLY B O 1
ATOM 4895 N N . LYS B 1 138 ? -42.062 -1.248 8.383 1 91.38 138 LYS B N 1
ATOM 4896 C CA . LYS B 1 138 ? -41.656 0.14 8.203 1 91.38 138 LYS B CA 1
ATOM 4897 C C . LYS B 1 138 ? -42.594 0.879 7.266 1 91.38 138 LYS B C 1
ATOM 4899 O O . LYS B 1 138 ? -43.062 0.318 6.266 1 91.38 138 LYS B O 1
ATOM 4904 N N . SER B 1 139 ? -42.906 2.107 7.66 1 90.94 139 SER B N 1
ATOM 4905 C CA . SER B 1 139 ? -43.844 2.906 6.883 1 90.94 139 SER B CA 1
ATOM 4906 C C . SER B 1 139 ? -43.312 3.158 5.473 1 90.94 139 SER B C 1
ATOM 4908 O O . SER B 1 139 ? -44.094 3.104 4.504 1 90.94 139 SER B O 1
ATOM 4910 N N . ASN B 1 140 ? -42.031 3.414 5.324 1 93.81 140 ASN B N 1
ATOM 4911 C CA . ASN B 1 140 ? -41.375 3.602 4.027 1 93.81 140 ASN B CA 1
ATOM 4912 C C . ASN B 1 140 ? -40.188 2.682 3.861 1 93.81 140 ASN B C 1
ATOM 4914 O O . ASN B 1 140 ? -39.062 3.035 4.254 1 93.81 140 ASN B O 1
ATOM 4918 N N . PRO B 1 141 ? -40.406 1.632 3.23 1 94.94 141 PRO B N 1
ATOM 4919 C CA . PRO B 1 141 ? -39.344 0.626 3.098 1 94.94 141 PRO B CA 1
ATOM 4920 C C . PRO B 1 141 ? -38.188 1.098 2.217 1 94.94 141 PRO B C 1
ATOM 4922 O O . PRO B 1 141 ? -37.125 0.46 2.182 1 94.94 141 PRO B O 1
ATOM 4925 N N . ASN B 1 142 ? -38.375 2.199 1.494 1 96.12 142 ASN B N 1
ATOM 4926 C CA . ASN B 1 142 ? -37.375 2.686 0.555 1 96.12 142 ASN B CA 1
ATOM 4927 C C . ASN B 1 142 ? -36.344 3.592 1.241 1 96.12 142 ASN B C 1
ATOM 4929 O O . ASN B 1 142 ? -35.344 3.957 0.644 1 96.12 142 ASN B O 1
ATOM 4933 N N . VAL B 1 143 ? -36.594 3.934 2.494 1 97 143 VAL B N 1
ATOM 4934 C CA . VAL B 1 143 ? -35.719 4.852 3.219 1 97 143 VAL B CA 1
ATOM 4935 C C . VAL B 1 143 ? -34.812 4.062 4.141 1 97 143 VAL B C 1
ATOM 4937 O O . VAL B 1 143 ? -35.25 3.268 4.965 1 97 143 VAL B O 1
ATOM 4940 N N . ILE B 1 144 ? -33.531 4.266 3.994 1 96.94 144 ILE B N 1
ATOM 4941 C CA . ILE B 1 144 ? -32.594 3.488 4.789 1 96.94 144 ILE B CA 1
ATOM 4942 C C . ILE B 1 144 ? -31.578 4.426 5.473 1 96.94 144 ILE B C 1
ATOM 4944 O O . ILE B 1 144 ? -31.469 5.598 5.102 1 96.94 144 ILE B O 1
ATOM 4948 N N . ASN B 1 145 ? -30.906 3.902 6.461 1 96.12 145 ASN B N 1
ATOM 4949 C CA . ASN B 1 145 ? -29.703 4.504 7.004 1 96.12 145 ASN B CA 1
ATOM 4950 C C . ASN B 1 145 ? -28.438 3.924 6.359 1 96.12 145 ASN B C 1
ATOM 4952 O O . ASN B 1 145 ? -28.438 2.76 5.953 1 96.12 145 ASN B O 1
ATOM 4956 N N . ALA B 1 146 ? -27.453 4.773 6.199 1 97.69 146 ALA B N 1
ATOM 4957 C CA . ALA B 1 146 ? -26.266 4.297 5.484 1 97.69 146 ALA B CA 1
ATOM 4958 C C . ALA B 1 146 ? -25 4.941 6.035 1 97.69 146 ALA B C 1
ATOM 4960 O O . ALA B 1 146 ? -25.078 5.891 6.82 1 97.69 146 ALA B O 1
ATOM 4961 N N . GLN B 1 147 ? -23.922 4.387 5.785 1 97.5 147 GLN B N 1
ATOM 4962 C CA . GLN B 1 147 ? -22.578 4.926 6.004 1 97.5 147 GLN B CA 1
ATOM 4963 C C . GLN B 1 147 ? -21.812 5.02 4.695 1 97.5 147 GLN B C 1
ATOM 4965 O O . GLN B 1 147 ? -22 4.207 3.789 1 97.5 147 GLN B O 1
ATOM 4970 N N . SER B 1 148 ? -20.969 5.98 4.539 1 96.12 148 SER B N 1
ATOM 4971 C CA . SER B 1 148 ? -20.234 6.152 3.285 1 96.12 148 SER B CA 1
ATOM 4972 C C . SER B 1 148 ? -18.859 6.773 3.52 1 96.12 148 SER B C 1
ATOM 4974 O O . SER B 1 148 ? -18.625 7.387 4.559 1 96.12 148 SER B O 1
ATOM 4976 N N . ASP B 1 149 ? -17.953 6.48 2.633 1 92.56 149 ASP B N 1
ATOM 4977 C CA . ASP B 1 149 ? -16.609 7.035 2.645 1 92.56 149 ASP B CA 1
ATOM 4978 C C . ASP B 1 149 ? -15.961 6.922 1.269 1 92.56 149 ASP B C 1
ATOM 4980 O O . ASP B 1 149 ? -16.359 6.086 0.455 1 92.56 149 ASP B O 1
ATOM 4984 N N . GLY B 1 150 ? -15.078 7.875 1.029 1 88 150 GLY B N 1
ATOM 4985 C CA . GLY B 1 150 ? -14.336 7.859 -0.22 1 88 150 GLY B CA 1
ATOM 4986 C C . GLY B 1 150 ? -12.859 7.551 -0.032 1 88 150 GLY B C 1
ATOM 4987 O O . GLY B 1 150 ? -12.273 7.914 0.987 1 88 150 GLY B O 1
ATOM 4988 N N . MET B 1 151 ? -12.344 6.758 -0.994 1 86.19 151 MET B N 1
ATOM 4989 C CA . MET B 1 151 ? -10.914 6.484 -1.046 1 86.19 151 MET B CA 1
ATOM 4990 C C . MET B 1 151 ? -10.289 7.082 -2.303 1 86.19 151 MET B C 1
ATOM 4992 O O . MET B 1 151 ? -10.859 6.977 -3.391 1 86.19 151 MET B O 1
ATOM 4996 N N . TYR B 1 152 ? -9.109 7.688 -2.055 1 77.81 152 TYR B N 1
ATOM 4997 C CA . TYR B 1 152 ? -8.414 8.328 -3.164 1 77.81 152 TYR B CA 1
ATOM 4998 C C . TYR B 1 152 ? -7.027 7.727 -3.355 1 77.81 152 TYR B C 1
ATOM 5000 O O . TYR B 1 152 ? -6.348 7.391 -2.381 1 77.81 152 TYR B O 1
ATOM 5008 N N . ASN B 1 153 ? -6.633 7.262 -4.527 1 70.06 153 ASN B N 1
ATOM 5009 C CA . ASN B 1 153 ? -5.293 6.793 -4.859 1 70.06 153 ASN B CA 1
ATOM 5010 C C . ASN B 1 153 ? -4.543 7.805 -5.723 1 70.06 153 ASN B C 1
ATOM 5012 O O . ASN B 1 153 ? -5.086 8.32 -6.703 1 70.06 153 ASN B O 1
ATOM 5016 N N . ASN B 1 154 ? -3.271 8.398 -5.145 1 56.62 154 ASN B N 1
ATOM 5017 C CA . ASN B 1 154 ? -2.418 9.336 -5.863 1 56.62 154 ASN B CA 1
ATOM 5018 C C . ASN B 1 154 ? -1.196 8.641 -6.457 1 56.62 154 ASN B C 1
ATOM 5020 O O . ASN B 1 154 ? -0.496 7.906 -5.758 1 56.62 154 ASN B O 1
ATOM 5024 N N . ASN B 1 155 ? -1.038 8.398 -7.668 1 47.09 155 ASN B N 1
ATOM 5025 C CA . ASN B 1 155 ? 0.276 8.008 -8.164 1 47.09 155 ASN B CA 1
ATOM 5026 C C . ASN B 1 155 ? 1.372 8.938 -7.648 1 47.09 155 ASN B C 1
ATOM 5028 O O . ASN B 1 155 ? 1.116 10.109 -7.367 1 47.09 155 ASN B O 1
ATOM 5032 N N . LEU B 1 156 ? 2.57 8.523 -7.039 1 40.22 156 LEU B N 1
ATOM 5033 C CA . LEU B 1 156 ? 3.756 9.18 -6.492 1 40.22 156 LEU B CA 1
ATOM 5034 C C . LEU B 1 156 ? 4.031 10.492 -7.211 1 40.22 156 LEU B C 1
ATOM 5036 O O . LEU B 1 156 ? 4.945 11.227 -6.836 1 40.22 156 LEU B O 1
ATOM 5040 N N . TYR B 1 157 ? 3.936 10.664 -8.359 1 34.22 157 TYR B N 1
ATOM 5041 C CA . TYR B 1 157 ? 4.625 11.859 -8.844 1 34.22 157 TYR B CA 1
ATOM 5042 C C . TYR B 1 157 ? 4.352 13.047 -7.93 1 34.22 157 TYR B C 1
ATOM 5044 O O . TYR B 1 157 ? 5.121 14.016 -7.914 1 34.22 157 TYR B O 1
ATOM 5052 N N . SER B 1 158 ? 3.062 13.484 -7.621 1 35.78 158 SER B N 1
ATOM 5053 C CA . SER B 1 158 ? 2.719 14.891 -7.441 1 35.78 158 SER B CA 1
ATOM 5054 C C . SER B 1 158 ? 3.047 15.367 -6.027 1 35.78 158 SER B C 1
ATOM 5056 O O . SER B 1 158 ? 2.676 14.719 -5.047 1 35.78 158 SER B O 1
ATOM 5058 N N . GLY B 1 159 ? 4.34 15.93 -5.547 1 32.75 159 GLY B N 1
ATOM 5059 C CA . GLY B 1 159 ? 4.777 16.797 -4.469 1 32.75 159 GLY B CA 1
ATOM 5060 C C . GLY B 1 159 ? 3.627 17.406 -3.684 1 32.75 159 GLY B C 1
ATOM 5061 O O . GLY B 1 159 ? 3.652 17.422 -2.451 1 32.75 159 GLY B O 1
ATOM 5062 N N . VAL B 1 160 ? 3.24 18.75 -4.105 1 33.34 160 VAL B N 1
ATOM 5063 C CA . VAL B 1 160 ? 2.58 19.812 -3.371 1 33.34 160 VAL B CA 1
ATOM 5064 C C . VAL B 1 160 ? 1.318 19.281 -2.695 1 33.34 160 VAL B C 1
ATOM 5066 O O . VAL B 1 160 ? 0.396 18.812 -3.369 1 33.34 160 VAL B O 1
ATOM 5069 N N . GLY B 1 161 ? 1.217 18.703 -1.771 1 32.56 161 GLY B N 1
ATOM 5070 C CA . GLY B 1 161 ? 0.003 18.484 -0.997 1 32.56 161 GLY B CA 1
ATOM 5071 C C . GLY B 1 161 ? -0.839 19.734 -0.859 1 32.56 161 GLY B C 1
ATOM 5072 O O . GLY B 1 161 ? -1.75 19.797 -0.03 1 32.56 161 GLY B O 1
ATOM 5073 N N . LYS B 1 162 ? -0.554 21.094 -0.566 1 31.39 162 LYS B N 1
ATOM 5074 C CA . LYS B 1 162 ? -1.848 21.766 -0.545 1 31.39 162 LYS B CA 1
ATOM 5075 C C . LYS B 1 162 ? -2.812 21.141 -1.547 1 31.39 162 LYS B C 1
ATOM 5077 O O . LYS B 1 162 ? -3.895 21.672 -1.795 1 31.39 162 LYS B O 1
ATOM 5082 N N . THR B 1 163 ? -2.662 20.734 -2.793 1 30.84 163 THR B N 1
ATOM 5083 C CA . THR B 1 163 ? -2.863 21.031 -4.207 1 30.84 163 THR B CA 1
ATOM 5084 C C . THR B 1 163 ? -4.336 20.906 -4.582 1 30.84 163 THR B C 1
ATOM 5086 O O . THR B 1 163 ? -5 19.953 -4.199 1 30.84 163 THR B O 1
ATOM 5089 N N . PRO B 1 164 ? -5.023 21.734 -5.348 1 31.33 164 PRO B N 1
ATOM 5090 C CA . PRO B 1 164 ? -5.691 21.828 -6.648 1 31.33 164 PRO B CA 1
ATOM 5091 C C . PRO B 1 164 ? -5.141 20.828 -7.664 1 31.33 164 PRO B C 1
ATOM 5093 O O . PRO B 1 164 ? -3.934 20.797 -7.91 1 31.33 164 PRO B O 1
ATOM 5096 N N . PHE B 1 165 ? -5.305 19.734 -8.039 1 33.34 165 PHE B N 1
ATOM 5097 C CA . PHE B 1 165 ? -5.188 18.531 -8.867 1 33.34 165 PHE B CA 1
ATOM 5098 C C . PHE B 1 165 ? -4.539 17.391 -8.086 1 33.34 165 PHE B C 1
ATOM 5100 O O . PHE B 1 165 ? -3.328 17.188 -8.18 1 33.34 165 PHE B O 1
ATOM 5107 N N . GLN B 1 166 ? -4.418 17.297 -6.898 1 38 166 GLN B N 1
ATOM 5108 C CA . GLN B 1 166 ? -4.027 16 -6.371 1 38 166 GLN B CA 1
ATOM 5109 C C . GLN B 1 166 ? -4.172 14.906 -7.434 1 38 166 GLN B C 1
ATOM 5111 O O . GLN B 1 166 ? -5.262 14.695 -7.965 1 38 166 GLN B O 1
ATOM 5116 N N . PRO B 1 167 ? -3.098 14.695 -7.98 1 43.69 167 PRO B N 1
ATOM 5117 C CA . PRO B 1 167 ? -3.266 13.773 -9.109 1 43.69 167 PRO B CA 1
ATOM 5118 C C . PRO B 1 167 ? -3.812 12.414 -8.695 1 43.69 167 PRO B C 1
ATOM 5120 O O . PRO B 1 167 ? -3.074 11.43 -8.68 1 43.69 167 PRO B O 1
ATOM 5123 N N . ALA B 1 168 ? -4.574 12.461 -7.562 1 52.22 168 ALA B N 1
ATOM 5124 C CA . ALA B 1 168 ? -5.195 11.141 -7.578 1 52.22 168 ALA B CA 1
ATOM 5125 C C . ALA B 1 168 ? -5.793 10.828 -8.953 1 52.22 168 ALA B C 1
ATOM 5127 O O . ALA B 1 168 ? -6.281 11.727 -9.641 1 52.22 168 ALA B O 1
ATOM 5128 N N . THR B 1 169 ? -5.293 9.883 -9.273 1 66.25 169 THR B N 1
ATOM 5129 C CA . THR B 1 169 ? -5.77 9.547 -10.609 1 66.25 169 THR B CA 1
ATOM 5130 C C . THR B 1 169 ? -7.016 8.664 -10.531 1 66.25 169 THR B C 1
ATOM 5132 O O . THR B 1 169 ? -7.73 8.508 -11.523 1 66.25 169 THR B O 1
ATOM 5135 N N . GLN B 1 170 ? -7.312 8.297 -9.062 1 79.06 170 GLN B N 1
ATOM 5136 C CA . GLN B 1 170 ? -8.453 7.395 -8.969 1 79.06 170 GLN B CA 1
ATOM 5137 C C . GLN B 1 170 ? -9.289 7.699 -7.727 1 79.06 170 GLN B C 1
ATOM 5139 O O . GLN B 1 170 ? -8.75 8.102 -6.691 1 79.06 170 GLN B O 1
ATOM 5144 N N . VAL B 1 171 ? -10.602 7.633 -7.77 1 84.44 171 VAL B N 1
ATOM 5145 C CA . VAL B 1 171 ? -11.508 7.793 -6.637 1 84.44 171 VAL B CA 1
ATOM 5146 C C . VAL B 1 171 ? -12.477 6.613 -6.582 1 84.44 171 VAL B C 1
ATOM 5148 O O . VAL B 1 171 ? -12.977 6.168 -7.617 1 84.44 171 VAL B O 1
ATOM 5151 N N . ILE B 1 172 ? -12.633 6.062 -5.449 1 91.5 172 ILE B N 1
ATOM 5152 C CA . ILE B 1 172 ? -13.617 5.02 -5.172 1 91.5 172 ILE B CA 1
ATOM 5153 C C . ILE B 1 172 ? -14.492 5.438 -3.986 1 91.5 172 ILE B C 1
ATOM 5155 O O . ILE B 1 172 ? -13.984 5.664 -2.885 1 91.5 172 ILE B O 1
ATOM 5159 N N . TYR B 1 173 ? -15.742 5.68 -4.246 1 94.19 173 TYR B N 1
ATOM 5160 C CA . TYR B 1 173 ? -16.703 6.059 -3.211 1 94.19 173 TYR B CA 1
ATOM 5161 C C . TYR B 1 173 ? -17.688 4.926 -2.939 1 94.19 173 TYR B C 1
ATOM 5163 O O . TYR B 1 173 ? -18.281 4.383 -3.867 1 94.19 173 TYR B O 1
ATOM 5171 N N . SER B 1 174 ? -17.797 4.504 -1.704 1 97.19 174 SER B N 1
ATOM 5172 C CA . SER B 1 174 ? -18.625 3.355 -1.358 1 97.19 174 SER B CA 1
ATOM 5173 C C . SER B 1 174 ? -19.703 3.738 -0.358 1 97.19 174 SER B C 1
ATOM 5175 O O . SER B 1 174 ? -19.562 4.715 0.38 1 97.19 174 SER B O 1
ATOM 5177 N N . LEU B 1 175 ? -20.766 3.057 -0.369 1 98.12 175 LEU B N 1
ATOM 5178 C CA . LEU B 1 175 ? -21.891 3.211 0.546 1 98.12 175 LEU B CA 1
ATOM 5179 C C . LEU B 1 175 ? -22.359 1.855 1.073 1 98.12 175 LEU B C 1
ATOM 5181 O O . LEU B 1 175 ? -22.562 0.921 0.297 1 98.12 175 LEU B O 1
ATOM 5185 N N . ALA B 1 176 ? -22.422 1.731 2.375 1 98.44 176 ALA B N 1
ATOM 5186 C CA . ALA B 1 176 ? -22.922 0.528 3.039 1 98.44 176 ALA B CA 1
ATOM 5187 C C . ALA B 1 176 ? -24.219 0.812 3.789 1 98.44 176 ALA B C 1
ATOM 5189 O O . ALA B 1 176 ? -24.391 1.895 4.352 1 98.44 176 ALA B O 1
ATOM 5190 N N . GLU B 1 177 ? -25.047 -0.122 3.824 1 97.75 177 GLU B N 1
ATOM 5191 C CA . GLU B 1 177 ? -26.312 0.032 4.531 1 97.75 177 GLU B CA 1
ATOM 5192 C C . GLU B 1 177 ? -26.125 -0.134 6.039 1 97.75 177 GLU B C 1
ATOM 5194 O O . GLU B 1 177 ? -25.25 -0.874 6.48 1 97.75 177 GLU B O 1
ATOM 5199 N N . ASN B 1 178 ? -26.891 0.622 6.809 1 96 178 ASN B N 1
ATOM 5200 C CA . ASN B 1 178 ? -26.922 0.49 8.266 1 96 178 ASN B CA 1
ATOM 5201 C C . ASN B 1 178 ? -28.281 -0.037 8.742 1 96 178 ASN B C 1
ATOM 5203 O O . ASN B 1 178 ? -28.812 0.432 9.75 1 96 178 ASN B O 1
ATOM 5207 N N . VAL B 1 179 ? -28.875 -0.894 8.008 1 94.25 179 VAL B N 1
ATOM 5208 C CA . VAL B 1 179 ? -30.172 -1.464 8.32 1 94.25 179 VAL B CA 1
ATOM 5209 C C . VAL B 1 179 ? -30 -2.85 8.938 1 94.25 179 VAL B C 1
ATOM 5211 O O . VAL B 1 179 ? -30.625 -3.164 9.953 1 94.25 179 VAL B O 1
ATOM 5214 N N . THR B 1 180 ? -29.156 -3.59 8.328 1 94 180 THR B N 1
ATOM 5215 C CA . THR B 1 180 ? -28.922 -4.945 8.812 1 94 180 THR B CA 1
ATOM 5216 C C . THR B 1 180 ? -27.609 -5.02 9.578 1 94 180 THR B C 1
ATOM 5218 O O . THR B 1 180 ? -26.828 -4.059 9.594 1 94 180 THR B O 1
ATOM 5221 N N . GLN B 1 181 ? -27.328 -6.172 10.203 1 91.25 181 GLN B N 1
ATOM 5222 C CA . GLN B 1 181 ? -26.094 -6.387 10.961 1 91.25 181 GLN B CA 1
ATOM 5223 C C . GLN B 1 181 ? -24.906 -6.594 10.023 1 91.25 181 GLN B C 1
ATOM 5225 O O . GLN B 1 181 ? -23.766 -6.402 10.422 1 91.25 181 GLN B O 1
ATOM 5230 N N . GLN B 1 182 ? -25.141 -6.922 8.828 1 92.5 182 GLN B N 1
ATOM 5231 C CA . GLN B 1 182 ? -24.078 -7.215 7.879 1 92.5 182 GLN B CA 1
ATOM 5232 C C . GLN B 1 182 ? -23.453 -5.93 7.344 1 92.5 182 GLN B C 1
ATOM 5234 O O . GLN B 1 182 ? -22.25 -5.898 7.035 1 92.5 182 GLN B O 1
ATOM 5239 N N . HIS B 1 183 ? -24.281 -4.871 7.238 1 96.81 183 HIS B N 1
ATOM 5240 C CA . HIS B 1 183 ? -23.828 -3.598 6.699 1 96.81 183 HIS B CA 1
ATOM 5241 C C . HIS B 1 183 ? -23.219 -3.775 5.316 1 96.81 183 HIS B C 1
ATOM 5243 O O . HIS B 1 183 ? -22.094 -3.326 5.066 1 96.81 183 HIS B O 1
ATOM 5249 N N . ASP B 1 184 ? -23.969 -4.363 4.426 1 97.12 184 ASP B N 1
ATOM 5250 C CA . ASP B 1 184 ? -23.469 -4.695 3.098 1 97.12 184 ASP B CA 1
ATOM 5251 C C . ASP B 1 184 ? -23.141 -3.436 2.305 1 97.12 184 ASP B C 1
ATOM 5253 O O . ASP B 1 184 ? -23.812 -2.416 2.432 1 97.12 184 ASP B O 1
ATOM 5257 N N . ILE B 1 185 ? -22.062 -3.561 1.528 1 98.5 185 ILE B N 1
ATOM 5258 C CA . ILE B 1 185 ? -21.812 -2.535 0.522 1 98.5 185 ILE B CA 1
ATOM 5259 C C . ILE B 1 185 ? -22.891 -2.604 -0.563 1 98.5 185 ILE B C 1
ATOM 5261 O O . ILE B 1 185 ? -23.031 -3.625 -1.237 1 98.5 185 ILE B O 1
ATOM 5265 N N . ILE B 1 186 ? -23.594 -1.496 -0.801 1 98.38 186 ILE B N 1
ATOM 5266 C CA . ILE B 1 186 ? -24.734 -1.562 -1.712 1 98.38 186 ILE B CA 1
ATOM 5267 C C . ILE B 1 186 ? -24.562 -0.537 -2.83 1 98.38 186 ILE B C 1
ATOM 5269 O O . ILE B 1 186 ? -25.391 -0.442 -3.729 1 98.38 186 ILE B O 1
ATOM 5273 N N . GLY B 1 187 ? -23.562 0.235 -2.785 1 97.94 187 GLY B N 1
ATOM 5274 C CA . GLY B 1 187 ? -23.234 1.205 -3.822 1 97.94 187 GLY B CA 1
ATOM 5275 C C . GLY B 1 187 ? -21.75 1.479 -3.945 1 97.94 187 GLY B C 1
ATOM 5276 O O . GLY B 1 187 ? -21.031 1.495 -2.945 1 97.94 187 GLY B O 1
ATOM 5277 N N . LEU B 1 188 ? -21.344 1.669 -5.176 1 97.12 188 LEU B N 1
ATOM 5278 C CA . LEU B 1 188 ? -19.938 1.927 -5.465 1 97.12 188 LEU B CA 1
ATOM 5279 C C . LEU B 1 188 ? -19.797 2.805 -6.703 1 97.12 188 LEU B C 1
ATOM 5281 O O . LEU B 1 188 ? -20.422 2.545 -7.73 1 97.12 188 LEU B O 1
ATOM 5285 N N . VAL B 1 189 ? -19.062 3.875 -6.531 1 94.75 189 VAL B N 1
ATOM 5286 C CA . VAL B 1 189 ? -18.688 4.723 -7.656 1 94.75 189 VAL B CA 1
ATOM 5287 C C . VAL B 1 189 ? -17.172 4.711 -7.836 1 94.75 189 VAL B C 1
ATOM 5289 O O . VAL B 1 189 ? -16.422 4.898 -6.871 1 94.75 189 VAL B O 1
ATOM 5292 N N . VAL B 1 190 ? -16.766 4.383 -9.055 1 91.81 190 VAL B N 1
ATOM 5293 C CA . VAL B 1 190 ? -15.336 4.309 -9.352 1 91.81 190 VAL B CA 1
ATOM 5294 C C . VAL B 1 190 ? -15 5.238 -10.516 1 91.81 190 VAL B C 1
ATOM 5296 O O . VAL B 1 190 ? -15.594 5.133 -11.594 1 91.81 190 VAL B O 1
ATOM 5299 N N . HIS B 1 191 ? -14.086 6.129 -10.258 1 85.69 191 HIS B N 1
ATOM 5300 C CA . HIS B 1 191 ? -13.57 6.984 -11.32 1 85.69 191 HIS B CA 1
ATOM 5301 C C . HIS B 1 191 ? -12.047 6.941 -11.367 1 85.69 191 HIS B C 1
ATOM 5303 O O . HIS B 1 191 ? -11.391 6.809 -10.336 1 85.69 191 HIS B O 1
ATOM 5309 N N . ASN B 1 192 ? -11.656 6.969 -12.648 1 78.88 192 ASN B N 1
ATOM 5310 C CA . ASN B 1 192 ? -10.219 6.828 -12.852 1 78.88 192 ASN B CA 1
ATOM 5311 C C . ASN B 1 192 ? -9.664 7.934 -13.75 1 78.88 192 ASN B C 1
ATOM 5313 O O . ASN B 1 192 ? -10.18 8.156 -14.852 1 78.88 192 ASN B O 1
ATOM 5317 N N . LYS B 1 193 ? -8.633 8.586 -13.422 1 70.69 193 LYS B N 1
ATOM 5318 C CA . LYS B 1 193 ? -7.793 9.523 -14.172 1 70.69 193 LYS B CA 1
ATOM 5319 C C . LYS B 1 193 ? -8.617 10.688 -14.711 1 70.69 193 LYS B C 1
ATOM 5321 O O . LYS B 1 193 ? -9.797 10.531 -15.016 1 70.69 193 LYS B O 1
ATOM 5326 N N . LEU B 1 194 ? -7.914 11.789 -14.758 1 63.03 194 LEU B N 1
ATOM 5327 C CA . LEU B 1 194 ? -8.492 12.969 -15.406 1 63.03 194 LEU B CA 1
ATOM 5328 C C . LEU B 1 194 ? -8.375 12.859 -16.922 1 63.03 194 LEU B C 1
ATOM 5330 O O . LEU B 1 194 ? -7.344 12.43 -17.438 1 63.03 194 LEU B O 1
ATOM 5334 N N . CYS B 1 195 ? -9.469 13.047 -17.562 1 62.09 195 CYS B N 1
ATOM 5335 C CA . CYS B 1 195 ? -9.445 13 -19.016 1 62.09 195 CYS B CA 1
ATOM 5336 C C . CYS B 1 195 ? -8.828 14.266 -19.594 1 62.09 195 CYS B C 1
ATOM 5338 O O . CYS B 1 195 ? -9.523 15.25 -19.844 1 62.09 195 CYS B O 1
ATOM 5340 N N . SER B 1 196 ? -7.504 14.227 -19.641 1 56.88 196 SER B N 1
ATOM 5341 C CA . SER B 1 196 ? -6.828 15.391 -20.203 1 56.88 196 SER B CA 1
ATOM 5342 C C . SER B 1 196 ? -7.238 15.602 -21.656 1 56.88 196 SER B C 1
ATOM 5344 O O . SER B 1 196 ? -7.32 16.75 -22.125 1 56.88 196 SER B O 1
ATOM 5346 N N . LYS B 1 197 ? -7.395 14.453 -22.328 1 55.16 197 LYS B N 1
ATOM 5347 C CA . LYS B 1 197 ? -7.758 14.531 -23.75 1 55.16 197 LYS B CA 1
ATOM 5348 C C . LYS B 1 197 ? -9.156 15.102 -23.922 1 55.16 197 LYS B C 1
ATOM 5350 O O . LYS B 1 197 ? -9.43 15.805 -24.891 1 55.16 197 LYS B O 1
ATOM 5355 N N . GLY B 1 198 ? -9.953 14.664 -22.938 1 52.06 198 GLY B N 1
ATOM 5356 C CA . GLY B 1 198 ? -11.289 15.219 -23.047 1 52.06 198 GLY B CA 1
ATOM 5357 C C . GLY B 1 198 ? -11.305 16.734 -23.062 1 52.06 198 GLY B C 1
ATOM 5358 O O . GLY B 1 198 ? -12.148 17.359 -23.703 1 52.06 198 GLY B O 1
ATOM 5359 N N . LYS B 1 199 ? -10.391 17.359 -22.297 1 48.62 199 LYS B N 1
ATOM 5360 C CA . LYS B 1 199 ? -10.32 18.828 -22.344 1 48.62 199 LYS B CA 1
ATOM 5361 C C . LYS B 1 199 ? -9.875 19.312 -23.719 1 48.62 199 LYS B C 1
ATOM 5363 O O . LYS B 1 199 ? -10.391 20.312 -24.219 1 48.62 199 LYS B O 1
ATOM 5368 N N . HIS B 1 200 ? -8.68 18.812 -24.016 1 46.72 200 HIS B N 1
ATOM 5369 C CA . HIS B 1 200 ? -8.172 19.328 -25.281 1 46.72 200 HIS B CA 1
ATOM 5370 C C . HIS B 1 200 ? -9.148 19.062 -26.422 1 46.72 200 HIS B C 1
ATOM 5372 O O . HIS B 1 200 ? -9.062 19.688 -27.484 1 46.72 200 HIS B O 1
ATOM 5378 N N . LEU B 1 201 ? -9.68 17.906 -26.328 1 43.12 201 LEU B N 1
ATOM 5379 C CA . LEU B 1 201 ? -10.711 17.734 -27.344 1 43.12 201 LEU B CA 1
ATOM 5380 C C . LEU B 1 201 ? -11.953 18.547 -27 1 43.12 201 LEU B C 1
ATOM 5382 O O . LEU B 1 201 ? -12.781 18.125 -26.188 1 43.12 201 LEU B O 1
ATOM 5386 N N . LYS B 1 202 ? -11.844 19.641 -26.422 1 38.53 202 LYS B N 1
ATOM 5387 C CA . LYS B 1 202 ? -13 20.516 -26.219 1 38.53 202 LYS B CA 1
ATOM 5388 C C . LYS B 1 202 ? -14.117 20.188 -27.203 1 38.53 202 LYS B C 1
ATOM 5390 O O . LYS B 1 202 ? -13.875 19.578 -28.25 1 38.53 202 LYS B O 1
ATOM 5395 N N . PRO B 1 203 ? -15.297 21.172 -27.156 1 37.19 203 PRO B N 1
ATOM 5396 C CA . PRO B 1 203 ? -16.719 21.234 -27.547 1 37.19 203 PRO B CA 1
ATOM 5397 C C . PRO B 1 203 ? -16.922 21.094 -29.047 1 37.19 203 PRO B C 1
ATOM 5399 O O . PRO B 1 203 ? -17.984 21.484 -29.562 1 37.19 203 PRO B O 1
ATOM 5402 N N . SER B 1 204 ? -16.219 20.938 -30.047 1 35.38 204 SER B N 1
ATOM 5403 C CA . SER B 1 204 ? -17.438 20.766 -30.844 1 35.38 204 SER B CA 1
ATOM 5404 C C . SER B 1 204 ? -18.422 19.828 -30.156 1 35.38 204 SER B C 1
ATOM 5406 O O . SER B 1 204 ? -18.016 18.953 -29.391 1 35.38 204 SER B O 1
ATOM 5408 N N . ASP B 1 205 ? -19.797 20.344 -29.844 1 39 205 ASP B N 1
ATOM 5409 C CA . ASP B 1 205 ? -20.984 19.734 -29.234 1 39 205 ASP B CA 1
ATOM 5410 C C . ASP B 1 205 ? -20.828 18.219 -29.156 1 39 205 ASP B C 1
ATOM 5412 O O . ASP B 1 205 ? -21.5 17.562 -28.344 1 39 205 ASP B O 1
ATOM 5416 N N . GLU B 1 206 ? -20.219 17.562 -30.109 1 37.25 206 GLU B N 1
ATOM 5417 C CA . GLU B 1 206 ? -20.375 16.141 -30.438 1 37.25 206 GLU B CA 1
ATOM 5418 C C . GLU B 1 206 ? -19.328 15.297 -29.734 1 37.25 206 GLU B C 1
ATOM 5420 O O . GLU B 1 206 ? -19.359 14.062 -29.812 1 37.25 206 GLU B O 1
ATOM 5425 N N . HIS B 1 207 ? -18.203 15.875 -29.422 1 39.38 207 HIS B N 1
ATOM 5426 C CA . HIS B 1 207 ? -17.266 14.82 -29.047 1 39.38 207 HIS B CA 1
ATOM 5427 C C . HIS B 1 207 ? -17.453 14.398 -27.594 1 39.38 207 HIS B C 1
ATOM 5429 O O . HIS B 1 207 ? -17.203 15.18 -26.672 1 39.38 207 HIS B O 1
ATOM 5435 N N . GLN B 1 208 ? -18.422 13.867 -27.156 1 40.88 208 GLN B N 1
ATOM 5436 C CA . GLN B 1 208 ? -18.578 13.047 -25.969 1 40.88 208 GLN B CA 1
ATOM 5437 C C . GLN B 1 208 ? -17.344 12.18 -25.734 1 40.88 208 GLN B C 1
ATOM 5439 O O . GLN B 1 208 ? -16.828 11.562 -26.656 1 40.88 208 GLN B O 1
ATOM 5444 N N . CYS B 1 209 ? -16.375 12.695 -24.969 1 46.28 209 CYS B N 1
ATOM 5445 C CA . CYS B 1 209 ? -15.445 11.656 -24.547 1 46.28 209 CYS B CA 1
ATOM 5446 C C . CYS B 1 209 ? -16.016 10.266 -24.812 1 46.28 209 CYS B C 1
ATOM 5448 O O . CYS B 1 209 ? -16.906 9.812 -24.094 1 46.28 209 CYS B O 1
ATOM 5450 N N . LEU B 1 210 ? -16.328 10.109 -25.984 1 42.53 210 LEU B N 1
ATOM 5451 C CA . LEU B 1 210 ? -17.094 9.07 -26.656 1 42.53 210 LEU B CA 1
ATOM 5452 C C . LEU B 1 210 ? -16.875 7.711 -26 1 42.53 210 LEU B C 1
ATOM 5454 O O . LEU B 1 210 ? -17.766 6.859 -26 1 42.53 210 LEU B O 1
ATOM 5458 N N . GLY B 1 211 ? -15.516 7.008 -25.953 1 43.94 211 GLY B N 1
ATOM 5459 C CA . GLY B 1 211 ? -15.516 5.562 -26.125 1 43.94 211 GLY B CA 1
ATOM 5460 C C . GLY B 1 211 ? -15.594 4.812 -24.797 1 43.94 211 GLY B C 1
ATOM 5461 O O . GLY B 1 211 ? -15.141 5.316 -23.766 1 43.94 211 GLY B O 1
ATOM 5462 N N . LYS B 1 212 ? -16.516 4.016 -24.578 1 50.84 212 LYS B N 1
ATOM 5463 C CA . LYS B 1 212 ? -16.812 3.002 -23.578 1 50.84 212 LYS B CA 1
ATOM 5464 C C . LYS B 1 212 ? -15.523 2.461 -22.953 1 50.84 212 LYS B C 1
ATOM 5466 O O . LYS B 1 212 ? -15.5 2.059 -21.797 1 50.84 212 LYS B O 1
ATOM 5471 N N . ASP B 1 213 ? -14.367 2.729 -23.719 1 58.41 213 ASP B N 1
ATOM 5472 C CA . ASP B 1 213 ? -13.172 2.006 -23.281 1 58.41 213 ASP B CA 1
ATOM 5473 C C . ASP B 1 213 ? -12.148 2.953 -22.656 1 58.41 213 ASP B C 1
ATOM 5475 O O . ASP B 1 213 ? -11 2.57 -22.422 1 58.41 213 ASP B O 1
ATOM 5479 N N . CYS B 1 214 ? -12.586 4.254 -22.375 1 66.62 214 CYS B N 1
ATOM 5480 C CA . CYS B 1 214 ? -11.578 5.168 -21.859 1 66.62 214 CYS B CA 1
ATOM 5481 C C . CYS B 1 214 ? -11.375 4.965 -20.359 1 66.62 214 CYS B C 1
ATOM 5483 O O . CYS B 1 214 ? -12.344 4.863 -19.594 1 66.62 214 CYS B O 1
ATOM 5485 N N . SER B 1 215 ? -10.125 4.844 -20.031 1 71.44 215 SER B N 1
ATOM 5486 C CA . SER B 1 215 ? -9.797 4.625 -18.625 1 71.44 215 SER B CA 1
ATOM 5487 C C . SER B 1 215 ? -9.852 5.926 -17.828 1 71.44 215 SER B C 1
ATOM 5489 O O . SER B 1 215 ? -9.844 5.91 -16.594 1 71.44 215 SER B O 1
ATOM 5491 N N . ALA B 1 216 ? -9.93 7.121 -18.562 1 70.5 216 ALA B N 1
ATOM 5492 C CA . ALA B 1 216 ? -10.055 8.414 -17.891 1 70.5 216 ALA B CA 1
ATOM 5493 C C . ALA B 1 216 ? -11.523 8.812 -17.75 1 70.5 216 ALA B C 1
ATOM 5495 O O . ALA B 1 216 ? -12.148 9.234 -18.719 1 70.5 216 ALA B O 1
ATOM 5496 N N . THR B 1 217 ? -12.055 8.719 -16.594 1 72.44 217 THR B N 1
ATOM 5497 C CA . THR B 1 217 ? -13.492 8.875 -16.406 1 72.44 217 THR B CA 1
ATOM 5498 C C . THR B 1 217 ? -13.812 10.172 -15.68 1 72.44 217 THR B C 1
ATOM 5500 O O . THR B 1 217 ? -14.984 10.5 -15.477 1 72.44 217 THR B O 1
ATOM 5503 N N . ILE B 1 218 ? -12.758 10.922 -15.352 1 70.62 218 ILE B N 1
ATOM 5504 C CA . ILE B 1 218 ? -13.023 12.156 -14.617 1 70.62 218 ILE B CA 1
ATOM 5505 C C . ILE B 1 218 ? -12.852 13.359 -15.547 1 70.62 218 ILE B C 1
ATOM 5507 O O . ILE B 1 218 ? -11.797 13.539 -16.156 1 70.62 218 ILE B O 1
ATOM 5511 N N . PRO B 1 219 ? -13.953 14.047 -15.594 1 64.12 219 PRO B N 1
ATOM 5512 C CA . PRO B 1 219 ? -13.797 15.281 -16.375 1 64.12 219 PRO B CA 1
ATOM 5513 C C . PRO B 1 219 ? -12.688 16.188 -15.828 1 64.12 219 PRO B C 1
ATOM 5515 O O . PRO B 1 219 ? -12.492 16.266 -14.617 1 64.12 219 PRO B O 1
ATOM 5518 N N . PHE B 1 220 ? -11.984 16.797 -16.672 1 62.09 220 PHE B N 1
ATOM 5519 C CA . PHE B 1 220 ? -10.805 17.578 -16.344 1 62.09 220 PHE B CA 1
ATOM 5520 C C . PHE B 1 220 ? -11.156 18.719 -15.391 1 62.09 220 PHE B C 1
ATOM 5522 O O . PHE B 1 220 ? -10.328 19.156 -14.594 1 62.09 220 PHE B O 1
ATOM 5529 N N . GLU B 1 221 ? -12.445 19.203 -15.484 1 57.22 221 GLU B N 1
ATOM 5530 C CA . GLU B 1 221 ? -12.875 20.344 -14.688 1 57.22 221 GLU B CA 1
ATOM 5531 C C . GLU B 1 221 ? -13.156 19.938 -13.242 1 57.22 221 GLU B C 1
ATOM 5533 O O . GLU B 1 221 ? -13.203 20.797 -12.352 1 57.22 221 GLU B O 1
ATOM 5538 N N . LYS B 1 222 ? -13.32 18.625 -13.125 1 62.31 222 LYS B N 1
ATOM 5539 C CA . LYS B 1 222 ? -13.656 18.156 -11.781 1 62.31 222 LYS B CA 1
ATOM 5540 C C . LYS B 1 222 ? -12.391 17.828 -10.984 1 62.31 222 LYS B C 1
ATOM 5542 O O . LYS B 1 222 ? -11.305 17.719 -11.547 1 62.31 222 LYS B O 1
ATOM 5547 N N . SER B 1 223 ? -12.641 18.062 -9.688 1 64.19 223 SER B N 1
ATOM 5548 C CA . SER B 1 223 ? -11.555 17.688 -8.797 1 64.19 223 SER B CA 1
ATOM 5549 C C . SER B 1 223 ? -11.734 16.281 -8.258 1 64.19 223 SER B C 1
ATOM 5551 O O . SER B 1 223 ? -12.844 15.891 -7.883 1 64.19 223 SER B O 1
ATOM 5553 N N . ILE B 1 224 ? -10.758 15.414 -8.305 1 66.25 224 ILE B N 1
ATOM 5554 C CA . ILE B 1 224 ? -10.789 14.031 -7.824 1 66.25 224 ILE B CA 1
ATOM 5555 C C . ILE B 1 224 ? -11.18 14.016 -6.348 1 66.25 224 ILE B C 1
ATOM 5557 O O . ILE B 1 224 ? -11.898 13.109 -5.902 1 66.25 224 ILE B O 1
ATOM 5561 N N . GLY B 1 225 ? -10.766 15.039 -5.637 1 71.44 225 GLY B N 1
ATOM 5562 C CA . GLY B 1 225 ? -11.047 15.078 -4.211 1 71.44 225 GLY B CA 1
ATOM 5563 C C . GLY B 1 225 ? -12.398 15.672 -3.887 1 71.44 225 GLY B C 1
ATOM 5564 O O . GLY B 1 225 ? -12.68 16 -2.73 1 71.44 225 GLY B O 1
ATOM 5565 N N . ASP B 1 226 ? -13.227 15.766 -4.887 1 77.44 226 ASP B N 1
ATOM 5566 C CA . ASP B 1 226 ? -14.562 16.312 -4.664 1 77.44 226 ASP B CA 1
ATOM 5567 C C . ASP B 1 226 ? -15.523 15.227 -4.184 1 77.44 226 ASP B C 1
ATOM 5569 O O . ASP B 1 226 ? -16.297 14.672 -4.973 1 77.44 226 ASP B O 1
ATOM 5573 N N . GLU B 1 227 ? -15.508 14.977 -2.947 1 85.19 227 GLU B N 1
ATOM 5574 C CA . GLU B 1 227 ? -16.328 13.93 -2.334 1 85.19 227 GLU B CA 1
ATOM 5575 C C . GLU B 1 227 ? -17.812 14.18 -2.58 1 85.19 227 GLU B C 1
ATOM 5577 O O . GLU B 1 227 ? -18.578 13.234 -2.758 1 85.19 227 GLU B O 1
ATOM 5582 N N . LYS B 1 228 ? -18.203 15.492 -2.604 1 89.69 228 LYS B N 1
ATOM 5583 C CA . LYS B 1 228 ? -19.609 15.852 -2.812 1 89.69 228 LYS B CA 1
ATOM 5584 C C . LYS B 1 228 ? -20.109 15.32 -4.152 1 89.69 228 LYS B C 1
ATOM 5586 O O . LYS B 1 228 ? -21.203 14.742 -4.223 1 89.69 228 LYS B O 1
ATOM 5591 N N . THR B 1 229 ? -19.344 15.484 -5.133 1 88.75 229 THR B N 1
ATOM 5592 C CA . THR B 1 229 ? -19.719 15.078 -6.48 1 88.75 229 THR B CA 1
ATOM 5593 C C . THR B 1 229 ? -19.906 13.57 -6.555 1 88.75 229 THR B C 1
ATOM 5595 O O . THR B 1 229 ? -20.906 13.086 -7.109 1 88.75 229 THR B O 1
ATOM 5598 N N . TRP B 1 230 ? -19.047 12.828 -6.008 1 91 230 TRP B N 1
ATOM 5599 C CA . TRP B 1 230 ? -19.078 11.375 -6.109 1 91 230 TRP B CA 1
ATOM 5600 C C . TRP B 1 230 ? -20.172 10.781 -5.238 1 91 230 TRP B C 1
ATOM 5602 O O . TRP B 1 230 ? -20.844 9.828 -5.637 1 91 230 TRP B O 1
ATOM 5612 N N . ALA B 1 231 ? -20.312 11.383 -4.082 1 95.75 231 ALA B N 1
ATOM 5613 C CA . ALA B 1 231 ? -21.422 10.961 -3.221 1 95.75 231 ALA B CA 1
ATOM 5614 C C . ALA B 1 231 ? -22.766 11.227 -3.887 1 95.75 231 ALA B C 1
ATOM 5616 O O . ALA B 1 231 ? -23.672 10.391 -3.812 1 95.75 231 ALA B O 1
ATOM 5617 N N . LYS B 1 232 ? -22.891 12.375 -4.488 1 96.12 232 LYS B N 1
ATOM 5618 C CA . LYS B 1 232 ? -24.141 12.719 -5.164 1 96.12 232 LYS B CA 1
ATOM 5619 C C . LYS B 1 232 ? -24.469 11.719 -6.266 1 96.12 232 LYS B C 1
ATOM 5621 O O . LYS B 1 232 ? -25.609 11.273 -6.383 1 96.12 232 LYS B O 1
ATOM 5626 N N . GLU B 1 233 ? -23.469 11.398 -7.023 1 94.25 233 GLU B N 1
ATOM 5627 C CA . GLU B 1 233 ? -23.641 10.414 -8.086 1 94.25 233 GLU B CA 1
ATOM 5628 C C . GLU B 1 233 ? -24.141 9.086 -7.523 1 94.25 233 GLU B C 1
ATOM 5630 O O . GLU B 1 233 ? -25.047 8.469 -8.086 1 94.25 233 GLU B O 1
ATOM 5635 N N . LEU B 1 234 ? -23.547 8.641 -6.48 1 96.88 234 LEU B N 1
ATOM 5636 C CA . LEU B 1 234 ? -23.906 7.359 -5.879 1 96.88 234 LEU B CA 1
ATOM 5637 C C . LEU B 1 234 ? -25.328 7.387 -5.332 1 96.88 234 LEU B C 1
ATOM 5639 O O . LEU B 1 234 ? -26.109 6.465 -5.57 1 96.88 234 LEU B O 1
ATOM 5643 N N . LEU B 1 235 ? -25.672 8.445 -4.629 1 97.31 235 LEU B N 1
ATOM 5644 C CA . LEU B 1 235 ? -27 8.57 -4.043 1 97.31 235 LEU B CA 1
ATOM 5645 C C . LEU B 1 235 ? -28.062 8.672 -5.129 1 97.31 235 LEU B C 1
ATOM 5647 O O . LEU B 1 235 ? -29.156 8.133 -4.977 1 97.31 235 LEU B O 1
ATOM 5651 N N . GLN B 1 236 ? -27.734 9.328 -6.164 1 96.81 236 GLN B N 1
ATOM 5652 C CA . GLN B 1 236 ? -28.641 9.414 -7.305 1 96.81 236 GLN B CA 1
ATOM 5653 C C . GLN B 1 236 ? -28.859 8.039 -7.934 1 96.81 236 GLN B C 1
ATOM 5655 O O . GLN B 1 236 ? -29.984 7.695 -8.312 1 96.81 236 GLN B O 1
ATOM 5660 N N . GLU B 1 237 ? -27.797 7.301 -8.047 1 95.38 237 GLU B N 1
ATOM 5661 C CA . GLU B 1 237 ? -27.906 5.953 -8.594 1 95.38 237 GLU B CA 1
ATOM 5662 C C . GLU B 1 237 ? -28.812 5.074 -7.742 1 95.38 237 GLU B C 1
ATOM 5664 O O . GLU B 1 237 ? -29.594 4.281 -8.273 1 95.38 237 GLU B O 1
ATOM 5669 N N . LEU B 1 238 ? -28.672 5.168 -6.453 1 96.81 238 LEU B N 1
ATOM 5670 C CA . LEU B 1 238 ? -29.531 4.406 -5.547 1 96.81 238 LEU B CA 1
ATOM 5671 C C . LEU B 1 238 ? -31 4.723 -5.789 1 96.81 238 LEU B C 1
ATOM 5673 O O . LEU B 1 238 ? -31.844 3.816 -5.824 1 96.81 238 LEU B O 1
ATOM 5677 N N . LYS B 1 239 ? -31.25 5.988 -5.969 1 96.94 239 LYS B N 1
ATOM 5678 C CA . LYS B 1 239 ? -32.625 6.441 -6.203 1 96.94 239 LYS B CA 1
ATOM 5679 C C . LYS B 1 239 ? -33.125 5.957 -7.559 1 96.94 239 LYS B C 1
ATOM 5681 O O . LYS B 1 239 ? -34.25 5.43 -7.652 1 96.94 239 LYS B O 1
ATOM 5686 N N . GLU B 1 240 ? -32.344 6.105 -8.57 1 94.94 240 GLU B N 1
ATOM 5687 C CA . GLU B 1 240 ? -32.75 5.766 -9.93 1 94.94 240 GLU B CA 1
ATOM 5688 C C . GLU B 1 240 ? -32.875 4.258 -10.109 1 94.94 240 GLU B C 1
ATOM 5690 O O . GLU B 1 240 ? -33.781 3.789 -10.789 1 94.94 240 GLU B O 1
ATOM 5695 N N . SER B 1 241 ? -32 3.551 -9.492 1 93.25 241 SER B N 1
ATOM 5696 C CA . SER B 1 241 ? -31.953 2.113 -9.727 1 93.25 241 SER B CA 1
ATOM 5697 C C . SER B 1 241 ? -32.969 1.367 -8.859 1 93.25 241 SER B C 1
ATOM 5699 O O . SER B 1 241 ? -33.562 0.4 -9.312 1 93.25 241 SER B O 1
ATOM 5701 N N . ASN B 1 242 ? -33.125 1.766 -7.559 1 94.06 242 ASN B N 1
ATOM 5702 C CA . ASN B 1 242 ? -33.969 0.996 -6.641 1 94.06 242 ASN B CA 1
ATOM 5703 C C . ASN B 1 242 ? -34.906 1.896 -5.863 1 94.06 242 ASN B C 1
ATOM 5705 O O . ASN B 1 242 ? -35.562 1.452 -4.91 1 94.06 242 ASN B O 1
ATOM 5709 N N . ASP B 1 243 ? -34.969 3.139 -6.219 1 96.19 243 ASP B N 1
ATOM 5710 C CA . ASP B 1 243 ? -35.812 4.094 -5.512 1 96.19 243 ASP B CA 1
ATOM 5711 C C . ASP B 1 243 ? -35.469 4.125 -4.023 1 96.19 243 ASP B C 1
ATOM 5713 O O . ASP B 1 243 ? -36.375 4.109 -3.182 1 96.19 243 ASP B O 1
ATOM 5717 N N . MET B 1 244 ? -34.25 4.102 -3.729 1 96.75 244 MET B N 1
ATOM 5718 C CA . MET B 1 244 ? -33.781 4.098 -2.342 1 96.75 244 MET B CA 1
ATOM 5719 C C . MET B 1 244 ? -33.312 5.477 -1.927 1 96.75 244 MET B C 1
ATOM 5721 O O . MET B 1 244 ? -32.625 6.156 -2.699 1 96.75 244 MET B O 1
ATOM 5725 N N . GLU B 1 245 ? -33.688 5.855 -0.733 1 97.19 245 GLU B N 1
ATOM 5726 C CA . GLU B 1 245 ? -33.281 7.141 -0.175 1 97.19 245 GLU B CA 1
ATOM 5727 C C . GLU B 1 245 ? -32.594 6.965 1.179 1 97.19 245 GLU B C 1
ATOM 5729 O O . GLU B 1 245 ? -32.812 5.957 1.859 1 97.19 245 GLU B O 1
ATOM 5734 N N . VAL B 1 246 ? -31.797 7.895 1.536 1 97.31 246 VAL B N 1
ATOM 5735 C CA . VAL B 1 246 ? -31.047 7.809 2.787 1 97.31 246 VAL B CA 1
ATOM 5736 C C . VAL B 1 246 ? -31.547 8.867 3.764 1 97.31 246 VAL B C 1
ATOM 5738 O O . VAL B 1 246 ? -31.609 10.055 3.424 1 97.31 246 VAL B O 1
ATOM 5741 N N . GLU B 1 247 ? -31.906 8.422 4.918 1 96.56 247 GLU B N 1
ATOM 5742 C CA . GLU B 1 247 ? -32.375 9.336 5.965 1 96.56 247 GLU B CA 1
ATOM 5743 C C . GLU B 1 247 ? -31.219 9.758 6.871 1 96.56 247 GLU B C 1
ATOM 5745 O O . GLU B 1 247 ? -30.984 10.945 7.078 1 96.56 247 GLU B O 1
ATOM 5750 N N . TYR B 1 248 ? -30.547 8.766 7.398 1 96.31 248 TYR B N 1
ATOM 5751 C CA . TYR B 1 248 ? -29.375 9.031 8.227 1 96.31 248 TYR B CA 1
ATOM 5752 C C . TYR B 1 248 ? -28.109 8.602 7.516 1 96.31 248 TYR B C 1
ATOM 5754 O O . TYR B 1 248 ? -27.922 7.414 7.219 1 96.31 248 TYR B O 1
ATOM 5762 N N . LEU B 1 249 ? -27.234 9.562 7.266 1 97.12 249 LEU B N 1
ATOM 5763 C CA . LEU B 1 249 ? -25.969 9.297 6.594 1 97.12 249 LEU B CA 1
ATOM 5764 C C . LEU B 1 249 ? -24.797 9.5 7.551 1 97.12 249 LEU B C 1
ATOM 5766 O O . LEU B 1 249 ? -24.547 10.609 8.016 1 97.12 249 LEU B O 1
ATOM 5770 N N . THR B 1 250 ? -24.156 8.43 7.809 1 96.56 250 THR B N 1
ATOM 5771 C CA . THR B 1 250 ? -23.016 8.484 8.703 1 96.56 250 THR B CA 1
ATOM 5772 C C . THR B 1 250 ? -21.719 8.695 7.922 1 96.56 250 THR B C 1
ATOM 5774 O O . THR B 1 250 ? -21.375 7.891 7.059 1 96.56 250 THR B O 1
ATOM 5777 N N . THR B 1 251 ? -21.031 9.766 8.156 1 94.75 251 THR B N 1
ATOM 5778 C CA . THR B 1 251 ? -19.766 10.094 7.516 1 94.75 251 THR B CA 1
ATOM 5779 C C . THR B 1 251 ? -18.844 10.844 8.484 1 94.75 251 THR B C 1
ATOM 5781 O O . THR B 1 251 ? -19.219 11.078 9.633 1 94.75 251 THR B O 1
ATOM 5784 N N . ASP B 1 252 ? -17.672 11.156 7.984 1 89.12 252 ASP B N 1
ATOM 5785 C CA . ASP B 1 252 ? -16.781 12.039 8.734 1 89.12 252 ASP B CA 1
ATOM 5786 C C . ASP B 1 252 ? -17.359 13.445 8.82 1 89.12 252 ASP B C 1
ATOM 5788 O O . ASP B 1 252 ? -18.188 13.844 7.992 1 89.12 252 ASP B O 1
ATOM 5792 N N . PRO B 1 253 ? -16.938 14.211 9.836 1 83.38 253 PRO B N 1
ATOM 5793 C CA . PRO B 1 253 ? -17.5 15.547 10.031 1 83.38 253 PRO B CA 1
ATOM 5794 C C . PRO B 1 253 ? -17.297 16.453 8.82 1 83.38 253 PRO B C 1
ATOM 5796 O O . PRO B 1 253 ? -18.141 17.297 8.523 1 83.38 253 PRO B O 1
ATOM 5799 N N . ASP B 1 254 ? -16.219 16.312 8.117 1 78.88 254 ASP B N 1
ATOM 5800 C CA . ASP B 1 254 ? -15.898 17.203 7.016 1 78.88 254 ASP B CA 1
ATOM 5801 C C . ASP B 1 254 ? -16.25 16.578 5.672 1 78.88 254 ASP B C 1
ATOM 5803 O O . ASP B 1 254 ? -15.789 17.031 4.625 1 78.88 254 ASP B O 1
ATOM 5807 N N . SER B 1 255 ? -17.094 15.609 5.785 1 85.56 255 SER B N 1
ATOM 5808 C CA . SER B 1 255 ? -17.422 14.914 4.547 1 85.56 255 SER B CA 1
ATOM 5809 C C . SER B 1 255 ? -18.375 15.734 3.689 1 85.56 255 SER B C 1
ATOM 5811 O O . SER B 1 255 ? -19.328 16.328 4.203 1 85.56 255 SER B O 1
ATOM 5813 N N . GLY B 1 256 ? -18.156 15.805 2.426 1 89.12 256 GLY B N 1
ATOM 5814 C CA . GLY B 1 256 ? -19.047 16.469 1.476 1 89.12 256 GLY B CA 1
ATOM 5815 C C . GLY B 1 256 ? -20.25 15.625 1.112 1 89.12 256 GLY B C 1
ATOM 5816 O O . GLY B 1 256 ? -21.172 16.094 0.426 1 89.12 256 GLY B O 1
ATOM 5817 N N . ALA B 1 257 ? -20.344 14.43 1.621 1 93.69 257 ALA B N 1
ATOM 5818 C CA . ALA B 1 257 ? -21.422 13.508 1.268 1 93.69 257 ALA B CA 1
ATOM 5819 C C . ALA B 1 257 ? -22.766 13.992 1.792 1 93.69 257 ALA B C 1
ATOM 5821 O O . ALA B 1 257 ? -23.797 13.828 1.134 1 93.69 257 ALA B O 1
ATOM 5822 N N . TYR B 1 258 ? -22.75 14.562 2.947 1 94.38 258 TYR B N 1
ATOM 5823 C CA . TYR B 1 258 ? -23.984 15.086 3.508 1 94.38 258 TYR B CA 1
ATOM 5824 C C . TYR B 1 258 ? -24.531 16.219 2.662 1 94.38 258 TYR B C 1
ATOM 5826 O O . TYR B 1 258 ? -25.75 16.312 2.432 1 94.38 258 TYR B O 1
ATOM 5834 N N . GLN B 1 259 ? -23.656 17.078 2.244 1 93.88 259 GLN B N 1
ATOM 5835 C CA . GLN B 1 259 ? -24.094 18.172 1.368 1 93.88 259 GLN B CA 1
ATOM 5836 C C . GLN B 1 259 ? -24.688 17.625 0.074 1 93.88 259 GLN B C 1
ATOM 5838 O O . GLN B 1 259 ? -25.672 18.172 -0.441 1 93.88 259 GLN B O 1
ATOM 5843 N N . ALA B 1 260 ? -24.109 16.609 -0.389 1 96.12 260 ALA B N 1
ATOM 5844 C CA . ALA B 1 260 ? -24.625 15.961 -1.59 1 96.12 260 ALA B CA 1
ATOM 5845 C C . ALA B 1 260 ? -26.062 15.461 -1.365 1 96.12 260 ALA B C 1
ATOM 5847 O O . ALA B 1 260 ? -26.938 15.664 -2.209 1 96.12 260 ALA B O 1
ATOM 5848 N N . ALA B 1 261 ? -26.266 14.852 -0.261 1 96.88 261 ALA B N 1
ATOM 5849 C CA . ALA B 1 261 ? -27.594 14.336 0.077 1 96.88 261 ALA B CA 1
ATOM 5850 C C . ALA B 1 261 ? -28.594 15.477 0.22 1 96.88 261 ALA B C 1
ATOM 5852 O O . ALA B 1 261 ? -29.734 15.367 -0.246 1 96.88 261 ALA B O 1
ATOM 5853 N N . THR B 1 262 ? -28.188 16.5 0.836 1 96.19 262 THR B N 1
ATOM 5854 C CA . THR B 1 262 ? -29.047 17.672 1.038 1 96.19 262 THR B CA 1
ATOM 5855 C C . THR B 1 262 ? -29.406 18.312 -0.298 1 96.19 262 THR B C 1
ATOM 5857 O O . THR B 1 262 ? -30.547 18.719 -0.516 1 96.19 262 THR B O 1
ATOM 5860 N N . ASP B 1 263 ? -28.406 18.422 -1.156 1 95.94 263 ASP B N 1
ATOM 5861 C CA . ASP B 1 263 ? -28.641 18.984 -2.482 1 95.94 263 ASP B CA 1
ATOM 5862 C C . ASP B 1 263 ? -29.719 18.188 -3.234 1 95.94 263 ASP B C 1
ATOM 5864 O O . ASP B 1 263 ? -30.594 18.766 -3.867 1 95.94 263 ASP B O 1
ATOM 5868 N N . LEU B 1 264 ? -29.625 16.922 -3.18 1 97.06 264 LEU B N 1
ATOM 5869 C CA . LEU B 1 264 ? -30.578 16.062 -3.881 1 97.06 264 LEU B CA 1
ATOM 5870 C C . LEU B 1 264 ? -31.984 16.25 -3.332 1 97.06 264 LEU B C 1
ATOM 5872 O O . LEU B 1 264 ? -32.969 16.203 -4.086 1 97.06 264 LEU B O 1
ATOM 5876 N N . HIS B 1 265 ? -32.062 16.391 -2.066 1 97.19 265 HIS B N 1
ATOM 5877 C CA . HIS B 1 265 ? -33.344 16.672 -1.448 1 97.19 265 HIS B CA 1
ATOM 5878 C C . HIS B 1 265 ? -33.906 18.031 -1.887 1 97.19 265 HIS B C 1
ATOM 5880 O O . HIS B 1 265 ? -35.062 18.141 -2.252 1 97.19 265 HIS B O 1
ATOM 5886 N N . ASP B 1 266 ? -33.062 19 -1.837 1 96.88 266 ASP B N 1
ATOM 5887 C CA . ASP B 1 266 ? -33.469 20.359 -2.195 1 96.88 266 ASP B CA 1
ATOM 5888 C C . ASP B 1 266 ? -33.875 20.438 -3.668 1 96.88 266 ASP B C 1
ATOM 5890 O O . ASP B 1 266 ? -34.75 21.234 -4.039 1 96.88 266 ASP B O 1
ATOM 5894 N N . GLU B 1 267 ? -33.219 19.641 -4.512 1 96.5 267 GLU B N 1
ATOM 5895 C CA . GLU B 1 267 ? -33.5 19.594 -5.941 1 96.5 267 GLU B CA 1
ATOM 5896 C C . GLU B 1 267 ? -34.781 18.797 -6.211 1 96.5 267 GLU B C 1
ATOM 5898 O O . GLU B 1 267 ? -35.281 18.766 -7.34 1 96.5 267 GLU B O 1
ATOM 5903 N N . GLY B 1 268 ? -35.281 18.125 -5.242 1 95.62 268 GLY B N 1
ATOM 5904 C CA . GLY B 1 268 ? -36.5 17.375 -5.379 1 95.62 268 GLY B CA 1
ATOM 5905 C C . GLY B 1 268 ? -36.281 15.969 -5.883 1 95.62 268 GLY B C 1
ATOM 5906 O O . GLY B 1 268 ? -37.25 15.266 -6.203 1 95.62 268 GLY B O 1
ATOM 5907 N N . VAL B 1 269 ? -35.094 15.57 -5.949 1 95.56 269 VAL B N 1
ATOM 5908 C CA . VAL B 1 269 ? -34.781 14.219 -6.422 1 95.56 269 VAL B CA 1
ATOM 5909 C C . VAL B 1 269 ? -35.188 13.195 -5.359 1 95.56 269 VAL B C 1
ATOM 5911 O O . VAL B 1 269 ? -35.781 12.164 -5.68 1 95.56 269 VAL B O 1
ATOM 5914 N N . THR B 1 270 ? -34.812 13.5 -4.105 1 95.38 270 THR B N 1
ATOM 5915 C CA . THR B 1 270 ? -35.25 12.68 -2.984 1 95.38 270 THR B CA 1
ATOM 5916 C C . THR B 1 270 ? -36.312 13.398 -2.162 1 95.38 270 THR B C 1
ATOM 5918 O O . THR B 1 270 ? -36.375 14.633 -2.133 1 95.38 270 THR B O 1
ATOM 5921 N N . LYS B 1 271 ? -37.062 12.656 -1.476 1 95 271 LYS B N 1
ATOM 5922 C CA . LYS B 1 271 ? -38.156 13.219 -0.691 1 95 271 LYS B CA 1
ATOM 5923 C C . LYS B 1 271 ? -37.781 13.258 0.794 1 95 271 LYS B C 1
ATOM 5925 O O . LYS B 1 271 ? -38.312 14.086 1.539 1 95 271 LYS B O 1
ATOM 5930 N N . THR B 1 272 ? -36.969 12.414 1.141 1 95.56 272 THR B N 1
ATOM 5931 C CA . THR B 1 272 ? -36.594 12.305 2.545 1 95.56 272 THR B CA 1
ATOM 5932 C C . THR B 1 272 ? -35.438 13.273 2.877 1 95.56 272 THR B C 1
ATOM 5934 O O . THR B 1 272 ? -34.406 13.258 2.229 1 95.56 272 THR B O 1
ATOM 5937 N N . LYS B 1 273 ? -35.656 14.086 3.883 1 95.56 273 LYS B N 1
ATOM 5938 C CA . LYS B 1 273 ? -34.625 14.992 4.32 1 95.56 273 LYS B CA 1
ATOM 5939 C C . LYS B 1 273 ? -33.5 14.234 5.031 1 95.56 273 LYS B C 1
ATOM 5941 O O . LYS B 1 273 ? -33.719 13.578 6.043 1 95.56 273 LYS B O 1
ATOM 5946 N N . PRO B 1 274 ? -32.375 14.398 4.508 1 96.06 274 PRO B N 1
ATOM 5947 C CA . PRO B 1 274 ? -31.266 13.664 5.121 1 96.06 274 PRO B CA 1
ATOM 5948 C C . PRO B 1 274 ? -30.797 14.281 6.434 1 96.06 274 PRO B C 1
ATOM 5950 O O . PRO B 1 274 ? -30.938 15.492 6.637 1 96.06 274 PRO B O 1
ATOM 5953 N N . THR B 1 275 ? -30.297 13.469 7.309 1 95.44 275 THR B N 1
ATOM 5954 C CA . THR B 1 275 ? -29.672 13.891 8.555 1 95.44 275 THR B CA 1
ATOM 5955 C C . THR B 1 275 ? -28.25 13.367 8.656 1 95.44 275 THR B C 1
ATOM 5957 O O . THR B 1 275 ? -27.984 12.195 8.367 1 95.44 275 THR B O 1
ATOM 5960 N N . HIS B 1 276 ? -27.406 14.242 9.031 1 95.25 276 HIS B N 1
ATOM 5961 C CA . HIS B 1 276 ? -26 13.891 9.125 1 95.25 276 HIS B CA 1
ATOM 5962 C C . HIS B 1 276 ? -25.688 13.242 10.469 1 95.25 276 HIS B C 1
ATOM 5964 O O . HIS B 1 276 ? -25.891 13.859 11.523 1 95.25 276 HIS B O 1
ATOM 5970 N N . GLN B 1 277 ? -25.234 12.047 10.406 1 94.62 277 GLN B N 1
ATOM 5971 C CA . GLN B 1 277 ? -24.688 11.367 11.578 1 94.62 277 GLN B CA 1
ATOM 5972 C C . GLN B 1 277 ? -23.172 11.312 11.531 1 94.62 277 GLN B C 1
ATOM 5974 O O . GLN B 1 277 ? -22.594 10.953 10.508 1 94.62 277 GLN B O 1
ATOM 5979 N N . LEU B 1 278 ? -22.594 11.617 12.664 1 93.69 278 LEU B N 1
ATOM 5980 C CA . LEU B 1 278 ? -21.141 11.633 12.68 1 93.69 278 LEU B CA 1
ATOM 5981 C C . LEU B 1 278 ? -20.594 10.266 13.07 1 93.69 278 LEU B C 1
ATOM 5983 O O . LEU B 1 278 ? -21.125 9.602 13.953 1 93.69 278 LEU B O 1
ATOM 5987 N N . ASP B 1 279 ? -19.562 9.891 12.352 1 92.31 279 ASP B N 1
ATOM 5988 C CA . ASP B 1 279 ? -18.859 8.641 12.625 1 92.31 279 ASP B CA 1
ATOM 5989 C C . ASP B 1 279 ? -18.203 8.664 14 1 92.31 279 ASP B C 1
ATOM 5991 O O . ASP B 1 279 ? -17.297 9.453 14.258 1 92.31 279 ASP B O 1
ATOM 5995 N N . THR B 1 280 ? -18.547 7.793 14.797 1 87.38 280 THR B N 1
ATOM 5996 C CA . THR B 1 280 ? -18.094 7.801 16.188 1 87.38 280 THR B CA 1
ATOM 5997 C C . THR B 1 280 ? -16.594 7.504 16.266 1 87.38 280 THR B C 1
ATOM 5999 O O . THR B 1 280 ? -15.906 7.973 17.172 1 87.38 280 THR B O 1
ATOM 6002 N N . ARG B 1 281 ? -16.094 6.762 15.305 1 83.25 281 ARG B N 1
ATOM 6003 C CA . ARG B 1 281 ? -14.664 6.457 15.297 1 83.25 281 ARG B CA 1
ATOM 6004 C C . ARG B 1 281 ? -13.844 7.695 14.953 1 83.25 281 ARG B C 1
ATOM 6006 O O . ARG B 1 281 ? -12.836 7.977 15.602 1 83.25 281 ARG B O 1
ATOM 6013 N N . HIS B 1 282 ? -14.281 8.32 13.992 1 84.94 282 HIS B N 1
ATOM 6014 C CA . HIS B 1 282 ? -13.57 9.531 13.586 1 84.94 282 HIS B CA 1
ATOM 6015 C C . HIS B 1 282 ? -13.688 10.617 14.656 1 84.94 282 HIS B C 1
ATOM 6017 O O . HIS B 1 282 ? -12.742 11.383 14.867 1 84.94 282 HIS B O 1
ATOM 6023 N N . ILE B 1 283 ? -14.773 10.641 15.242 1 88.69 283 ILE B N 1
ATOM 6024 C CA . ILE B 1 283 ? -14.953 11.617 16.312 1 88.69 283 ILE B CA 1
ATOM 6025 C C . ILE B 1 283 ? -13.977 11.328 17.453 1 88.69 283 ILE B C 1
ATOM 6027 O O . ILE B 1 283 ? -13.422 12.25 18.047 1 88.69 283 ILE B O 1
ATOM 6031 N N . SER B 1 284 ? -13.836 10.086 17.734 1 84.81 284 SER B N 1
ATOM 6032 C CA . SER B 1 284 ? -12.883 9.711 18.766 1 84.81 284 SER B CA 1
ATOM 6033 C C . SER B 1 284 ? -11.469 10.141 18.391 1 84.81 284 SER B C 1
ATOM 6035 O O . SER B 1 284 ? -10.711 10.617 19.25 1 84.81 284 SER B O 1
ATOM 6037 N N . LYS B 1 285 ? -11.172 9.953 17.188 1 83.75 285 LYS B N 1
ATOM 6038 C CA . LYS B 1 285 ? -9.867 10.391 16.703 1 83.75 285 LYS B CA 1
ATOM 6039 C C . LYS B 1 285 ? -9.727 11.914 16.812 1 83.75 285 LYS B C 1
ATOM 6041 O O . LYS B 1 285 ? -8.703 12.414 17.266 1 83.75 285 LYS B O 1
ATOM 6046 N N . ASN B 1 286 ? -10.703 12.602 16.406 1 87.31 286 ASN B N 1
ATOM 6047 C CA . ASN B 1 286 ? -10.695 14.055 16.469 1 87.31 286 ASN B CA 1
ATOM 6048 C C . ASN B 1 286 ? -10.641 14.555 17.906 1 87.31 286 ASN B C 1
ATOM 6050 O O . ASN B 1 286 ? -10.039 15.594 18.188 1 87.31 286 ASN B O 1
ATOM 6054 N N . HIS B 1 287 ? -11.305 13.844 18.703 1 91.69 287 HIS B N 1
ATOM 6055 C CA . HIS B 1 287 ? -11.273 14.148 20.125 1 91.69 287 HIS B CA 1
ATOM 6056 C C . HIS B 1 287 ? -9.852 14.078 20.688 1 91.69 287 HIS B C 1
ATOM 6058 O O . HIS B 1 287 ? -9.398 14.992 21.375 1 91.69 287 HIS B O 1
ATOM 6064 N N . ARG B 1 288 ? -9.18 13.055 20.312 1 89.06 288 ARG B N 1
ATOM 6065 C CA . ARG B 1 288 ? -7.789 12.898 20.734 1 89.06 288 ARG B CA 1
ATOM 6066 C C . ARG B 1 288 ? -6.926 14.039 20.219 1 89.06 288 ARG B C 1
ATOM 6068 O O . ARG B 1 288 ? -6.125 14.609 20.953 1 89.06 288 ARG B O 1
ATOM 6075 N N . LEU B 1 289 ? -7.16 14.352 19.031 1 87.62 289 LEU B N 1
ATOM 6076 C CA . LEU B 1 289 ? -6.391 15.422 18.422 1 87.62 289 LEU B CA 1
ATOM 6077 C C . LEU B 1 289 ? -6.691 16.766 19.094 1 87.62 289 LEU B C 1
ATOM 6079 O O . LEU B 1 289 ? -5.789 17.578 19.297 1 87.62 289 LEU B O 1
ATOM 6083 N N . PHE B 1 290 ? -7.922 16.984 19.359 1 91.62 290 PHE B N 1
ATOM 6084 C CA . PHE B 1 290 ? -8.336 18.203 20.047 1 91.62 290 PHE B CA 1
ATOM 6085 C C . PHE B 1 290 ? -7.613 18.375 21.375 1 91.62 290 PHE B C 1
ATOM 6087 O O . PHE B 1 290 ? -7.105 19.453 21.688 1 91.62 290 PHE B O 1
ATOM 6094 N N . ILE B 1 291 ? -7.496 17.281 22.094 1 92.44 291 ILE B N 1
ATOM 6095 C CA . ILE B 1 291 ? -6.84 17.312 23.391 1 92.44 291 ILE B CA 1
ATOM 6096 C C . ILE B 1 291 ? -5.34 17.531 23.219 1 92.44 291 ILE B C 1
ATOM 6098 O O . ILE B 1 291 ? -4.73 18.312 23.953 1 92.44 291 ILE B O 1
ATOM 6102 N N . LYS B 1 292 ? -4.836 16.891 22.281 1 88.25 292 LYS B N 1
ATOM 6103 C CA . LYS B 1 292 ? -3.404 17.016 22.016 1 88.25 292 LYS B CA 1
ATOM 6104 C C . LYS B 1 292 ? -3.029 18.438 21.641 1 88.25 292 LYS B C 1
ATOM 6106 O O . LYS B 1 292 ? -1.921 18.891 21.922 1 88.25 292 LYS B O 1
ATOM 6111 N N . LYS B 1 293 ? -3.916 19.078 21 1 88.44 293 LYS B N 1
ATOM 6112 C CA . LYS B 1 293 ? -3.615 20.406 20.469 1 88.44 293 LYS B CA 1
ATOM 6113 C C . LYS B 1 293 ? -4 21.5 21.453 1 88.44 293 LYS B C 1
ATOM 6115 O O . LYS B 1 293 ? -3.703 22.672 21.234 1 88.44 293 LYS B O 1
ATOM 6120 N N . ASN B 1 294 ? -4.645 21.125 22.453 1 91.38 294 ASN B N 1
ATOM 6121 C CA . ASN B 1 294 ? -5.074 22.109 23.422 1 91.38 294 ASN B CA 1
ATOM 6122 C C . ASN B 1 294 ? -3.902 22.625 24.25 1 91.38 294 ASN B C 1
ATOM 6124 O O . ASN B 1 294 ? -3.469 21.969 25.203 1 91.38 294 ASN B O 1
ATOM 6128 N N . SER B 1 295 ? -3.404 23.766 23.953 1 87.44 295 SER B N 1
ATOM 6129 C CA . SER B 1 295 ? -2.229 24.328 24.594 1 87.44 295 SER B CA 1
ATOM 6130 C C . SER B 1 295 ? -2.506 24.656 26.062 1 87.44 295 SER B C 1
ATOM 6132 O O . SER B 1 295 ? -1.584 24.703 26.875 1 87.44 295 SER B O 1
ATOM 6134 N N . ARG B 1 296 ? -3.695 24.906 26.516 1 91 296 ARG B N 1
ATOM 6135 C CA . ARG B 1 296 ? -4.062 25.266 27.875 1 91 296 ARG B CA 1
ATOM 6136 C C . ARG B 1 296 ? -3.852 24.094 28.828 1 91 296 ARG B C 1
ATOM 6138 O O . ARG B 1 296 ? -3.682 24.297 30.031 1 91 296 ARG B O 1
ATOM 6145 N N . LEU B 1 297 ? -3.865 22.938 28.234 1 91.88 297 LEU B N 1
ATOM 6146 C CA . LEU B 1 297 ? -3.691 21.75 29.062 1 91.88 297 LEU B CA 1
ATOM 6147 C C . LEU B 1 297 ? -2.281 21.688 29.641 1 91.88 297 LEU B C 1
ATOM 6149 O O . LEU B 1 297 ? -2.08 21.172 30.75 1 91.88 297 LEU B O 1
ATOM 6153 N N . CYS B 1 298 ? -1.392 22.125 28.938 1 85.81 298 CYS B N 1
ATOM 6154 C CA . CYS B 1 298 ? -0.005 22.109 29.375 1 85.81 298 CYS B CA 1
ATOM 6155 C C . CYS B 1 298 ? 0.177 22.969 30.625 1 85.81 298 CYS B C 1
ATOM 6157 O O . CYS B 1 298 ? 1.099 22.734 31.422 1 85.81 298 CYS B O 1
ATOM 6159 N N . GLU B 1 299 ? -0.698 23.844 30.844 1 86 299 GLU B N 1
ATOM 6160 C CA . GLU B 1 299 ? -0.626 24.734 32 1 86 299 GLU B CA 1
ATOM 6161 C C . GLU B 1 299 ? -1.033 24 33.281 1 86 299 GLU B C 1
ATOM 6163 O O . GLU B 1 299 ? -0.635 24.406 34.375 1 86 299 GLU B O 1
ATOM 6168 N N . ILE B 1 300 ? -1.753 23 33.125 1 89.56 300 ILE B N 1
ATOM 6169 C CA . ILE B 1 300 ? -2.309 22.391 34.344 1 89.56 300 ILE B CA 1
ATOM 6170 C C . ILE B 1 300 ? -1.653 21.031 34.562 1 89.56 300 ILE B C 1
ATOM 6172 O O . ILE B 1 300 ? -1.879 20.391 35.594 1 89.56 300 ILE B O 1
ATOM 6176 N N . LEU B 1 301 ? -0.965 20.516 33.594 1 88.5 301 LEU B N 1
ATOM 6177 C CA . LEU B 1 301 ? -0.319 19.203 33.719 1 88.5 301 LEU B CA 1
ATOM 6178 C C . LEU B 1 301 ? 0.973 19.328 34.531 1 88.5 301 LEU B C 1
ATOM 6180 O O . LEU B 1 301 ? 1.668 20.344 34.438 1 88.5 301 LEU B O 1
ATOM 6184 N N . LYS B 1 302 ? 1.221 18.281 35.219 1 78 302 LYS B N 1
ATOM 6185 C CA . LYS B 1 302 ? 2.445 18.234 36 1 78 302 LYS B CA 1
ATOM 6186 C C . LYS B 1 302 ? 3.658 17.938 35.125 1 78 302 LYS B C 1
ATOM 6188 O O . LYS B 1 302 ? 3.541 17.25 34.125 1 78 302 LYS B O 1
ATOM 6193 N N . GLY B 1 303 ? 4.684 18.641 35.188 1 75.44 303 GLY B N 1
ATOM 6194 C CA . GLY B 1 303 ? 5.922 18.375 34.469 1 75.44 303 GLY B CA 1
ATOM 6195 C C . GLY B 1 303 ? 6.875 19.547 34.5 1 75.44 303 GLY B C 1
ATOM 6196 O O . GLY B 1 303 ? 6.457 20.688 34.281 1 75.44 303 GLY B O 1
ATOM 6197 N N . ASN B 1 304 ? 8.164 19.188 34.719 1 77.56 304 ASN B N 1
ATOM 6198 C CA . ASN B 1 304 ? 9.164 20.234 34.844 1 77.56 304 ASN B CA 1
ATOM 6199 C C . ASN B 1 304 ? 9.672 20.688 33.469 1 77.56 304 ASN B C 1
ATOM 6201 O O . ASN B 1 304 ? 10.273 21.75 33.344 1 77.56 304 ASN B O 1
ATOM 6205 N N . THR B 1 305 ? 9.391 19.906 32.531 1 81.25 305 THR B N 1
ATOM 6206 C CA . THR B 1 305 ? 9.852 20.234 31.188 1 81.25 305 THR B CA 1
ATOM 6207 C C . THR B 1 305 ? 8.688 20.219 30.203 1 81.25 305 THR B C 1
ATOM 6209 O O . THR B 1 305 ? 7.684 19.547 30.438 1 81.25 305 THR B O 1
ATOM 6212 N N . VAL B 1 306 ? 8.914 20.984 29.172 1 79.94 306 VAL B N 1
ATOM 6213 C CA . VAL B 1 306 ? 7.914 21.031 28.109 1 79.94 306 VAL B CA 1
ATOM 6214 C C . VAL B 1 306 ? 7.738 19.656 27.5 1 79.94 306 VAL B C 1
ATOM 6216 O O . VAL B 1 306 ? 6.617 19.234 27.203 1 79.94 306 VAL B O 1
ATOM 6219 N N . LYS B 1 307 ? 8.781 18.969 27.344 1 73.94 307 LYS B N 1
ATOM 6220 C CA . LYS B 1 307 ? 8.75 17.625 26.781 1 73.94 307 LYS B CA 1
ATOM 6221 C C . LYS B 1 307 ? 7.91 16.688 27.625 1 73.94 307 LYS B C 1
ATOM 6223 O O . LYS B 1 307 ? 7.086 15.93 27.109 1 73.94 307 LYS B O 1
ATOM 6228 N N . LEU B 1 308 ? 8.125 16.75 28.891 1 75.94 308 LEU B N 1
ATOM 6229 C CA . LEU B 1 308 ? 7.383 15.867 29.781 1 75.94 308 LEU B CA 1
ATOM 6230 C C . LEU B 1 308 ? 5.902 16.234 29.797 1 75.94 308 LEU B C 1
ATOM 6232 O O . LEU B 1 308 ? 5.043 15.344 29.797 1 75.94 308 LEU B O 1
ATOM 6236 N N . ARG B 1 309 ? 5.555 17.484 29.797 1 83.19 309 ARG B N 1
ATOM 6237 C CA . ARG B 1 309 ? 4.16 17.922 29.766 1 83.19 309 ARG B CA 1
ATOM 6238 C C . ARG B 1 309 ? 3.469 17.469 28.484 1 83.19 309 ARG B C 1
ATOM 6240 O O . ARG B 1 309 ? 2.312 17.047 28.516 1 83.19 309 ARG B O 1
ATOM 6247 N N . THR B 1 310 ? 4.215 17.578 27.438 1 79.38 310 THR B N 1
ATOM 6248 C CA . THR B 1 310 ? 3.678 17.141 26.156 1 79.38 310 THR B CA 1
ATOM 6249 C C . THR B 1 310 ? 3.422 15.633 26.156 1 79.38 310 THR B C 1
ATOM 6251 O O . THR B 1 310 ? 2.434 15.164 25.594 1 79.38 310 THR B O 1
ATOM 6254 N N . GLN B 1 311 ? 4.266 14.945 26.781 1 75.94 311 GLN B N 1
ATOM 6255 C CA . GLN B 1 311 ? 4.086 13.5 26.906 1 75.94 311 GLN B CA 1
ATOM 6256 C C . GLN B 1 311 ? 2.832 13.172 27.719 1 75.94 311 GLN B C 1
ATOM 6258 O O . GLN B 1 311 ? 2.066 12.281 27.344 1 75.94 311 GLN B O 1
ATOM 6263 N N . PHE B 1 312 ? 2.705 13.859 28.766 1 81.06 312 PHE B N 1
ATOM 6264 C CA . PHE B 1 312 ? 1.524 13.648 29.594 1 81.06 312 PHE B CA 1
ATOM 6265 C C . PHE B 1 312 ? 0.258 14.047 28.844 1 81.06 312 PHE B C 1
ATOM 6267 O O . PHE B 1 312 ? -0.775 13.383 28.969 1 81.06 312 PHE B O 1
ATOM 6274 N N . GLN B 1 313 ? 0.363 15.055 28.141 1 87.31 313 GLN B N 1
ATOM 6275 C CA . GLN B 1 313 ? -0.773 15.492 27.328 1 87.31 313 GLN B CA 1
ATOM 6276 C C . GLN B 1 313 ? -1.176 14.422 26.312 1 87.31 313 GLN B C 1
ATOM 6278 O O . GLN B 1 313 ? -2.365 14.156 26.125 1 87.31 313 GLN B O 1
ATOM 6283 N N . ASN B 1 314 ? -0.265 13.828 25.734 1 80.94 314 ASN B N 1
ATOM 6284 C CA . ASN B 1 314 ? -0.535 12.758 24.781 1 80.94 314 ASN B CA 1
ATOM 6285 C C . ASN B 1 314 ? -1.196 11.562 25.453 1 80.94 314 ASN B C 1
ATOM 6287 O O . ASN B 1 314 ? -2.129 10.969 24.906 1 80.94 314 ASN B O 1
ATOM 6291 N N . LYS B 1 315 ? -0.681 11.258 26.578 1 79.19 315 LYS B N 1
ATOM 6292 C CA . LYS B 1 315 ? -1.26 10.148 27.312 1 79.19 315 LYS B CA 1
ATOM 6293 C C . LYS B 1 315 ? -2.688 10.461 27.766 1 79.19 315 LYS B C 1
ATOM 6295 O O . LYS B 1 315 ? -3.568 9.602 27.688 1 79.19 315 LYS B O 1
ATOM 6300 N N . LEU B 1 316 ? -2.814 11.648 28.203 1 87.94 316 LEU B N 1
ATOM 6301 C CA . LEU B 1 316 ? -4.141 12.102 28.609 1 87.94 316 LEU B CA 1
ATOM 6302 C C . LEU B 1 316 ? -5.117 12.055 27.453 1 87.94 316 LEU B C 1
ATOM 6304 O O . LEU B 1 316 ? -6.273 11.648 27.609 1 87.94 316 LEU B O 1
ATOM 6308 N N . ALA B 1 317 ? -4.668 12.461 26.328 1 89.44 317 ALA B N 1
ATOM 6309 C CA . ALA B 1 317 ? -5.512 12.477 25.141 1 89.44 317 ALA B CA 1
ATOM 6310 C C . ALA B 1 317 ? -6.059 11.086 24.828 1 89.44 317 ALA B C 1
ATOM 6312 O O . ALA B 1 317 ? -7.242 10.93 24.531 1 89.44 317 ALA B O 1
ATOM 6313 N N . ILE B 1 318 ? -5.246 10.109 24.953 1 83.44 318 ILE B N 1
ATOM 6314 C CA . ILE B 1 318 ? -5.648 8.734 24.688 1 83.44 318 ILE B CA 1
ATOM 6315 C C . ILE B 1 318 ? -6.621 8.258 25.766 1 83.44 318 ILE B C 1
ATOM 6317 O O . ILE B 1 318 ? -7.695 7.742 25.453 1 83.44 318 ILE B O 1
ATOM 6321 N N . ASP B 1 319 ? -6.223 8.508 26.891 1 86.81 319 ASP B N 1
ATOM 6322 C CA . ASP B 1 319 ? -6.988 7.965 28 1 86.81 319 ASP B CA 1
ATOM 6323 C C . ASP B 1 319 ? -8.359 8.633 28.109 1 86.81 319 ASP B C 1
ATOM 6325 O O . ASP B 1 319 ? -9.375 7.953 28.25 1 86.81 319 ASP B O 1
ATOM 6329 N N . LEU B 1 320 ? -8.32 9.914 28.109 1 92.31 320 LEU B N 1
ATOM 6330 C CA . LEU B 1 320 ? -9.562 10.656 28.266 1 92.31 320 LEU B CA 1
ATOM 6331 C C . LEU B 1 320 ? -10.523 10.344 27.125 1 92.31 320 LEU B C 1
ATOM 6333 O O . LEU B 1 320 ? -11.734 10.203 27.344 1 92.31 320 LEU B O 1
ATOM 6337 N N . SER B 1 321 ? -10.047 10.312 25.953 1 91.19 321 SER B N 1
ATOM 6338 C CA . SER B 1 321 ? -10.898 9.969 24.828 1 91.19 321 SER B CA 1
ATOM 6339 C C . SER B 1 321 ? -11.492 8.57 24.984 1 91.19 321 SER B C 1
ATOM 6341 O O . SER B 1 321 ? -12.664 8.352 24.672 1 91.19 321 SER B O 1
ATOM 6343 N N . GLU B 1 322 ? -10.688 7.637 25.375 1 88.44 322 GLU B N 1
ATOM 6344 C CA . GLU B 1 322 ? -11.164 6.277 25.609 1 88.44 322 GLU B CA 1
ATOM 6345 C C . GLU B 1 322 ? -12.211 6.246 26.719 1 88.44 322 GLU B C 1
ATOM 6347 O O . GLU B 1 322 ? -13.18 5.488 26.656 1 88.44 322 GLU B O 1
ATOM 6352 N N . ARG B 1 323 ? -11.969 7.035 27.719 1 92.88 323 ARG B N 1
ATOM 6353 C CA . ARG B 1 323 ? -12.914 7.129 28.828 1 92.88 323 ARG B CA 1
ATOM 6354 C C . ARG B 1 323 ? -14.266 7.641 28.344 1 92.88 323 ARG B C 1
ATOM 6356 O O . ARG B 1 323 ? -15.305 7.035 28.641 1 92.88 323 ARG B O 1
ATOM 6363 N N . CYS B 1 324 ? -14.25 8.742 27.672 1 94.31 324 CYS B N 1
ATOM 6364 C CA . CYS B 1 324 ? -15.492 9.32 27.172 1 94.31 324 CYS B CA 1
ATOM 6365 C C . CYS B 1 324 ? -16.219 8.352 26.25 1 94.31 324 CYS B C 1
ATOM 6367 O O . CYS B 1 324 ? -17.422 8.141 26.375 1 94.31 324 CYS B O 1
ATOM 6369 N N . HIS B 1 325 ? -15.469 7.754 25.344 1 90.12 325 HIS B N 1
ATOM 6370 C CA . HIS B 1 325 ? -16.062 6.785 24.438 1 90.12 325 HIS B CA 1
ATOM 6371 C C . HIS B 1 325 ? -16.625 5.586 25.188 1 90.12 325 HIS B C 1
ATOM 6373 O O . HIS B 1 325 ? -17.719 5.105 24.859 1 90.12 325 HIS B O 1
ATOM 6379 N N . GLY B 1 326 ? -15.875 5.117 26.109 1 90.19 326 GLY B N 1
ATOM 6380 C CA . GLY B 1 326 ? -16.328 3.996 26.922 1 90.19 326 GLY B CA 1
ATOM 6381 C C . GLY B 1 326 ? -17.625 4.277 27.656 1 90.19 326 GLY B C 1
ATOM 6382 O O . GLY B 1 326 ? -18.516 3.424 27.703 1 90.19 326 GLY B O 1
ATOM 6383 N N . GLU B 1 327 ? -17.703 5.469 28.266 1 94.38 327 GLU B N 1
ATOM 6384 C CA . GLU B 1 327 ? -18.922 5.859 28.969 1 94.38 327 GLU B CA 1
ATOM 6385 C C . GLU B 1 327 ? -20.125 5.852 28.016 1 94.38 327 GLU B C 1
ATOM 6387 O O . GLU B 1 327 ? -21.219 5.395 28.375 1 94.38 327 GLU B O 1
ATOM 6392 N N . ILE B 1 328 ? -19.938 6.301 26.859 1 91.88 328 ILE B N 1
ATOM 6393 C CA . ILE B 1 328 ? -21 6.375 25.859 1 91.88 328 ILE B CA 1
ATOM 6394 C C . ILE B 1 328 ? -21.438 4.969 25.469 1 91.88 328 ILE B C 1
ATOM 6396 O O . ILE B 1 328 ? -22.625 4.668 25.438 1 91.88 328 ILE B O 1
ATOM 6400 N N . CYS B 1 329 ? -20.484 4.141 25.141 1 88.62 329 CYS B N 1
ATOM 6401 C CA . CYS B 1 329 ? -20.797 2.77 24.75 1 88.62 329 CYS B CA 1
ATOM 6402 C C . CYS B 1 329 ? -21.578 2.059 25.859 1 88.62 329 CYS B C 1
ATOM 6404 O O . CYS B 1 329 ? -22.562 1.376 25.578 1 88.62 329 CYS B O 1
ATOM 6406 N N . LYS B 1 330 ? -21.156 2.25 27.062 1 92.5 330 LYS B N 1
ATOM 6407 C CA . LYS B 1 330 ? -21.844 1.603 28.172 1 92.5 330 LYS B CA 1
ATOM 6408 C C . LYS B 1 330 ? -23.25 2.156 28.359 1 92.5 330 LYS B C 1
ATOM 6410 O O . LYS B 1 330 ? -24.156 1.43 28.766 1 92.5 330 LYS B O 1
ATOM 6415 N N . ALA B 1 331 ? -23.344 3.396 28.188 1 93.62 331 ALA B N 1
ATOM 6416 C CA . ALA B 1 331 ? -24.672 3.986 28.266 1 93.62 331 ALA B CA 1
ATOM 6417 C C . ALA B 1 331 ? -25.609 3.373 27.234 1 93.62 331 ALA B C 1
ATOM 6419 O O . ALA B 1 331 ? -26.766 3.07 27.531 1 93.62 331 ALA B O 1
ATOM 6420 N N . PHE B 1 332 ? -25.141 3.197 26.047 1 88.88 332 PHE B N 1
ATOM 6421 C CA . PHE B 1 332 ? -25.953 2.58 25 1 88.88 332 PHE B CA 1
ATOM 6422 C C . PHE B 1 332 ? -26.266 1.132 25.344 1 88.88 332 PHE B C 1
ATOM 6424 O O . PHE B 1 332 ? -27.359 0.648 25.062 1 88.88 332 PHE B O 1
ATOM 6431 N N . ASP B 1 333 ? -25.344 0.485 25.906 1 89.62 333 ASP B N 1
ATOM 6432 C CA . ASP B 1 333 ? -25.562 -0.893 26.344 1 89.62 333 ASP B CA 1
ATOM 6433 C C . ASP B 1 333 ? -26.656 -0.97 27.391 1 89.62 333 ASP B C 1
ATOM 6435 O O . ASP B 1 333 ? -27.5 -1.868 27.359 1 89.62 333 ASP B O 1
ATOM 6439 N N . LYS B 1 334 ? -26.594 -0.092 28.266 1 92.12 334 LYS B N 1
ATOM 6440 C CA . LYS B 1 334 ? -27.484 -0.113 29.422 1 92.12 334 LYS B CA 1
ATOM 6441 C C . LYS B 1 334 ? -28.891 0.359 29.031 1 92.12 334 LYS B C 1
ATOM 6443 O O . LYS B 1 334 ? -29.891 -0.208 29.484 1 92.12 334 LYS B O 1
ATOM 6448 N N . TYR B 1 335 ? -28.906 1.369 28.281 1 91.69 335 TYR B N 1
ATOM 6449 C CA . TYR B 1 335 ? -30.203 2.023 28.062 1 91.69 335 TYR B CA 1
ATOM 6450 C C . TYR B 1 335 ? -30.719 1.765 26.656 1 91.69 335 TYR B C 1
ATOM 6452 O O . TYR B 1 335 ? -31.797 2.244 26.281 1 91.69 335 TYR B O 1
ATOM 6460 N N . GLY B 1 336 ? -29.922 1.006 25.906 1 80.81 336 GLY B N 1
ATOM 6461 C CA . GLY B 1 336 ? -30.344 0.713 24.547 1 80.81 336 GLY B CA 1
ATOM 6462 C C . GLY B 1 336 ? -30.422 1.946 23.672 1 80.81 336 GLY B C 1
ATOM 6463 O O . GLY B 1 336 ? -29.484 2.73 23.594 1 80.81 336 GLY B O 1
ATOM 6464 N N . ASN B 1 337 ? -31.672 2.152 23.016 1 77.75 337 ASN B N 1
ATOM 6465 C CA . ASN B 1 337 ? -31.781 3.246 22.062 1 77.75 337 ASN B CA 1
ATOM 6466 C C . ASN B 1 337 ? -32.594 4.406 22.625 1 77.75 337 ASN B C 1
ATOM 6468 O O . ASN B 1 337 ? -33.094 5.246 21.875 1 77.75 337 ASN B O 1
ATOM 6472 N N . ASP B 1 338 ? -32.625 4.422 24 1 87.44 338 ASP B N 1
ATOM 6473 C CA . ASP B 1 338 ? -33.281 5.559 24.641 1 87.44 338 ASP B CA 1
ATOM 6474 C C . ASP B 1 338 ? -32.344 6.75 24.75 1 87.44 338 ASP B C 1
ATOM 6476 O O . ASP B 1 338 ? -31.625 6.891 25.75 1 87.44 338 ASP B O 1
ATOM 6480 N N . ILE B 1 339 ? -32.438 7.629 23.812 1 85.81 339 ILE B N 1
ATOM 6481 C CA . ILE B 1 339 ? -31.484 8.711 23.625 1 85.81 339 ILE B CA 1
ATOM 6482 C C . ILE B 1 339 ? -31.609 9.711 24.781 1 85.81 339 ILE B C 1
ATOM 6484 O O . ILE B 1 339 ? -30.609 10.281 25.219 1 85.81 339 ILE B O 1
ATOM 6488 N N . ASP B 1 340 ? -32.75 9.906 25.266 1 88.69 340 ASP B N 1
ATOM 6489 C CA . ASP B 1 340 ? -32.969 10.875 26.344 1 88.69 340 ASP B CA 1
ATOM 6490 C C . ASP B 1 340 ? -32.312 10.398 27.641 1 88.69 340 ASP B C 1
ATOM 6492 O O . ASP B 1 340 ? -31.656 11.172 28.328 1 88.69 340 ASP B O 1
ATOM 6496 N N . LEU B 1 341 ? -32.531 9.156 27.906 1 92.12 341 LEU B N 1
ATOM 6497 C CA . LEU B 1 341 ? -31.891 8.602 29.094 1 92.12 341 LEU B CA 1
ATOM 6498 C C . LEU B 1 341 ? -30.375 8.609 28.969 1 92.12 341 LEU B C 1
ATOM 6500 O O . LEU B 1 341 ? -29.656 8.906 29.938 1 92.12 341 LEU B O 1
ATOM 6504 N N . ILE B 1 342 ? -29.984 8.297 27.828 1 91.12 342 ILE B N 1
ATOM 6505 C CA . ILE B 1 342 ? -28.547 8.273 27.578 1 91.12 342 ILE B CA 1
ATOM 6506 C C . ILE B 1 342 ? -27.969 9.68 27.734 1 91.12 342 ILE B C 1
ATOM 6508 O O . ILE B 1 342 ? -26.969 9.875 28.422 1 91.12 342 ILE B O 1
ATOM 6512 N N . ARG B 1 343 ? -28.625 10.641 27.172 1 90.38 343 ARG B N 1
ATOM 6513 C CA . ARG B 1 343 ? -28.172 12.023 27.234 1 90.38 343 ARG B CA 1
ATOM 6514 C C . ARG B 1 343 ? -28.109 12.508 28.688 1 90.38 343 ARG B C 1
ATOM 6516 O O . ARG B 1 343 ? -27.125 13.141 29.094 1 90.38 343 ARG B O 1
ATOM 6523 N N . ASN B 1 344 ? -29.094 12.227 29.375 1 91.12 344 ASN B N 1
ATOM 6524 C CA . ASN B 1 344 ? -29.141 12.625 30.781 1 91.12 344 ASN B CA 1
ATOM 6525 C C . ASN B 1 344 ? -28.016 11.984 31.578 1 91.12 344 ASN B C 1
ATOM 6527 O O . ASN B 1 344 ? -27.312 12.664 32.344 1 91.12 344 ASN B O 1
ATOM 6531 N N . LYS B 1 345 ? -27.875 10.75 31.406 1 93 345 LYS B N 1
ATOM 6532 C CA . LYS B 1 345 ? -26.828 10.031 32.125 1 93 345 LYS B CA 1
ATOM 6533 C C . LYS B 1 345 ? -25.438 10.57 31.75 1 93 345 LYS B C 1
ATOM 6535 O O . LYS B 1 345 ? -24.594 10.742 32.625 1 93 345 LYS B O 1
ATOM 6540 N N . LEU B 1 346 ? -25.281 10.859 30.516 1 93.38 346 LEU B N 1
ATOM 6541 C CA . LEU B 1 346 ? -23.953 11.266 30.031 1 93.38 346 LEU B CA 1
ATOM 6542 C C . LEU B 1 346 ? -23.641 12.688 30.484 1 93.38 346 LEU B C 1
ATOM 6544 O O . LEU B 1 346 ? -22.469 13.023 30.688 1 93.38 346 LEU B O 1
ATOM 6548 N N . THR B 1 347 ? -24.641 13.492 30.703 1 92.88 347 THR B N 1
ATOM 6549 C CA . THR B 1 347 ? -24.422 14.836 31.219 1 92.88 347 THR B CA 1
ATOM 6550 C C . THR B 1 347 ? -23.812 14.773 32.625 1 92.88 347 THR B C 1
ATOM 6552 O O . THR B 1 347 ? -22.844 15.469 32.906 1 92.88 347 THR B O 1
ATOM 6555 N N . PHE B 1 348 ? -24.328 13.898 33.375 1 94.25 348 PHE B N 1
ATOM 6556 C CA . PHE B 1 348 ? -23.797 13.734 34.719 1 94.25 348 PHE B CA 1
ATOM 6557 C C . PHE B 1 348 ? -22.453 13.016 34.719 1 94.25 348 PHE B C 1
ATOM 6559 O O . PHE B 1 348 ? -21.578 13.328 35.5 1 94.25 348 PHE B O 1
ATOM 6566 N N . ALA B 1 349 ? -22.359 12.117 33.844 1 95.69 349 ALA B N 1
ATOM 6567 C CA . ALA B 1 349 ? -21.094 11.406 33.719 1 95.69 349 ALA B CA 1
ATOM 6568 C C . ALA B 1 349 ? -19.969 12.352 33.312 1 95.69 349 ALA B C 1
ATOM 6570 O O . ALA B 1 349 ? -18.828 12.195 33.781 1 95.69 349 ALA B O 1
ATOM 6571 N N . ALA B 1 350 ? -20.281 13.273 32.438 1 95.94 350 ALA B N 1
ATOM 6572 C CA . ALA B 1 350 ? -19.281 14.25 32.031 1 95.94 350 ALA B CA 1
ATOM 6573 C C . ALA B 1 350 ? -18.719 15.016 33.219 1 95.94 350 ALA B C 1
ATOM 6575 O O . ALA B 1 350 ? -17.5 15.219 33.312 1 95.94 350 ALA B O 1
ATOM 6576 N N . ASP B 1 351 ? -19.578 15.344 34.125 1 94.88 351 ASP B N 1
ATOM 6577 C CA . ASP B 1 351 ? -19.156 16.031 35.344 1 94.88 351 ASP B CA 1
ATOM 6578 C C . ASP B 1 351 ? -18.266 15.141 36.188 1 94.88 351 ASP B C 1
ATOM 6580 O O . ASP B 1 351 ? -17.266 15.594 36.75 1 94.88 351 ASP B O 1
ATOM 6584 N N . ALA B 1 352 ? -18.672 13.961 36.25 1 95.94 352 ALA B N 1
ATOM 6585 C CA . ALA B 1 352 ? -17.922 13 37.031 1 95.94 352 ALA B CA 1
ATOM 6586 C C . ALA B 1 352 ? -16.516 12.789 36.469 1 95.94 352 ALA B C 1
ATOM 6588 O O . ALA B 1 352 ? -15.547 12.656 37.219 1 95.94 352 ALA B O 1
ATOM 6589 N N . ILE B 1 353 ? -16.422 12.75 35.156 1 96.19 353 ILE B N 1
ATOM 6590 C CA . ILE B 1 353 ? -15.141 12.531 34.5 1 96.19 353 ILE B CA 1
ATOM 6591 C C . ILE B 1 353 ? -14.195 13.688 34.781 1 96.19 353 ILE B C 1
ATOM 6593 O O . ILE B 1 353 ? -13.016 13.469 35.094 1 96.19 353 ILE B O 1
ATOM 6597 N N . VAL B 1 354 ? -14.703 14.898 34.719 1 95.69 354 VAL B N 1
ATOM 6598 C CA . VAL B 1 354 ? -13.898 16.094 35 1 95.69 354 VAL B CA 1
ATOM 6599 C C . VAL B 1 354 ? -13.297 16 36.406 1 95.69 354 VAL B C 1
ATOM 6601 O O . VAL B 1 354 ? -12.094 16.203 36.594 1 95.69 354 VAL B O 1
ATOM 6604 N N . ASP B 1 355 ? -14.062 15.594 37.344 1 94.19 355 ASP B N 1
ATOM 6605 C CA . ASP B 1 355 ? -13.602 15.461 38.719 1 94.19 355 ASP B CA 1
ATOM 6606 C C . ASP B 1 355 ? -12.656 14.266 38.875 1 94.19 355 ASP B C 1
ATOM 6608 O O . ASP B 1 355 ? -11.656 14.344 39.594 1 94.19 355 ASP B O 1
ATOM 6612 N N . CYS B 1 356 ? -12.961 13.289 38.219 1 93.31 356 CYS B N 1
ATOM 6613 C CA . CYS B 1 356 ? -12.195 12.055 38.312 1 93.31 356 CYS B CA 1
ATOM 6614 C C . CYS B 1 356 ? -10.742 12.281 37.906 1 93.31 356 CYS B C 1
ATOM 6616 O O . CYS B 1 356 ? -9.828 11.797 38.594 1 93.31 356 CYS B O 1
ATOM 6618 N N . TYR B 1 357 ? -10.523 13.008 36.875 1 93.12 357 TYR B N 1
ATOM 6619 C CA . TYR B 1 357 ? -9.156 13.195 36.406 1 93.12 357 TYR B CA 1
ATOM 6620 C C . TYR B 1 357 ? -8.391 14.172 37.281 1 93.12 357 TYR B C 1
ATOM 6622 O O . TYR B 1 357 ? -7.188 14.359 37.094 1 93.12 357 TYR B O 1
ATOM 6630 N N . GLN B 1 358 ? -9.102 14.781 38.219 1 90.88 358 GLN B N 1
ATOM 6631 C CA . GLN B 1 358 ? -8.477 15.594 39.25 1 90.88 358 GLN B CA 1
ATOM 6632 C C . GLN B 1 358 ? -8.406 14.836 40.562 1 90.88 358 GLN B C 1
ATOM 6634 O O . GLN B 1 358 ? -8.203 15.438 41.625 1 90.88 358 GLN B O 1
ATOM 6639 N N . ASP B 1 359 ? -8.68 13.562 40.469 1 88.19 359 ASP B N 1
ATOM 6640 C CA . ASP B 1 359 ? -8.57 12.594 41.562 1 88.19 359 ASP B CA 1
ATOM 6641 C C . ASP B 1 359 ? -9.688 12.773 42.562 1 88.19 359 ASP B C 1
ATOM 6643 O O . ASP B 1 359 ? -9.5 12.516 43.781 1 88.19 359 ASP B O 1
ATOM 6647 N N . TRP B 1 360 ? -10.766 13.312 42.156 1 89.19 360 TRP B N 1
ATOM 6648 C CA . TRP B 1 360 ? -11.992 13.422 42.969 1 89.19 360 TRP B CA 1
ATOM 6649 C C . TRP B 1 360 ? -13.07 12.492 42.406 1 89.19 360 TRP B C 1
ATOM 6651 O O . TRP B 1 360 ? -13.695 12.781 41.375 1 89.19 360 TRP B O 1
ATOM 6661 N N . HIS B 1 361 ? -13.43 11.453 43.125 1 91.06 361 HIS B N 1
ATOM 6662 C CA . HIS B 1 361 ? -14.234 10.383 42.562 1 91.06 361 HIS B CA 1
ATOM 6663 C C . HIS B 1 361 ? -15.625 10.344 43.188 1 91.06 361 HIS B C 1
ATOM 6665 O O . HIS B 1 361 ? -16.375 9.391 42.969 1 91.06 361 HIS B O 1
ATOM 6671 N N . LEU B 1 362 ? -16 11.297 43.906 1 89 362 LEU B N 1
ATOM 6672 C CA . LEU B 1 362 ? -17.281 11.289 44.594 1 89 362 LEU B CA 1
ATOM 6673 C C . LEU B 1 362 ? -18.438 11.18 43.625 1 89 362 LEU B C 1
ATOM 6675 O O . LEU B 1 362 ? -19.391 10.422 43.844 1 89 362 LEU B O 1
ATOM 6679 N N . LYS B 1 363 ? -18.391 11.883 42.562 1 92.69 363 LYS B N 1
ATOM 6680 C CA . LYS B 1 363 ? -19.469 11.875 41.594 1 92.69 363 LYS B CA 1
ATOM 6681 C C . LYS B 1 363 ? -19.422 10.602 40.75 1 92.69 363 LYS B C 1
ATOM 6683 O O . LYS B 1 363 ? -20.438 10.219 40.125 1 92.69 363 LYS B O 1
ATOM 6688 N N . CYS B 1 364 ? -18.281 9.992 40.625 1 93.62 364 CYS B N 1
ATOM 6689 C CA . CYS B 1 364 ? -18.125 8.805 39.781 1 93.62 364 CYS B CA 1
ATOM 6690 C C . CYS B 1 364 ? -19.016 7.668 40.281 1 93.62 364 CYS B C 1
ATOM 6692 O O . CYS B 1 364 ? -19.656 6.984 39.469 1 93.62 364 CYS B O 1
ATOM 6694 N N . ALA B 1 365 ? -19.078 7.5 41.562 1 89.19 365 ALA B N 1
ATOM 6695 C CA . ALA B 1 365 ? -19.859 6.41 42.125 1 89.19 365 ALA B CA 1
ATOM 6696 C C . ALA B 1 365 ? -21.312 6.473 41.688 1 89.19 365 ALA B C 1
ATOM 6698 O O . ALA B 1 365 ? -21.953 5.441 41.469 1 89.19 365 ALA B O 1
ATOM 6699 N N . LYS B 1 366 ? -21.766 7.605 41.469 1 90.12 366 LYS B N 1
ATOM 6700 C CA . LYS B 1 366 ? -23.172 7.797 41.188 1 90.12 366 LYS B CA 1
ATOM 6701 C C . LYS B 1 366 ? -23.406 7.934 39.688 1 90.12 366 LYS B C 1
ATOM 6703 O O . LYS B 1 366 ? -24.422 7.457 39.156 1 90.12 366 LYS B O 1
ATOM 6708 N N . HIS B 1 367 ? -22.547 8.578 39.094 1 93.56 367 HIS B N 1
ATOM 6709 C CA . HIS B 1 367 ? -22.906 9.055 37.75 1 93.56 367 HIS B CA 1
ATOM 6710 C C . HIS B 1 367 ? -22.078 8.352 36.688 1 93.56 367 HIS B C 1
ATOM 6712 O O . HIS B 1 367 ? -22.469 8.305 35.5 1 93.56 367 HIS B O 1
ATOM 6718 N N . SER B 1 368 ? -20.938 7.84 36.969 1 94.81 368 SER B N 1
ATOM 6719 C CA . SER B 1 368 ? -20.094 7.172 36 1 94.81 368 SER B CA 1
ATOM 6720 C C . SER B 1 368 ? -20.5 5.707 35.812 1 94.81 368 SER B C 1
ATOM 6722 O O . SER B 1 368 ? -20.922 5.062 36.781 1 94.81 368 SER B O 1
ATOM 6724 N N . LEU B 1 369 ? -20.375 5.242 34.656 1 94.12 369 LEU B N 1
ATOM 6725 C CA . LEU B 1 369 ? -20.656 3.836 34.406 1 94.12 369 LEU B CA 1
ATOM 6726 C C . LEU B 1 369 ? -19.375 3.016 34.375 1 94.12 369 LEU B C 1
ATOM 6728 O O . LEU B 1 369 ? -19.422 1.783 34.406 1 94.12 369 LEU B O 1
ATOM 6732 N N . LEU B 1 370 ? -18.266 3.631 34.312 1 93.19 370 LEU B N 1
ATOM 6733 C CA . LEU B 1 370 ? -17 2.908 34.156 1 93.19 370 LEU B CA 1
ATOM 6734 C C . LEU B 1 370 ? -16.141 3.035 35.406 1 93.19 370 LEU B C 1
ATOM 6736 O O . LEU B 1 370 ? -15.258 2.215 35.656 1 93.19 370 LEU B O 1
ATOM 6740 N N . CYS B 1 371 ? -16.328 4.156 36.125 1 93.19 371 CYS B N 1
ATOM 6741 C CA . CYS B 1 371 ? -15.57 4.387 37.344 1 93.19 371 CYS B CA 1
ATOM 6742 C C . CYS B 1 371 ? -16.453 4.191 38.594 1 93.19 371 CYS B C 1
ATOM 6744 O O . CYS B 1 371 ? -17.422 4.922 38.781 1 93.19 371 CYS B O 1
ATOM 6746 N N . LYS B 1 372 ? -16.031 3.297 39.469 1 90.38 372 LYS B N 1
ATOM 6747 C CA . LYS B 1 372 ? -16.828 2.988 40.656 1 90.38 372 LYS B CA 1
ATOM 6748 C C . LYS B 1 372 ? -16.531 3.953 41.812 1 90.38 372 LYS B C 1
ATOM 6750 O O . LYS B 1 372 ? -17.219 3.949 42.812 1 90.38 372 LYS B O 1
ATOM 6755 N N . GLY B 1 373 ? -15.539 4.793 41.625 1 87.88 373 GLY B N 1
ATOM 6756 C CA . GLY B 1 373 ? -15.227 5.844 42.594 1 87.88 373 GLY B CA 1
ATOM 6757 C C . GLY B 1 373 ? -14.531 5.324 43.844 1 87.88 373 GLY B C 1
ATOM 6758 O O . GLY B 1 373 ? -14.375 6.055 44.812 1 87.88 373 GLY B O 1
ATOM 6759 N N . LEU B 1 374 ? -14.141 4.082 43.812 1 85.56 374 LEU B N 1
ATOM 6760 C CA . LEU B 1 374 ? -13.492 3.475 44.969 1 85.56 374 LEU B CA 1
ATOM 6761 C C . LEU B 1 374 ? -11.977 3.58 44.844 1 85.56 374 LEU B C 1
ATOM 6763 O O . LEU B 1 374 ? -11.438 3.717 43.75 1 85.56 374 LEU B O 1
ATOM 6767 N N . ARG B 1 375 ? -11.305 3.561 46.062 1 79.12 375 ARG B N 1
ATOM 6768 C CA . ARG B 1 375 ? -9.852 3.727 46.125 1 79.12 375 ARG B CA 1
ATOM 6769 C C . ARG B 1 375 ? -9.148 2.645 45.312 1 79.12 375 ARG B C 1
ATOM 6771 O O . ARG B 1 375 ? -8.203 2.93 44.562 1 79.12 375 ARG B O 1
ATOM 6778 N N . ASN B 1 376 ? -9.734 1.45 45.406 1 77.88 376 ASN B N 1
ATOM 6779 C CA . ASN B 1 376 ? -9.078 0.333 44.719 1 77.88 376 ASN B CA 1
ATOM 6780 C C . ASN B 1 376 ? -9.758 -0.009 43.406 1 77.88 376 ASN B C 1
ATOM 6782 O O . ASN B 1 376 ? -9.391 -0.988 42.75 1 77.88 376 ASN B O 1
ATOM 6786 N N . ASN B 1 377 ? -10.719 0.819 43.094 1 82 377 ASN B N 1
ATOM 6787 C CA . ASN B 1 377 ? -11.469 0.524 41.875 1 82 377 ASN B CA 1
ATOM 6788 C C . ASN B 1 377 ? -11.945 1.8 41.188 1 82 377 ASN B C 1
ATOM 6790 O O . ASN B 1 377 ? -13.141 2.084 41.156 1 82 377 ASN B O 1
ATOM 6794 N N . ASN B 1 378 ? -11.086 2.549 40.812 1 86.38 378 ASN B N 1
ATOM 6795 C CA . ASN B 1 378 ? -11.414 3.74 40.031 1 86.38 378 ASN B CA 1
ATOM 6796 C C . ASN B 1 378 ? -10.688 3.752 38.688 1 86.38 378 ASN B C 1
ATOM 6798 O O . ASN B 1 378 ? -9.797 2.936 38.438 1 86.38 378 ASN B O 1
ATOM 6802 N N . TRP B 1 379 ? -11.203 4.555 37.75 1 89.44 379 TRP B N 1
ATOM 6803 C CA . TRP B 1 379 ? -10.711 4.594 36.375 1 89.44 379 TRP B CA 1
ATOM 6804 C C . TRP B 1 379 ? -9.227 4.93 36.344 1 89.44 379 TRP B C 1
ATOM 6806 O O . TRP B 1 379 ? -8.438 4.234 35.688 1 89.44 379 TRP B O 1
ATOM 6816 N N . LEU B 1 380 ? -8.773 5.934 37.062 1 84.69 380 LEU B N 1
ATOM 6817 C CA . LEU B 1 380 ? -7.395 6.41 37.031 1 84.69 380 LEU B CA 1
ATOM 6818 C C . LEU B 1 380 ? -6.434 5.363 37.594 1 84.69 380 LEU B C 1
ATOM 6820 O O . LEU B 1 380 ? -5.336 5.176 37.062 1 84.69 380 LEU B O 1
ATOM 6824 N N . GLY B 1 381 ? -6.898 4.723 38.625 1 78.12 381 GLY B N 1
ATOM 6825 C CA . GLY B 1 381 ? -6.07 3.711 39.281 1 78.12 381 GLY B CA 1
ATOM 6826 C C . GLY B 1 381 ? -5.895 2.467 38.406 1 78.12 381 GLY B C 1
ATOM 6827 O O . GLY B 1 381 ? -4.871 1.787 38.5 1 78.12 381 GLY B O 1
ATOM 6828 N N . LYS B 1 382 ? -6.793 2.213 37.562 1 75.38 382 LYS B N 1
ATOM 6829 C CA . LYS B 1 382 ? -6.777 0.995 36.75 1 75.38 382 LYS B CA 1
ATOM 6830 C C . LYS B 1 382 ? -6.016 1.207 35.469 1 75.38 382 LYS B C 1
ATOM 6832 O O . LYS B 1 382 ? -5.621 0.242 34.781 1 75.38 382 LYS B O 1
ATOM 6837 N N . ARG B 1 383 ? -5.918 2.439 35.156 1 70.81 383 ARG B N 1
ATOM 6838 C CA . ARG B 1 383 ? -5.324 2.703 33.844 1 70.81 383 ARG B CA 1
ATOM 6839 C C . ARG B 1 383 ? -3.812 2.883 33.969 1 70.81 383 ARG B C 1
ATOM 6841 O O . ARG B 1 383 ? -3.34 3.777 34.656 1 70.81 383 ARG B O 1
ATOM 6848 N N . ALA B 1 384 ? -3.051 2.096 33.406 1 61.94 384 ALA B N 1
ATOM 6849 C CA . ALA B 1 384 ? -1.591 2.08 33.438 1 61.94 384 ALA B CA 1
ATOM 6850 C C . ALA B 1 384 ? -1.009 3.215 32.625 1 61.94 384 ALA B C 1
ATOM 6852 O O . ALA B 1 384 ? 0.129 3.639 32.844 1 61.94 384 ALA B O 1
ATOM 6853 N N . LEU B 1 385 ? -1.818 3.746 31.719 1 69.62 385 LEU B N 1
ATOM 6854 C CA . LEU B 1 385 ? -1.29 4.695 30.75 1 69.62 385 LEU B CA 1
ATOM 6855 C C . LEU B 1 385 ? -0.863 5.992 31.422 1 69.62 385 LEU B C 1
ATOM 6857 O O . LEU B 1 385 ? 0.174 6.562 31.094 1 69.62 385 LEU B O 1
ATOM 6861 N N . LEU B 1 386 ? -1.603 6.566 32.344 1 75.38 386 LEU B N 1
ATOM 6862 C CA . LEU B 1 386 ? -1.316 7.848 32.969 1 75.38 386 LEU B CA 1
ATOM 6863 C C . LEU B 1 386 ? -0.337 7.68 34.125 1 75.38 386 LEU B C 1
ATOM 6865 O O . LEU B 1 386 ? 0.483 8.562 34.406 1 75.38 386 LEU B O 1
ATOM 6869 N N . GLY B 1 387 ? -0.147 6.457 34.594 1 65.56 387 GLY B N 1
ATOM 6870 C CA . GLY B 1 387 ? 0.815 6.145 35.656 1 65.56 387 GLY B CA 1
ATOM 6871 C C . GLY B 1 387 ? 0.524 6.855 36.969 1 65.56 387 GLY B C 1
ATOM 6872 O O . GLY B 1 387 ? -0.426 7.633 37.062 1 65.56 387 GLY B O 1
ATOM 6873 N N . LYS B 1 388 ? 1.451 6.602 37.969 1 62 388 LYS B N 1
ATOM 6874 C CA . LYS B 1 388 ? 1.281 7.121 39.312 1 62 388 LYS B CA 1
ATOM 6875 C C . LYS B 1 388 ? 1.655 8.594 39.406 1 62 388 LYS B C 1
ATOM 6877 O O . LYS B 1 388 ? 1.199 9.312 40.281 1 62 388 LYS B O 1
ATOM 6882 N N . LYS B 1 389 ? 2.404 9.039 38.438 1 61.31 389 LYS B N 1
ATOM 6883 C CA . LYS B 1 389 ? 2.906 10.414 38.469 1 61.31 389 LYS B CA 1
ATOM 6884 C C . LYS B 1 389 ? 1.966 11.359 37.719 1 61.31 389 LYS B C 1
ATOM 6886 O O . LYS B 1 389 ? 2.234 12.562 37.625 1 61.31 389 LYS B O 1
ATOM 6891 N N . PHE B 1 390 ? 0.872 10.75 37.188 1 72.62 390 PHE B N 1
ATOM 6892 C CA . PHE B 1 390 ? -0.086 11.602 36.5 1 72.62 390 PHE B CA 1
ATOM 6893 C C . PHE B 1 390 ? -0.959 12.352 37.5 1 72.62 390 PHE B C 1
ATOM 6895 O O . PHE B 1 390 ? -1.377 11.789 38.5 1 72.62 390 PHE B O 1
ATOM 6902 N N . GLY B 1 391 ? -0.909 13.734 37.531 1 73.31 391 GLY B N 1
ATOM 6903 C CA . GLY B 1 391 ? -1.742 14.445 38.469 1 73.31 391 GLY B CA 1
ATOM 6904 C C . GLY B 1 391 ? -2.209 15.797 37.969 1 73.31 391 GLY B C 1
ATOM 6905 O O . GLY B 1 391 ? -1.457 16.5 37.312 1 73.31 391 GLY B O 1
ATOM 6906 N N . ILE B 1 392 ? -3.555 15.984 37.969 1 88.31 392 ILE B N 1
ATOM 6907 C CA . ILE B 1 392 ? -4.102 17.312 37.719 1 88.31 392 ILE B CA 1
ATOM 6908 C C . ILE B 1 392 ? -4.707 17.875 39 1 88.31 392 ILE B C 1
ATOM 6910 O O . ILE B 1 392 ? -5.531 17.219 39.625 1 88.31 392 ILE B O 1
ATOM 6914 N N . LYS B 1 393 ? -4.098 19.047 39.406 1 88.06 393 LYS B N 1
ATOM 6915 C CA . LYS B 1 393 ? -4.609 19.672 40.625 1 88.06 393 LYS B CA 1
ATOM 6916 C C . LYS B 1 393 ? -6.055 20.125 40.438 1 88.06 393 LYS B C 1
ATOM 6918 O O . LYS B 1 393 ? -6.426 20.625 39.375 1 88.06 393 LYS B O 1
ATOM 6923 N N . HIS B 1 394 ? -6.801 19.938 41.531 1 90.69 394 HIS B N 1
ATOM 6924 C CA . HIS B 1 394 ? -8.195 20.344 41.469 1 90.69 394 HIS B CA 1
ATOM 6925 C C . HIS B 1 394 ? -8.336 21.859 41.625 1 90.69 394 HIS B C 1
ATOM 6927 O O . HIS B 1 394 ? -8.281 22.391 42.75 1 90.69 394 HIS B O 1
ATOM 6933 N N . THR B 1 395 ? -8.469 22.484 40.625 1 92.69 395 THR B N 1
ATOM 6934 C CA . THR B 1 395 ? -8.68 23.938 40.562 1 92.69 395 THR B CA 1
ATOM 6935 C C . THR B 1 395 ? -9.805 24.281 39.594 1 92.69 395 THR B C 1
ATOM 6937 O O . THR B 1 395 ? -10.227 23.453 38.812 1 92.69 395 THR B O 1
ATOM 6940 N N . LYS B 1 396 ? -10.344 25.484 39.781 1 93 396 LYS B N 1
ATOM 6941 C CA . LYS B 1 396 ? -11.367 25.953 38.844 1 93 396 LYS B CA 1
ATOM 6942 C C . LYS B 1 396 ? -10.852 25.953 37.406 1 93 396 LYS B C 1
ATOM 6944 O O . LYS B 1 396 ? -11.562 25.547 36.5 1 93 396 LYS B O 1
ATOM 6949 N N . LYS B 1 397 ? -9.656 26.312 37.281 1 93.5 397 LYS B N 1
ATOM 6950 C CA . LYS B 1 397 ? -9.031 26.375 35.969 1 93.5 397 LYS B CA 1
ATOM 6951 C C . LYS B 1 397 ? -8.898 24.969 35.344 1 93.5 397 LYS B C 1
ATOM 6953 O O . LYS B 1 397 ? -9.219 24.766 34.188 1 93.5 397 LYS B O 1
ATOM 6958 N N . SER B 1 398 ? -8.422 24.078 36.125 1 94.94 398 SER B N 1
ATOM 6959 C CA . SER B 1 398 ? -8.273 22.703 35.625 1 94.94 398 SER B CA 1
ATOM 6960 C C . SER B 1 398 ? -9.617 22.109 35.25 1 94.94 398 SER B C 1
ATOM 6962 O O . SER B 1 398 ? -9.734 21.422 34.219 1 94.94 398 SER B O 1
ATOM 6964 N N . SER B 1 399 ? -10.617 22.422 36.031 1 95.12 399 SER B N 1
ATOM 6965 C CA . SER B 1 399 ? -11.953 21.922 35.75 1 95.12 399 SER B CA 1
ATOM 6966 C C . SER B 1 399 ? -12.508 22.469 34.438 1 95.12 399 SER B C 1
ATOM 6968 O O . SER B 1 399 ? -13.141 21.75 33.688 1 95.12 399 SER B O 1
ATOM 6970 N N . GLU B 1 400 ? -12.305 23.719 34.25 1 95.69 400 GLU B N 1
ATOM 6971 C CA . GLU B 1 400 ? -12.773 24.359 33.031 1 95.69 400 GLU B CA 1
ATOM 6972 C C . GLU B 1 400 ? -12.117 23.75 31.797 1 95.69 400 GLU B C 1
ATOM 6974 O O . GLU B 1 400 ? -12.789 23.453 30.812 1 95.69 400 GLU B O 1
ATOM 6979 N N . ILE B 1 401 ? -10.852 23.547 31.875 1 96.06 401 ILE B N 1
ATOM 6980 C CA . ILE B 1 401 ? -10.094 23.016 30.734 1 96.06 401 ILE B CA 1
ATOM 6981 C C . ILE B 1 401 ? -10.508 21.578 30.469 1 96.06 401 ILE B C 1
ATOM 6983 O O . ILE B 1 401 ? -10.742 21.188 29.312 1 96.06 401 ILE B O 1
ATOM 6987 N N . LEU B 1 402 ? -10.586 20.812 31.469 1 96.06 402 LEU B N 1
ATOM 6988 C CA . LEU B 1 402 ? -10.984 19.422 31.312 1 96.06 402 LEU B CA 1
ATOM 6989 C C . LEU B 1 402 ? -12.406 19.312 30.797 1 96.06 402 LEU B C 1
ATOM 6991 O O . LEU B 1 402 ? -12.711 18.422 29.984 1 96.06 402 LEU B O 1
ATOM 6995 N N . ARG B 1 403 ? -13.258 20.188 31.234 1 95.81 403 ARG B N 1
ATOM 6996 C CA . ARG B 1 403 ? -14.641 20.188 30.766 1 95.81 403 ARG B CA 1
ATOM 6997 C C . ARG B 1 403 ? -14.719 20.469 29.281 1 95.81 403 ARG B C 1
ATOM 6999 O O . ARG B 1 403 ? -15.523 19.875 28.562 1 95.81 403 ARG B O 1
ATOM 7006 N N . GLU B 1 404 ? -13.977 21.359 28.891 1 95.38 404 GLU B N 1
ATOM 7007 C CA . GLU B 1 404 ? -13.898 21.641 27.453 1 95.38 404 GLU B CA 1
ATOM 7008 C C . GLU B 1 404 ? -13.508 20.391 26.672 1 95.38 404 GLU B C 1
ATOM 7010 O O . GLU B 1 404 ? -14.086 20.094 25.625 1 95.38 404 GLU B O 1
ATOM 7015 N N . CYS B 1 405 ? -12.523 19.688 27.203 1 96.1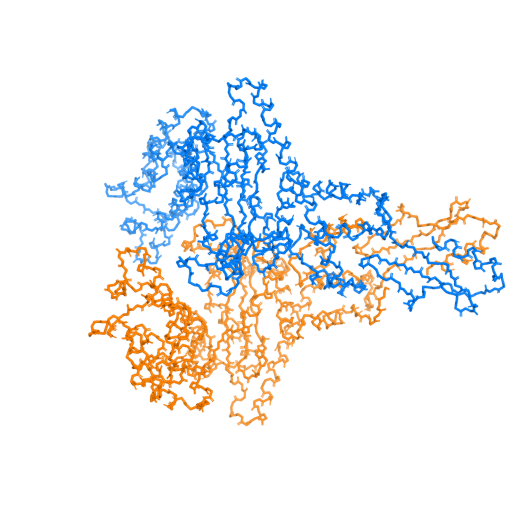9 405 CYS B N 1
ATOM 7016 C CA . CYS B 1 405 ? -12.055 18.469 26.547 1 96.19 405 CYS B CA 1
ATOM 7017 C C . CYS B 1 405 ? -13.148 17.406 26.531 1 96.19 405 CYS B C 1
ATOM 7019 O O . CYS B 1 405 ? -13.383 16.766 25.5 1 96.19 405 CYS B O 1
ATOM 7021 N N . VAL B 1 406 ? -13.773 17.25 27.609 1 96.38 406 VAL B N 1
ATOM 7022 C CA . VAL B 1 406 ? -14.805 16.234 27.734 1 96.38 406 VAL B CA 1
ATOM 7023 C C . VAL B 1 406 ? -16 16.594 26.875 1 96.38 406 VAL B C 1
ATOM 7025 O O . VAL B 1 406 ? -16.562 15.727 26.188 1 96.38 406 VAL B O 1
ATOM 7028 N N . ASN B 1 407 ? -16.359 17.875 26.812 1 94.5 407 ASN B N 1
ATOM 7029 C CA . ASN B 1 407 ? -17.547 18.344 26.109 1 94.5 407 ASN B CA 1
ATOM 7030 C C . ASN B 1 407 ? -17.359 18.25 24.594 1 94.5 407 ASN B C 1
ATOM 7032 O O . ASN B 1 407 ? -18.344 18.297 23.844 1 94.5 407 ASN B O 1
ATOM 7036 N N . TYR B 1 408 ? -16.141 18.125 24.219 1 94.81 408 TYR B N 1
ATOM 7037 C CA . TYR B 1 408 ? -15.938 17.906 22.797 1 94.81 408 TYR B CA 1
ATOM 7038 C C . TYR B 1 408 ? -16.719 16.688 22.328 1 94.81 408 TYR B C 1
ATOM 7040 O O . TYR B 1 408 ? -17.234 16.672 21.203 1 94.81 408 TYR B O 1
ATOM 7048 N N . ARG B 1 409 ? -16.75 15.688 23.172 1 94.19 409 ARG B N 1
ATOM 7049 C CA . ARG B 1 409 ? -17.375 14.414 22.797 1 94.19 409 ARG B CA 1
ATOM 7050 C C . ARG B 1 409 ? -18.734 14.25 23.453 1 94.19 409 ARG B C 1
ATOM 7052 O O . ARG B 1 409 ? -19.625 13.625 22.891 1 94.19 409 ARG B O 1
ATOM 7059 N N . MET B 1 410 ? -18.922 14.844 24.609 1 93.5 410 MET B N 1
ATOM 7060 C CA . MET B 1 410 ? -20.078 14.422 25.406 1 93.5 410 MET B CA 1
ATOM 7061 C C . MET B 1 410 ? -21.078 15.562 25.547 1 93.5 410 MET B C 1
ATOM 7063 O O . MET B 1 410 ? -22.062 15.438 26.281 1 93.5 410 MET B O 1
ATOM 7067 N N . CYS B 1 411 ? -20.875 16.656 24.891 1 90.75 411 CYS B N 1
ATOM 7068 C CA . CYS B 1 411 ? -21.875 17.719 24.953 1 90.75 411 CYS B CA 1
ATOM 7069 C C . CYS B 1 411 ? -23.156 17.312 24.25 1 90.75 411 CYS B C 1
ATOM 7071 O O . CYS B 1 411 ? -23.141 16.453 23.375 1 90.75 411 CYS B O 1
ATOM 7073 N N . PRO B 1 412 ? -24.25 17.953 24.562 1 87.5 412 PRO B N 1
ATOM 7074 C CA . PRO B 1 412 ? -25.547 17.578 23.969 1 87.5 412 PRO B CA 1
ATOM 7075 C C . PRO B 1 412 ? -25.562 17.688 22.453 1 87.5 412 PRO B C 1
ATOM 7077 O O . PRO B 1 412 ? -26.109 16.812 21.781 1 87.5 412 PRO B O 1
ATOM 7080 N N . ALA B 1 413 ? -25.016 18.688 21.969 1 88.19 413 ALA B N 1
ATOM 7081 C CA . ALA B 1 413 ? -24.984 18.875 20.516 1 88.19 413 ALA B CA 1
ATOM 7082 C C . ALA B 1 413 ? -24.281 17.703 19.828 1 88.19 413 ALA B C 1
ATOM 7084 O O . ALA B 1 413 ? -24.734 17.219 18.797 1 88.19 413 ALA B O 1
ATOM 7085 N N . MET B 1 414 ? -23.203 17.312 20.406 1 90.62 414 MET B N 1
ATOM 7086 C CA . MET B 1 414 ? -22.438 16.203 19.844 1 90.62 414 MET B CA 1
ATOM 7087 C C . MET B 1 414 ? -23.203 14.891 20.016 1 90.62 414 MET B C 1
ATOM 7089 O O . MET B 1 414 ? -23.172 14.023 19.141 1 90.62 414 MET B O 1
ATOM 7093 N N . MET B 1 415 ? -23.875 14.758 21.016 1 88.62 415 MET B N 1
ATOM 7094 C CA . MET B 1 415 ? -24.656 13.547 21.281 1 88.62 415 MET B CA 1
ATOM 7095 C C . MET B 1 415 ? -25.797 13.414 20.266 1 88.62 415 MET B C 1
ATOM 7097 O O . MET B 1 415 ? -26.141 12.297 19.859 1 88.62 415 MET B O 1
ATOM 7101 N N . GLU B 1 416 ? -26.281 14.531 19.922 1 88.94 416 GLU B N 1
ATOM 7102 C CA . GLU B 1 416 ? -27.344 14.508 18.906 1 88.94 416 GLU B CA 1
ATOM 7103 C C . GLU B 1 416 ? -26.797 14.023 17.562 1 88.94 416 GLU B C 1
ATOM 7105 O O . GLU B 1 416 ? -27.469 13.266 16.859 1 88.94 416 GLU B O 1
ATOM 7110 N N . LYS B 1 417 ? -25.656 14.359 17.297 1 91.25 417 LYS B N 1
ATOM 7111 C CA . LYS B 1 417 ? -25.031 14.023 16.016 1 91.25 417 LYS B CA 1
ATOM 7112 C C . LYS B 1 417 ? -24.547 12.578 16.016 1 91.25 417 LYS B C 1
ATOM 7114 O O . LYS B 1 417 ? -24.203 12.039 14.961 1 91.25 417 LYS B O 1
ATOM 7119 N N . THR B 1 418 ? -24.547 11.945 17.156 1 90.06 418 THR B N 1
ATOM 7120 C CA . THR B 1 418 ? -24.078 10.57 17.25 1 90.06 418 THR B CA 1
ATOM 7121 C C . THR B 1 418 ? -25.141 9.68 17.906 1 90.06 418 THR B C 1
ATOM 7123 O O . THR B 1 418 ? -24.812 8.641 18.484 1 90.06 418 THR B O 1
ATOM 7126 N N . LYS B 1 419 ? -26.328 10.086 17.875 1 86.75 419 LYS B N 1
ATOM 7127 C CA . LYS B 1 419 ? -27.406 9.453 18.625 1 86.75 419 LYS B CA 1
ATOM 7128 C C . LYS B 1 419 ? -27.625 8.016 18.172 1 86.75 419 LYS B C 1
ATOM 7130 O O . LYS B 1 419 ? -28.078 7.176 18.953 1 86.75 419 LYS B O 1
ATOM 7135 N N . LEU B 1 420 ? -27.297 7.742 16.953 1 87.31 420 LEU B N 1
ATOM 7136 C CA . LEU B 1 420 ? -27.5 6.387 16.453 1 87.31 420 LEU B CA 1
ATOM 7137 C C . LEU B 1 420 ? -26.297 5.504 16.734 1 87.31 420 LEU B C 1
ATOM 7139 O O . LEU B 1 420 ? -26.312 4.305 16.453 1 87.31 420 LEU B O 1
ATOM 7143 N N . ASN B 1 421 ? -25.219 6.055 17.266 1 86.38 421 ASN B N 1
ATOM 7144 C CA . ASN B 1 421 ? -23.969 5.344 17.578 1 86.38 421 ASN B CA 1
ATOM 7145 C C . ASN B 1 421 ? -23.469 4.551 16.375 1 86.38 421 ASN B C 1
ATOM 7147 O O . ASN B 1 421 ? -23.047 3.406 16.516 1 86.38 421 ASN B O 1
ATOM 7151 N N . SER B 1 422 ? -23.672 5.137 15.219 1 88.44 422 SER B N 1
ATOM 7152 C CA . SER B 1 422 ? -23.219 4.5 13.977 1 88.44 422 SER B CA 1
ATOM 7153 C C . SER B 1 422 ? -21.797 4.906 13.625 1 88.44 422 SER B C 1
ATOM 7155 O O . SER B 1 422 ? -21.297 5.914 14.125 1 88.44 422 SER B O 1
ATOM 7157 N N . ASN B 1 423 ? -21.125 4.02 12.938 1 88.62 423 ASN B N 1
ATOM 7158 C CA . ASN B 1 423 ? -19.766 4.301 12.5 1 88.62 423 ASN B CA 1
ATOM 7159 C C . ASN B 1 423 ? -19.516 3.787 11.078 1 88.62 423 ASN B C 1
ATOM 7161 O O . ASN B 1 423 ? -20.406 3.195 10.469 1 88.62 423 ASN B O 1
ATOM 7165 N N . THR B 1 424 ? -18.359 4.066 10.531 1 90.94 424 THR B N 1
ATOM 7166 C CA . THR B 1 424 ? -18.047 3.721 9.148 1 90.94 424 THR B CA 1
ATOM 7167 C C . THR B 1 424 ? -17.141 2.496 9.094 1 90.94 424 THR B C 1
ATOM 7169 O O . THR B 1 424 ? -16.25 2.416 8.242 1 90.94 424 THR B O 1
ATOM 7172 N N . GLN B 1 425 ? -17.312 1.542 10.016 1 87.75 425 GLN B N 1
ATOM 7173 C CA . GLN B 1 425 ? -16.438 0.382 10.133 1 87.75 425 GLN B CA 1
ATOM 7174 C C . GLN B 1 425 ? -16.484 -0.473 8.875 1 87.75 425 GLN B C 1
ATOM 7176 O O . GLN B 1 425 ? -15.461 -0.977 8.414 1 87.75 425 GLN B O 1
ATOM 7181 N N . LYS B 1 426 ? -17.656 -0.7 8.312 1 92.44 426 LYS B N 1
ATOM 7182 C CA . LYS B 1 426 ? -17.781 -1.55 7.129 1 92.44 426 LYS B CA 1
ATOM 7183 C C . LYS B 1 426 ? -17.109 -0.903 5.918 1 92.44 426 LYS B C 1
ATOM 7185 O O . LYS B 1 426 ? -16.406 -1.573 5.156 1 92.44 426 LYS B O 1
ATOM 7190 N N . VAL B 1 427 ? -17.328 0.365 5.754 1 94.56 427 VAL B N 1
ATOM 7191 C CA . VAL B 1 427 ? -16.719 1.069 4.637 1 94.56 427 VAL B CA 1
ATOM 7192 C C . VAL B 1 427 ? -15.195 1.092 4.82 1 94.56 427 VAL B C 1
ATOM 7194 O O . VAL B 1 427 ? -14.445 1.009 3.844 1 94.56 427 VAL B O 1
ATOM 7197 N N . GLU B 1 428 ? -14.742 1.147 6.027 1 88.94 428 GLU B N 1
ATOM 7198 C CA . GLU B 1 428 ? -13.312 1.046 6.297 1 88.94 428 GLU B CA 1
ATOM 7199 C C . GLU B 1 428 ? -12.781 -0.347 5.965 1 88.94 428 GLU B C 1
ATOM 7201 O O . GLU B 1 428 ? -11.664 -0.491 5.465 1 88.94 428 GLU B O 1
ATOM 7206 N N . ALA B 1 429 ? -13.586 -1.336 6.328 1 88.5 429 ALA B N 1
ATOM 7207 C CA . ALA B 1 429 ? -13.234 -2.701 5.953 1 88.5 429 ALA B CA 1
ATOM 7208 C C . ALA B 1 429 ? -13.109 -2.842 4.438 1 88.5 429 ALA B C 1
ATOM 7210 O O . ALA B 1 429 ? -12.188 -3.492 3.939 1 88.5 429 ALA B O 1
ATOM 7211 N N . PHE B 1 430 ? -14.047 -2.244 3.783 1 95.19 430 PHE B N 1
ATOM 7212 C CA . PHE B 1 430 ? -13.969 -2.232 2.328 1 95.19 430 PHE B CA 1
ATOM 7213 C C . PHE B 1 430 ? -12.703 -1.531 1.856 1 95.19 430 PHE B C 1
ATOM 7215 O O . PHE B 1 430 ? -12.008 -2.025 0.964 1 95.19 430 PHE B O 1
ATOM 7222 N N . ASN B 1 431 ? -12.383 -0.41 2.422 1 89.62 431 ASN B N 1
ATOM 7223 C CA . ASN B 1 431 ? -11.18 0.32 2.045 1 89.62 431 ASN B CA 1
ATOM 7224 C C . ASN B 1 431 ? -9.922 -0.531 2.234 1 89.62 431 ASN B C 1
ATOM 7226 O O . ASN B 1 431 ? -8.992 -0.466 1.427 1 89.62 431 ASN B O 1
ATOM 7230 N N . ARG B 1 432 ? -9.906 -1.292 3.227 1 85.56 432 ARG B N 1
ATOM 7231 C CA . ARG B 1 432 ? -8.781 -2.195 3.443 1 85.56 432 ARG B CA 1
ATOM 7232 C C . ARG B 1 432 ? -8.703 -3.248 2.342 1 85.56 432 ARG B C 1
ATOM 7234 O O . ARG B 1 432 ? -7.617 -3.541 1.833 1 85.56 432 ARG B O 1
ATOM 7241 N N . ALA B 1 433 ? -9.859 -3.807 2.053 1 90.06 433 ALA B N 1
ATOM 7242 C CA . ALA B 1 433 ? -9.914 -4.777 0.963 1 90.06 433 ALA B CA 1
ATOM 7243 C C . ALA B 1 433 ? -9.492 -4.145 -0.361 1 90.06 433 ALA B C 1
ATOM 7245 O O . ALA B 1 433 ? -8.82 -4.773 -1.174 1 90.06 433 ALA B O 1
ATOM 7246 N N . LEU B 1 434 ? -9.945 -2.92 -0.504 1 91.94 434 LEU B N 1
ATOM 7247 C CA . LEU B 1 434 ? -9.609 -2.178 -1.714 1 91.94 434 LEU B CA 1
ATOM 7248 C C . LEU B 1 434 ? -8.109 -1.978 -1.828 1 91.94 434 LEU B C 1
ATOM 7250 O O . LEU B 1 434 ? -7.539 -2.098 -2.918 1 91.94 434 LEU B O 1
ATOM 7254 N N . ARG B 1 435 ? -7.465 -1.744 -0.767 1 86.5 435 ARG B N 1
ATOM 7255 C CA . ARG B 1 435 ? -6.02 -1.529 -0.77 1 86.5 435 ARG B CA 1
ATOM 7256 C C . ARG B 1 435 ? -5.277 -2.805 -1.151 1 86.5 435 ARG B C 1
ATOM 7258 O O . ARG B 1 435 ? -4.184 -2.748 -1.713 1 86.5 435 ARG B O 1
ATOM 7265 N N . THR B 1 436 ? -5.859 -3.846 -0.873 1 86.5 436 THR B N 1
ATOM 7266 C CA . THR B 1 436 ? -5.273 -5.117 -1.284 1 86.5 436 THR B CA 1
ATOM 7267 C C . THR B 1 436 ? -5.422 -5.32 -2.789 1 86.5 436 THR B C 1
ATOM 7269 O O . THR B 1 436 ? -4.484 -5.762 -3.457 1 86.5 436 THR B O 1
ATOM 7272 N N . SER B 1 437 ? -6.551 -4.941 -3.234 1 90.62 437 SER B N 1
ATOM 7273 C CA . SER B 1 437 ? -6.844 -5.137 -4.652 1 90.62 437 SER B CA 1
ATOM 7274 C C . SER B 1 437 ? -6.223 -4.027 -5.5 1 90.62 437 SER B C 1
ATOM 7276 O O . SER B 1 437 ? -5.801 -4.27 -6.629 1 90.62 437 SER B O 1
ATOM 7278 N N . ILE B 1 438 ? -6.258 -2.816 -4.934 1 88.56 438 ILE B N 1
ATOM 7279 C CA . ILE B 1 438 ? -5.742 -1.631 -5.609 1 88.56 438 ILE B CA 1
ATOM 7280 C C . ILE B 1 438 ? -4.789 -0.882 -4.676 1 88.56 438 ILE B C 1
ATOM 7282 O O . ILE B 1 438 ? -5.133 0.178 -4.148 1 88.56 438 ILE B O 1
ATOM 7286 N N . PRO B 1 439 ? -3.6 -1.416 -4.59 1 80.94 439 PRO B N 1
ATOM 7287 C CA . PRO B 1 439 ? -2.652 -0.716 -3.721 1 80.94 439 PRO B CA 1
ATOM 7288 C C . PRO B 1 439 ? -2.289 0.673 -4.238 1 80.94 439 PRO B C 1
ATOM 7290 O O . PRO B 1 439 ? -2.348 0.92 -5.445 1 80.94 439 PRO B O 1
ATOM 7293 N N . LYS B 1 440 ? -1.895 1.564 -3.373 1 72.56 440 LYS B N 1
ATOM 7294 C CA . LYS B 1 440 ? -1.614 2.957 -3.715 1 72.56 440 LYS B CA 1
ATOM 7295 C C . LYS B 1 440 ? -0.394 3.064 -4.625 1 72.56 440 LYS B C 1
ATOM 7297 O O . LYS B 1 440 ? -0.288 3.998 -5.422 1 72.56 440 LYS B O 1
ATOM 7302 N N . ASN B 1 441 ? 0.489 2.121 -4.535 1 67.06 441 ASN B N 1
ATOM 7303 C CA . ASN B 1 441 ? 1.753 2.217 -5.258 1 67.06 441 ASN B CA 1
ATOM 7304 C C . ASN B 1 441 ? 1.649 1.607 -6.652 1 67.06 441 ASN B C 1
ATOM 7306 O O . ASN B 1 441 ? 2.625 1.602 -7.406 1 67.06 441 ASN B O 1
ATOM 7310 N N . VAL B 1 442 ? 0.491 0.956 -6.93 1 70.62 442 VAL B N 1
ATOM 7311 C CA . VAL B 1 442 ? 0.289 0.353 -8.242 1 70.62 442 VAL B CA 1
ATOM 7312 C C . VAL B 1 442 ? -0.863 1.053 -8.961 1 70.62 442 VAL B C 1
ATOM 7314 O O . VAL B 1 442 ? -1.938 1.243 -8.391 1 70.62 442 VAL B O 1
ATOM 7317 N N . THR B 1 443 ? -0.59 1.464 -10.164 1 71 443 THR B N 1
ATOM 7318 C CA . THR B 1 443 ? -1.642 2.139 -10.922 1 71 443 THR B CA 1
ATOM 7319 C C . THR B 1 443 ? -2.334 1.169 -11.875 1 71 443 THR B C 1
ATOM 7321 O O . THR B 1 443 ? -1.742 0.731 -12.859 1 71 443 THR B O 1
ATOM 7324 N N . PHE B 1 444 ? -3.49 0.808 -11.492 1 79.56 444 PHE B N 1
ATOM 7325 C CA . PHE B 1 444 ? -4.363 0.078 -12.398 1 79.56 444 PHE B CA 1
ATOM 7326 C C . PHE B 1 444 ? -5.27 1.036 -13.164 1 79.56 444 PHE B C 1
ATOM 7328 O O . PHE B 1 444 ? -5.977 1.845 -12.562 1 79.56 444 PHE B O 1
ATOM 7335 N N . SER B 1 445 ? -5.176 1.111 -14.438 1 78.19 445 SER B N 1
ATOM 7336 C CA . SER B 1 445 ? -5.988 2.053 -15.203 1 78.19 445 SER B CA 1
ATOM 7337 C C . SER B 1 445 ? -7.246 1.386 -15.742 1 78.19 445 SER B C 1
ATOM 7339 O O . SER B 1 445 ? -8.336 1.568 -15.195 1 78.19 445 SER B O 1
ATOM 7341 N N . ARG B 1 446 ? -7.141 0.411 -16.609 1 80.12 446 ARG B N 1
ATOM 7342 C CA . ARG B 1 446 ? -8.281 -0.214 -17.281 1 80.12 446 ARG B CA 1
ATOM 7343 C C . ARG B 1 446 ? -9 -1.181 -16.344 1 80.12 446 ARG B C 1
ATOM 7345 O O . ARG B 1 446 ? -10.203 -1.396 -16.469 1 80.12 446 ARG B O 1
ATOM 7352 N N . ASN B 1 447 ? -8.273 -1.696 -15.398 1 88.81 447 ASN B N 1
ATOM 7353 C CA . ASN B 1 447 ? -8.812 -2.764 -14.562 1 88.81 447 ASN B CA 1
ATOM 7354 C C . ASN B 1 447 ? -9.242 -2.24 -13.195 1 88.81 447 ASN B C 1
ATOM 7356 O O . ASN B 1 447 ? -9.68 -3.014 -12.336 1 88.81 447 ASN B O 1
ATOM 7360 N N . THR B 1 448 ? -9.234 -0.918 -13.008 1 89.75 448 THR B N 1
ATOM 7361 C CA . THR B 1 448 ? -9.477 -0.335 -11.688 1 89.75 448 THR B CA 1
ATOM 7362 C C . THR B 1 448 ? -10.891 -0.635 -11.211 1 89.75 448 THR B C 1
ATOM 7364 O O . THR B 1 448 ? -11.086 -1.099 -10.086 1 89.75 448 THR B O 1
ATOM 7367 N N . SER B 1 449 ? -11.82 -0.374 -12.055 1 93.12 449 SER B N 1
ATOM 7368 C CA . SER B 1 449 ? -13.211 -0.555 -11.656 1 93.12 449 SER B CA 1
ATOM 7369 C C . SER B 1 449 ? -13.508 -2.014 -11.328 1 93.12 449 SER B C 1
ATOM 7371 O O . SER B 1 449 ? -14.117 -2.312 -10.297 1 93.12 449 SER B O 1
ATOM 7373 N N . GLY B 1 450 ? -13.07 -2.91 -12.164 1 95.88 450 GLY B N 1
ATOM 7374 C CA . GLY B 1 450 ? -13.273 -4.324 -11.898 1 95.88 450 GLY B CA 1
ATOM 7375 C C . GLY B 1 450 ? -12.656 -4.789 -10.594 1 95.88 450 GLY B C 1
ATOM 7376 O O . GLY B 1 450 ? -13.258 -5.582 -9.867 1 95.88 450 GLY B O 1
ATOM 7377 N N . ARG B 1 451 ? -11.5 -4.32 -10.297 1 95.81 451 ARG B N 1
ATOM 7378 C CA . ARG B 1 451 ? -10.82 -4.668 -9.055 1 95.81 451 ARG B CA 1
ATOM 7379 C C . ARG B 1 451 ? -11.562 -4.105 -7.844 1 95.81 451 ARG B C 1
ATOM 7381 O O . ARG B 1 451 ? -11.648 -4.758 -6.805 1 95.81 451 ARG B O 1
ATOM 7388 N N . ALA B 1 452 ? -12.062 -2.873 -8 1 96.12 452 ALA B N 1
ATOM 7389 C CA . ALA B 1 452 ? -12.836 -2.268 -6.918 1 96.12 452 ALA B CA 1
ATOM 7390 C C . ALA B 1 452 ? -14.102 -3.064 -6.633 1 96.12 452 ALA B C 1
ATOM 7392 O O . ALA B 1 452 ? -14.422 -3.346 -5.477 1 96.12 452 ALA B O 1
ATOM 7393 N N . HIS B 1 453 ? -14.758 -3.42 -7.664 1 98.12 453 HIS B N 1
ATOM 7394 C CA . HIS B 1 453 ? -15.984 -4.195 -7.512 1 98.12 453 HIS B CA 1
ATOM 7395 C C . HIS B 1 453 ? -15.695 -5.586 -6.961 1 98.12 453 HIS B C 1
ATOM 7397 O O . HIS B 1 453 ? -16.484 -6.129 -6.184 1 98.12 453 HIS B O 1
ATOM 7403 N N . SER B 1 454 ? -14.617 -6.148 -7.387 1 97.94 454 SER B N 1
ATOM 7404 C CA . SER B 1 454 ? -14.195 -7.422 -6.816 1 97.94 454 SER B CA 1
ATOM 7405 C C . SER B 1 454 ? -13.977 -7.316 -5.312 1 97.94 454 SER B C 1
ATOM 7407 O O . SER B 1 454 ? -14.367 -8.203 -4.559 1 97.94 454 SER B O 1
ATOM 7409 N N . ALA B 1 455 ? -13.367 -6.273 -4.887 1 97.25 455 ALA B N 1
ATOM 7410 C CA . ALA B 1 455 ? -13.141 -6.035 -3.465 1 97.25 455 ALA B CA 1
ATOM 7411 C C . ALA B 1 455 ? -14.461 -5.895 -2.713 1 97.25 455 ALA B C 1
ATOM 7413 O O . ALA B 1 455 ? -14.625 -6.457 -1.629 1 97.25 455 ALA B O 1
ATOM 7414 N N . ALA B 1 456 ? -15.328 -5.113 -3.307 1 98.19 456 ALA B N 1
ATOM 7415 C CA . ALA B 1 456 ? -16.625 -4.93 -2.674 1 98.19 456 ALA B CA 1
ATOM 7416 C C . ALA B 1 456 ? -17.375 -6.262 -2.539 1 98.19 456 ALA B C 1
ATOM 7418 O O . ALA B 1 456 ? -17.953 -6.551 -1.49 1 98.19 456 ALA B O 1
ATOM 7419 N N . HIS B 1 457 ? -17.312 -7.043 -3.578 1 98.25 457 HIS B N 1
ATOM 7420 C CA . HIS B 1 457 ? -17.938 -8.359 -3.557 1 98.25 457 HIS B CA 1
ATOM 7421 C C . HIS B 1 457 ? -17.328 -9.234 -2.461 1 98.25 457 HIS B C 1
ATOM 7423 O O . HIS B 1 457 ? -18.062 -9.93 -1.746 1 98.25 457 HIS B O 1
ATOM 7429 N N . SER B 1 458 ? -16.094 -9.211 -2.324 1 96.81 458 SER B N 1
ATOM 7430 C CA . SER B 1 458 ? -15.391 -9.984 -1.305 1 96.81 458 SER B CA 1
ATOM 7431 C C . SER B 1 458 ? -15.828 -9.586 0.098 1 96.81 458 SER B C 1
ATOM 7433 O O . SER B 1 458 ? -15.961 -10.43 0.981 1 96.81 458 SER B O 1
ATOM 7435 N N . VAL B 1 459 ? -15.969 -8.305 0.313 1 97.19 459 VAL B N 1
ATOM 7436 C CA . VAL B 1 459 ? -16.344 -7.805 1.631 1 97.19 459 VAL B CA 1
ATOM 7437 C C . VAL B 1 459 ? -17.766 -8.25 1.965 1 97.19 459 VAL B C 1
ATOM 7439 O O . VAL B 1 459 ? -18.078 -8.57 3.117 1 97.19 459 VAL B O 1
ATOM 7442 N N . ASN B 1 460 ? -18.625 -8.273 0.99 1 97.38 460 ASN B N 1
ATOM 7443 C CA . ASN B 1 460 ? -20.031 -8.617 1.2 1 97.38 460 ASN B CA 1
ATOM 7444 C C . ASN B 1 460 ? -20.219 -10.109 1.442 1 97.38 460 ASN B C 1
ATOM 7446 O O . ASN B 1 460 ? -21.016 -10.508 2.291 1 97.38 460 ASN B O 1
ATOM 7450 N N . VAL B 1 461 ? -19.453 -11 0.763 1 96.56 461 VAL B N 1
ATOM 7451 C CA . VAL B 1 461 ? -19.781 -12.414 0.83 1 96.56 461 VAL B CA 1
ATOM 7452 C C . VAL B 1 461 ? -18.609 -13.195 1.425 1 96.56 461 VAL B C 1
ATOM 7454 O O . VAL B 1 461 ? -18.734 -14.383 1.714 1 96.56 461 VAL B O 1
ATOM 7457 N N . GLY B 1 462 ? -17.531 -12.57 1.671 1 94 462 GLY B N 1
ATOM 7458 C CA . GLY B 1 462 ? -16.312 -13.258 2.047 1 94 462 GLY B CA 1
ATOM 7459 C C . GLY B 1 462 ? -15.398 -13.539 0.867 1 94 462 GLY B C 1
ATOM 7460 O O . GLY B 1 462 ? -15.875 -13.828 -0.235 1 94 462 GLY B O 1
ATOM 7461 N N . THR B 1 463 ? -14.188 -13.516 1.059 1 92.44 463 THR B N 1
ATOM 7462 C CA . THR B 1 463 ? -13.219 -13.586 -0.025 1 92.44 463 THR B CA 1
ATOM 7463 C C . THR B 1 463 ? -13.305 -14.938 -0.737 1 92.44 463 THR B C 1
ATOM 7465 O O . THR B 1 463 ? -13.359 -14.992 -1.968 1 92.44 463 THR B O 1
ATOM 7468 N N . ALA B 1 464 ? -13.289 -16.062 -0.011 1 91.38 464 ALA B N 1
ATOM 7469 C CA . ALA B 1 464 ? -13.352 -17.391 -0.615 1 91.38 464 ALA B CA 1
ATOM 7470 C C . ALA B 1 464 ? -14.641 -17.578 -1.413 1 91.38 464 ALA B C 1
ATOM 7472 O O . ALA B 1 464 ? -14.602 -17.969 -2.58 1 91.38 464 ALA B O 1
ATOM 7473 N N . ASN B 1 465 ? -15.719 -17.203 -0.793 1 94.38 465 ASN B N 1
ATOM 7474 C CA . ASN B 1 465 ? -17.016 -17.312 -1.468 1 94.38 465 ASN B CA 1
ATOM 7475 C C . ASN B 1 465 ? -17.078 -16.422 -2.701 1 94.38 465 ASN B C 1
ATOM 7477 O O . ASN B 1 465 ? -17.703 -16.781 -3.699 1 94.38 465 ASN B O 1
ATOM 7481 N N . SER B 1 466 ? -16.516 -15.266 -2.578 1 96.94 466 SER B N 1
ATOM 7482 C CA . SER B 1 466 ? -16.484 -14.359 -3.723 1 96.94 466 SER B CA 1
ATOM 7483 C C . SER B 1 466 ? -15.758 -15 -4.906 1 96.94 466 SER B C 1
ATOM 7485 O O . SER B 1 466 ? -16.219 -14.914 -6.043 1 96.94 466 SER B O 1
ATOM 7487 N N . ILE B 1 467 ? -14.664 -15.664 -4.664 1 95.38 467 ILE B N 1
ATOM 7488 C CA . ILE B 1 467 ? -13.914 -16.328 -5.723 1 95.38 467 ILE B CA 1
ATOM 7489 C C . ILE B 1 467 ? -14.758 -17.438 -6.348 1 95.38 467 ILE B C 1
ATOM 7491 O O . ILE B 1 467 ? -14.883 -17.516 -7.574 1 95.38 467 ILE B O 1
ATOM 7495 N N . PHE B 1 468 ? -15.383 -18.234 -5.52 1 94.88 468 PHE B N 1
ATOM 7496 C CA . PHE B 1 468 ? -16.219 -19.312 -6.012 1 94.88 468 PHE B CA 1
ATOM 7497 C C . PHE B 1 468 ? -17.359 -18.781 -6.867 1 94.88 468 PHE B C 1
ATOM 7499 O O . PHE B 1 468 ? -17.594 -19.281 -7.973 1 94.88 468 PHE B O 1
ATOM 7506 N N . THR B 1 469 ? -18 -17.781 -6.383 1 96.38 469 THR B N 1
ATOM 7507 C CA . THR B 1 469 ? -19.156 -17.219 -7.066 1 96.38 469 THR B CA 1
ATOM 7508 C C . THR B 1 469 ? -18.75 -16.578 -8.391 1 96.38 469 THR B C 1
ATOM 7510 O O . THR B 1 469 ? -19.391 -16.797 -9.414 1 96.38 469 THR B O 1
ATOM 7513 N N . LEU B 1 470 ? -17.75 -15.789 -8.352 1 97.56 470 LEU B N 1
ATOM 7514 C CA . LEU B 1 470 ? -17.312 -15.109 -9.562 1 97.56 470 LEU B CA 1
ATOM 7515 C C . LEU B 1 470 ? -16.844 -16.125 -10.609 1 97.56 470 LEU B C 1
ATOM 7517 O O . LEU B 1 470 ? -17.203 -16.016 -11.781 1 97.56 470 LEU B O 1
ATOM 7521 N N . CYS B 1 471 ? -16.016 -17.078 -10.164 1 96.44 471 CYS B N 1
ATOM 7522 C CA . CYS B 1 471 ? -15.547 -18.109 -11.086 1 96.44 471 CYS B CA 1
ATOM 7523 C C . CYS B 1 471 ? -16.719 -18.875 -11.688 1 96.44 471 CYS B C 1
ATOM 7525 O O . CYS B 1 471 ? -16.734 -19.156 -12.883 1 96.44 471 CYS B O 1
ATOM 7527 N N . ASP B 1 472 ? -17.656 -19.125 -10.906 1 94.88 472 ASP B N 1
ATOM 7528 C CA . ASP B 1 472 ? -18.828 -19.859 -11.383 1 94.88 472 ASP B CA 1
ATOM 7529 C C . ASP B 1 472 ? -19.594 -19.031 -12.422 1 94.88 472 ASP B C 1
ATOM 7531 O O . ASP B 1 472 ? -19.906 -19.531 -13.508 1 94.88 472 ASP B O 1
ATOM 7535 N N . LYS B 1 473 ? -19.875 -17.844 -12.133 1 96.25 473 LYS B N 1
ATOM 7536 C CA . LYS B 1 473 ? -20.641 -16.984 -13.023 1 96.25 473 LYS B CA 1
ATOM 7537 C C . LYS B 1 473 ? -19.875 -16.703 -14.312 1 96.25 473 LYS B C 1
ATOM 7539 O O . LYS B 1 473 ? -20.484 -16.422 -15.352 1 96.25 473 LYS B O 1
ATOM 7544 N N . LEU B 1 474 ? -18.609 -16.797 -14.227 1 95.81 474 LEU B N 1
ATOM 7545 C CA . LEU B 1 474 ? -17.797 -16.5 -15.398 1 95.81 474 LEU B CA 1
ATOM 7546 C C . LEU B 1 474 ? -17.484 -17.781 -16.172 1 95.81 474 LEU B C 1
ATOM 7548 O O . LEU B 1 474 ? -16.734 -17.75 -17.156 1 95.81 474 LEU B O 1
ATOM 7552 N N . GLY B 1 475 ? -17.922 -18.922 -15.656 1 92.44 475 GLY B N 1
ATOM 7553 C CA . GLY B 1 475 ? -17.828 -20.172 -16.406 1 92.44 475 GLY B CA 1
ATOM 7554 C C . GLY B 1 475 ? -16.594 -20.984 -16.047 1 92.44 475 GLY B C 1
ATOM 7555 O O . GLY B 1 475 ? -16.234 -21.922 -16.766 1 92.44 475 GLY B O 1
ATOM 7556 N N . CYS B 1 476 ? -15.891 -20.594 -15.047 1 93.06 476 CYS B N 1
ATOM 7557 C CA . CYS B 1 476 ? -14.711 -21.344 -14.641 1 93.06 476 CYS B CA 1
ATOM 7558 C C . CYS B 1 476 ? -14.883 -21.906 -13.234 1 93.06 476 CYS B C 1
ATOM 7560 O O . CYS B 1 476 ? -14 -21.75 -12.391 1 93.06 476 CYS B O 1
ATOM 7562 N N . SER B 1 477 ? -15.867 -22.609 -13.062 1 90.81 477 SER B N 1
ATOM 7563 C CA . SER B 1 477 ? -16.219 -23.156 -11.75 1 90.81 477 SER B CA 1
ATOM 7564 C C . SER B 1 477 ? -15.094 -23.984 -11.164 1 90.81 477 SER B C 1
ATOM 7566 O O . SER B 1 477 ? -14.406 -24.703 -11.883 1 90.81 477 SER B O 1
ATOM 7568 N N . ILE B 1 478 ? -14.969 -23.812 -9.859 1 86.38 478 ILE B N 1
ATOM 7569 C CA . ILE B 1 478 ? -13.93 -24.516 -9.117 1 86.38 478 ILE B CA 1
ATOM 7570 C C . ILE B 1 478 ? -14.484 -25.828 -8.57 1 86.38 478 ILE B C 1
ATOM 7572 O O . ILE B 1 478 ? -15.523 -25.844 -7.918 1 86.38 478 ILE B O 1
ATOM 7576 N N . THR B 1 479 ? -13.953 -26.844 -9.055 1 75.81 479 THR B N 1
ATOM 7577 C CA . THR B 1 479 ? -14.414 -28.172 -8.633 1 75.81 479 THR B CA 1
ATOM 7578 C C . THR B 1 479 ? -13.734 -28.578 -7.332 1 75.81 479 THR B C 1
ATOM 7580 O O . THR B 1 479 ? -12.555 -28.281 -7.117 1 75.81 479 THR B O 1
ATOM 7583 N N . ALA B 1 480 ? -14.617 -29.031 -6.438 1 63.78 480 ALA B N 1
ATOM 7584 C CA . ALA B 1 480 ? -14.07 -29.562 -5.191 1 63.78 480 ALA B CA 1
ATOM 7585 C C . ALA B 1 480 ? -13.016 -30.625 -5.457 1 63.78 480 ALA B C 1
ATOM 7587 O O . ALA B 1 480 ? -13.18 -31.453 -6.355 1 63.78 480 ALA B O 1
ATOM 7588 N N . ASN B 1 481 ? -11.867 -30.594 -4.848 1 55.72 481 ASN B N 1
ATOM 7589 C CA . ASN B 1 481 ? -10.812 -31.609 -4.922 1 55.72 481 ASN B CA 1
ATOM 7590 C C . ASN B 1 481 ? -10.164 -31.641 -6.305 1 55.72 481 ASN B C 1
ATOM 7592 O O . ASN B 1 481 ? -9.727 -32.688 -6.766 1 55.72 481 ASN B O 1
ATOM 7596 N N . SER B 1 482 ? -10.406 -30.453 -7.098 1 54 482 SER B N 1
ATOM 7597 C CA . SER B 1 482 ? -9.844 -30.469 -8.445 1 54 482 SER B CA 1
ATOM 7598 C C . SER B 1 482 ? -8.328 -30.266 -8.406 1 54 482 SER B C 1
ATOM 7600 O O . SER B 1 482 ? -7.816 -29.531 -7.555 1 54 482 SER B O 1
ATOM 7602 N N . LYS B 1 483 ? -7.5 -31.344 -8.875 1 48.62 483 LYS B N 1
ATOM 7603 C CA . LYS B 1 483 ? -6.074 -31.203 -9.164 1 48.62 483 LYS B CA 1
ATOM 7604 C C . LYS B 1 483 ? -5.832 -30.938 -10.641 1 48.62 483 LYS B C 1
ATOM 7606 O O . LYS B 1 483 ? -6.406 -31.609 -11.5 1 48.62 483 LYS B O 1
#

Foldseek 3Di:
DVVVLVVVCCVVPVPDPFDKDWPPVPWDDQFPKIWTWIATPTDGDIDDIDTPFDFFDDPDDDDTHTLVLLLVLLVLLQFQDALVVVCVVCVVVVHHGGDSVNSVVSNLPQLVVLLVVLLVVLLVVLVVQLVVCVVVPPPHSQEFAKEKDKDFFAAPPDPDVVDQPSVSQKMKIWMFTPRDPLRATNWIDIAGGEPPVDVVVDDPPPDPVDDPQALHGHHNPDGSPQQLVRLLVGQLCSCVSPNHAYAEYEYAPPGNNLVSNQVCCVVVVDVHHHAYAYALVNLLVVLLVVQLPPPLQLVQWDDPDPVVSSLLSNLCSVLLSCQLSVQLVVLCVVVPLPLVSSLVLLVLQLLQSLCVLQVQRPSCCPRGPQANSDPCGGSVNPDPSNHPNTHGHDDPSSSVSSSVSSCSCNPPVNCVSCSVVDHCVLVVQLVVSLCRSHPSNDDDRSSNSSSSSLSSQCSSPNNVVSSQVSSVVVRSHDDPPDD/DVVVLVVVCCVVPVVDPFDKDWPPVPWDDQFPKIWTWIDTPTDGDIDDIDTPFDFFDDPDDDDTHTLVLLLVLLVLLQFQDALVVVCVVCVVVVHHGGDSVSSVVSNLPQLVVLLVVLLVVLLVVLVVQLVVCVVVPPPHSQEFAKEKDKDFFAAPPDPDVVDPCSVRQKMKIWMFTPRDPLRATNWIDIAGGEPPVDVVVDDPVPDDVDDPQFLHGHHNPDHSPQQLVRLLVGQLCSCVSPNHAYAEYEYAPPGNNLVSNQVCCVVVVHVHHHDYAYALVNLLVVLLVVQLPPPLQLVQWDDPDPVVSSLLSNLCSVLLSCQLSVQLVVLCVVVPLPLVSSLVLLVLQLLQSLCVLQVQRPSCCPRGPQANSDPCGGSVNPDPSNHPNTHGHDDPSSSVVSSVSSCSCNPPVNCVSCSVVDHNVLVVQLVVSLCRSHPSNDDDRSSNSSSSSLSSQCSSPNNVVSSQVSSVVVRSHDDVVDD

pLDDT: mean 86.01, std 14.69, range [30.84, 98.5]

Organism: Mytilus edulis (NCBI:txid6550)

Nearest PDB structures (foldseek):
  4v7e-assembly1_BO  TM=5.654E-01  e=2.268E+00  Triticum aestivum
  7pik-assembly1_B  TM=2.298E-01  e=1.113E+00  Escherichia coli
  7q29-assembly1_A  TM=2.255E-01  e=1.167E+00  Homo sapiens
  6zpu-assembly1_A  TM=2.201E-01  e=2.742E+00  Homo sapiens
  4v7e-assembly1_BO  TM=5.710E-01  e=1.288E+00  Triticum aestivum

Sequence (966 aa):
MWNTAFKEHASISPVCNGFLHWDMKKEKIRGLGCREQMKCTHCTYHSKYFSLYEEIATNKPGRRRAKVNVGLAVGLSKTPMAAAGYIRLCLSTNLPPPSARGIQDACNKILPEIEEINKNDMKMRRERIKDMQQQNGKSNPNVINAQSDGMYNNNLYSGVGKTPFQPATQVIYSLAENVTQQHDIIGLVVHNKLCSKGKHLKPSDEHQCLGKDCSATIPFEKSIGDEKTWAKELLQELKESNDMEVEYLTTDPDSGAYQAATDLHDEGVTKTKPTHQLDTRHISKNHRLFIKKNSRLCEILKGNTVKLRTQFQNKLAIDLSERCHGEICKAFDKYGNDIDLIRNKLTFAADAIVDCYQDWHLKCAKHSLLCKGLRNNNWLGKRALLGKKFGIKHTKKSSEILRECVNYRMCPAMMEKTKLNSNTQKVEAFNRALRTSIPKNVTFSRNTSGRAHSAAHSVNVGTANSIFTLCDKLGCSITANSKMWNTAFKEHASISPVCNGFLHWDMKKEKIRGLGCREQMKCTHCTYHSKYFSLYEEIATNKPGRRRAKVNVGLAVGLSKTPMAAAGYIRLCLSTNLPPPSARGIQDACNKILPEIEEINKNDMKMRRERIKDMQQQNGKSNPNVINAQSDGMYNNNLYSGVGKTPFQPATQVIYSLAENVTQQHDIIGLVVHNKLCSKGKHLKPSDEHQCLGKDCSATIPFEKSIGDEKTWAKELLQELKESNDMEVEYLTTDPDSGAYQAATDLHDEGVTKTKPTHQLDTRHISKNHRLFIKKNSRLCEILKGNTVKLRTQFQNKLAIDLSERCHGEICKAFDKYGNDIDLIRNKLTFAADAIVDCYQDWHLKCAKHSLLCKGLRNNNWLGKRALLGKKFGIKHTKKSSEILRECVNYRMCPAMMEKTKLNSNTQKVEAFNRALRTSIPKNVTFSRNTSGRAHSAAHSVNVGTANSIFTLCDKLGCSITANSK

Secondary structure (DSSP, 8-state):
-HHHHHHHHHHH-TT--PPEEE-GGG-EEETTEEEE-EEESSSS-BPPPEESS-B---SSSSPPPBHHHHHHHHHHTTSS--HHHHHHHHHHTTPPPPPHHHHHHHHHHHHHHHHHHHHHHHHHHHHHHHHHHHHTT-S-TTEEEEEEEEEEEE-TT---SS-S---EEEEEEEEEESSSSS--EEEEEEEESB-HHHHHS--STT-----TT-S--B-TTS-TT-HHHHHHHHHHHHHHHH--EEEEEEE-TT-THHHHHHHHHHTTS--SPPEEEEPHHHHHHHHHHHHHH-GGGGGTB--SSHHHHHHHHHHHHHHHHHHHHHHHHHHHHHHTT-HHHHHHHHHHHHHHHHHHTTT--TTHHHH-SS---BTTB-HHHH-TTT-TT--B---HHHHHHHHHHHHHHHSHHHHHHTTT----HHHHHHHHHHHHHS-TTS--STTHHHHHHHHHHHHHH-HHHHHHHHHHHTT----TT--/-HHHHHHHHHHH-TT--PPEEE-GGG-EEETTEEEE-EEESSSS-BPPPEESS-B---SSSSPPPBHHHHHHHHHHTTSS--HHHHHHHHHHTTPPPPPHHHHHHHHHHHHHHHHHHHHHHHHHHHHHHHHHHHHTT-S-TTEEEEEEEEEEEE-TT---TT-SS--EEEEEEEEEESSSSS--EEEEEEEESB-HHHHHS--STT--S--TT-S--B-TTS-TT-HHHHHHHHHHHHHHHH--EEEEEEE-TT-THHHHHHHHHHTTS--SPPEEEE-HHHHHHHHHHHHHH-GGGGGTB--SSHHHHHHHHHHHHHHHHHHHHHHHHHHHHHHTT-HHHHHHHHHHHHHHHHHHTTT--TTHHHH-SS---BTTB-HHHH-TTT-TT--B---HHHHHHHHHHHHHHHSHHHHHHTTT----HHHHHHHHHHHHHS-TTS--STTHHHHHHHHHHHHHH-HHHHHHHHHHHTT----TT--

Solvent-accessible surface area (backbone atoms only — not comparable to full-atom values): 50890 Å² total; per-residue (Å²): 109,67,58,57,44,53,52,50,44,45,71,77,39,67,86,62,84,50,48,71,40,75,33,71,90,67,48,42,77,55,48,78,32,40,31,41,27,39,28,36,76,67,57,91,54,63,48,69,79,41,69,75,52,54,63,31,90,64,95,62,89,72,87,60,53,47,26,47,43,54,10,38,37,56,21,38,30,67,24,66,44,58,49,67,51,52,35,44,38,24,48,31,38,43,37,70,54,44,51,54,65,48,47,48,52,44,29,63,60,47,25,60,52,43,29,52,53,34,53,50,50,20,51,51,50,52,51,50,51,28,52,50,30,46,72,70,62,45,91,56,37,43,56,38,35,30,23,43,50,73,47,74,36,46,58,84,80,62,71,64,71,93,52,81,74,49,46,31,35,31,33,40,36,40,32,20,38,60,77,58,93,78,31,44,63,52,44,76,39,71,40,28,28,59,17,61,62,50,52,76,55,49,75,69,94,74,67,52,84,70,66,96,78,57,45,45,62,30,58,59,89,55,50,72,81,40,48,28,62,52,38,32,52,44,51,48,47,39,32,72,74,69,55,34,46,54,34,39,43,26,26,56,89,86,46,36,42,56,57,22,48,44,49,37,28,75,72,59,76,40,86,57,72,54,40,72,29,37,18,51,62,57,48,46,37,49,46,22,47,51,43,56,64,40,70,71,52,55,75,50,41,60,56,96,39,71,68,52,21,52,50,50,36,48,41,45,17,54,50,50,38,49,49,56,52,48,45,50,53,49,37,38,68,73,52,50,88,43,58,66,61,37,51,55,46,42,52,45,21,51,55,15,50,40,34,38,64,36,75,39,33,75,47,12,51,75,37,32,86,75,25,59,40,38,92,91,45,24,54,70,76,70,37,73,79,59,46,89,81,53,54,33,65,79,41,74,67,45,43,53,55,43,40,53,56,50,41,67,65,55,27,69,72,46,40,63,32,35,65,79,70,43,55,46,61,58,52,48,50,37,51,53,41,29,40,38,26,53,30,60,92,52,88,59,59,81,45,36,56,17,18,47,30,43,23,48,39,20,68,61,61,34,57,69,52,32,46,48,50,52,26,41,77,70,53,28,59,64,58,86,88,42,113,110,67,57,58,44,54,52,50,44,45,70,78,39,66,84,63,83,50,50,71,40,73,36,73,91,67,48,44,78,54,46,80,32,41,31,42,25,39,30,36,76,66,59,91,52,64,47,68,78,41,70,75,54,55,62,33,90,64,95,62,89,73,87,62,52,46,26,46,43,54,11,38,36,56,22,38,29,68,24,65,46,58,47,66,50,51,36,43,36,24,49,31,38,44,36,69,54,45,51,55,66,48,46,49,51,44,30,64,60,47,26,60,52,44,29,51,52,34,54,49,50,20,50,51,50,51,52,48,51,29,52,49,31,48,73,72,62,46,93,56,37,43,54,40,35,32,22,42,50,74,46,73,35,46,58,81,78,74,68,60,70,93,51,92,67,52,54,34,36,32,33,40,35,41,33,20,38,60,78,57,93,77,30,43,63,51,43,75,38,71,39,28,28,60,18,61,60,49,53,76,51,52,64,66,92,73,65,51,84,65,63,93,80,57,46,43,62,29,56,58,89,55,59,71,83,41,48,28,62,53,38,32,54,44,51,49,46,38,32,72,74,68,54,34,45,56,35,39,41,26,26,57,89,85,47,37,41,56,55,22,48,44,48,37,28,75,71,59,76,39,86,57,72,52,40,70,28,38,16,52,62,57,48,46,45,50,47,25,46,51,43,55,64,39,70,71,53,55,74,49,43,60,56,97,40,72,68,51,20,50,50,50,38,49,40,44,17,54,50,52,39,49,48,56,50,48,43,50,54,50,38,38,67,74,52,50,88,43,58,66,61,38,50,55,46,42,52,45,20,51,55,14,50,40,35,36,65,34,74,39,32,76,49,13,53,76,38,32,86,75,25,59,38,38,92,92,44,23,55,72,76,69,39,70,79,59,45,90,82,53,53,32,66,81,42,73,65,45,43,53,55,42,40,54,56,49,40,65,63,56,27,69,74,46,40,64,32,35,65,78,71,45,55,47,62,58,52,48,51,38,52,53,42,30,40,37,26,53,29,59,92,52,87,60,58,81,46,38,54,17,18,47,29,42,23,48,39,19,66,59,62,34,59,70,52,32,46,50,50,51,26,40,78,71,54,29,58,64,58,84,90,42,116